Protein AF-0000000067866959 (afdb_homodimer)

Sequence (1024 aa):
MKYKYLITDFHTNIHHEQMNQLEEWYEQAKEMLDFWPIAYYPYYLRKDETGIFLEDIHTMDKVQEDWKKINEFVKMKNKENKDFPIFNGYEWQGAGLDGDHNVFFKNEGPLVNPMRYSQLYEELKEKDAIAIPHHLAYSLSHRGKNWETHIEEFSPFAEIYSSHGSSESGDTDIHMSRHIHMGPRTGGTSVFDGLKKGNKVGIIASGDNHVVAAQYGHGFAGVLAENNTPESIWDAILKRRVYGMTSGRVELLYEINENVMGSEFQTVEDKLKHHIKVETQEAIDRIVIYKNGKPHFTYNHGEKWMNEELDGMVKFKFKVEFGWGPDLKIYPDIQKKEWIGKLNTSGKICSIEKCWTSRGQWINEVGDNSCKFGLTTRKTTQSGKWMGPSPVTTEGFVFEIEADINSKVILEVDGQKFEKSVRELLDNTSLIVFLDEAKALAKERFGFDDYYRSDPFYHNAYKVRLMKAKPEIAYKIDKEVMLDFDNDSYYLTKVYCTDGSVAWSSPIWVKRMKYKYLITDFHTNIHHEQMNQLEEWYEQAKEMLDFWPIAYYPYYLRKDETGIFLEDIHTMDKVQEDWKKINEFVKMKNKENKDFPIFNGYEWQGAGLDGDHNVFFKNEGPLVNPMRYSQLYEELKEKDAIAIPHHLAYSLSHRGKNWETHIEEFSPFAEIYSSHGSSESGDTDIHMSRHIHMGPRTGGTSVFDGLKKGNKVGIIASGDNHVVAAQYGHGFAGVLAENNTPESIWDAILKRRVYGMTSGRVELLYEINENVMGSEFQTVEDKLKHHIKVETQEAIDRIVIYKNGKPHFTYNHGEKWMNEELDGMVKFKFKVEFGWGPDLKIYPDIQKKEWIGKLNTSGKICSIEKCWTSRGQWINEVGDNSCKFGLTTRKTTQSGKWMGPSPVTTEGFVFEIEADINSKVILEVDGQKFEKSVRELLDNTSLIVFLDEAKALAKERFGFDDYYRSDPFYHNAYKVRLMKAKPEIAYKIDKEVMLDFDNDSYYLTKVYCTDGSVAWSSPIWVKR

Solvent-accessible surface area (backbone atoms only — not comparable to full-atom values): 50506 Å² total; per-residue (Å²): 124,85,48,40,84,37,42,30,33,70,27,26,31,50,34,76,92,43,58,89,41,50,67,60,38,50,56,44,28,60,75,70,33,51,38,44,41,42,18,37,30,56,55,44,75,40,71,42,95,66,66,51,74,39,83,38,70,52,58,64,70,59,45,50,51,53,47,51,51,48,51,51,49,38,54,50,47,39,71,73,34,63,77,47,30,54,31,50,31,30,55,45,48,57,32,20,51,48,18,30,25,36,32,37,25,82,52,94,74,84,92,77,81,47,59,43,62,67,52,42,44,69,75,39,67,90,45,65,46,39,37,32,41,39,67,16,14,18,44,73,46,54,34,0,26,36,65,88,69,62,48,49,86,41,28,27,33,34,33,31,30,30,60,53,27,42,10,50,41,38,75,48,46,57,62,37,63,73,47,57,46,62,38,64,64,19,34,78,18,6,52,47,40,37,45,74,73,64,51,71,51,16,28,25,13,14,21,68,27,70,86,45,44,64,34,52,64,22,15,26,20,33,34,48,12,67,47,72,40,68,69,35,39,51,51,18,50,70,49,12,25,30,17,16,23,40,46,66,66,60,46,76,47,48,26,48,76,86,40,47,33,29,36,72,50,71,47,88,62,57,56,42,44,38,35,43,36,36,38,46,73,51,37,40,32,33,38,35,35,25,47,74,87,35,57,66,46,74,48,64,43,36,49,49,49,74,71,55,85,84,66,56,71,41,47,31,31,32,39,37,38,37,27,79,23,52,46,51,91,80,38,66,86,58,41,64,48,80,45,42,35,35,44,39,42,83,36,36,53,74,48,75,45,81,39,42,53,63,77,79,57,48,72,44,76,72,49,56,33,35,34,35,36,36,42,55,26,43,47,44,81,52,64,77,48,89,87,50,63,63,42,65,35,56,31,39,36,35,40,26,36,36,29,48,39,84,38,51,39,37,41,31,48,75,87,43,78,45,77,42,36,42,50,52,35,54,69,37,16,41,75,48,69,42,43,68,61,22,25,52,49,37,29,72,75,53,69,43,71,76,62,81,43,49,58,84,23,54,31,26,16,39,36,36,38,39,41,46,30,32,48,50,72,30,23,46,49,78,49,73,46,78,43,82,46,88,63,70,42,37,35,31,42,38,40,35,28,46,64,60,43,40,32,36,46,10,37,30,38,41,34,102,124,84,48,41,83,38,42,31,32,70,27,27,32,49,35,76,93,42,58,89,41,50,66,62,39,50,56,44,29,59,74,70,33,52,36,43,40,42,17,36,30,56,56,45,76,40,71,41,95,67,65,51,74,38,82,38,70,53,59,65,70,58,44,49,52,53,48,51,51,49,52,51,49,38,56,50,48,39,71,73,34,65,78,49,32,55,32,51,33,29,53,44,47,56,32,20,49,47,19,29,25,36,32,37,24,82,52,92,74,84,92,79,82,46,60,42,64,66,53,43,44,69,74,39,68,91,44,66,46,38,36,32,40,39,68,14,14,18,43,72,47,54,32,0,26,36,64,88,69,61,48,50,85,42,27,26,32,34,31,32,31,29,60,52,27,41,10,49,40,40,77,48,46,56,61,36,64,72,47,56,46,62,36,66,64,19,34,78,18,5,52,47,40,37,45,73,73,64,51,72,51,16,28,24,12,14,20,68,27,70,84,45,44,63,35,53,64,21,15,25,20,33,34,47,12,68,47,72,39,66,67,36,41,51,52,17,50,70,49,12,24,30,18,16,23,40,46,66,67,60,46,76,47,48,26,48,76,86,40,47,32,29,38,74,50,70,49,87,61,56,56,43,45,38,37,43,36,38,38,45,74,52,37,40,32,33,38,35,36,25,47,75,87,34,58,66,47,74,49,64,44,37,49,49,48,74,70,56,86,84,70,56,71,41,44,30,32,33,39,40,40,36,26,78,24,53,46,51,92,81,38,67,85,60,42,65,47,80,46,43,38,36,43,38,40,82,36,36,53,73,47,75,45,80,40,41,53,64,77,79,56,50,72,45,74,73,50,57,33,33,33,34,36,35,43,56,27,43,48,44,82,54,64,76,49,89,84,50,64,62,43,65,35,55,31,39,35,34,40,26,35,36,30,47,37,84,38,50,39,34,41,32,48,74,88,42,80,44,78,42,37,43,50,53,34,53,69,35,16,42,75,48,70,42,42,68,62,22,26,51,48,37,30,73,76,52,69,42,72,76,63,82,42,49,59,83,24,54,31,27,15,38,34,37,39,38,41,44,30,33,47,50,71,31,23,44,48,80,48,74,46,80,42,82,46,87,64,70,41,36,34,32,41,37,40,35,27,46,65,60,44,40,33,36,45,9,37,30,38,41,33,102

Nearest PDB structures (foldseek):
  4n90-assembly1_C  TM=2.743E-01  e=3.368E+00  Homo sapiens
  2nnc-assembly1_A  TM=3.660E-01  e=5.871E+00  Chlorobium limicola
  3tp4-assembly3_B  TM=2.779E-01  e=3.368E+00  synthetic construct
  8ugq-assembly1_B  TM=1.601E-01  e=3.560E+00  Maize streak virus - [Nigeria]
  1bev-assembly1_1  TM=1.333E-01  e=7.752E+00  Bovine enterovirus strain VG-5-27

Organism: NCBI:txid29363

InterPro domains:
  IPR016195 Polymerase/histidinol phosphatase-like [SSF89550] (57-244)
  IPR022028 Protein of unknown function DUF3604 [PF12228] (213-252)

Foldseek 3Di:
DQFDKWKEFQAEEEELVCLVCVVVQVVQRVQAGQEYEYAYEQWDFDQDPVRDTDIDGDDVVSVVVSLVSQLVVQVVVCVVDVRYHYWYWYKACAQLQAAIWIKTFLHDDDDDHHRDPLVVCVRPVVGRMAIEGEPAQFDHGRRHHDLVSDDCQRHVAYAQFFQQWGLQALDDDIARCLQVVRDDGHHCGGPLNNVLVPRAHAYEHHYNAHAHGPAFQGKMKIFTFSGSGSVRRSVRVSLNRMKMWRGFDKDKWWDKPNHTFSAEDEDPDQKIKIWIWMFGLFFFQKKFKDWSSHTDDIDGLCVPQVPDDDFFKFKWKKKKKWKAAADCVVVVPCFKDKKKKKKFWPFFWPDKRWNHRDDDKDKDPDDGGMIIIMDMWGADPPDRDSNDDDRTDMTIMMTITIDGQQTWMWMGMPRDIDIDGNVRLQPFKDKDWPQVVQLVVCCVPPNGNDDPDSCSRRNRIIMMIMGRMGTRSRRTDTDIDMDGDDAWIKMKMKIAGPVGMIMIGHIYTYHD/DQFDKWKEFQAEEEELVCLVCVVVQVVQRVQAGQEYEYAYEQWDFDQDPVGDTDIDGDDVVSVVVSLVSQQVVQVVVCVVDVRYHYWYWYKACAQLQAAIWIKTALHDDDDDHHRDPLVVCVRPVVGRMAIEGEPAQFDHGRRHHDLVSDDCQRHVAYAQFFQQWGLQALDDDIARCLQVVRDDGHHCGGPLNSVLVPRAHAYEHHYNAHAHGPAFQGKMKIFTFSGSGSVRRSVRVSLNRMKMWRGFDKDKWWDKPNHTFSAEDEDPDQKIKIWIWMFGLFFFQKKFKDWSSHTDDIDGLCVPQVPDDDFFKFKWKKKKKWWAAADCVVVVPCFKDKKKKKKFWPFFWPDKRWNHRDDDKDKDPDDGGMIIIMDMWGADPPPRDSNDDDRTDMTIMMTITIDGQQTWMWMGMPRDIDIDGNVRLQPFKDKDWPQVVQLVVCCVPPNGNDDPDSCSRRNRIIMMIMGRMGTRSRRTDTDIDMDGDDAWIKMKMKIAGPVGMIMIGHIYTYHD

Secondary structure (DSSP, 8-state):
--SEEEEE-S-B--BGGGGGGHHHHHHHHHHH-SSEEB-BB-EEEEEPTTS-EEEEEPPHHHHHHHHHHHHHHHHHHHHH-TTS-EE-EEEE-TTSSS--EEEEESS-------SSHHHHHHHHTTSSEEEEE-STTS-BTTTB--GGG--TTT--EEEEEETTEE-S-SS-SS---S-TTT----SSSSHHHHHHTT---EEEE---BSSSTT-TTS-EEEEEESSSSHHHHHHHHHTT-EEEESSS--EEEEEETTEETT-EEE---SEEEEEEEEE-SS-EEEEEEEETTEEEEEE-THHHHTT----SEEEEEEEEEEEE---TTT-TT--EEEEEEEEEESSEEEEEEEE-SSS--EEE---SSEEEEEEEEEB----S-TTPPPSB--EEEEEEEEEETTSEEEEEETTEEEEEEHHHHHH--EEEE-HHHHHHHHHHHHS----SSSHHHHTT-EEEEEPPPEEHHHHEEEEEEEEE--SSEEEEEEEEETTS-EEEEPPEEEE-/--SEEEEE-S-B--BGGGGGGHHHHHHHHHHH-SSEEB-BB-EEEEEPTTS-EEEEEPPHHHHHHHHHHHHHHHHHHHHH-TTS-EE-EEEE-TTSSS--EEEEESS-------SSHHHHHHHHTTSSEEEEE-S--S-BTTTB--GGG--TTT--EEEEEETTEE-S-SS-SS---S-TTT----SSSSHHHHHHTT---EEEE---BSSSTT-TTS-EEEEEESSSSHHHHHHHHHTT-EEEESSS--EEEEEETTEETT-EEE---SEEEEEEEEE-SS-EEEEEEEETTEEEEEE-THHHHTT----SEEEEEEEEEEEE---TTT-TT--EEEEEEEEEESSEEEEEEEE-SSS--EEE---SSEEEEEEEEEB----S-TTPPPSB--EEEEEEEEEETTSEEEEEETTEEEEEEHHHHHH--EEEE-HHHHHHHHHHHHS----SSSHHHHTT-EEEEEPPPEEHHHHEEEEEEEEE--SSEEEEEEEEETTS-EEEEPPEEEE-

Structure (mmCIF, N/CA/C/O backbone):
data_AF-0000000067866959-model_v1
#
loop_
_entity.id
_entity.type
_entity.pdbx_description
1 polymer 'DUF3604 domain-containing protein'
#
loop_
_atom_site.group_PDB
_atom_site.id
_atom_site.type_symbol
_atom_site.label_atom_id
_atom_site.label_alt_id
_atom_site.label_comp_id
_atom_site.label_asym_id
_atom_site.label_entity_id
_atom_site.label_seq_id
_atom_site.pdbx_PDB_ins_code
_atom_site.Cartn_x
_atom_site.Cartn_y
_atom_site.Cartn_z
_atom_site.occupancy
_atom_site.B_iso_or_equiv
_atom_site.auth_seq_id
_atom_site.auth_comp_id
_atom_site.auth_asym_id
_atom_site.auth_atom_id
_atom_site.pdbx_PDB_model_num
ATOM 1 N N . MET A 1 1 ? 15.688 32.25 -4.574 1 60.22 1 MET A N 1
ATOM 2 C CA . MET A 1 1 ? 14.367 31.625 -4.418 1 60.22 1 MET A CA 1
ATOM 3 C C . MET A 1 1 ? 13.539 32.375 -3.385 1 60.22 1 MET A C 1
ATOM 5 O O . MET A 1 1 ? 14.055 32.781 -2.344 1 60.22 1 MET A O 1
ATOM 9 N N . LYS A 1 2 ? 12.289 32.844 -3.809 1 83 2 LYS A N 1
ATOM 10 C CA . LYS A 1 2 ? 11.391 33.656 -3.01 1 83 2 LYS A CA 1
ATOM 11 C C . LYS A 1 2 ? 11.07 33 -1.674 1 83 2 LYS A C 1
ATOM 13 O O . LYS A 1 2 ? 10.992 33.656 -0.643 1 83 2 LYS A O 1
ATOM 18 N N . TYR A 1 3 ? 11.109 31.625 -1.596 1 96.06 3 TYR A N 1
ATOM 19 C CA . TYR A 1 3 ? 10.695 30.953 -0.375 1 96.06 3 TYR A CA 1
ATOM 20 C C . TYR A 1 3 ? 11.703 29.875 0.022 1 96.06 3 TYR A C 1
ATOM 22 O O . TYR A 1 3 ? 12.391 29.312 -0.834 1 96.06 3 TYR A O 1
ATOM 30 N N . LYS A 1 4 ? 11.852 29.688 1.233 1 97.06 4 LYS A N 1
ATOM 31 C CA . LYS A 1 4 ? 12.531 28.531 1.783 1 97.06 4 LYS A CA 1
ATOM 32 C C . LYS A 1 4 ? 11.578 27.344 1.915 1 97.06 4 LYS A C 1
ATOM 34 O O . LYS A 1 4 ? 10.383 27.531 2.182 1 97.06 4 LYS A O 1
ATOM 39 N N . TYR A 1 5 ? 12.141 26.156 1.661 1 98.19 5 TYR A N 1
ATOM 40 C CA . TYR A 1 5 ? 11.391 24.938 1.929 1 98.19 5 TYR A CA 1
ATOM 41 C C . TYR A 1 5 ? 11.594 24.469 3.363 1 98.19 5 TYR A C 1
ATOM 43 O O . TYR A 1 5 ? 12.664 23.953 3.707 1 98.19 5 TYR A O 1
ATOM 51 N N . LEU A 1 6 ? 10.586 24.625 4.215 1 98.62 6 LEU A N 1
ATOM 52 C CA . LEU A 1 6 ? 10.68 24.203 5.605 1 98.62 6 LEU A CA 1
ATOM 53 C C . LEU A 1 6 ? 9.844 22.953 5.852 1 98.62 6 LEU A C 1
ATOM 55 O O . LEU A 1 6 ? 8.633 22.953 5.621 1 98.62 6 LEU A O 1
ATOM 59 N N . ILE A 1 7 ? 10.477 21.891 6.324 1 98.5 7 ILE A N 1
ATOM 60 C CA . ILE A 1 7 ? 9.812 20.609 6.594 1 98.5 7 ILE A CA 1
ATOM 61 C C . ILE A 1 7 ? 9.461 20.516 8.078 1 98.5 7 ILE A C 1
ATOM 63 O O . ILE A 1 7 ? 10.289 20.844 8.938 1 98.5 7 ILE A O 1
ATOM 67 N N . THR A 1 8 ? 8.234 20.062 8.32 1 98.56 8 THR A N 1
ATOM 68 C CA . THR A 1 8 ? 7.781 20 9.711 1 98.56 8 THR A CA 1
ATOM 69 C C . THR A 1 8 ? 6.75 18.891 9.891 1 98.56 8 THR A C 1
ATOM 71 O O . THR A 1 8 ? 6.523 18.094 8.977 1 98.56 8 THR A O 1
ATOM 74 N N . ASP A 1 9 ? 6.258 18.734 11.117 1 98.06 9 ASP A N 1
ATOM 75 C CA . ASP A 1 9 ? 5.211 17.797 11.531 1 98.06 9 ASP A CA 1
ATOM 76 C C . ASP A 1 9 ? 4.203 18.484 12.453 1 98.06 9 ASP A C 1
ATOM 78 O O . ASP A 1 9 ? 4.484 18.703 13.633 1 98.06 9 ASP A O 1
ATOM 82 N N . PHE A 1 10 ? 3.025 18.703 11.953 1 98.38 10 PHE A N 1
ATOM 83 C CA . PHE A 1 10 ? 2.008 19.438 12.695 1 98.38 10 PHE A CA 1
ATOM 84 C C . PHE A 1 10 ? 1.218 18.5 13.602 1 98.38 10 PHE A C 1
ATOM 86 O O . PHE A 1 10 ? 0.154 18.859 14.102 1 98.38 10 PHE A O 1
ATOM 93 N N . HIS A 1 11 ? 1.648 17.266 13.773 1 97.75 11 HIS A N 1
ATOM 94 C CA . HIS A 1 11 ? 0.825 16.297 14.484 1 97.75 11 HIS A CA 1
ATOM 95 C C . HIS A 1 11 ? 1.682 15.375 15.344 1 97.75 11 HIS A C 1
ATOM 97 O O . HIS A 1 11 ? 1.599 14.148 15.219 1 97.75 11 HIS A O 1
ATOM 103 N N . THR A 1 12 ? 2.424 15.953 16.188 1 94 12 THR A N 1
ATOM 104 C CA . THR A 1 12 ? 3.188 15.266 17.219 1 94 12 THR A CA 1
ATOM 105 C C . THR A 1 12 ? 2.477 15.359 18.578 1 94 12 THR A C 1
ATOM 107 O O . THR A 1 12 ? 2.439 16.422 19.188 1 94 12 THR A O 1
ATOM 110 N N . ASN A 1 13 ? 2.035 14.219 19.078 1 95.44 13 ASN A N 1
ATOM 111 C CA . ASN A 1 13 ? 1.162 14.25 20.25 1 95.44 13 ASN A CA 1
ATOM 112 C C . ASN A 1 13 ? 1.893 13.789 21.5 1 95.44 13 ASN A C 1
ATOM 114 O O . ASN A 1 13 ? 2.004 12.586 21.75 1 95.44 13 ASN A O 1
ATOM 118 N N . ILE A 1 14 ? 2.24 14.711 22.328 1 95.5 14 ILE A N 1
ATOM 119 C CA . ILE A 1 14 ? 2.848 14.375 23.609 1 95.5 14 ILE A CA 1
ATOM 120 C C . ILE A 1 14 ? 1.767 14.273 24.688 1 95.5 14 ILE A C 1
ATOM 122 O O . ILE A 1 14 ? 0.898 15.141 24.781 1 95.5 14 ILE A O 1
ATOM 126 N N . HIS A 1 15 ? 1.784 13.273 25.453 1 96.44 15 HIS A N 1
ATOM 127 C CA . HIS A 1 15 ? 0.784 12.984 26.484 1 96.44 15 HIS A CA 1
ATOM 128 C C . HIS A 1 15 ? 1.214 13.516 27.844 1 96.44 15 HIS A C 1
ATOM 130 O O . HIS A 1 15 ? 2.385 13.844 28.047 1 96.44 15 HIS A O 1
ATOM 136 N N . HIS A 1 16 ? 0.232 13.555 28.75 1 96.44 16 HIS A N 1
ATOM 137 C CA . HIS A 1 16 ? 0.5 13.961 30.125 1 96.44 16 HIS A CA 1
ATOM 138 C C . HIS A 1 16 ? 1.634 13.133 30.734 1 96.44 16 HIS A C 1
ATOM 140 O O . HIS A 1 16 ? 2.551 13.688 31.344 1 96.44 16 HIS A O 1
ATOM 146 N N . GLU A 1 17 ? 1.608 11.836 30.469 1 94.12 17 GLU A N 1
ATOM 147 C CA . GLU A 1 17 ? 2.555 10.898 31.062 1 94.12 17 GLU A CA 1
ATOM 148 C C . GLU A 1 17 ? 3.947 11.062 30.469 1 94.12 17 GLU A C 1
ATOM 150 O O . GLU A 1 17 ? 4.922 10.523 30.984 1 94.12 17 GLU A O 1
ATOM 155 N N . GLN A 1 18 ? 3.996 11.859 29.422 1 95.19 18 GLN A N 1
ATOM 156 C CA . GLN A 1 18 ? 5.258 11.992 28.703 1 95.19 18 GLN A CA 1
ATOM 157 C C . GLN A 1 18 ? 5.836 13.398 28.875 1 95.19 18 GLN A C 1
ATOM 159 O O . GLN A 1 18 ? 6.84 13.742 28.25 1 95.19 18 GLN A O 1
ATOM 164 N N . MET A 1 19 ? 5.27 14.219 29.719 1 95.88 19 MET A N 1
ATOM 165 C CA . MET A 1 19 ? 5.648 15.625 29.844 1 95.88 19 MET A CA 1
ATOM 166 C C . MET A 1 19 ? 7.102 15.75 30.297 1 95.88 19 MET A C 1
ATOM 168 O O . MET A 1 19 ? 7.781 16.719 29.922 1 95.88 19 MET A O 1
ATOM 172 N N . ASN A 1 20 ? 7.613 14.758 30.984 1 95.06 20 ASN A N 1
ATOM 173 C CA . ASN A 1 20 ? 9.008 14.773 31.406 1 95.06 20 ASN A CA 1
ATOM 174 C C . ASN A 1 20 ? 9.953 14.5 30.25 1 95.06 20 ASN A C 1
ATOM 176 O O . ASN A 1 20 ? 11.164 14.688 30.359 1 95.06 20 ASN A O 1
ATOM 180 N N . GLN A 1 21 ? 9.398 14.172 29.125 1 95 21 GLN A N 1
ATOM 181 C CA . GLN A 1 21 ? 10.211 13.836 27.953 1 95 21 GLN A CA 1
ATOM 182 C C . GLN A 1 21 ? 10.242 14.992 26.953 1 95 21 GLN A C 1
ATOM 184 O O . GLN A 1 21 ? 10.758 14.844 25.844 1 95 21 GLN A O 1
ATOM 189 N N . LEU A 1 22 ? 9.742 16.078 27.297 1 96.06 22 LEU A N 1
ATOM 190 C CA . LEU A 1 22 ? 9.609 17.219 26.391 1 96.06 22 LEU A CA 1
ATOM 191 C C . LEU A 1 22 ? 10.961 17.578 25.797 1 96.06 22 LEU A C 1
ATOM 193 O O . LEU A 1 22 ? 11.062 17.844 24.594 1 96.06 22 LEU A O 1
ATOM 197 N N . GLU A 1 23 ? 12.016 17.594 26.609 1 96.44 23 GLU A N 1
ATOM 198 C CA . GLU A 1 23 ? 13.352 17.906 26.125 1 96.44 23 GLU A CA 1
ATOM 199 C C . GLU A 1 23 ? 13.828 16.891 25.094 1 96.44 23 GLU A C 1
ATOM 201 O O . GLU A 1 23 ? 14.406 17.266 24.078 1 96.44 23 GLU A O 1
ATOM 206 N N . GLU A 1 24 ? 13.609 15.68 25.375 1 95.88 24 GLU A N 1
ATOM 207 C CA . GLU A 1 24 ? 14 14.617 24.453 1 95.88 24 GLU A CA 1
ATOM 208 C C . GLU A 1 24 ? 13.258 14.727 23.125 1 95.88 24 GLU A C 1
ATOM 210 O O . GLU A 1 24 ? 13.836 14.5 22.062 1 95.88 24 GLU A O 1
ATOM 215 N N . TRP A 1 25 ? 11.992 15.016 23.219 1 96.19 25 TRP A N 1
ATOM 216 C CA . TRP A 1 25 ? 11.195 15.195 22 1 96.19 25 TRP A CA 1
ATOM 217 C C . TRP A 1 25 ? 11.719 16.359 21.188 1 96.19 25 TRP A C 1
ATOM 219 O O . TRP A 1 25 ? 11.781 16.281 19.953 1 96.19 25 TRP A O 1
ATOM 229 N N . TYR A 1 26 ? 12.086 17.438 21.859 1 96.88 26 TYR A N 1
ATOM 230 C CA . TYR A 1 26 ? 12.648 18.625 21.203 1 96.88 26 TYR A CA 1
ATOM 231 C C . TYR A 1 26 ? 13.93 18.266 20.469 1 96.88 26 TYR A C 1
ATOM 233 O O . TYR A 1 26 ? 14.117 18.672 19.312 1 96.88 26 TYR A O 1
ATOM 241 N N . GLU A 1 27 ? 14.789 17.516 21.094 1 96.62 27 GLU A N 1
ATOM 242 C CA . GLU A 1 27 ? 16.062 17.141 20.484 1 96.62 27 GLU A CA 1
ATOM 243 C C . GLU A 1 27 ? 15.859 16.281 19.25 1 96.62 27 GLU A C 1
ATOM 245 O O . GLU A 1 27 ? 16.547 16.453 18.234 1 96.62 27 GLU A O 1
ATOM 250 N N . GLN A 1 28 ? 14.93 15.391 19.344 1 96.44 28 GLN A N 1
ATOM 251 C CA . GLN A 1 28 ? 14.602 14.547 18.188 1 96.44 28 GLN A CA 1
ATOM 252 C C . GLN A 1 28 ? 14.016 15.367 17.047 1 96.44 28 GLN A C 1
ATOM 254 O O . GLN A 1 28 ? 14.367 15.164 15.891 1 96.44 28 GLN A O 1
ATOM 259 N N . ALA A 1 29 ? 13.094 16.266 17.375 1 97.06 29 ALA A N 1
ATOM 260 C CA . ALA A 1 29 ? 12.453 17.109 16.375 1 97.06 29 ALA A CA 1
ATOM 261 C C . ALA A 1 29 ? 13.492 17.969 15.648 1 97.06 29 ALA A C 1
ATOM 263 O O . ALA A 1 29 ? 13.414 18.141 14.43 1 97.06 29 ALA A O 1
ATOM 264 N N . LYS A 1 30 ? 14.438 18.453 16.375 1 96.31 30 LYS A N 1
ATOM 265 C CA . LYS A 1 30 ? 15.469 19.312 15.797 1 96.31 30 LYS A CA 1
ATOM 266 C C . LYS A 1 30 ? 16.312 18.562 14.766 1 96.31 30 LYS A C 1
ATOM 268 O O . LYS A 1 30 ? 16.781 19.141 13.789 1 96.31 30 LYS A O 1
ATOM 273 N N . GLU A 1 31 ? 16.453 17.297 15.008 1 95.75 31 GLU A N 1
ATOM 274 C CA . GLU A 1 31 ? 17.234 16.484 14.078 1 95.75 31 GLU A CA 1
ATOM 275 C C . GLU A 1 31 ? 16.484 16.266 12.773 1 95.75 31 GLU A C 1
ATOM 277 O O . GLU A 1 31 ? 17.094 16.125 11.711 1 95.75 31 GLU A O 1
ATOM 282 N N . MET A 1 32 ? 15.195 16.297 12.844 1 96.88 32 MET A N 1
ATOM 283 C CA . MET A 1 32 ? 14.414 15.773 11.727 1 96.88 32 MET A CA 1
ATOM 284 C C . MET A 1 32 ? 13.711 16.906 10.984 1 96.88 32 MET A C 1
ATOM 286 O O . MET A 1 32 ? 13.336 16.75 9.82 1 96.88 32 MET A O 1
ATOM 290 N N . LEU A 1 33 ? 13.469 18.016 11.664 1 97.69 33 LEU A N 1
ATOM 291 C CA . LEU A 1 33 ? 12.57 19.047 11.156 1 97.69 33 LEU A CA 1
ATOM 292 C C . LEU A 1 33 ? 13.273 20.391 11.094 1 97.69 33 LEU A C 1
ATOM 294 O O . LEU A 1 33 ? 14.383 20.547 11.609 1 97.69 33 LEU A O 1
ATOM 298 N N . ASP A 1 34 ? 12.562 21.344 10.438 1 98.25 34 ASP A N 1
ATOM 299 C CA . ASP A 1 34 ? 13.062 22.719 10.359 1 98.25 34 ASP A CA 1
ATOM 300 C C . ASP A 1 34 ? 12.375 23.609 11.391 1 98.25 34 ASP A C 1
ATOM 302 O O . ASP A 1 34 ? 12.852 24.703 11.695 1 98.25 34 ASP A O 1
ATOM 306 N N . PHE A 1 35 ? 11.32 23.312 11.891 1 98.19 35 PHE A N 1
ATOM 307 C CA . PHE A 1 35 ? 10.617 23.875 13.039 1 98.19 35 PHE A CA 1
ATOM 308 C C . PHE A 1 35 ? 9.625 22.859 13.602 1 98.19 35 PHE A C 1
ATOM 310 O O . PHE A 1 35 ? 9.383 21.812 12.992 1 98.19 35 PHE A O 1
ATOM 317 N N . TRP A 1 36 ? 9.07 23.156 14.82 1 98 36 TRP A N 1
ATOM 318 C CA . TRP A 1 36 ? 8.281 22.094 15.461 1 98 36 TRP A CA 1
ATOM 319 C C . TRP A 1 36 ? 7.062 22.688 16.156 1 98 36 TRP A C 1
ATOM 321 O O . TRP A 1 36 ? 7.195 23.406 17.156 1 98 36 TRP A O 1
ATOM 331 N N . PRO A 1 37 ? 5.855 22.453 15.586 1 97.81 37 PRO A N 1
ATOM 332 C CA . PRO A 1 37 ? 4.621 22.719 16.328 1 97.81 37 PRO A CA 1
ATOM 333 C C . PRO A 1 37 ? 4.211 21.562 17.234 1 97.81 37 PRO A C 1
ATOM 335 O O . PRO A 1 37 ? 3.912 20.469 16.75 1 97.81 37 PRO A O 1
ATOM 338 N N . ILE A 1 38 ? 4.129 21.797 18.531 1 96.5 38 ILE A N 1
ATOM 339 C CA . ILE A 1 38 ? 3.771 20.766 19.484 1 96.5 38 ILE A CA 1
ATOM 340 C C . ILE A 1 38 ? 2.254 20.594 19.531 1 96.5 38 ILE A C 1
ATOM 342 O O . ILE A 1 38 ? 1.52 21.578 19.641 1 96.5 38 ILE A O 1
ATOM 346 N N . ALA A 1 39 ? 1.754 19.438 19.406 1 97.12 39 ALA A N 1
ATOM 347 C CA . ALA A 1 39 ? 0.336 19.156 19.609 1 97.12 39 ALA A CA 1
ATOM 348 C C . ALA A 1 39 ? 0.116 18.328 20.875 1 97.12 39 ALA A C 1
ATOM 350 O O . ALA A 1 39 ? -0.016 17.109 20.828 1 97.12 39 ALA A O 1
ATOM 351 N N . TYR A 1 40 ? 0.04 19.047 22.031 1 97.94 40 TYR A N 1
ATOM 352 C CA . TYR A 1 40 ? -0.227 18.406 23.312 1 97.94 40 TYR A CA 1
ATOM 353 C C . TYR A 1 40 ? -1.507 17.578 23.25 1 97.94 40 TYR A C 1
ATOM 355 O O . TYR A 1 40 ? -2.512 18.016 22.688 1 97.94 40 TYR A O 1
ATOM 363 N N . TYR A 1 41 ? -1.428 16.344 23.75 1 97.75 41 TYR A N 1
ATOM 364 C CA . TYR A 1 41 ? -2.566 15.43 23.781 1 97.75 41 TYR A CA 1
ATOM 365 C C . TYR A 1 41 ? -3.166 15.336 25.172 1 97.75 41 TYR A C 1
ATOM 367 O O . TYR A 1 41 ? -2.723 14.531 26 1 97.75 41 TYR A O 1
ATOM 375 N N . PRO A 1 42 ? -4.238 16.016 25.438 1 97.69 42 PRO A N 1
ATOM 376 C CA . PRO A 1 42 ? -4.77 16.109 26.797 1 97.69 42 PRO A CA 1
ATOM 377 C C . PRO A 1 42 ? -5.664 14.922 27.156 1 97.69 42 PRO A C 1
ATOM 379 O O . PRO A 1 42 ? -6.32 14.938 28.203 1 97.69 42 PRO A O 1
ATOM 382 N N . TYR A 1 43 ? -5.746 13.898 26.344 1 95.75 43 TYR A N 1
ATOM 383 C CA . TYR A 1 43 ? -6.684 12.797 26.531 1 95.75 43 TYR A CA 1
ATOM 384 C C . TYR A 1 43 ? -5.961 11.547 27.031 1 95.75 43 TYR A C 1
ATOM 386 O O . TYR A 1 43 ? -4.73 11.469 26.969 1 95.75 43 TYR A O 1
ATOM 394 N N . TYR A 1 44 ? -6.75 10.656 27.578 1 91.94 44 TYR A N 1
ATOM 395 C CA . TYR A 1 44 ? -6.266 9.359 28.047 1 91.94 44 TYR A CA 1
ATOM 396 C C . TYR A 1 44 ? -7.387 8.328 28.031 1 91.94 44 TYR A C 1
ATOM 398 O O . TYR A 1 44 ? -8.539 8.656 27.75 1 91.94 44 TYR A O 1
ATOM 406 N N . LEU A 1 45 ? -7.008 7.086 28.219 1 89 45 LEU A N 1
ATOM 407 C CA . LEU A 1 45 ? -7.992 6.02 28.359 1 89 45 LEU A CA 1
ATOM 408 C C . LEU A 1 45 ? -8.391 5.844 29.828 1 89 45 LEU A C 1
ATOM 410 O O . LEU A 1 45 ? -7.582 5.398 30.641 1 89 45 LEU A O 1
ATOM 414 N N . ARG A 1 46 ? -9.586 6.18 30.078 1 88.75 46 ARG A N 1
ATOM 415 C CA . ARG A 1 46 ? -10.109 6.039 31.438 1 88.75 46 ARG A CA 1
ATOM 416 C C . ARG A 1 46 ? -10.875 4.727 31.594 1 88.75 46 ARG A C 1
ATOM 418 O O . ARG A 1 46 ? -11.688 4.367 30.734 1 88.75 46 ARG A O 1
ATOM 425 N N . LYS A 1 47 ? -10.617 4.051 32.625 1 85.06 47 LYS A N 1
ATOM 426 C CA . LYS A 1 47 ? -11.406 2.871 32.938 1 85.06 47 LYS A CA 1
ATOM 427 C C . LYS A 1 47 ? -12.734 3.264 33.594 1 85.06 47 LYS A C 1
ATOM 429 O O . LYS A 1 47 ? -12.758 3.859 34.656 1 85.06 47 LYS A O 1
ATOM 434 N N . ASP A 1 48 ? -13.742 2.912 32.938 1 84.56 48 ASP A N 1
ATOM 435 C CA . ASP A 1 48 ? -15.07 3.221 33.469 1 84.56 48 ASP A CA 1
ATOM 436 C C . ASP A 1 48 ? -15.43 2.293 34.625 1 84.56 48 ASP A C 1
ATOM 438 O O . ASP A 1 48 ? -14.781 1.269 34.812 1 84.56 48 ASP A O 1
ATOM 442 N N . GLU A 1 49 ? -16.328 2.738 35.406 1 86.31 49 GLU A N 1
ATOM 443 C CA . GLU A 1 49 ? -16.781 1.916 36.5 1 86.31 49 GLU A CA 1
ATOM 444 C C . GLU A 1 49 ? -17.281 0.56 36.031 1 86.31 49 GLU A C 1
ATOM 446 O O . GLU A 1 49 ? -17.219 -0.431 36.75 1 86.31 49 GLU A O 1
ATOM 451 N N . THR A 1 50 ? -17.703 0.537 34.844 1 84.38 50 THR A N 1
ATOM 452 C CA . THR A 1 50 ? -18.25 -0.687 34.25 1 84.38 50 THR A CA 1
ATOM 453 C C . THR A 1 50 ? -17.125 -1.588 33.75 1 84.38 50 THR A C 1
ATOM 455 O O . THR A 1 50 ? -17.359 -2.756 33.438 1 84.38 50 THR A O 1
ATOM 458 N N . GLY A 1 51 ? -15.922 -1.084 33.688 1 80.94 51 GLY A N 1
ATOM 459 C CA . GLY A 1 51 ? -14.781 -1.875 33.25 1 80.94 51 GLY A CA 1
ATOM 460 C C . GLY A 1 51 ? -14.336 -1.561 31.828 1 80.94 51 GLY A C 1
ATOM 461 O O . GLY A 1 51 ? -13.227 -1.914 31.438 1 80.94 51 GLY A O 1
ATOM 462 N N . ILE A 1 52 ? -15.141 -0.834 31.109 1 84.94 52 ILE A N 1
ATOM 463 C CA . ILE A 1 52 ? -14.781 -0.5 29.734 1 84.94 52 ILE A CA 1
ATOM 464 C C . ILE A 1 52 ? -13.828 0.693 29.719 1 84.94 52 ILE A C 1
ATOM 466 O O . ILE A 1 52 ? -13.922 1.577 30.578 1 84.94 52 ILE A O 1
ATOM 470 N N . PHE A 1 53 ? -12.859 0.62 28.828 1 84.62 53 PHE A N 1
ATOM 471 C CA . PHE A 1 53 ? -11.953 1.746 28.672 1 84.62 53 PHE A CA 1
ATOM 472 C C . PHE A 1 53 ? -12.531 2.764 27.688 1 84.62 53 PHE A C 1
ATOM 474 O O . PHE A 1 53 ? -12.945 2.406 26.578 1 84.62 53 PHE A O 1
ATOM 481 N N . LEU A 1 54 ? -1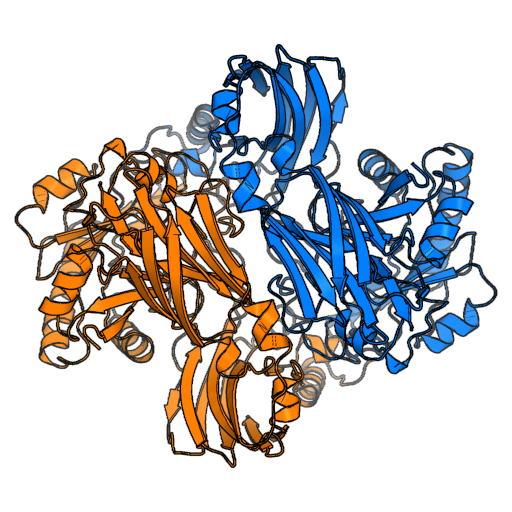2.562 3.973 28.141 1 86.75 54 LEU A N 1
ATOM 482 C CA . LEU A 1 54 ? -13.094 5.07 27.344 1 86.75 54 LEU A CA 1
ATOM 483 C C . LEU A 1 54 ? -12.055 6.176 27.188 1 86.75 54 LEU A C 1
ATOM 485 O O . LEU A 1 54 ? -11.375 6.535 28.156 1 86.75 54 LEU A O 1
ATOM 489 N N . GLU A 1 55 ? -11.852 6.648 25.984 1 88.19 55 GLU A N 1
ATOM 490 C CA . GLU A 1 55 ? -11.031 7.84 25.812 1 88.19 55 GLU A CA 1
ATOM 491 C C . GLU A 1 55 ? -11.695 9.07 26.422 1 88.19 55 GLU A C 1
ATOM 493 O O . GLU A 1 55 ? -12.867 9.336 26.172 1 88.19 55 GLU A O 1
ATOM 498 N N . ASP A 1 56 ? -10.992 9.719 27.297 1 91.62 56 ASP A N 1
ATOM 499 C CA . ASP A 1 56 ? -11.492 10.891 28 1 91.62 56 ASP A CA 1
ATOM 500 C C . ASP A 1 56 ? -10.398 11.945 28.188 1 91.62 56 ASP A C 1
ATOM 502 O O . ASP A 1 56 ? -9.211 11.633 28.062 1 91.62 56 ASP A O 1
ATOM 506 N N . ILE A 1 57 ? -10.859 13.156 28.391 1 94.75 57 ILE A N 1
ATOM 507 C CA . ILE A 1 57 ? -9.906 14.219 28.672 1 94.75 57 ILE A CA 1
ATOM 508 C C . ILE A 1 57 ? -9.492 14.164 30.141 1 94.75 57 ILE A C 1
ATOM 510 O O . ILE A 1 57 ? -10.312 13.852 31 1 94.75 57 ILE A O 1
ATOM 514 N N . HIS A 1 58 ? -8.219 14.484 30.438 1 96.19 58 HIS A N 1
ATOM 515 C CA . HIS A 1 58 ? -7.766 14.617 31.812 1 96.19 58 HIS A CA 1
ATOM 516 C C . HIS A 1 58 ? -8.523 15.719 32.562 1 96.19 58 HIS A C 1
ATOM 518 O O . HIS A 1 58 ? -9.164 16.562 31.906 1 96.19 58 HIS A O 1
ATOM 524 N N . THR A 1 59 ? -8.391 15.672 33.906 1 96 59 THR A N 1
ATOM 525 C CA . THR A 1 59 ? -8.961 16.781 34.656 1 96 59 THR A CA 1
ATOM 526 C C . THR A 1 59 ? -8.359 18.109 34.219 1 96 59 THR A C 1
ATOM 528 O O . THR A 1 59 ? -7.164 18.188 33.906 1 96 59 THR A O 1
ATOM 531 N N . MET A 1 60 ? -9.172 19.094 34.219 1 95.5 60 MET A N 1
ATOM 532 C CA . MET A 1 60 ? -8.727 20.375 33.688 1 95.5 60 MET A CA 1
ATOM 533 C C . MET A 1 60 ? -7.539 20.922 34.469 1 95.5 60 MET A C 1
ATOM 535 O O . MET A 1 60 ? -6.668 21.578 33.938 1 95.5 60 MET A O 1
ATOM 539 N N . ASP A 1 61 ? -7.469 20.625 35.781 1 96.62 61 ASP A N 1
ATOM 540 C CA . ASP A 1 61 ? -6.309 21.031 36.562 1 96.62 61 ASP A CA 1
ATOM 541 C C . ASP A 1 61 ? -5.023 20.438 35.969 1 96.62 61 ASP A C 1
ATOM 543 O O . ASP A 1 61 ? -4.02 21.125 35.844 1 96.62 61 ASP A O 1
ATOM 547 N N . LYS A 1 62 ? -5.086 19.172 35.656 1 96.94 62 LYS A N 1
ATOM 548 C CA . LYS A 1 62 ? -3.939 18.484 35.062 1 96.94 62 LYS A CA 1
ATOM 549 C C . LYS A 1 62 ? -3.615 19.047 33.688 1 96.94 62 LYS A C 1
ATOM 551 O O . LYS A 1 62 ? -2.447 19.266 33.344 1 96.94 62 LYS A O 1
ATOM 556 N N . VAL A 1 63 ? -4.605 19.219 32.969 1 98.06 63 VAL A N 1
ATOM 557 C CA . VAL A 1 63 ? -4.453 19.734 31.594 1 98.06 63 VAL A CA 1
ATOM 558 C C . VAL A 1 63 ? -3.812 21.125 31.641 1 98.06 63 VAL A C 1
ATOM 560 O O . VAL A 1 63 ? -2.889 21.406 30.875 1 98.06 63 VAL A O 1
ATOM 563 N N . GLN A 1 64 ? -4.277 21.938 32.531 1 97.94 64 GLN A N 1
ATOM 564 C CA . GLN A 1 64 ? -3.77 23.297 32.625 1 97.94 64 GLN A CA 1
ATOM 565 C C . GLN A 1 64 ? -2.328 23.328 33.125 1 97.94 64 GLN A C 1
ATOM 567 O O . GLN A 1 64 ? -1.534 24.172 32.719 1 97.94 64 GLN A O 1
ATOM 572 N N . GLU A 1 65 ? -2.008 22.469 34 1 97.94 65 GLU A N 1
ATOM 573 C CA . GLU A 1 65 ? -0.627 22.344 34.469 1 97.94 65 GLU A CA 1
ATOM 574 C C . GLU A 1 65 ? 0.305 21.969 33.312 1 97.94 65 GLU A C 1
ATOM 576 O O . GLU A 1 65 ? 1.374 22.562 33.156 1 97.94 65 GLU A O 1
ATOM 581 N N . ASP A 1 66 ? -0.063 20.953 32.594 1 98.25 66 ASP A N 1
ATOM 582 C CA . ASP A 1 66 ? 0.723 20.547 31.438 1 98.25 66 ASP A CA 1
ATOM 583 C C . ASP A 1 66 ? 0.847 21.688 30.438 1 98.25 66 ASP A C 1
ATOM 585 O O . ASP A 1 66 ? 1.919 21.906 29.875 1 98.25 66 ASP A O 1
ATOM 589 N N . TRP A 1 67 ? -0.261 22.375 30.25 1 98.38 67 TRP A N 1
ATOM 590 C CA . TRP A 1 67 ? -0.291 23.469 29.281 1 98.38 67 TRP A CA 1
ATOM 591 C C . TRP A 1 67 ? 0.664 24.578 29.703 1 98.38 67 TRP A C 1
ATOM 593 O O . TRP A 1 67 ? 1.358 25.156 28.859 1 98.38 67 TRP A O 1
ATOM 603 N N . LYS A 1 68 ? 0.702 24.891 30.938 1 97.88 68 LYS A N 1
ATOM 604 C CA . LYS A 1 68 ? 1.647 25.875 31.453 1 97.88 68 LYS A CA 1
ATOM 605 C C . LYS A 1 68 ? 3.088 25.453 31.172 1 97.88 68 LYS A C 1
ATOM 607 O O . LYS A 1 68 ? 3.914 26.266 30.766 1 97.88 68 LYS A O 1
ATOM 612 N N . LYS A 1 69 ? 3.348 24.219 31.406 1 97.5 69 LYS A N 1
ATOM 613 C CA . LYS A 1 69 ? 4.684 23.688 31.156 1 97.5 69 LYS A CA 1
ATOM 614 C C . LYS A 1 69 ? 5.062 23.812 29.688 1 97.5 69 LYS A C 1
ATOM 616 O O . LYS A 1 69 ? 6.191 24.188 29.359 1 97.5 69 LYS A O 1
ATOM 621 N N . ILE A 1 70 ? 4.18 23.516 28.828 1 97.69 70 ILE A N 1
ATOM 622 C CA . ILE A 1 70 ? 4.426 23.578 27.391 1 97.69 70 ILE A CA 1
ATOM 623 C C . ILE A 1 70 ? 4.668 25.031 26.984 1 97.69 70 ILE A C 1
ATOM 625 O O . ILE A 1 70 ? 5.598 25.328 26.219 1 97.69 70 ILE A O 1
ATOM 629 N N . ASN A 1 71 ? 3.809 25.922 27.484 1 97.5 71 ASN A N 1
ATOM 630 C CA . ASN A 1 71 ? 3.975 27.344 27.156 1 97.5 71 ASN A CA 1
ATOM 631 C C . ASN A 1 71 ? 5.34 27.859 27.609 1 97.5 71 ASN A C 1
ATOM 633 O O . ASN A 1 71 ? 6.016 28.562 26.859 1 97.5 71 ASN A O 1
ATOM 637 N N . GLU A 1 72 ? 5.734 27.516 28.781 1 97.31 72 GLU A N 1
ATOM 638 C CA . GLU A 1 72 ? 7.035 27.938 29.312 1 97.31 72 GLU A CA 1
ATOM 639 C C . GLU A 1 72 ? 8.172 27.328 28.5 1 97.31 72 GLU A C 1
ATOM 641 O O . GLU A 1 72 ? 9.164 28 28.203 1 97.31 72 GLU A O 1
ATOM 646 N N . PHE A 1 73 ? 8.031 26.094 28.219 1 97.31 73 PHE A N 1
ATOM 647 C CA . PHE A 1 73 ? 9.031 25.391 27.438 1 97.31 73 PHE A CA 1
ATOM 648 C C . PHE A 1 73 ? 9.227 26.062 26.078 1 97.31 73 PHE A C 1
ATOM 650 O O . PHE A 1 73 ? 10.352 26.328 25.656 1 97.31 73 PHE A O 1
ATOM 657 N N . VAL A 1 74 ? 8.125 26.344 25.406 1 96.81 74 VAL A N 1
ATOM 658 C CA . VAL A 1 74 ? 8.156 26.953 24.078 1 96.81 74 VAL A CA 1
ATOM 659 C C . VAL A 1 74 ? 8.812 28.328 24.156 1 96.81 74 VAL A C 1
ATOM 661 O O . VAL A 1 74 ? 9.68 28.656 23.344 1 96.81 74 VAL A O 1
ATOM 664 N N . LYS A 1 75 ? 8.414 29.078 25.125 1 96.06 75 LYS A N 1
ATOM 665 C CA . LYS A 1 75 ? 8.992 30.406 25.328 1 96.06 75 LYS A CA 1
ATOM 666 C C . LYS A 1 75 ? 10.5 30.328 25.547 1 96.06 75 LYS A C 1
ATOM 668 O O . LYS A 1 75 ? 11.258 31.094 24.938 1 96.06 75 LYS A O 1
ATOM 673 N N . MET A 1 76 ? 10.883 29.469 26.344 1 97.06 76 MET A N 1
ATOM 674 C CA . MET A 1 76 ? 12.289 29.297 26.672 1 97.06 76 MET A CA 1
ATOM 675 C C . MET A 1 76 ? 13.094 28.859 25.453 1 97.06 76 MET A C 1
ATOM 677 O O . MET A 1 76 ? 14.133 29.438 25.156 1 97.06 76 MET A O 1
ATOM 681 N N . LYS A 1 77 ? 12.625 27.844 24.766 1 96.88 77 LYS A N 1
ATOM 682 C CA . LYS A 1 77 ? 13.375 27.297 23.625 1 96.88 77 LYS A CA 1
ATOM 683 C C . LYS A 1 77 ? 13.461 28.297 22.484 1 96.88 77 LYS A C 1
ATOM 685 O O . LYS A 1 77 ? 14.477 28.391 21.797 1 96.88 77 LYS A O 1
ATOM 690 N N . ASN A 1 78 ? 12.375 29.016 22.281 1 96.25 78 ASN A N 1
ATOM 691 C CA . ASN A 1 78 ? 12.406 30.031 21.234 1 96.25 78 ASN A CA 1
ATOM 692 C C . ASN A 1 78 ? 13.391 31.156 21.562 1 96.25 78 ASN A C 1
ATOM 694 O O . ASN A 1 78 ? 13.945 31.781 20.656 1 96.25 78 ASN A O 1
ATOM 698 N N . LYS A 1 79 ? 13.562 31.453 22.828 1 95.94 79 LYS A N 1
ATOM 699 C CA . LYS A 1 79 ? 14.57 32.438 23.25 1 95.94 79 LYS A CA 1
ATOM 700 C C . LYS A 1 79 ? 15.977 31.875 23.078 1 95.94 79 LYS A C 1
ATOM 702 O O . LYS A 1 79 ? 16.891 32.594 22.656 1 95.94 79 LYS A O 1
ATOM 707 N N . GLU A 1 80 ? 16.125 30.672 23.344 1 96.88 80 GLU A N 1
ATOM 708 C CA . GLU A 1 80 ? 17.422 30 23.344 1 96.88 80 GLU A CA 1
ATOM 709 C C . GLU A 1 80 ? 17.906 29.734 21.922 1 96.88 80 GLU A C 1
ATOM 711 O O . GLU A 1 80 ? 19.109 29.766 21.656 1 96.88 80 GLU A O 1
ATOM 716 N N . ASN A 1 81 ? 17.031 29.359 21.062 1 96.69 81 ASN A N 1
ATOM 717 C CA . ASN A 1 81 ? 17.391 28.953 19.703 1 96.69 81 ASN A CA 1
ATOM 718 C C . ASN A 1 81 ? 16.438 29.562 18.672 1 96.69 81 ASN A C 1
ATOM 720 O O . ASN A 1 81 ? 15.461 28.922 18.266 1 96.69 81 ASN A O 1
ATOM 724 N N . LYS A 1 82 ? 16.844 30.594 18.062 1 94.12 82 LYS A N 1
ATOM 725 C CA . LYS A 1 82 ? 16 31.328 17.125 1 94.12 82 LYS A CA 1
ATOM 726 C C . LYS A 1 82 ? 15.977 30.641 15.758 1 94.12 82 LYS A C 1
ATOM 728 O O . LYS A 1 82 ? 15.102 30.922 14.938 1 94.12 82 LYS A O 1
ATOM 733 N N . ASP A 1 83 ? 16.859 29.719 15.57 1 95.06 83 ASP A N 1
ATOM 734 C CA . ASP A 1 83 ? 16.984 29.062 14.266 1 95.06 83 ASP A CA 1
ATOM 735 C C . ASP A 1 83 ? 16.047 27.859 14.172 1 95.06 83 ASP A C 1
ATOM 737 O O . ASP A 1 83 ? 15.883 27.266 13.102 1 95.06 83 ASP A O 1
ATOM 741 N N . PHE A 1 84 ? 15.422 27.469 15.227 1 97.56 84 PHE A N 1
ATOM 742 C CA . PHE A 1 84 ? 14.469 26.375 15.258 1 97.56 84 PHE A CA 1
ATOM 743 C C . PHE A 1 84 ? 13.211 26.766 16.031 1 97.56 84 PHE A C 1
ATOM 745 O O . PHE A 1 84 ? 13.008 26.344 17.156 1 97.56 84 PHE A O 1
ATOM 752 N N . PRO A 1 85 ? 12.352 27.438 15.328 1 97.19 85 PRO A N 1
ATOM 753 C CA . PRO A 1 85 ? 11.125 27.891 15.992 1 97.19 85 PRO A CA 1
ATOM 754 C C . PRO A 1 85 ? 10.234 26.734 16.438 1 97.19 85 PRO A C 1
ATOM 756 O O . PRO A 1 85 ? 10.148 25.719 15.758 1 97.19 85 PRO A O 1
ATOM 759 N N . ILE A 1 86 ? 9.57 26.969 17.531 1 96.62 86 ILE A N 1
ATOM 760 C CA . ILE A 1 86 ? 8.586 26.031 18.062 1 96.62 86 ILE A CA 1
ATOM 761 C C . ILE A 1 86 ? 7.27 26.75 18.312 1 96.62 86 ILE A C 1
ATOM 763 O O . ILE A 1 86 ? 7.258 27.938 18.672 1 96.62 86 ILE A O 1
ATOM 767 N N . PHE A 1 87 ? 6.184 26.125 18.047 1 97.62 87 PHE A N 1
ATOM 768 C CA . PHE A 1 87 ? 4.852 26.672 18.312 1 97.62 87 PHE A CA 1
ATOM 769 C C . PHE A 1 87 ? 4.109 25.797 19.328 1 97.62 87 PHE A C 1
ATOM 771 O O . PHE A 1 87 ? 4.262 24.578 19.328 1 97.62 87 PHE A O 1
ATOM 778 N N . ASN A 1 88 ? 3.42 26.469 20.25 1 96.31 88 ASN A N 1
ATOM 779 C CA . ASN A 1 88 ? 2.574 25.703 21.156 1 96.31 88 ASN A CA 1
ATOM 780 C C . ASN A 1 88 ? 1.243 25.328 20.516 1 96.31 88 ASN A C 1
ATOM 782 O O . ASN A 1 88 ? 0.716 26.078 19.688 1 96.31 88 ASN A O 1
ATOM 786 N N . GLY A 1 89 ? 0.731 24.25 20.844 1 98.12 89 GLY A N 1
ATOM 787 C CA . GLY A 1 89 ? -0.55 23.766 20.359 1 98.12 89 GLY A CA 1
ATOM 788 C C . GLY A 1 89 ? -1.058 22.562 21.109 1 98.12 89 GLY A C 1
ATOM 789 O O . GLY A 1 89 ? -0.378 22.047 22 1 98.12 89 GLY A O 1
ATOM 790 N N . TYR A 1 90 ? -2.297 22.188 20.859 1 98.56 90 TYR A N 1
ATOM 791 C CA . TYR A 1 90 ? -2.92 21.031 21.484 1 98.56 90 TYR A CA 1
ATOM 792 C C . TYR A 1 90 ? -3.98 20.422 20.578 1 98.56 90 TYR A C 1
ATOM 794 O O . TYR A 1 90 ? -4.438 21.062 19.641 1 98.56 90 TYR A O 1
ATOM 802 N N . GLU A 1 91 ? -4.301 19.188 20.828 1 98.5 91 GLU A N 1
ATOM 803 C CA . GLU A 1 91 ? -5.363 18.516 20.078 1 98.5 91 GLU A CA 1
ATOM 804 C C . GLU A 1 91 ? -6.727 18.766 20.734 1 98.5 91 GLU A C 1
ATOM 806 O O . GLU A 1 91 ? -6.871 18.625 21.953 1 98.5 91 GLU A O 1
ATOM 811 N N . TRP A 1 92 ? -7.617 19.156 19.938 1 98.56 92 TRP A N 1
ATOM 812 C CA . TRP A 1 92 ? -9.016 19.297 20.328 1 98.56 92 TRP A CA 1
ATOM 813 C C . TRP A 1 92 ? -9.883 18.25 19.656 1 98.56 92 TRP A C 1
ATOM 815 O O . TRP A 1 92 ? -9.805 18.047 18.438 1 98.56 92 TRP A O 1
ATOM 825 N N . GLN A 1 93 ? -10.711 17.531 20.406 1 97 93 GLN A N 1
ATOM 826 C CA . GLN A 1 93 ? -11.555 16.484 19.859 1 97 93 GLN A CA 1
ATOM 827 C C . GLN A 1 93 ? -13.039 16.828 20.016 1 97 93 GLN A C 1
ATOM 829 O O . GLN A 1 93 ? -13.883 16.266 19.312 1 97 93 GLN A O 1
ATOM 834 N N . GLY A 1 94 ? -13.367 17.703 21.031 1 95.88 94 GLY A N 1
ATOM 835 C CA . GLY A 1 94 ? -14.758 18.031 21.281 1 95.88 94 GLY A CA 1
ATOM 836 C C . GLY A 1 94 ? -15.641 16.812 21.469 1 95.88 94 GLY A C 1
ATOM 837 O O . GLY A 1 94 ? -15.227 15.836 22.094 1 95.88 94 GLY A O 1
ATOM 838 N N . ALA A 1 95 ? -16.891 16.953 20.984 1 95.69 95 ALA A N 1
ATOM 839 C CA . ALA A 1 95 ? -17.844 15.852 21.094 1 95.69 95 ALA A CA 1
ATOM 840 C C . ALA A 1 95 ? -17.672 14.844 19.969 1 95.69 95 ALA A C 1
ATOM 842 O O . ALA A 1 95 ? -18.422 13.875 19.859 1 95.69 95 ALA A O 1
ATOM 843 N N . GLY A 1 96 ? -16.672 15.039 19.109 1 95.38 96 GLY A N 1
ATOM 844 C CA . GLY A 1 96 ? -16.438 14.141 18 1 95.38 96 GLY A CA 1
ATOM 845 C C . GLY A 1 96 ? -17.312 14.422 16.797 1 95.38 96 GLY A C 1
ATOM 846 O O . GLY A 1 96 ? -17.234 13.734 15.781 1 95.38 96 GLY A O 1
ATOM 847 N N . LEU A 1 97 ? -18.109 15.5 16.797 1 97.56 97 LEU A N 1
ATOM 848 C CA . LEU A 1 97 ? -19.141 15.758 15.797 1 97.56 97 LEU A CA 1
ATOM 849 C C . LEU A 1 97 ? -18.562 16.578 14.648 1 97.56 97 LEU A C 1
ATOM 851 O O . LEU A 1 97 ? -19.156 16.641 13.57 1 97.56 97 LEU A O 1
ATOM 855 N N . ASP A 1 98 ? -17.406 17.203 14.922 1 98.38 98 ASP A N 1
ATOM 856 C CA . ASP A 1 98 ? -16.891 18.141 13.922 1 98.38 98 ASP A CA 1
ATOM 857 C C . ASP A 1 98 ? -15.508 17.719 13.438 1 98.38 98 ASP A C 1
ATOM 859 O O . ASP A 1 98 ? -14.836 18.469 12.727 1 98.38 98 ASP A O 1
ATOM 863 N N . GLY A 1 99 ? -15.094 16.516 13.75 1 97.81 99 GLY A N 1
ATOM 864 C CA . GLY A 1 99 ? -13.75 16.062 13.43 1 97.81 99 GLY A CA 1
ATOM 865 C C . GLY A 1 99 ? -12.703 16.594 14.391 1 97.81 99 GLY A C 1
ATOM 866 O O . GLY A 1 99 ? -12.852 17.688 14.945 1 97.81 99 GLY A O 1
ATOM 867 N N . ASP A 1 100 ? -11.641 15.883 14.586 1 97.88 100 ASP A N 1
ATOM 868 C CA . ASP A 1 100 ? -10.555 16.297 15.469 1 97.88 100 ASP A CA 1
ATOM 869 C C . ASP A 1 100 ? -9.672 17.344 14.805 1 97.88 100 ASP A C 1
ATOM 871 O O . ASP A 1 100 ? -9.508 17.344 13.586 1 97.88 100 ASP A O 1
ATOM 875 N N . HIS A 1 101 ? -9.164 18.281 15.641 1 98.75 101 HIS A N 1
ATOM 876 C CA . HIS A 1 101 ? -8.297 19.359 15.164 1 98.75 101 HIS A CA 1
ATOM 877 C C . HIS A 1 101 ? -7.09 19.531 16.078 1 98.75 101 HIS A C 1
ATOM 879 O O . HIS A 1 101 ? -7.188 19.344 17.281 1 98.75 101 HIS A O 1
ATOM 885 N N . ASN A 1 102 ? -5.973 19.812 15.477 1 98.75 102 ASN A N 1
ATOM 886 C CA . ASN A 1 102 ? -4.852 20.344 16.234 1 98.75 102 ASN A CA 1
ATOM 887 C C . ASN A 1 102 ? -4.848 21.875 16.234 1 98.75 102 ASN A C 1
ATOM 889 O O . ASN A 1 102 ? -4.805 22.484 15.164 1 98.75 102 ASN A O 1
ATOM 893 N N . VAL A 1 103 ? -4.863 22.438 17.406 1 98.81 103 VAL A N 1
ATOM 894 C CA . VAL A 1 103 ? -4.875 23.891 17.562 1 98.81 103 VAL A CA 1
ATOM 895 C C . VAL A 1 103 ? -3.451 24.391 17.781 1 98.81 103 VAL A C 1
ATOM 897 O O . VAL A 1 103 ? -2.695 23.828 18.562 1 98.81 103 VAL A O 1
ATOM 900 N N . PHE A 1 104 ? -3.104 25.422 17.078 1 98.62 104 PHE A N 1
ATOM 901 C CA . PHE A 1 104 ? -1.794 26.047 17.25 1 98.62 104 PHE A CA 1
ATOM 902 C C . PHE A 1 104 ? -1.931 27.547 17.453 1 98.62 104 PHE A C 1
ATOM 904 O O . PHE A 1 104 ? -2.865 28.172 16.938 1 98.62 104 PHE A O 1
ATOM 911 N N . PHE A 1 105 ? -0.977 28.141 18.172 1 98.19 105 PHE A N 1
ATOM 912 C CA . PHE A 1 105 ? -0.938 29.578 18.422 1 98.19 105 PHE A CA 1
ATOM 913 C C . PHE A 1 105 ? 0.345 30.188 17.875 1 98.19 105 PHE A C 1
ATOM 915 O O . PHE A 1 105 ? 1.416 29.578 17.969 1 98.19 105 PHE A O 1
ATOM 922 N N . LYS A 1 106 ? 0.179 31.328 17.234 1 95.44 106 LYS A N 1
ATOM 923 C CA . LYS A 1 106 ? 1.372 32.094 16.875 1 95.44 106 LYS A CA 1
ATOM 924 C C . LYS A 1 106 ? 2.152 32.5 18.109 1 95.44 106 LYS A C 1
ATOM 926 O O . LYS A 1 106 ? 3.383 32.406 18.141 1 95.44 106 LYS A O 1
ATOM 931 N N . ASN A 1 107 ? 1.351 32.938 18.953 1 90.25 107 ASN A N 1
ATOM 932 C CA . ASN A 1 107 ? 1.82 33.281 20.297 1 90.25 107 ASN A CA 1
ATOM 933 C C . ASN A 1 107 ? 1.087 32.469 21.359 1 90.25 107 ASN A C 1
ATOM 935 O O . ASN A 1 107 ? 0.215 31.656 21.047 1 90.25 107 ASN A O 1
ATOM 939 N N . GLU A 1 108 ? 1.306 32.719 22.594 1 90.62 108 GLU A N 1
ATOM 940 C CA . GLU A 1 108 ? 0.664 31.984 23.672 1 90.62 108 GLU A CA 1
ATOM 941 C C . GLU A 1 108 ? -0.846 32.188 23.672 1 90.62 108 GLU A C 1
ATOM 943 O O . GLU A 1 108 ? -1.324 33.25 23.281 1 90.62 108 GLU A O 1
ATOM 948 N N . GLY A 1 109 ? -1.583 31.172 23.953 1 94.5 109 GLY A N 1
ATOM 949 C CA . GLY A 1 109 ? -3.029 31.219 24.094 1 94.5 109 GLY A CA 1
ATOM 950 C C . GLY A 1 109 ? -3.574 30.203 25.062 1 94.5 109 GLY A C 1
ATOM 951 O O . GLY A 1 109 ? -2.832 29.344 25.562 1 94.5 109 GLY A O 1
ATOM 952 N N . PRO A 1 110 ? -4.887 30.359 25.328 1 97.25 110 PRO A N 1
ATOM 953 C CA . PRO A 1 110 ? -5.492 29.453 26.297 1 97.25 110 PRO A CA 1
ATOM 954 C C . PRO A 1 110 ? -5.844 28.094 25.688 1 97.25 110 PRO A C 1
ATOM 956 O O . PRO A 1 110 ? -6.207 28.016 24.516 1 97.25 110 PRO A O 1
ATOM 959 N N . LEU A 1 111 ? -5.68 27.031 26.5 1 98.31 111 LEU A N 1
ATOM 960 C CA . LEU A 1 111 ? -6.242 25.734 26.125 1 98.31 111 LEU A CA 1
ATOM 961 C C . LEU A 1 111 ? -7.691 25.625 26.594 1 98.31 111 LEU A C 1
ATOM 963 O O . LEU A 1 111 ? -7.961 25.562 27.797 1 98.31 111 LEU A O 1
ATOM 967 N N . VAL A 1 112 ? -8.625 25.703 25.641 1 98.06 112 VAL A N 1
ATOM 968 C CA . VAL A 1 112 ? -10.055 25.562 25.891 1 98.06 112 VAL A CA 1
ATOM 969 C C . VAL A 1 112 ? -10.57 24.281 25.219 1 98.06 112 VAL A C 1
ATOM 971 O O . VAL A 1 112 ? -9.953 23.766 24.281 1 98.06 112 VAL A O 1
ATOM 974 N N . ASN A 1 113 ? -11.648 23.734 25.719 1 97 113 ASN A N 1
ATOM 975 C CA . ASN A 1 113 ? -12.117 22.453 25.203 1 97 113 ASN A CA 1
ATOM 976 C C . ASN A 1 113 ? -13.641 22.422 25.078 1 97 113 ASN A C 1
ATOM 978 O O . ASN A 1 113 ? -14.297 21.547 25.625 1 97 113 ASN A O 1
ATOM 982 N N . PRO A 1 114 ? -14.156 23.359 24.344 1 97.94 114 PRO A N 1
ATOM 983 C CA . PRO A 1 114 ? -15.602 23.281 24.109 1 97.94 114 PRO A CA 1
ATOM 984 C C . PRO A 1 114 ? -16.016 22.047 23.312 1 97.94 114 PRO A C 1
ATOM 986 O O . PRO A 1 114 ? -15.148 21.344 22.766 1 97.94 114 PRO A O 1
ATOM 989 N N . MET A 1 115 ? -17.328 21.797 23.203 1 97.25 115 MET A N 1
ATOM 990 C CA . MET A 1 115 ? -17.812 20.547 22.656 1 97.25 115 MET A CA 1
ATOM 991 C C . MET A 1 115 ? -17.938 20.625 21.125 1 97.25 115 MET A C 1
ATOM 993 O O . MET A 1 115 ? -18.031 19.609 20.453 1 97.25 115 MET A O 1
ATOM 997 N N . ARG A 1 116 ? -17.969 21.875 20.625 1 98.19 116 ARG A N 1
ATOM 998 C CA . ARG A 1 116 ? -18.172 22.031 19.188 1 98.19 116 ARG A CA 1
ATOM 999 C C . ARG A 1 116 ? -17.078 22.922 18.578 1 98.19 116 ARG A C 1
ATOM 1001 O O . ARG A 1 116 ? -16.547 23.812 19.25 1 98.19 116 ARG A O 1
ATOM 1008 N N . TYR A 1 117 ? -16.844 22.734 17.312 1 98.56 117 TYR A N 1
ATOM 1009 C CA . TYR A 1 117 ? -15.828 23.484 16.578 1 98.56 117 TYR A CA 1
ATOM 1010 C C . TYR A 1 117 ? -16.172 24.969 16.547 1 98.56 117 TYR A C 1
ATOM 1012 O O . TYR A 1 117 ? -15.305 25.812 16.719 1 98.56 117 TYR A O 1
ATOM 1020 N N . SER A 1 118 ? -17.422 25.297 16.328 1 98.31 118 SER A N 1
ATOM 1021 C CA . SER A 1 118 ? -17.844 26.688 16.281 1 98.31 118 SER A CA 1
ATOM 1022 C C . SER A 1 118 ? -17.594 27.391 17.625 1 98.31 118 SER A C 1
ATOM 1024 O O . SER A 1 118 ? -17.203 28.562 17.656 1 98.31 118 SER A O 1
ATOM 1026 N N . GLN A 1 119 ? -17.781 26.688 18.703 1 98.62 119 GLN A N 1
ATOM 1027 C CA . GLN A 1 119 ? -17.5 27.219 20.031 1 98.62 119 GLN A CA 1
ATOM 1028 C C . GLN A 1 119 ? -15.992 27.422 20.234 1 98.62 119 GLN A C 1
ATOM 1030 O O . GLN A 1 119 ? -15.57 28.406 20.844 1 98.62 119 GLN A O 1
ATOM 1035 N N . LEU A 1 120 ? -15.25 26.453 19.766 1 98.75 120 LEU A N 1
ATOM 1036 C CA . LEU A 1 120 ? -13.797 26.578 19.812 1 98.75 120 LEU A CA 1
ATOM 1037 C C . LEU A 1 120 ? -13.336 27.844 19.109 1 98.75 120 LEU A C 1
ATOM 1039 O O . LEU A 1 120 ? -12.523 28.609 19.641 1 98.75 120 LEU A O 1
ATOM 1043 N N . TYR A 1 121 ? -13.859 28.094 17.953 1 98.62 121 TYR A N 1
ATOM 1044 C CA . TYR A 1 121 ? -13.531 29.297 17.203 1 98.62 121 TYR A CA 1
ATOM 1045 C C . TYR A 1 121 ? -13.898 30.547 17.984 1 98.62 121 TYR A C 1
ATOM 1047 O O . TYR A 1 121 ? -13.102 31.484 18.078 1 98.62 121 TYR A O 1
ATOM 1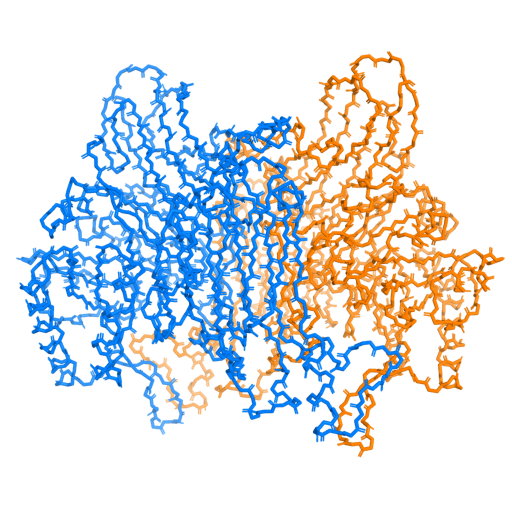055 N N . GLU A 1 122 ? -15.07 30.578 18.531 1 98.38 122 GLU A N 1
ATOM 1056 C CA . GLU A 1 122 ? -15.531 31.75 19.266 1 98.38 122 GLU A CA 1
ATOM 1057 C C . GLU A 1 122 ? -14.609 32.062 20.438 1 98.38 122 GLU A C 1
ATOM 1059 O O . GLU A 1 122 ? -14.367 33.219 20.75 1 98.38 122 GLU A O 1
ATOM 1064 N N . GLU A 1 123 ? -14.117 31.062 21.047 1 98.25 123 GLU A N 1
ATOM 1065 C CA . GLU A 1 123 ? -13.273 31.25 22.219 1 98.25 123 GLU A CA 1
ATOM 1066 C C . GLU A 1 123 ? -11.859 31.672 21.828 1 98.25 123 GLU A C 1
ATOM 1068 O O . GLU A 1 123 ? -11.141 32.281 22.641 1 98.25 123 GLU A O 1
ATOM 1073 N N . LEU A 1 124 ? -11.461 31.344 20.594 1 98.25 124 LEU A N 1
ATOM 1074 C CA . LEU A 1 124 ? -10.055 31.547 20.25 1 98.25 124 LEU A CA 1
ATOM 1075 C C . LEU A 1 124 ? -9.914 32.625 19.156 1 98.25 124 LEU A C 1
ATOM 1077 O O . LEU A 1 124 ? -8.797 33 18.797 1 98.25 124 LEU A O 1
ATOM 1081 N N . LYS A 1 125 ? -10.984 33.125 18.578 1 96.12 125 LYS A N 1
ATOM 1082 C CA . LYS A 1 125 ? -10.969 34 17.406 1 96.12 125 LYS A CA 1
ATOM 1083 C C . LYS A 1 125 ? -10.172 35.281 17.672 1 96.12 125 LYS A C 1
ATOM 1085 O O . LYS A 1 125 ? -9.68 35.906 16.734 1 96.12 125 LYS A O 1
ATOM 1090 N N . GLU A 1 126 ? -10.023 35.688 18.969 1 95.81 126 GLU A N 1
ATOM 1091 C CA . GLU A 1 126 ? -9.281 36.906 19.297 1 95.81 126 GLU A CA 1
ATOM 1092 C C . GLU A 1 126 ? -7.789 36.625 19.453 1 95.81 126 GLU A C 1
ATOM 1094 O O . GLU A 1 126 ? -6.992 37.531 19.688 1 95.81 126 GLU A O 1
ATOM 1099 N N . LYS A 1 127 ? -7.426 35.375 19.344 1 95.25 127 LYS A N 1
ATOM 1100 C CA . LYS A 1 127 ? -6.031 34.938 19.406 1 95.25 127 LYS A CA 1
ATOM 1101 C C . LYS A 1 127 ? -5.5 34.594 18.016 1 95.25 127 LYS A C 1
ATOM 1103 O O . LYS A 1 127 ? -6.277 34.312 17.094 1 95.25 127 LYS A O 1
ATOM 1108 N N . ASP A 1 128 ? -4.254 34.812 17.844 1 95.81 128 ASP A N 1
ATOM 1109 C CA . ASP A 1 128 ? -3.627 34.281 16.641 1 95.81 128 ASP A CA 1
ATOM 1110 C C . ASP A 1 128 ? -3.535 32.75 16.688 1 95.81 128 ASP A C 1
ATOM 1112 O O . ASP A 1 128 ? -2.477 32.188 17 1 95.81 128 ASP A O 1
ATOM 1116 N N . ALA A 1 129 ? -4.672 32.156 16.391 1 98 129 ALA A N 1
ATOM 1117 C CA . ALA A 1 129 ? -4.785 30.719 16.531 1 98 129 ALA A CA 1
ATOM 1118 C C . ALA A 1 129 ? -5.344 30.094 15.25 1 98 129 ALA A C 1
ATOM 1120 O O . ALA A 1 129 ? -6.105 30.734 14.523 1 98 129 ALA A O 1
ATOM 1121 N N . ILE A 1 130 ? -4.918 28.922 14.953 1 98.44 130 ILE A N 1
ATOM 1122 C CA . ILE A 1 130 ? -5.492 28.109 13.891 1 98.44 130 ILE A CA 1
ATOM 1123 C C . ILE A 1 130 ? -5.82 26.719 14.414 1 98.44 130 ILE A C 1
ATOM 1125 O O . ILE A 1 130 ? -5.312 26.297 15.461 1 98.44 130 ILE A O 1
ATOM 1129 N N . ALA A 1 131 ? -6.688 26 13.734 1 98.75 131 ALA A N 1
ATOM 1130 C CA . ALA A 1 131 ? -7.07 24.625 14.07 1 98.75 131 ALA A CA 1
ATOM 1131 C C . ALA A 1 131 ? -7.07 23.734 12.828 1 98.75 131 ALA A C 1
ATOM 1133 O O . ALA A 1 131 ? -7.859 23.953 11.906 1 98.75 131 ALA A O 1
ATOM 1134 N N . ILE A 1 132 ? -6.27 22.734 12.82 1 98.62 132 ILE A N 1
ATOM 1135 C CA . ILE A 1 132 ? -6.051 21.922 11.625 1 98.62 132 ILE A CA 1
ATOM 1136 C C . ILE A 1 132 ? -6.773 20.594 11.766 1 98.62 132 ILE A C 1
ATOM 1138 O O . ILE A 1 132 ? -6.441 19.781 12.633 1 98.62 132 ILE A O 1
ATOM 1142 N N . PRO A 1 133 ? -7.781 20.344 10.891 1 98.75 133 PRO A N 1
ATOM 1143 C CA . PRO A 1 133 ? -8.43 19.031 10.953 1 98.75 133 PRO A CA 1
ATOM 1144 C C . PRO A 1 133 ? -7.508 17.891 10.5 1 98.75 133 PRO A C 1
ATOM 1146 O O . PRO A 1 133 ? -6.707 18.078 9.586 1 98.75 133 PRO A O 1
ATOM 1149 N N . HIS A 1 134 ? -7.645 16.781 11.172 1 98.31 134 HIS A N 1
ATOM 1150 C CA . HIS A 1 134 ? -6.785 15.656 10.812 1 98.31 134 HIS A CA 1
ATOM 1151 C C . HIS A 1 134 ? -7.574 14.352 10.766 1 98.31 134 HIS A C 1
ATOM 1153 O O . HIS A 1 134 ? -8.672 14.266 11.328 1 98.31 134 HIS A O 1
ATOM 1159 N N . HIS A 1 135 ? -7.055 13.383 9.961 1 96.56 135 HIS A N 1
ATOM 1160 C CA . HIS A 1 135 ? -7.664 12.102 9.633 1 96.56 135 HIS A CA 1
ATOM 1161 C C . HIS A 1 135 ? -9.141 12.258 9.289 1 96.56 135 HIS A C 1
ATOM 1163 O O . HIS A 1 135 ? -10 11.617 9.898 1 96.56 135 HIS A O 1
ATOM 1169 N N . LEU A 1 136 ? -9.391 12.93 8.258 1 98.56 136 LEU A N 1
ATOM 1170 C CA . LEU A 1 136 ? -10.688 13.523 7.953 1 98.56 136 LEU A CA 1
ATOM 1171 C C . LEU A 1 136 ? -11.68 12.453 7.496 1 98.56 136 LEU A C 1
ATOM 1173 O O . LEU A 1 136 ? -12.875 12.547 7.781 1 98.56 136 LEU A O 1
ATOM 1177 N N . ALA A 1 137 ? -11.25 11.445 6.801 1 98.5 137 ALA A N 1
ATOM 1178 C CA . ALA A 1 137 ? -12.125 10.633 5.961 1 98.5 137 ALA A CA 1
ATOM 1179 C C . ALA A 1 137 ? -12.781 9.516 6.77 1 98.5 137 ALA A C 1
ATOM 1181 O O . ALA A 1 137 ? -13.031 8.43 6.246 1 98.5 137 ALA A O 1
ATOM 1182 N N . TYR A 1 138 ? -12.969 9.742 7.992 1 97.81 138 TYR A N 1
ATOM 1183 C CA . TYR A 1 138 ? -13.836 8.891 8.797 1 97.81 138 TYR A CA 1
ATOM 1184 C C . TYR A 1 138 ? -15.289 9.336 8.695 1 97.81 138 TYR A C 1
ATOM 1186 O O . TYR A 1 138 ? -15.586 10.367 8.086 1 97.81 138 TYR A O 1
ATOM 1194 N N . SER A 1 139 ? -16.156 8.57 9.328 1 97.81 139 SER A N 1
ATOM 1195 C CA . SER A 1 139 ? -17.594 8.828 9.227 1 97.81 139 SER A CA 1
ATOM 1196 C C . SER A 1 139 ? -17.969 10.141 9.898 1 97.81 139 SER A C 1
ATOM 1198 O O . SER A 1 139 ? -17.453 10.469 10.969 1 97.81 139 SER A O 1
ATOM 1200 N N . LEU A 1 140 ? -18.844 10.906 9.242 1 97.75 140 LEU A N 1
ATOM 1201 C CA . LEU A 1 140 ? -19.344 12.156 9.805 1 97.75 140 LEU A CA 1
ATOM 1202 C C . LEU A 1 140 ? -19.969 11.922 11.172 1 97.75 140 LEU A C 1
ATOM 1204 O O . LEU A 1 140 ? -20.719 10.961 11.359 1 97.75 140 LEU A O 1
ATOM 1208 N N . SER A 1 141 ? -19.656 12.727 12.125 1 96.56 141 SER A N 1
ATOM 1209 C CA . SER A 1 141 ? -20.156 12.711 13.492 1 96.56 141 SER A CA 1
ATOM 1210 C C . SER A 1 141 ? -19.438 11.641 14.328 1 96.56 141 SER A C 1
ATOM 1212 O O . SER A 1 141 ? -19.734 11.477 15.508 1 96.56 141 SER A O 1
ATOM 1214 N N . HIS A 1 142 ? -18.625 10.891 13.75 1 96.94 142 HIS A N 1
ATOM 1215 C CA . HIS A 1 142 ? -17.766 9.914 14.406 1 96.94 142 HIS A CA 1
ATOM 1216 C C . HIS A 1 142 ? -16.297 10.188 14.086 1 96.94 142 HIS A C 1
ATOM 1218 O O . HIS A 1 142 ? -15.594 9.312 13.578 1 96.94 142 HIS A O 1
ATOM 1224 N N . ARG A 1 143 ? -15.883 11.406 14.352 1 95.31 143 ARG A N 1
ATOM 1225 C CA . ARG A 1 143 ? -14.523 11.93 14.242 1 95.31 143 ARG A CA 1
ATOM 1226 C C . ARG A 1 143 ? -14.203 12.32 12.805 1 95.31 143 ARG A C 1
ATOM 1228 O O . ARG A 1 143 ? -13.102 12.805 12.516 1 95.31 143 ARG A O 1
ATOM 1235 N N . GLY A 1 144 ? -15.07 12.078 11.836 1 98 144 GLY A N 1
ATOM 1236 C CA . GLY A 1 144 ? -14.906 12.609 10.5 1 98 144 GLY A CA 1
ATOM 1237 C C . GLY A 1 144 ? -15.07 14.117 10.43 1 98 144 GLY A C 1
ATOM 1238 O O . GLY A 1 144 ? -15.844 14.695 11.203 1 98 144 GLY A O 1
ATOM 1239 N N . LYS A 1 145 ? -14.406 14.734 9.492 1 98.75 145 LYS A N 1
ATOM 1240 C CA . LYS A 1 145 ? -14.461 16.188 9.367 1 98.75 145 LYS A CA 1
ATOM 1241 C C . LYS A 1 145 ? -15.852 16.641 8.93 1 98.75 145 LYS A C 1
ATOM 1243 O O . LYS A 1 145 ? -16.375 16.156 7.93 1 98.75 145 LYS A O 1
ATOM 1248 N N . ASN A 1 146 ? -16.438 17.516 9.656 1 98.75 146 ASN A N 1
ATOM 1249 C CA . ASN A 1 146 ? -17.688 18.188 9.273 1 98.75 146 ASN A CA 1
ATOM 1250 C C . ASN A 1 146 ? -17.406 19.453 8.484 1 98.75 146 ASN A C 1
ATOM 1252 O O . ASN A 1 146 ? -17.172 20.516 9.062 1 98.75 146 ASN A O 1
ATOM 1256 N N . TRP A 1 147 ? -17.547 19.438 7.211 1 98.69 147 TRP A N 1
ATOM 1257 C CA . TRP A 1 147 ? -17.234 20.578 6.344 1 98.69 147 TRP A CA 1
ATOM 1258 C C . TRP A 1 147 ? -18.328 21.641 6.426 1 98.69 147 TRP A C 1
ATOM 1260 O O . TRP A 1 147 ? -18.125 22.781 6.012 1 98.69 147 TRP A O 1
ATOM 1270 N N . GLU A 1 148 ? -19.453 21.297 6.945 1 98.19 148 GLU A N 1
ATOM 1271 C CA . GLU A 1 148 ? -20.531 22.281 7.078 1 98.19 148 GLU A CA 1
ATOM 1272 C C . GLU A 1 148 ? -20.203 23.328 8.133 1 98.19 148 GLU A C 1
ATOM 1274 O O . GLU A 1 148 ? -20.719 24.438 8.094 1 98.19 148 GLU A O 1
ATOM 1279 N N . THR A 1 149 ? -19.375 22.953 9.086 1 98.12 149 THR A N 1
ATOM 1280 C CA . THR A 1 149 ? -19.016 23.891 10.156 1 98.12 149 THR A CA 1
ATOM 1281 C C . THR A 1 149 ? -17.641 24.5 9.906 1 98.12 149 THR A C 1
ATOM 1283 O O . THR A 1 149 ? -17.125 25.25 10.734 1 98.12 149 THR A O 1
ATOM 1286 N N . HIS A 1 150 ? -17.047 24.219 8.797 1 98.5 150 HIS A N 1
ATOM 1287 C CA . HIS A 1 150 ? -15.664 24.625 8.516 1 98.5 150 HIS A CA 1
ATOM 1288 C C . HIS A 1 150 ? -15.539 26.141 8.43 1 98.5 150 HIS A C 1
ATOM 1290 O O . HIS A 1 150 ? -16.375 26.797 7.82 1 98.5 150 HIS A O 1
ATOM 1296 N N . ILE A 1 151 ? -14.547 26.641 9.086 1 98.31 151 ILE A N 1
ATOM 1297 C CA . ILE A 1 151 ? -14.195 28.062 9.031 1 98.31 151 ILE A CA 1
ATOM 1298 C C . ILE A 1 151 ? -12.805 28.219 8.43 1 98.31 151 ILE A C 1
ATOM 1300 O O . ILE A 1 151 ? -11.797 27.938 9.078 1 98.31 151 ILE A O 1
ATOM 1304 N N . GLU A 1 152 ? -12.688 28.766 7.223 1 97.44 152 GLU A N 1
ATOM 1305 C CA . GLU A 1 152 ? -11.469 28.781 6.422 1 97.44 152 GLU A CA 1
ATOM 1306 C C . GLU A 1 152 ? -10.359 29.547 7.137 1 97.44 152 GLU A C 1
ATOM 1308 O O . GLU A 1 152 ? -9.195 29.141 7.102 1 97.44 152 GLU A O 1
ATOM 1313 N N . GLU A 1 153 ? -10.688 30.688 7.777 1 96.19 153 GLU A N 1
ATOM 1314 C CA . GLU A 1 153 ? -9.664 31.5 8.43 1 96.19 153 GLU A CA 1
ATOM 1315 C C . GLU A 1 153 ? -9.086 30.781 9.648 1 96.19 153 GLU A C 1
ATOM 1317 O O . GLU A 1 153 ? -7.926 31 10 1 96.19 153 GLU A O 1
ATOM 1322 N N . PHE A 1 154 ? -9.922 29.984 10.32 1 98.31 154 PHE A N 1
ATOM 1323 C CA . PHE A 1 154 ? -9.508 29.266 11.523 1 98.31 154 PHE A CA 1
ATOM 1324 C C . PHE A 1 154 ? -8.812 27.969 11.172 1 98.31 154 PHE A C 1
ATOM 1326 O O . PHE A 1 154 ? -7.938 27.5 11.906 1 98.31 154 PHE A O 1
ATOM 1333 N N . SER A 1 155 ? -9.148 27.359 10.016 1 98.69 155 SER A N 1
ATOM 1334 C CA . SER A 1 155 ? -8.547 26.141 9.508 1 98.69 155 SER A CA 1
ATOM 1335 C C . SER A 1 155 ? -8.086 26.312 8.062 1 98.69 155 SER A C 1
ATOM 1337 O O . SER A 1 155 ? -8.672 25.734 7.145 1 98.69 155 SER A O 1
ATOM 1339 N N . PRO A 1 156 ? -7.004 26.938 7.902 1 98.5 156 PRO A N 1
ATOM 1340 C CA . PRO A 1 156 ? -6.578 27.312 6.551 1 98.5 156 PRO A CA 1
ATOM 1341 C C . PRO A 1 156 ? -6.082 26.109 5.742 1 98.5 156 PRO A C 1
ATOM 1343 O O . PRO A 1 156 ? -5.934 26.203 4.523 1 98.5 156 PRO A O 1
ATOM 1346 N N . PHE A 1 157 ? -5.734 25.031 6.355 1 98.75 157 PHE A N 1
ATOM 1347 C CA . PHE A 1 157 ? -5.324 23.828 5.656 1 98.75 157 PHE A CA 1
ATOM 1348 C C . PHE A 1 157 ? -5.758 22.578 6.426 1 98.75 157 PHE A C 1
ATOM 1350 O O . PHE A 1 157 ? -6.23 22.672 7.559 1 98.75 157 PHE A O 1
ATOM 1357 N N . ALA A 1 158 ? -5.688 21.406 5.77 1 98.88 158 ALA A N 1
ATOM 1358 C CA . ALA A 1 158 ? -6.133 20.125 6.324 1 98.88 158 ALA A CA 1
ATOM 1359 C C . ALA A 1 158 ? -5.09 19.031 6.094 1 98.88 158 ALA A C 1
ATOM 1361 O O . ALA A 1 158 ? -4.293 19.125 5.156 1 98.88 158 ALA A O 1
ATOM 1362 N N . GLU A 1 159 ? -5.125 18.047 6.965 1 98.81 159 GLU A N 1
ATOM 1363 C CA . GLU A 1 159 ? -4.227 16.906 6.887 1 98.81 159 GLU A CA 1
ATOM 1364 C C . GLU A 1 159 ? -4.77 15.844 5.941 1 98.81 159 GLU A C 1
ATOM 1366 O O . GLU A 1 159 ? -5.801 15.227 6.219 1 98.81 159 GLU A O 1
ATOM 1371 N N . ILE A 1 160 ? -4.047 15.578 4.91 1 98.75 160 ILE A N 1
ATOM 1372 C CA . ILE A 1 160 ? -4.543 14.656 3.896 1 98.75 160 ILE A CA 1
ATOM 1373 C C . ILE A 1 160 ? -4.031 13.242 4.191 1 98.75 160 ILE A C 1
ATOM 1375 O O . ILE A 1 160 ? -4.605 12.258 3.725 1 98.75 160 ILE A O 1
ATOM 1379 N N . TYR A 1 161 ? -2.994 13.156 4.98 1 98.56 161 TYR A N 1
ATOM 1380 C CA . TYR A 1 161 ? -2.348 11.883 5.273 1 98.56 161 TYR A CA 1
ATOM 1381 C C . TYR A 1 161 ? -1.678 11.914 6.641 1 98.56 161 TYR A C 1
ATOM 1383 O O . TYR A 1 161 ? -1.095 12.93 7.031 1 98.56 161 TYR A O 1
ATOM 1391 N N . SER A 1 162 ? -1.749 10.852 7.367 1 96.75 162 SER A N 1
ATOM 1392 C CA . SER A 1 162 ? -1.021 10.586 8.602 1 96.75 162 SER A CA 1
ATOM 1393 C C . SER A 1 162 ? -0.78 9.094 8.797 1 96.75 162 SER A C 1
ATOM 1395 O O . SER A 1 162 ? -0.919 8.312 7.848 1 96.75 162 SER A O 1
ATOM 1397 N N . SER A 1 163 ? -0.384 8.695 9.977 1 93.62 163 SER A N 1
ATOM 1398 C CA . SER A 1 163 ? -0.209 7.281 10.281 1 93.62 163 SER A CA 1
ATOM 1399 C C . SER A 1 163 ? -1.514 6.512 10.102 1 93.62 163 SER A C 1
ATOM 1401 O O . SER A 1 163 ? -1.505 5.289 9.953 1 93.62 163 SER A O 1
ATOM 1403 N N . HIS A 1 164 ? -2.654 7.258 10.023 1 94.25 164 HIS A N 1
ATOM 1404 C CA . HIS A 1 164 ? -3.945 6.617 9.805 1 94.25 164 HIS A CA 1
ATOM 1405 C C . HIS A 1 164 ? -4.094 6.168 8.352 1 94.25 164 HIS A C 1
ATOM 1407 O O . HIS A 1 164 ? -4.887 5.27 8.055 1 94.25 164 HIS A O 1
ATOM 1413 N N . GLY A 1 165 ? -3.363 6.789 7.48 1 95.75 165 GLY A N 1
ATOM 1414 C CA . GLY A 1 165 ? -3.525 6.609 6.047 1 95.75 165 GLY A CA 1
ATOM 1415 C C . GLY A 1 165 ? -4.027 7.855 5.344 1 95.75 165 GLY A C 1
ATOM 1416 O O . GLY A 1 165 ? -3.844 8.969 5.84 1 95.75 165 GLY A O 1
ATOM 1417 N N . SER A 1 166 ? -4.609 7.719 4.188 1 97.94 166 SER A N 1
ATOM 1418 C CA . SER A 1 166 ? -4.918 8.859 3.334 1 97.94 166 SER A CA 1
ATOM 1419 C C . SER A 1 166 ? -6.379 9.273 3.469 1 97.94 166 SER A C 1
ATOM 1421 O O . SER A 1 166 ? -7.277 8.438 3.367 1 97.94 166 SER A O 1
ATOM 1423 N N . SER A 1 167 ? -6.602 10.508 3.676 1 98.5 167 SER A N 1
ATOM 1424 C CA . SER A 1 167 ? -7.926 11.133 3.699 1 98.5 167 SER A CA 1
ATOM 1425 C C . SER A 1 167 ? -8.188 11.922 2.422 1 98.5 167 SER A C 1
ATOM 1427 O O . SER A 1 167 ? -8.969 12.875 2.424 1 98.5 167 SER A O 1
ATOM 1429 N N . GLU A 1 168 ? -7.508 11.539 1.38 1 98.44 168 GLU A N 1
ATOM 1430 C CA . GLU A 1 168 ? -7.637 12.258 0.114 1 98.44 168 GLU A CA 1
ATOM 1431 C C . GLU A 1 168 ? -9.07 12.203 -0.407 1 98.44 168 GLU A C 1
ATOM 1433 O O . GLU A 1 168 ? -9.648 13.234 -0.76 1 98.44 168 GLU A O 1
ATOM 1438 N N . SER A 1 169 ? -9.609 11.008 -0.475 1 97.62 169 SER A N 1
ATOM 1439 C CA . SER A 1 169 ? -10.977 10.758 -0.937 1 97.62 169 SER A CA 1
ATOM 1440 C C . SER A 1 169 ? -11.484 9.406 -0.446 1 97.62 169 SER A C 1
ATOM 1442 O O . SER A 1 169 ? -10.727 8.625 0.128 1 97.62 169 SER A O 1
ATOM 1444 N N . GLY A 1 170 ? -12.734 9.227 -0.641 1 95.44 170 GLY A N 1
ATOM 1445 C CA . GLY A 1 170 ? -13.305 7.938 -0.27 1 95.44 170 GLY A CA 1
ATOM 1446 C C . GLY A 1 170 ? -12.891 6.812 -1.199 1 95.44 170 GLY A C 1
ATOM 1447 O O . GLY A 1 170 ? -13.297 5.664 -1.009 1 95.44 170 GLY A O 1
ATOM 1448 N N . ASP A 1 171 ? -12.109 7.176 -2.184 1 91.69 171 ASP A N 1
ATOM 1449 C CA . ASP A 1 171 ? -11.719 6.258 -3.246 1 91.69 171 ASP A CA 1
ATOM 1450 C C . ASP A 1 171 ? -10.273 6.504 -3.68 1 91.69 171 ASP A C 1
ATOM 1452 O O . ASP A 1 171 ? -10.031 7.133 -4.711 1 91.69 171 ASP A O 1
ATOM 1456 N N . THR A 1 172 ? -9.281 6.207 -2.873 1 93.31 172 THR A N 1
ATOM 1457 C CA . THR A 1 172 ? -7.879 6.402 -3.223 1 93.31 172 THR A CA 1
ATOM 1458 C C . THR A 1 172 ? -7.066 5.145 -2.936 1 93.31 172 THR A C 1
ATOM 1460 O O . THR A 1 172 ? -7.531 4.25 -2.225 1 93.31 172 THR A O 1
ATOM 1463 N N . ASP A 1 173 ? -5.949 5.082 -3.506 1 93.38 173 ASP A N 1
ATOM 1464 C CA . ASP A 1 173 ? -5.168 3.848 -3.488 1 93.38 173 ASP A CA 1
ATOM 1465 C C . ASP A 1 173 ? -4.34 3.74 -2.209 1 93.38 173 ASP A C 1
ATOM 1467 O O . ASP A 1 173 ? -3.795 2.678 -1.905 1 93.38 173 ASP A O 1
ATOM 1471 N N . ILE A 1 174 ? -4.145 4.746 -1.473 1 94.75 174 ILE A N 1
ATOM 1472 C CA . ILE A 1 174 ? -3.438 4.68 -0.199 1 94.75 174 ILE A CA 1
ATOM 1473 C C . ILE A 1 174 ? -4.422 4.355 0.922 1 94.75 174 ILE A C 1
ATOM 1475 O O . ILE A 1 174 ? -5.312 5.156 1.227 1 94.75 174 ILE A O 1
ATOM 1479 N N . HIS A 1 175 ? -4.281 3.297 1.512 1 88.75 175 HIS A N 1
ATOM 1480 C CA . HIS A 1 175 ? -5.266 2.748 2.439 1 88.75 175 HIS A CA 1
ATOM 1481 C C . HIS A 1 175 ? -5.297 3.539 3.742 1 88.75 175 HIS A C 1
ATOM 1483 O O . HIS A 1 175 ? -4.336 4.238 4.07 1 88.75 175 HIS A O 1
ATOM 1489 N N . MET A 1 176 ? -6.332 3.459 4.457 1 92.31 176 MET A N 1
ATOM 1490 C CA . MET A 1 176 ? -6.562 3.988 5.801 1 92.31 176 MET A CA 1
ATOM 1491 C C . MET A 1 176 ? -7.168 2.922 6.707 1 92.31 176 MET A C 1
ATOM 1493 O O . MET A 1 176 ? -8.289 3.078 7.195 1 92.31 176 MET A O 1
ATOM 1497 N N . SER A 1 177 ? -6.352 1.832 6.945 1 86.88 177 SER A N 1
ATOM 1498 C CA . SER A 1 177 ? -6.91 0.659 7.609 1 86.88 177 SER A CA 1
ATOM 1499 C C . SER A 1 177 ? -6.199 0.383 8.93 1 86.88 177 SER A C 1
ATOM 1501 O O . SER A 1 177 ? -6.48 -0.614 9.594 1 86.88 177 SER A O 1
ATOM 1503 N N . ARG A 1 178 ? -5.277 1.228 9.258 1 85.38 178 ARG A N 1
ATOM 1504 C CA . ARG A 1 178 ? -4.508 0.981 10.477 1 85.38 178 ARG A CA 1
ATOM 1505 C C . ARG A 1 178 ? -5.414 0.941 11.695 1 85.38 178 ARG A C 1
ATOM 1507 O O . ARG A 1 178 ? -5.258 0.078 12.562 1 85.38 178 ARG A O 1
ATOM 1514 N N . HIS A 1 179 ? -6.336 1.876 11.711 1 88.31 179 HIS A N 1
ATOM 1515 C CA . HIS A 1 179 ? -7.285 1.937 12.82 1 88.31 179 HIS A CA 1
ATOM 1516 C C . HIS A 1 179 ? -8.648 1.383 12.406 1 88.31 179 HIS A C 1
ATOM 1518 O O . HIS A 1 179 ? -9.57 2.146 12.117 1 88.31 179 HIS A O 1
ATOM 1524 N N . ILE A 1 180 ? -8.766 0.135 12.547 1 87.5 180 ILE A N 1
ATOM 1525 C CA . ILE A 1 180 ? -9.938 -0.589 12.062 1 87.5 180 ILE A CA 1
ATOM 1526 C C . ILE A 1 180 ? -11.18 -0.112 12.805 1 87.5 180 ILE A C 1
ATOM 1528 O O . ILE A 1 180 ? -12.266 -0.035 12.227 1 87.5 180 ILE A O 1
ATOM 1532 N N . HIS A 1 181 ? -11.039 0.216 14.07 1 88.62 181 HIS A N 1
ATOM 1533 C CA . HIS A 1 181 ? -12.18 0.586 14.906 1 88.62 181 HIS A CA 1
ATOM 1534 C C . HIS A 1 181 ? -12.766 1.927 14.477 1 88.62 181 HIS A C 1
ATOM 1536 O O . HIS A 1 181 ? -13.977 2.135 14.562 1 88.62 181 HIS A O 1
ATOM 1542 N N . MET A 1 182 ? -11.891 2.785 14.023 1 92.56 182 MET A N 1
ATOM 1543 C CA . MET A 1 182 ? -12.359 4.102 13.602 1 92.56 182 MET A CA 1
ATOM 1544 C C . MET A 1 182 ? -12.875 4.059 12.164 1 92.56 182 MET A C 1
ATOM 1546 O O . MET A 1 182 ? -13.625 4.938 11.742 1 92.56 182 MET A O 1
ATOM 1550 N N . GLY A 1 183 ? -12.445 3.08 11.438 1 92.62 183 GLY A N 1
ATOM 1551 C CA . GLY A 1 183 ? -12.805 2.959 10.031 1 92.62 183 GLY A CA 1
ATOM 1552 C C . GLY A 1 183 ? -14.18 2.35 9.82 1 92.62 183 GLY A C 1
ATOM 1553 O O . GLY A 1 183 ? -14.906 2.096 10.781 1 92.62 183 GLY A O 1
ATOM 1554 N N . PRO A 1 184 ? -14.445 2.113 8.539 1 95.38 184 PRO A N 1
ATOM 1555 C CA . PRO A 1 184 ? -13.578 2.309 7.371 1 95.38 184 PRO A CA 1
ATOM 1556 C C . PRO A 1 184 ? -13.594 3.746 6.855 1 95.38 184 PRO A C 1
ATOM 1558 O O . PRO A 1 184 ? -14.43 4.551 7.289 1 95.38 184 PRO A O 1
ATOM 1561 N N . ARG A 1 185 ? -12.625 4.062 5.949 1 97 185 ARG A N 1
ATOM 1562 C CA . ARG A 1 185 ? -12.648 5.316 5.203 1 97 185 ARG A CA 1
ATOM 1563 C C . ARG A 1 185 ? -13.953 5.465 4.422 1 97 185 ARG A C 1
ATOM 1565 O O . ARG A 1 185 ? -14.461 4.492 3.865 1 97 185 ARG A O 1
ATOM 1572 N N . THR A 1 186 ? -14.453 6.664 4.328 1 97.31 186 THR A N 1
ATOM 1573 C CA . THR A 1 186 ? -15.688 6.922 3.592 1 97.31 186 THR A CA 1
ATOM 1574 C C . THR A 1 186 ? -15.625 8.281 2.898 1 97.31 186 THR A C 1
ATOM 1576 O O . THR A 1 186 ? -14.617 8.984 2.984 1 97.31 186 THR A O 1
ATOM 1579 N N . GLY A 1 187 ? -16.703 8.633 2.109 1 97.44 187 GLY A N 1
ATOM 1580 C CA . GLY A 1 187 ? -16.828 9.922 1.438 1 97.44 187 GLY A CA 1
ATOM 1581 C C . GLY A 1 187 ? -17.578 10.945 2.258 1 97.44 187 GLY A C 1
ATOM 1582 O O . GLY A 1 187 ? -18.125 10.625 3.316 1 97.44 187 GLY A O 1
ATOM 1583 N N . GLY A 1 188 ? -17.531 12.18 1.758 1 97.88 188 GLY A N 1
ATOM 1584 C CA . GLY A 1 188 ? -18.266 13.281 2.371 1 97.88 188 GLY A CA 1
ATOM 1585 C C . GLY A 1 188 ? -17.422 14.086 3.34 1 97.88 188 GLY A C 1
ATOM 1586 O O . GLY A 1 188 ? -17.734 15.242 3.627 1 97.88 188 GLY A O 1
ATOM 1587 N N . THR A 1 189 ? -16.359 13.461 3.801 1 98.62 189 THR A N 1
ATOM 1588 C CA . THR A 1 189 ? -15.594 14.117 4.852 1 98.62 189 THR A CA 1
ATOM 1589 C C . THR A 1 189 ? -14.148 14.32 4.41 1 98.62 189 THR A C 1
ATOM 1591 O O . THR A 1 189 ? -13.398 15.062 5.047 1 98.62 189 THR A O 1
ATOM 1594 N N . SER A 1 190 ? -13.742 13.742 3.316 1 98.62 190 SER A N 1
ATOM 1595 C CA . SER A 1 190 ? -12.352 13.766 2.865 1 98.62 190 SER A CA 1
ATOM 1596 C C . SER A 1 190 ? -11.93 15.164 2.438 1 98.62 190 SER A C 1
ATOM 1598 O O . SER A 1 190 ? -12.766 16.062 2.344 1 98.62 190 SER A O 1
ATOM 1600 N N . VAL A 1 191 ? -10.633 15.375 2.199 1 98.88 191 VAL A N 1
ATOM 1601 C CA . VAL A 1 191 ? -10.102 16.656 1.755 1 98.88 191 VAL A CA 1
ATOM 1602 C C . VAL A 1 191 ? -10.727 17.031 0.416 1 98.88 191 VAL A C 1
ATOM 1604 O O . VAL A 1 191 ? -11.172 18.172 0.235 1 98.88 191 VAL A O 1
ATOM 1607 N N . PHE A 1 192 ? -10.789 16.125 -0.495 1 98.62 192 PHE A N 1
ATOM 1608 C CA . PHE A 1 192 ? -11.352 16.422 -1.808 1 98.62 192 PHE A CA 1
ATOM 1609 C C . PHE A 1 192 ? -12.844 16.719 -1.707 1 98.62 192 PHE A C 1
ATOM 1611 O O . PHE A 1 192 ? -13.375 17.516 -2.482 1 98.62 192 PHE A O 1
ATOM 1618 N N . ASP A 1 193 ? -13.531 16.094 -0.753 1 98.62 193 ASP A N 1
ATOM 1619 C CA . ASP A 1 193 ? -14.922 16.453 -0.516 1 98.62 193 ASP A CA 1
ATOM 1620 C C . ASP A 1 193 ? -15.055 17.922 -0.101 1 98.62 193 ASP A C 1
ATOM 1622 O O . ASP A 1 193 ? -15.961 18.625 -0.55 1 98.62 193 ASP A O 1
ATOM 1626 N N . GLY A 1 194 ? -14.172 18.312 0.828 1 98.81 194 GLY A N 1
ATOM 1627 C CA . GLY A 1 194 ? -14.18 19.703 1.25 1 98.81 194 GLY A CA 1
ATOM 1628 C C . GLY A 1 194 ? -13.945 20.672 0.108 1 98.81 194 GLY A C 1
ATOM 1629 O O . GLY A 1 194 ? -14.633 21.688 -0.001 1 98.81 194 GLY A O 1
ATOM 1630 N N . LEU A 1 195 ? -13 20.359 -0.721 1 98.75 195 LEU A N 1
ATOM 1631 C CA . LEU A 1 195 ? -12.695 21.203 -1.877 1 98.75 195 LEU A CA 1
ATOM 1632 C C . LEU A 1 195 ? -13.875 21.234 -2.842 1 98.75 195 LEU A C 1
ATOM 1634 O O . LEU A 1 195 ? -14.219 22.297 -3.377 1 98.75 195 LEU A O 1
ATOM 1638 N N . LYS A 1 196 ? -14.469 20.109 -3.082 1 97.56 196 LYS A N 1
ATOM 1639 C CA . LYS A 1 196 ? -15.617 20 -3.975 1 97.56 196 LYS A CA 1
ATOM 1640 C C . LYS A 1 196 ? -16.766 20.891 -3.496 1 97.56 196 LYS A C 1
ATOM 1642 O O . LYS A 1 196 ? -17.516 21.438 -4.309 1 97.56 196 LYS A O 1
ATOM 1647 N N . LYS A 1 197 ? -16.891 21.062 -2.203 1 97.62 197 LYS A N 1
ATOM 1648 C CA . LYS A 1 197 ? -17.953 21.875 -1.612 1 97.62 197 LYS A CA 1
ATOM 1649 C C . LYS A 1 197 ? -17.625 23.359 -1.706 1 97.62 197 LYS A C 1
ATOM 1651 O O . LYS A 1 197 ? -18.438 24.203 -1.305 1 97.62 197 LYS A O 1
ATOM 1656 N N . GLY A 1 198 ? -16.453 23.641 -2.123 1 97.75 198 GLY A N 1
ATOM 1657 C CA . GLY A 1 198 ? -16.109 25.031 -2.367 1 97.75 198 GLY A CA 1
ATOM 1658 C C . GLY A 1 198 ? -15.203 25.625 -1.304 1 97.75 198 GLY A C 1
ATOM 1659 O O . GLY A 1 198 ? -14.82 26.781 -1.378 1 97.75 198 GLY A O 1
ATOM 1660 N N . ASN A 1 199 ? -14.852 24.828 -0.292 1 98.38 199 ASN A N 1
ATOM 1661 C CA . ASN A 1 199 ? -13.938 25.312 0.738 1 98.38 199 ASN A CA 1
ATOM 1662 C C . ASN A 1 199 ? -12.531 25.531 0.19 1 98.38 199 ASN A C 1
ATOM 1664 O O . ASN A 1 199 ? -12.031 24.703 -0.575 1 98.38 199 ASN A O 1
ATOM 1668 N N . LYS A 1 200 ? -11.969 26.625 0.515 1 98.44 200 LYS A N 1
ATOM 1669 C CA . LYS A 1 200 ? -10.578 26.875 0.176 1 98.44 200 LYS A CA 1
ATOM 1670 C C . LYS A 1 200 ? -9.648 26.453 1.312 1 98.44 200 LYS A C 1
ATOM 1672 O O . LYS A 1 200 ? -9.492 27.188 2.295 1 98.44 200 LYS A O 1
ATOM 1677 N N . VAL A 1 201 ? -8.992 25.375 1.133 1 98.62 201 VAL A N 1
ATOM 1678 C CA . VAL A 1 201 ? -8.172 24.797 2.191 1 98.62 201 VAL A CA 1
ATOM 1679 C C . VAL A 1 201 ? -6.859 24.281 1.605 1 98.62 201 VAL A C 1
ATOM 1681 O O . VAL A 1 201 ? -6.844 23.672 0.536 1 98.62 201 VAL A O 1
ATOM 1684 N N . GLY A 1 202 ? -5.707 24.672 2.211 1 98.88 202 GLY A N 1
ATOM 1685 C CA . GLY A 1 202 ? -4.43 24.078 1.852 1 98.88 202 GLY A CA 1
ATOM 1686 C C . GLY A 1 202 ? -4.309 22.609 2.266 1 98.88 202 GLY A C 1
ATOM 1687 O O . GLY A 1 202 ? -5.207 22.078 2.916 1 98.88 202 GLY A O 1
ATOM 1688 N N . ILE A 1 203 ? -3.229 21.984 1.895 1 98.94 203 ILE A N 1
ATOM 1689 C CA . ILE A 1 203 ? -3.072 20.547 2.125 1 98.94 203 ILE A CA 1
ATOM 1690 C C . ILE A 1 203 ? -1.718 20.281 2.775 1 98.94 203 ILE A C 1
ATOM 1692 O O . ILE A 1 203 ? -0.689 20.781 2.312 1 98.94 203 ILE A O 1
ATOM 1696 N N . ILE A 1 204 ? -1.71 19.5 3.844 1 98.94 204 ILE A N 1
ATOM 1697 C CA . ILE A 1 204 ? -0.475 19 4.441 1 98.94 204 ILE A CA 1
ATOM 1698 C C . ILE A 1 204 ? -0.605 17.516 4.738 1 98.94 204 ILE A C 1
ATOM 1700 O O . ILE A 1 204 ? -1.677 16.922 4.559 1 98.94 204 ILE A O 1
ATOM 1704 N N . ALA A 1 205 ? 0.419 16.875 5.047 1 98.69 205 ALA A N 1
ATOM 1705 C CA . ALA A 1 205 ? 0.487 15.609 5.773 1 98.69 205 ALA A CA 1
ATOM 1706 C C . ALA A 1 205 ? 1.227 15.773 7.098 1 98.69 205 ALA A C 1
ATOM 1708 O O . ALA A 1 205 ? 1.925 16.766 7.305 1 98.69 205 ALA A O 1
ATOM 1709 N N . SER A 1 206 ? 1.037 14.906 7.984 1 97.38 206 SER A N 1
ATOM 1710 C CA . SER A 1 206 ? 1.722 14.898 9.273 1 97.38 206 SER A CA 1
ATOM 1711 C C . SER A 1 206 ? 1.736 13.508 9.891 1 97.38 206 SER A C 1
ATOM 1713 O O . SER A 1 206 ? 1.28 12.547 9.266 1 97.38 206 SER A O 1
ATOM 1715 N N . GLY A 1 207 ? 2.289 13.43 11.055 1 94.56 207 GLY A N 1
ATOM 1716 C CA . GLY A 1 207 ? 2.656 12.117 11.555 1 94.56 207 GLY A CA 1
ATOM 1717 C C . GLY A 1 207 ? 1.561 11.461 12.375 1 94.56 207 GLY A C 1
ATOM 1718 O O . GLY A 1 207 ? 1.314 10.258 12.25 1 94.56 207 GLY A O 1
ATOM 1719 N N . ASP A 1 208 ? 0.842 12.25 13.219 1 94.69 208 ASP A N 1
ATOM 1720 C CA . ASP A 1 208 ? 0.024 11.711 14.297 1 94.69 208 ASP A CA 1
ATOM 1721 C C . ASP A 1 208 ? 0.821 10.727 15.148 1 94.69 208 ASP A C 1
ATOM 1723 O O . ASP A 1 208 ? 0.382 9.594 15.375 1 94.69 208 ASP A O 1
ATOM 1727 N N . ASN A 1 209 ? 1.938 11.148 15.602 1 91.25 209 ASN A N 1
ATOM 1728 C CA . ASN A 1 209 ? 2.871 10.336 16.375 1 91.25 209 ASN A CA 1
ATOM 1729 C C . ASN A 1 209 ? 2.65 10.516 17.875 1 91.25 209 ASN A C 1
ATOM 1731 O O . ASN A 1 209 ? 2.578 11.641 18.375 1 91.25 209 ASN A O 1
ATOM 1735 N N . HIS A 1 210 ? 2.697 9.414 18.625 1 90.81 210 HIS A N 1
ATOM 1736 C CA . HIS A 1 210 ? 2.414 9.469 20.062 1 90.81 210 HIS A CA 1
ATOM 1737 C C . HIS A 1 210 ? 3.605 8.977 20.875 1 90.81 210 HIS A C 1
ATOM 1739 O O . HIS A 1 210 ? 3.598 9.062 22.094 1 90.81 210 HIS A O 1
ATOM 1745 N N . VAL A 1 211 ? 4.625 8.445 20.156 1 86.06 211 VAL A N 1
ATOM 1746 C CA . VAL A 1 211 ? 5.711 7.805 20.875 1 86.06 211 VAL A CA 1
ATOM 1747 C C . VAL A 1 211 ? 7 8.609 20.703 1 86.06 211 VAL A C 1
ATOM 1749 O O . VAL A 1 211 ? 7.832 8.664 21.609 1 86.06 211 VAL A O 1
ATOM 1752 N N . VAL A 1 212 ? 7.156 9.125 19.547 1 88.25 212 VAL A N 1
ATOM 1753 C CA . VAL A 1 212 ? 8.352 9.898 19.219 1 88.25 212 VAL A CA 1
ATOM 1754 C C . VAL A 1 212 ? 7.988 11.031 18.266 1 88.25 212 VAL A C 1
ATOM 1756 O O . VAL A 1 212 ? 7.098 10.875 17.422 1 88.25 212 VAL A O 1
ATOM 1759 N N . ALA A 1 213 ? 8.703 12.109 18.469 1 90.25 213 ALA A N 1
ATOM 1760 C CA . ALA A 1 213 ? 8.461 13.227 17.562 1 90.25 213 ALA A CA 1
ATOM 1761 C C . ALA A 1 213 ? 9.031 12.93 16.172 1 90.25 213 ALA A C 1
ATOM 1763 O O . ALA A 1 213 ? 10.109 12.344 16.047 1 90.25 213 ALA A O 1
ATOM 1764 N N . ALA A 1 214 ? 8.352 13.383 15.141 1 93.19 214 ALA A N 1
ATOM 1765 C CA . ALA A 1 214 ? 8.828 13.43 13.766 1 93.19 214 ALA A CA 1
ATOM 1766 C C . ALA A 1 214 ? 9.266 12.047 13.289 1 93.19 214 ALA A C 1
ATOM 1768 O O . ALA A 1 214 ? 10.375 11.891 12.766 1 93.19 214 ALA A O 1
ATOM 1769 N N . GLN A 1 215 ? 8.438 11.094 13.492 1 92.62 215 GLN A N 1
ATOM 1770 C CA . GLN A 1 215 ? 8.727 9.742 13.039 1 92.62 215 GLN A CA 1
ATOM 1771 C C . GLN A 1 215 ? 8.742 9.656 11.516 1 92.62 215 GLN A C 1
ATOM 1773 O O . GLN A 1 215 ? 7.773 10.039 10.859 1 92.62 215 GLN A O 1
ATOM 1778 N N . TYR A 1 216 ? 9.836 9.156 10.961 1 94.5 216 TYR A N 1
ATOM 1779 C CA . TYR A 1 216 ? 9.984 8.969 9.523 1 94.5 216 TYR A CA 1
ATOM 1780 C C . TYR A 1 216 ? 8.961 7.973 8.992 1 94.5 216 TYR A C 1
ATOM 1782 O O . TYR A 1 216 ? 8.75 6.91 9.586 1 94.5 216 TYR A O 1
ATOM 1790 N N . GLY A 1 217 ? 8.289 8.383 7.918 1 92.62 217 GLY A N 1
ATOM 1791 C CA . GLY A 1 217 ? 7.414 7.434 7.246 1 92.62 217 GLY A CA 1
ATOM 1792 C C . GLY A 1 217 ? 5.945 7.633 7.574 1 92.62 217 GLY A C 1
ATOM 1793 O O . GLY A 1 217 ? 5.082 6.949 7.027 1 92.62 217 GLY A O 1
ATOM 1794 N N . HIS A 1 218 ? 5.582 8.586 8.375 1 93.31 218 HIS A N 1
ATOM 1795 C CA . HIS A 1 218 ? 4.191 8.789 8.773 1 93.31 218 HIS A CA 1
ATOM 1796 C C . HIS A 1 218 ? 3.635 10.086 8.195 1 93.31 218 HIS A C 1
ATOM 1798 O O . HIS A 1 218 ? 2.475 10.422 8.43 1 93.31 218 HIS A O 1
ATOM 1804 N N . GLY A 1 219 ? 4.434 10.727 7.469 1 97 219 GLY A N 1
ATOM 1805 C CA . GLY A 1 219 ? 3.984 11.953 6.836 1 97 219 GLY A CA 1
ATOM 1806 C C . GLY A 1 219 ? 4.672 13.195 7.391 1 97 219 GLY A C 1
ATOM 1807 O O . GLY A 1 219 ? 4.977 13.258 8.578 1 97 219 GLY A O 1
ATOM 1808 N N . PHE A 1 220 ? 4.949 14.188 6.527 1 98.5 220 PHE A N 1
ATOM 1809 C CA . PHE A 1 220 ? 5.5 15.5 6.863 1 98.5 220 PHE A CA 1
ATOM 1810 C C . PHE A 1 220 ? 4.777 16.594 6.098 1 98.5 220 PHE A C 1
ATOM 1812 O O . PHE A 1 220 ? 4.074 16.328 5.121 1 98.5 220 PHE A O 1
ATOM 1819 N N . ALA A 1 221 ? 4.957 17.75 6.598 1 98.75 221 ALA A N 1
ATOM 1820 C CA . ALA A 1 221 ? 4.449 18.938 5.914 1 98.75 221 ALA A CA 1
ATOM 1821 C C . ALA A 1 221 ? 5.594 19.812 5.418 1 98.75 221 ALA A C 1
ATOM 1823 O O . ALA A 1 221 ? 6.641 19.906 6.062 1 98.75 221 ALA A O 1
ATOM 1824 N N . GLY A 1 222 ? 5.344 20.344 4.25 1 98.81 222 GLY A N 1
ATOM 1825 C CA . GLY A 1 222 ? 6.203 21.422 3.76 1 98.81 222 GLY A CA 1
ATOM 1826 C C . GLY A 1 222 ? 5.555 22.781 3.834 1 98.81 222 GLY A C 1
ATOM 1827 O O . GLY A 1 222 ? 4.355 22.922 3.574 1 98.81 222 GLY A O 1
ATOM 1828 N N . VAL A 1 223 ? 6.363 23.781 4.211 1 98.81 223 VAL A N 1
ATOM 1829 C CA . VAL A 1 223 ? 5.918 25.172 4.277 1 98.81 223 VAL A CA 1
ATOM 1830 C C . VAL A 1 223 ? 6.848 26.062 3.445 1 98.81 223 VAL A C 1
ATOM 1832 O O . VAL A 1 223 ? 8.07 26.016 3.617 1 98.81 223 VAL A O 1
ATOM 1835 N N . LEU A 1 224 ? 6.273 26.75 2.551 1 98.81 224 LEU A N 1
ATOM 1836 C CA . LEU A 1 224 ? 7.023 27.734 1.771 1 98.81 224 LEU A CA 1
ATOM 1837 C C . LEU A 1 224 ? 7.008 29.094 2.453 1 98.81 224 LEU A C 1
ATOM 1839 O O . LEU A 1 224 ? 6.113 29.906 2.207 1 98.81 224 LEU A O 1
ATOM 1843 N N . ALA A 1 225 ? 8.039 29.328 3.242 1 98.5 225 ALA A N 1
ATOM 1844 C CA . ALA A 1 225 ? 8.133 30.594 3.986 1 98.5 225 ALA A CA 1
ATOM 1845 C C . ALA A 1 225 ? 9.305 31.438 3.488 1 98.5 225 ALA A C 1
ATOM 1847 O O . ALA A 1 225 ? 10.289 30.891 2.982 1 98.5 225 ALA A O 1
ATOM 1848 N N . GLU A 1 226 ? 9.227 32.719 3.662 1 97.25 226 GLU A N 1
ATOM 1849 C CA . GLU A 1 226 ? 10.305 33.594 3.232 1 97.25 226 GLU A CA 1
ATOM 1850 C C . GLU A 1 226 ? 11.57 33.375 4.047 1 97.25 226 GLU A C 1
ATOM 1852 O O . GLU A 1 226 ? 12.68 33.438 3.514 1 97.25 226 GLU A O 1
ATOM 1857 N N . ASN A 1 227 ? 11.352 33.188 5.324 1 95.06 227 ASN A N 1
ATOM 1858 C CA . ASN A 1 227 ? 12.43 32.875 6.25 1 95.06 227 ASN A CA 1
ATOM 1859 C C . ASN A 1 227 ? 11.961 31.891 7.332 1 95.06 227 ASN A C 1
ATOM 1861 O O . ASN A 1 227 ? 10.797 31.5 7.355 1 95.06 227 ASN A O 1
ATOM 1865 N N . ASN A 1 228 ? 12.938 31.5 8.195 1 94.38 228 ASN A N 1
ATOM 1866 C CA . ASN A 1 228 ? 12.633 30.516 9.227 1 94.38 228 ASN A CA 1
ATOM 1867 C C . ASN A 1 228 ? 12.25 31.188 10.547 1 94.38 228 ASN A C 1
ATOM 1869 O O . ASN A 1 228 ? 12.633 30.703 11.617 1 94.38 228 ASN A O 1
ATOM 1873 N N . THR A 1 229 ? 11.531 32.281 10.5 1 95 229 THR A N 1
ATOM 1874 C CA . THR A 1 229 ? 11.039 32.938 11.703 1 95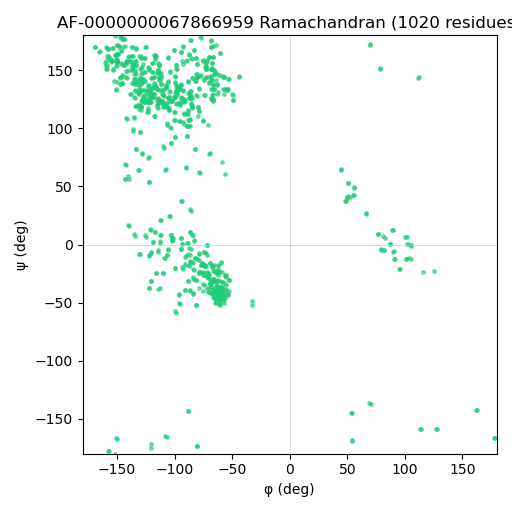 229 THR A CA 1
ATOM 1875 C C . THR A 1 229 ? 9.578 32.562 11.969 1 95 229 THR A C 1
ATOM 1877 O O . THR A 1 229 ? 8.844 32.25 11.039 1 95 229 THR A O 1
ATOM 1880 N N . PRO A 1 230 ? 9.219 32.656 13.258 1 95.62 230 PRO A N 1
ATOM 1881 C CA . PRO A 1 230 ? 7.812 32.406 13.562 1 95.62 230 PRO A CA 1
ATOM 1882 C C . PRO A 1 230 ? 6.852 33.25 12.734 1 95.62 230 PRO A C 1
ATOM 1884 O O . PRO A 1 230 ? 5.816 32.75 12.281 1 95.62 230 PRO A O 1
ATOM 1887 N N . GLU A 1 231 ? 7.215 34.531 12.523 1 95.81 231 GLU A N 1
ATOM 1888 C CA . GLU A 1 231 ? 6.352 35.438 11.773 1 95.81 231 GLU A CA 1
ATOM 1889 C C . GLU A 1 231 ? 6.215 35 10.32 1 95.81 231 GLU A C 1
ATOM 1891 O O . GLU A 1 231 ? 5.105 34.969 9.781 1 95.81 231 GLU A O 1
ATOM 1896 N N . SER A 1 232 ? 7.324 34.656 9.711 1 97.25 232 SER A N 1
ATOM 1897 C CA . SER A 1 232 ? 7.316 34.25 8.312 1 97.25 232 SER A CA 1
ATOM 1898 C C . SER A 1 232 ? 6.594 32.906 8.141 1 97.25 232 SER A C 1
ATOM 1900 O O . SER A 1 232 ? 5.867 32.719 7.164 1 97.25 232 SER A O 1
ATOM 1902 N N . ILE A 1 233 ? 6.828 32 9.008 1 98.06 233 ILE A N 1
ATOM 1903 C CA . ILE A 1 233 ? 6.176 30.703 8.969 1 98.06 233 ILE A CA 1
ATOM 1904 C C . ILE A 1 233 ? 4.664 30.875 9.117 1 98.06 233 ILE A C 1
ATOM 1906 O O . ILE A 1 233 ? 3.893 30.281 8.359 1 98.06 233 ILE A O 1
ATOM 1910 N N . TRP A 1 234 ? 4.258 31.719 10.062 1 97.56 234 TRP A N 1
ATOM 1911 C CA . TRP A 1 234 ? 2.836 31.938 10.305 1 97.56 234 TRP A CA 1
ATOM 1912 C C . TRP A 1 234 ? 2.172 32.594 9.094 1 97.56 234 TRP A C 1
ATOM 1914 O O . TRP A 1 234 ? 1.045 32.219 8.734 1 97.56 234 TRP A O 1
ATOM 1924 N N . ASP A 1 235 ? 2.873 33.469 8.477 1 97.62 235 ASP A N 1
ATOM 1925 C CA . ASP A 1 235 ? 2.369 34.094 7.25 1 97.62 235 ASP A CA 1
ATOM 1926 C C . ASP A 1 235 ? 2.131 33.031 6.176 1 97.62 235 ASP A C 1
ATOM 1928 O O . ASP A 1 235 ? 1.094 33.031 5.508 1 97.62 235 ASP A O 1
ATOM 1932 N N . ALA A 1 236 ? 3.07 32.125 5.992 1 98.44 236 ALA A N 1
ATOM 1933 C CA . ALA A 1 236 ? 2.971 31.078 5 1 98.44 236 ALA A CA 1
ATOM 1934 C C . ALA A 1 236 ? 1.774 30.172 5.285 1 98.44 236 ALA A C 1
ATOM 1936 O O . ALA A 1 236 ? 1.031 29.812 4.371 1 98.44 236 ALA A O 1
ATOM 1937 N N . ILE A 1 237 ? 1.564 29.797 6.512 1 97.38 237 ILE A N 1
ATOM 1938 C CA . ILE A 1 237 ? 0.511 28.859 6.895 1 97.38 237 ILE A CA 1
ATOM 1939 C C . ILE A 1 237 ? -0.855 29.5 6.676 1 97.38 237 ILE A C 1
ATOM 1941 O O . ILE A 1 237 ? -1.783 28.859 6.184 1 97.38 237 ILE A O 1
ATOM 1945 N N . LEU A 1 238 ? -1.011 30.828 7.02 1 97.75 238 LEU A N 1
ATOM 1946 C CA . LEU A 1 238 ? -2.281 31.531 6.836 1 97.75 238 LEU A CA 1
ATOM 1947 C C . LEU A 1 238 ? -2.619 31.656 5.355 1 97.75 238 LEU A C 1
ATOM 1949 O O . LEU A 1 238 ? -3.795 31.672 4.98 1 97.75 238 LEU A O 1
ATOM 1953 N N . LYS A 1 239 ? -1.603 31.719 4.539 1 98.38 239 LYS A N 1
ATOM 1954 C CA . LYS A 1 239 ? -1.798 31.891 3.104 1 98.38 239 LYS A CA 1
ATOM 1955 C C . LYS A 1 239 ? -1.8 30.547 2.383 1 98.38 239 LYS A C 1
ATOM 1957 O O . LYS A 1 239 ? -1.753 30.5 1.151 1 98.38 239 LYS A O 1
ATOM 1962 N N . ARG A 1 240 ? -1.749 29.469 3.062 1 98.81 240 ARG A N 1
ATOM 1963 C CA . ARG A 1 240 ? -1.875 28.094 2.564 1 98.81 240 ARG A CA 1
ATOM 1964 C C . ARG A 1 240 ? -0.698 27.734 1.668 1 98.81 240 ARG A C 1
ATOM 1966 O O . ARG A 1 240 ? -0.852 26.969 0.715 1 98.81 240 ARG A O 1
ATOM 1973 N N . ARG A 1 241 ? 0.513 28.375 1.855 1 98.88 241 ARG A N 1
ATOM 1974 C CA . ARG A 1 241 ? 1.728 27.969 1.157 1 98.88 241 ARG A CA 1
ATOM 1975 C C . ARG A 1 241 ? 2.352 26.734 1.816 1 98.88 241 ARG A C 1
ATOM 1977 O O . ARG A 1 241 ? 3.494 26.797 2.279 1 98.88 241 ARG A O 1
ATOM 1984 N N . VAL A 1 242 ? 1.587 25.656 1.798 1 98.94 242 VAL A N 1
ATOM 1985 C CA . VAL A 1 242 ? 1.951 24.422 2.463 1 98.94 242 VAL A CA 1
ATOM 1986 C C . VAL A 1 242 ? 1.699 23.234 1.527 1 98.94 242 VAL A C 1
ATOM 1988 O O . VAL A 1 242 ? 0.972 23.359 0.539 1 98.94 242 VAL A O 1
ATOM 1991 N N . TYR A 1 243 ? 2.33 22.156 1.757 1 98.94 243 TYR A N 1
ATOM 1992 C CA . TYR A 1 243 ? 2.139 20.906 1.02 1 98.94 243 TYR A CA 1
ATOM 1993 C C . TYR A 1 243 ? 2.398 19.703 1.911 1 98.94 243 TYR A C 1
ATOM 1995 O O . TYR A 1 243 ? 2.863 19.844 3.045 1 98.94 243 TYR A O 1
ATOM 2003 N N . GLY A 1 244 ? 1.952 18.562 1.468 1 98.88 244 GLY A N 1
ATOM 2004 C CA . GLY A 1 244 ? 2.098 17.359 2.26 1 98.88 244 GLY A CA 1
ATOM 2005 C C . GLY A 1 244 ? 2.855 16.25 1.538 1 98.88 244 GLY A C 1
ATOM 2006 O O . GLY A 1 244 ? 2.828 16.188 0.308 1 98.88 244 GLY A O 1
ATOM 2007 N N . MET A 1 245 ? 3.525 15.422 2.262 1 98.75 245 MET A N 1
ATOM 2008 C CA . MET A 1 245 ? 4.215 14.258 1.714 1 98.75 245 MET A CA 1
ATOM 2009 C C . MET A 1 245 ? 4.102 13.062 2.66 1 98.75 245 MET A C 1
ATOM 2011 O O . MET A 1 245 ? 4.066 13.242 3.881 1 98.75 245 MET A O 1
ATOM 2015 N N . THR A 1 246 ? 4.09 11.875 2.111 1 97.88 246 THR A N 1
ATOM 2016 C CA . THR A 1 246 ? 3.881 10.68 2.92 1 97.88 246 THR A CA 1
ATOM 2017 C C . THR A 1 246 ? 5.18 10.25 3.594 1 97.88 246 THR A C 1
ATOM 2019 O O . THR A 1 246 ? 5.156 9.586 4.633 1 97.88 246 THR A O 1
ATOM 2022 N N . SER A 1 247 ? 6.285 10.555 2.883 1 94.56 247 SER A N 1
ATOM 2023 C CA . SER A 1 247 ? 7.562 10.125 3.443 1 94.56 247 SER A CA 1
ATOM 2024 C C . SER A 1 247 ? 8.719 10.93 2.863 1 94.56 247 SER A C 1
ATOM 2026 O O . SER A 1 247 ? 8.625 11.438 1.746 1 94.56 247 SER A O 1
ATOM 2028 N N . GLY A 1 248 ? 9.789 11.062 3.713 1 94.56 248 GLY A N 1
ATOM 2029 C CA . GLY A 1 248 ? 10.992 11.742 3.256 1 94.56 248 GLY A CA 1
ATOM 2030 C C . GLY A 1 248 ? 10.797 13.234 3.07 1 94.56 248 GLY A C 1
ATOM 2031 O O . GLY A 1 248 ? 9.68 13.742 3.172 1 94.56 248 GLY A O 1
ATOM 2032 N N . ARG A 1 249 ? 11.883 13.867 2.826 1 96.88 249 ARG A N 1
ATOM 2033 C CA . ARG A 1 249 ? 11.844 15.297 2.541 1 96.88 249 ARG A CA 1
ATOM 2034 C C . ARG A 1 249 ? 11.562 15.555 1.064 1 96.88 249 ARG A C 1
ATOM 2036 O O . ARG A 1 249 ? 12.203 14.945 0.195 1 96.88 249 ARG A O 1
ATOM 2043 N N . VAL A 1 250 ? 10.602 16.312 0.793 1 98.56 250 VAL A N 1
ATOM 2044 C CA . VAL A 1 250 ? 10.258 16.734 -0.562 1 98.56 250 VAL A CA 1
ATOM 2045 C C . VAL A 1 250 ? 10.281 18.266 -0.654 1 98.56 250 VAL A C 1
ATOM 2047 O O . VAL A 1 250 ? 9.688 18.953 0.179 1 98.56 250 VAL A O 1
ATOM 2050 N N . GLU A 1 251 ? 11.039 18.781 -1.521 1 98.69 251 GLU A N 1
ATOM 2051 C CA . GLU A 1 251 ? 10.922 20.172 -1.911 1 98.69 251 GLU A CA 1
ATOM 2052 C C . GLU A 1 251 ? 9.992 20.344 -3.111 1 98.69 251 GLU A C 1
ATOM 2054 O O . GLU A 1 251 ? 10.312 19.906 -4.219 1 98.69 251 GLU A O 1
ATOM 2059 N N . LEU A 1 252 ? 8.891 20.953 -2.902 1 98.88 252 LEU A N 1
ATOM 2060 C CA . LEU A 1 252 ? 7.863 21.062 -3.938 1 98.88 252 LEU A CA 1
ATOM 2061 C C . LEU A 1 252 ? 7.41 22.5 -4.105 1 98.88 252 LEU A C 1
ATOM 2063 O O . LEU A 1 252 ? 6.977 23.141 -3.143 1 98.88 252 LEU A O 1
ATOM 2067 N N . LEU A 1 253 ? 7.602 23.031 -5.262 1 98.75 253 LEU A N 1
ATOM 2068 C CA . LEU A 1 253 ? 7.035 24.297 -5.68 1 98.75 253 LEU A CA 1
ATOM 2069 C C . LEU A 1 253 ? 6.043 24.109 -6.824 1 98.75 253 LEU A C 1
ATOM 2071 O O . LEU A 1 253 ? 6.367 23.469 -7.828 1 98.75 253 LEU A O 1
ATOM 2075 N N . TYR A 1 254 ? 4.852 24.547 -6.703 1 98.81 254 TYR A N 1
ATOM 2076 C CA . TYR A 1 254 ? 3.82 24.547 -7.734 1 98.81 254 TYR A CA 1
ATOM 2077 C C . TYR A 1 254 ? 3.252 25.953 -7.934 1 98.81 254 TYR A C 1
ATOM 2079 O O . TYR A 1 254 ? 2.756 26.562 -6.988 1 98.81 254 TYR A O 1
ATOM 2087 N N . GLU A 1 255 ? 3.35 26.391 -9.125 1 98.75 255 GLU A N 1
ATOM 2088 C CA . GLU A 1 255 ? 2.855 27.719 -9.477 1 98.75 255 GLU A CA 1
ATOM 2089 C C . GLU A 1 255 ? 2.043 27.688 -10.766 1 98.75 255 GLU A C 1
ATOM 2091 O O . GLU A 1 255 ? 2.285 26.844 -11.633 1 98.75 255 GLU A O 1
ATOM 2096 N N . ILE A 1 256 ? 1.124 28.516 -10.836 1 98.81 256 ILE A N 1
ATOM 2097 C CA . ILE A 1 256 ? 0.428 28.812 -12.078 1 98.81 256 ILE A CA 1
ATOM 2098 C C . ILE A 1 256 ? 0.552 30.297 -12.406 1 98.81 256 ILE A C 1
ATOM 2100 O O . ILE A 1 256 ? 0.149 31.156 -11.609 1 98.81 256 ILE A O 1
ATOM 2104 N N . ASN A 1 257 ? 1.103 30.672 -13.562 1 98.31 257 ASN A N 1
ATOM 2105 C CA . ASN A 1 257 ? 1.349 32.062 -13.914 1 98.31 257 ASN A CA 1
ATOM 2106 C C . ASN A 1 257 ? 2.051 32.812 -12.781 1 98.31 257 ASN A C 1
ATOM 2108 O O . ASN A 1 257 ? 1.616 33.906 -12.391 1 98.31 257 ASN A O 1
ATOM 2112 N N . GLU A 1 258 ? 2.947 32.188 -12.102 1 97.25 258 GLU A N 1
ATOM 2113 C CA . GLU A 1 258 ? 3.838 32.719 -11.086 1 97.25 258 GLU A CA 1
ATOM 2114 C C . GLU A 1 258 ? 3.104 32.938 -9.766 1 97.25 258 GLU A C 1
ATOM 2116 O O . GLU A 1 258 ? 3.623 33.594 -8.859 1 97.25 258 GLU A O 1
ATOM 2121 N N . ASN A 1 259 ? 1.854 32.438 -9.695 1 98.56 259 ASN A N 1
ATOM 2122 C CA . ASN A 1 259 ? 1.157 32.406 -8.414 1 98.56 259 ASN A CA 1
ATOM 2123 C C . ASN A 1 259 ? 1.381 31.078 -7.688 1 98.56 259 ASN A C 1
ATOM 2125 O O . ASN A 1 259 ? 1.063 30 -8.219 1 98.56 259 ASN A O 1
ATOM 2129 N N . VAL A 1 260 ? 1.847 31.141 -6.5 1 98.56 260 VAL A N 1
ATOM 2130 C CA . VAL A 1 260 ? 2.318 29.969 -5.77 1 98.56 260 VAL A CA 1
ATOM 2131 C C . VAL A 1 260 ? 1.129 29.219 -5.184 1 98.56 260 VAL A C 1
ATOM 2133 O O . VAL A 1 260 ? 0.048 29.781 -5.008 1 98.56 260 VAL A O 1
ATOM 2136 N N . MET A 1 261 ? 1.258 27.953 -4.934 1 98.88 261 MET A N 1
ATOM 2137 C CA . MET A 1 261 ? 0.225 27.125 -4.309 1 98.88 261 MET A CA 1
ATOM 2138 C C . MET A 1 261 ? -0.401 27.859 -3.123 1 98.88 261 MET A C 1
ATOM 2140 O O . MET A 1 261 ? 0.293 28.547 -2.377 1 98.88 261 MET A O 1
ATOM 2144 N N . GLY A 1 262 ? -1.651 27.672 -2.912 1 98.75 262 GLY A N 1
ATOM 2145 C CA . GLY A 1 262 ? -2.414 28.359 -1.878 1 98.75 262 GLY A CA 1
ATOM 2146 C C . GLY A 1 262 ? -3.047 29.656 -2.355 1 98.75 262 GLY A C 1
ATOM 2147 O O . GLY A 1 262 ? -3.949 30.188 -1.708 1 98.75 262 GLY A O 1
ATOM 2148 N N . SER A 1 263 ? -2.684 30.141 -3.469 1 98.56 263 SER A N 1
ATOM 2149 C CA . SER A 1 263 ? -3.113 31.469 -3.938 1 98.56 263 SER A CA 1
ATOM 2150 C C . SER A 1 263 ? -4.465 31.375 -4.637 1 98.56 263 SER A C 1
ATOM 2152 O O . SER A 1 263 ? -4.934 30.297 -4.973 1 98.56 263 SER A O 1
ATOM 2154 N N . GLU A 1 264 ? -5.059 32.5 -4.699 1 98.5 264 GLU A N 1
ATOM 2155 C CA . GLU A 1 264 ? -6.234 32.781 -5.52 1 98.5 264 GLU A CA 1
ATOM 2156 C C . GLU A 1 264 ? -5.973 33.938 -6.48 1 98.5 264 GLU A C 1
ATOM 2158 O O . GLU A 1 264 ? -5.398 34.969 -6.094 1 98.5 264 GLU A O 1
ATOM 2163 N N . PHE A 1 265 ? -6.312 33.688 -7.793 1 98.5 265 PHE A N 1
ATOM 2164 C CA . PHE A 1 265 ? -6.113 34.812 -8.695 1 98.5 265 PHE A CA 1
ATOM 2165 C C . PHE A 1 265 ? -7.09 34.75 -9.867 1 98.5 265 PHE A C 1
ATOM 2167 O O . PHE A 1 265 ? -7.77 33.75 -10.055 1 98.5 265 PHE A O 1
ATOM 2174 N N . GLN A 1 266 ? -7.25 35.812 -10.531 1 98.25 266 GLN A N 1
ATOM 2175 C CA . GLN A 1 266 ? -8.086 35.938 -11.727 1 98.25 266 GLN A CA 1
ATOM 2176 C C . GLN A 1 266 ? -7.238 36.219 -12.969 1 98.25 266 GLN A C 1
ATOM 2178 O O . GLN A 1 266 ? -6.184 36.844 -12.883 1 98.25 266 GLN A O 1
ATOM 2183 N N . THR A 1 267 ? -7.645 35.656 -14.078 1 98 267 THR A N 1
ATOM 2184 C CA . THR A 1 267 ? -6.941 35.906 -15.328 1 98 267 THR A CA 1
ATOM 2185 C C . THR A 1 267 ? -7.906 35.812 -16.516 1 98 267 THR A C 1
ATOM 2187 O O . THR A 1 267 ? -8.945 35.156 -16.422 1 98 267 THR A O 1
ATOM 2190 N N . VAL A 1 268 ? -7.516 36.469 -17.625 1 96.38 268 VAL A N 1
ATOM 2191 C CA . VAL A 1 268 ? -8.312 36.406 -18.844 1 96.38 268 VAL A CA 1
ATOM 2192 C C . VAL A 1 268 ? -7.637 35.5 -19.859 1 96.38 268 VAL A C 1
ATOM 2194 O O . VAL A 1 268 ? -8.18 35.25 -20.938 1 96.38 268 VAL A O 1
ATOM 2197 N N . GLU A 1 269 ? -6.48 35.031 -19.516 1 96.69 269 GLU A N 1
ATOM 2198 C CA . GLU A 1 269 ? -5.746 34.156 -20.438 1 96.69 269 GLU A CA 1
ATOM 2199 C C . GLU A 1 269 ? -6.492 32.844 -20.672 1 96.69 269 GLU A C 1
ATOM 2201 O O . GLU A 1 269 ? -7.125 32.312 -19.75 1 96.69 269 GLU A O 1
ATOM 2206 N N . ASP A 1 270 ? -6.355 32.281 -21.891 1 97.38 270 ASP A N 1
ATOM 2207 C CA . ASP A 1 270 ? -7.023 31.047 -22.234 1 97.38 270 ASP A CA 1
ATOM 2208 C C . ASP A 1 270 ? -6.137 29.844 -21.922 1 97.38 270 ASP A C 1
ATOM 2210 O O . ASP A 1 270 ? -6.59 28.703 -21.984 1 97.38 270 ASP A O 1
ATOM 2214 N N . LYS A 1 271 ? -4.914 30.156 -21.625 1 98.19 271 LYS A N 1
ATOM 2215 C CA . LYS A 1 271 ? -3.969 29.109 -21.234 1 98.19 271 LYS A CA 1
ATOM 2216 C C . LYS A 1 271 ? -3.25 29.5 -19.938 1 98.19 271 LYS A C 1
ATOM 2218 O O . LYS A 1 271 ? -2.994 30.672 -19.688 1 98.19 271 LYS A O 1
ATOM 2223 N N . LEU A 1 272 ? -3.025 28.531 -19.156 1 98.69 272 LEU A N 1
ATOM 2224 C CA . LEU A 1 272 ? -2.305 28.703 -17.891 1 98.69 272 LEU A CA 1
ATOM 2225 C C . LEU A 1 272 ? -0.93 28.062 -17.953 1 98.69 272 LEU A C 1
ATOM 2227 O O . LEU A 1 272 ? -0.786 26.953 -18.484 1 98.69 272 LEU A O 1
ATOM 2231 N N . LYS A 1 273 ? 0.063 28.734 -17.531 1 98.75 273 LYS A N 1
ATOM 2232 C CA . LYS A 1 273 ? 1.409 28.188 -17.406 1 98.75 273 LYS A CA 1
ATOM 2233 C C . LYS A 1 273 ? 1.599 27.5 -16.062 1 98.75 273 LYS A C 1
ATOM 2235 O O . LYS A 1 273 ? 1.786 28.156 -15.031 1 98.75 273 LYS A O 1
ATOM 2240 N N . HIS A 1 274 ? 1.543 26.203 -16.031 1 98.88 274 HIS A N 1
ATOM 2241 C CA . HIS A 1 274 ? 1.803 25.422 -14.828 1 98.88 274 HIS A CA 1
ATOM 2242 C C . HIS A 1 274 ? 3.293 25.141 -14.664 1 98.88 274 HIS A C 1
ATOM 2244 O O . HIS A 1 274 ? 3.947 24.641 -15.578 1 98.88 274 HIS A O 1
ATOM 2250 N N . HIS A 1 275 ? 3.859 25.562 -13.578 1 98.81 275 HIS A N 1
ATOM 2251 C CA . HIS A 1 275 ? 5.266 25.328 -13.25 1 98.81 275 HIS A CA 1
ATOM 2252 C C . HIS A 1 275 ? 5.414 24.422 -12.047 1 98.81 275 HIS A C 1
ATOM 2254 O O . HIS A 1 275 ? 4.863 24.688 -10.977 1 98.81 275 HIS A O 1
ATOM 2260 N N . ILE A 1 276 ? 6.109 23.312 -12.18 1 98.75 276 ILE A N 1
ATOM 2261 C CA . ILE A 1 276 ? 6.344 22.359 -11.094 1 98.75 276 ILE A CA 1
ATOM 2262 C C . ILE A 1 276 ? 7.848 22.156 -10.898 1 98.75 276 ILE A C 1
ATOM 2264 O O . ILE A 1 276 ? 8.547 21.734 -11.82 1 98.75 276 ILE A O 1
ATOM 2268 N N . LYS A 1 277 ? 8.352 22.5 -9.836 1 98.56 277 LYS A N 1
ATOM 2269 C CA . LYS A 1 277 ? 9.711 22.203 -9.375 1 98.56 277 LYS A CA 1
ATOM 2270 C C . LYS A 1 277 ? 9.695 21.297 -8.156 1 98.56 277 LYS A C 1
ATOM 2272 O O . LYS A 1 277 ? 9.086 21.625 -7.137 1 98.56 277 LYS A O 1
ATOM 2277 N N . VAL A 1 278 ? 10.336 20.125 -8.281 1 98.75 278 VAL A N 1
ATOM 2278 C CA . VAL A 1 278 ? 10.234 19.172 -7.176 1 98.75 278 VAL A CA 1
ATOM 2279 C C . VAL A 1 278 ? 11.539 18.391 -7.043 1 98.75 278 VAL A C 1
ATOM 2281 O O . VAL A 1 278 ? 12.195 18.094 -8.047 1 98.75 278 VAL A O 1
ATOM 2284 N N . GLU A 1 279 ? 12 18.156 -5.914 1 98.69 279 GLU A N 1
ATOM 2285 C CA . GLU A 1 279 ? 13.07 17.25 -5.527 1 98.69 279 GLU A CA 1
ATOM 2286 C C . GLU A 1 279 ? 12.617 16.297 -4.418 1 98.69 279 GLU A C 1
ATOM 2288 O O . GLU A 1 279 ? 12.094 16.75 -3.395 1 98.69 279 GLU A O 1
ATOM 2293 N N . THR A 1 280 ? 12.695 15.016 -4.633 1 98.5 280 THR A N 1
ATOM 2294 C CA . THR A 1 280 ? 12.211 14.008 -3.701 1 98.5 280 THR A CA 1
ATOM 2295 C C . THR A 1 280 ? 13.359 13.141 -3.199 1 98.5 280 THR A C 1
ATOM 2297 O O . THR A 1 280 ? 14.469 13.203 -3.729 1 98.5 280 THR A O 1
ATOM 2300 N N . GLN A 1 281 ? 13.109 12.445 -2.125 1 96.81 281 GLN A N 1
ATOM 2301 C CA . GLN A 1 281 ? 14.039 11.461 -1.593 1 96.81 281 GLN A CA 1
ATOM 2302 C C . GLN A 1 281 ? 14.164 10.258 -2.525 1 96.81 281 GLN A C 1
ATOM 2304 O O . GLN A 1 281 ? 15.234 9.656 -2.639 1 96.81 281 GLN A O 1
ATOM 2309 N N . GLU A 1 282 ? 13.117 9.93 -3.213 1 96.81 282 GLU A N 1
ATOM 2310 C CA . GLU A 1 282 ? 12.977 8.773 -4.094 1 96.81 282 GLU A CA 1
ATOM 2311 C C . GLU A 1 282 ? 12.742 9.203 -5.539 1 96.81 282 GLU A C 1
ATOM 2313 O O . GLU A 1 282 ? 12.367 10.344 -5.797 1 96.81 282 GLU A O 1
ATOM 2318 N N . ALA A 1 283 ? 12.984 8.242 -6.441 1 98 283 ALA A N 1
ATOM 2319 C CA . ALA A 1 283 ? 12.734 8.523 -7.852 1 98 283 ALA A CA 1
ATOM 2320 C C . ALA A 1 283 ? 11.258 8.844 -8.094 1 98 283 ALA A C 1
ATOM 2322 O O . ALA A 1 283 ? 10.375 8.25 -7.469 1 98 283 ALA A O 1
ATOM 2323 N N . ILE A 1 284 ? 11.039 9.75 -9.047 1 98.5 284 ILE A N 1
ATOM 2324 C CA . ILE A 1 284 ? 9.68 10.156 -9.398 1 98.5 284 ILE A CA 1
ATOM 2325 C C . ILE A 1 284 ? 9.172 9.305 -10.562 1 98.5 284 ILE A C 1
ATOM 2327 O O . ILE A 1 284 ? 9.836 9.195 -11.602 1 98.5 284 ILE A O 1
ATOM 2331 N N . ASP A 1 285 ? 8.039 8.703 -10.367 1 97.88 285 ASP A N 1
ATOM 2332 C CA . ASP A 1 285 ? 7.375 7.949 -11.422 1 97.88 285 ASP A CA 1
ATOM 2333 C C . ASP A 1 285 ? 6.586 8.875 -12.352 1 97.88 285 ASP A C 1
ATOM 2335 O O . ASP A 1 285 ? 6.781 8.859 -13.562 1 97.88 285 ASP A O 1
ATOM 2339 N N . ARG A 1 286 ? 5.742 9.711 -11.719 1 98.25 286 ARG A N 1
ATOM 2340 C CA . ARG A 1 286 ? 4.934 10.633 -12.508 1 98.25 286 ARG A CA 1
ATOM 2341 C C . ARG A 1 286 ? 4.469 11.812 -11.656 1 98.25 286 ARG A C 1
ATOM 2343 O O . ARG A 1 286 ? 4.496 11.75 -10.43 1 98.25 286 ARG A O 1
ATOM 2350 N N . ILE A 1 287 ? 4.066 12.859 -12.328 1 98.69 287 ILE A N 1
ATOM 2351 C CA . ILE A 1 287 ? 3.408 14.016 -11.742 1 98.69 287 ILE A CA 1
ATOM 2352 C C . ILE A 1 287 ? 2.039 14.219 -12.391 1 98.69 287 ILE A C 1
ATOM 2354 O O . ILE A 1 287 ? 1.913 14.172 -13.609 1 98.69 287 ILE A O 1
ATOM 2358 N N . VAL A 1 288 ? 1.056 14.414 -11.602 1 98.56 288 VAL A N 1
ATOM 2359 C CA . VAL A 1 288 ? -0.299 14.617 -12.102 1 98.56 288 VAL A CA 1
ATOM 2360 C C . VAL A 1 288 ? -0.818 15.984 -11.656 1 98.56 288 VAL A C 1
ATOM 2362 O O . VAL A 1 288 ? -0.746 16.328 -10.469 1 98.56 288 VAL A O 1
ATOM 2365 N N . ILE A 1 289 ? -1.282 16.766 -12.586 1 98.75 289 ILE A N 1
ATOM 2366 C CA . ILE A 1 289 ? -2.037 17.969 -12.289 1 98.75 289 ILE A CA 1
ATOM 2367 C C . ILE A 1 289 ? -3.529 17.656 -12.242 1 98.75 289 ILE A C 1
ATOM 2369 O O . ILE A 1 289 ? -4.078 17.094 -13.188 1 98.75 289 ILE A O 1
ATOM 2373 N N . TYR A 1 290 ? -4.113 17.984 -11.133 1 98.5 290 TYR A N 1
ATOM 2374 C CA . TYR A 1 290 ? -5.547 17.797 -10.938 1 98.5 290 TYR A CA 1
ATOM 2375 C C . TYR A 1 290 ? -6.305 19.094 -11.188 1 98.5 290 TYR A C 1
ATOM 2377 O O . TYR A 1 290 ? -5.848 20.172 -10.789 1 98.5 290 TYR A O 1
ATOM 2385 N N . LYS A 1 291 ? -7.355 19 -11.859 1 98.31 291 LYS A N 1
ATOM 2386 C CA . LYS A 1 291 ? -8.32 20.078 -12.039 1 98.31 291 LYS A CA 1
ATOM 2387 C C . LYS A 1 291 ? -9.664 19.734 -11.391 1 98.31 291 LYS A C 1
ATOM 2389 O O . LYS A 1 291 ? -10.297 18.75 -11.766 1 98.31 291 LYS A O 1
ATOM 2394 N N . ASN A 1 292 ? -10.094 20.484 -10.414 1 97.62 292 ASN A N 1
ATOM 2395 C CA . ASN A 1 292 ? -11.344 20.281 -9.695 1 97.62 292 ASN A CA 1
ATOM 2396 C C . ASN A 1 292 ? -11.469 18.844 -9.18 1 97.62 292 ASN A C 1
ATOM 2398 O O . ASN A 1 292 ? -12.516 18.219 -9.336 1 97.62 292 ASN A O 1
ATOM 2402 N N . GLY A 1 293 ? -10.352 18.344 -8.68 1 96.25 293 GLY A N 1
ATOM 2403 C CA . GLY A 1 293 ? -10.352 17.047 -8 1 96.25 293 GLY A CA 1
ATOM 2404 C C . GLY A 1 293 ? -10.156 15.883 -8.945 1 96.25 293 GLY A C 1
ATOM 2405 O O . GLY A 1 293 ? -10.125 14.727 -8.508 1 96.25 293 GLY A O 1
ATOM 2406 N N . LYS A 1 294 ? -10.008 16.156 -10.25 1 96.25 294 LYS A N 1
ATOM 2407 C CA . LYS A 1 294 ? -9.852 15.102 -11.242 1 96.25 294 LYS A CA 1
ATOM 2408 C C . LYS A 1 294 ? -8.531 15.25 -11.992 1 96.25 294 LYS A C 1
ATOM 2410 O O . LYS A 1 294 ? -8.086 16.359 -12.273 1 96.25 294 LYS A O 1
ATOM 2415 N N . PRO A 1 295 ? -7.891 14.023 -12.328 1 97.38 295 PRO A N 1
ATOM 2416 C CA . PRO A 1 295 ? -6.664 14.133 -13.125 1 97.38 295 PRO A CA 1
ATOM 2417 C C . PRO A 1 295 ? -6.883 14.867 -14.453 1 97.38 295 PRO A C 1
ATOM 2419 O O . PRO A 1 295 ? -7.836 14.562 -15.172 1 97.38 295 PRO A O 1
ATOM 2422 N N . HIS A 1 296 ? -5.957 15.797 -14.742 1 97.44 296 HIS A N 1
ATOM 2423 C CA . HIS A 1 296 ? -6.113 16.672 -15.891 1 97.44 296 HIS A CA 1
ATOM 2424 C C . HIS A 1 296 ? -4.934 16.547 -16.844 1 97.44 296 HIS A C 1
ATOM 2426 O O . HIS A 1 296 ? -5.105 16.609 -18.062 1 97.44 296 HIS A O 1
ATOM 2432 N N . PHE A 1 297 ? -3.777 16.391 -16.344 1 97.94 297 PHE A N 1
ATOM 2433 C CA . PHE A 1 297 ? -2.539 16.234 -17.109 1 97.94 297 PHE A CA 1
ATOM 2434 C C . PHE A 1 297 ? -1.531 15.398 -16.312 1 97.94 297 PHE A C 1
ATOM 2436 O O . PHE A 1 297 ? -1.317 15.633 -15.125 1 97.94 297 PHE A O 1
ATOM 2443 N N . THR A 1 298 ? -0.934 14.438 -17.047 1 98.25 298 THR A N 1
ATOM 2444 C CA . THR A 1 298 ? 0.062 13.594 -16.391 1 98.25 298 THR A CA 1
ATOM 2445 C C . THR A 1 298 ? 1.399 13.672 -17.125 1 98.25 298 THR A C 1
ATOM 2447 O O . THR A 1 298 ? 1.456 13.516 -18.344 1 98.25 298 THR A O 1
ATOM 2450 N N . TYR A 1 299 ? 2.434 14.008 -16.406 1 98.31 299 TYR A N 1
ATOM 2451 C CA . TYR A 1 299 ? 3.807 13.898 -16.891 1 98.31 299 TYR A CA 1
ATOM 2452 C C . TYR A 1 299 ? 4.441 12.586 -16.453 1 98.31 299 TYR A C 1
ATOM 2454 O O . TYR A 1 299 ? 4.84 12.445 -15.289 1 98.31 299 TYR A O 1
ATOM 2462 N N . ASN A 1 300 ? 4.602 11.641 -17.375 1 97.75 300 ASN A N 1
ATOM 2463 C CA . ASN A 1 300 ? 5.133 10.312 -17.078 1 97.75 300 ASN A CA 1
ATOM 2464 C C . ASN A 1 300 ? 6.656 10.32 -17.031 1 97.75 300 ASN A C 1
ATOM 2466 O O . ASN A 1 300 ? 7.312 9.781 -17.938 1 97.75 300 ASN A O 1
ATOM 2470 N N . HIS A 1 301 ? 7.215 10.703 -15.945 1 97.69 301 HIS A N 1
ATOM 2471 C CA . HIS A 1 301 ? 8.648 10.945 -15.797 1 97.69 301 HIS A CA 1
ATOM 2472 C C . HIS A 1 301 ? 9.43 9.633 -15.859 1 97.69 301 HIS A C 1
ATOM 2474 O O . HIS A 1 301 ? 10.578 9.609 -16.328 1 97.69 301 HIS A O 1
ATOM 2480 N N . GLY A 1 302 ? 8.875 8.516 -15.367 1 95.12 302 GLY A N 1
ATOM 2481 C CA . GLY A 1 302 ? 9.531 7.219 -15.391 1 95.12 302 GLY A CA 1
ATOM 2482 C C . GLY A 1 302 ? 9.945 6.785 -16.781 1 95.12 302 GLY A C 1
ATOM 2483 O O . GLY A 1 302 ? 10.977 6.125 -16.953 1 95.12 302 GLY A O 1
ATOM 2484 N N . GLU A 1 303 ? 9.156 7.156 -17.828 1 95.38 303 GLU A N 1
ATOM 2485 C CA . GLU A 1 303 ? 9.445 6.801 -19.219 1 95.38 303 GLU A CA 1
ATOM 2486 C C . GLU A 1 303 ? 10.711 7.492 -19.703 1 95.38 303 GLU A C 1
ATOM 2488 O O . GLU A 1 303 ? 11.305 7.078 -20.703 1 95.38 303 GLU A O 1
ATOM 2493 N N . LYS A 1 304 ? 11.078 8.5 -19 1 93.19 304 LYS A N 1
ATOM 2494 C CA . LYS A 1 304 ? 12.203 9.32 -19.453 1 93.19 304 LYS A CA 1
ATOM 2495 C C . LYS A 1 304 ? 13.492 8.93 -18.734 1 93.19 304 LYS A C 1
ATOM 2497 O O . LYS A 1 304 ? 14.398 8.352 -19.328 1 93.19 304 LYS A O 1
ATOM 2502 N N . TRP A 1 305 ? 13.508 9.016 -17.469 1 93.31 305 TRP A N 1
ATOM 2503 C CA . TRP A 1 305 ? 14.766 8.875 -16.75 1 93.31 305 TRP A CA 1
ATOM 2504 C C . TRP A 1 305 ? 15.219 7.418 -16.719 1 93.31 305 TRP A C 1
ATOM 2506 O O . TRP A 1 305 ? 16.422 7.133 -16.672 1 93.31 305 TRP A O 1
ATOM 2516 N N . MET A 1 306 ? 14.359 6.445 -16.812 1 91.69 306 MET A N 1
ATOM 2517 C CA . MET A 1 306 ? 14.758 5.043 -16.719 1 91.69 306 MET A CA 1
ATOM 2518 C C . MET A 1 306 ? 15.461 4.59 -17.984 1 91.69 306 MET A C 1
ATOM 2520 O O . MET A 1 306 ? 16.109 3.543 -18 1 91.69 306 MET A O 1
ATOM 2524 N N . ASN A 1 307 ? 15.297 5.32 -19.031 1 88.5 307 ASN A N 1
ATOM 2525 C CA . ASN A 1 307 ? 15.922 4.973 -20.312 1 88.5 307 ASN A CA 1
ATOM 2526 C C . ASN A 1 307 ? 17.156 5.824 -20.578 1 88.5 307 ASN A C 1
ATOM 2528 O O . ASN A 1 307 ? 17.781 5.691 -21.625 1 88.5 307 ASN A O 1
ATOM 2532 N N . GLU A 1 308 ? 17.484 6.645 -19.641 1 90.19 308 GLU A N 1
ATOM 2533 C CA . GLU A 1 308 ? 18.672 7.484 -19.797 1 90.19 308 GLU A CA 1
ATOM 2534 C C . GLU A 1 308 ? 19.953 6.695 -19.516 1 90.19 308 GLU A C 1
ATOM 2536 O O . GLU A 1 308 ? 20.016 5.953 -18.531 1 90.19 308 GLU A O 1
ATOM 2541 N N . GLU A 1 309 ? 20.922 6.863 -20.359 1 91.75 309 GLU A N 1
ATOM 2542 C CA . GLU A 1 309 ? 22.219 6.223 -20.156 1 91.75 309 GLU A CA 1
ATOM 2543 C C . GLU A 1 309 ? 23.109 7.082 -19.266 1 91.75 309 GLU A C 1
ATOM 2545 O O . GLU A 1 309 ? 23.203 8.297 -19.453 1 91.75 309 GLU A O 1
ATOM 2550 N N . LEU A 1 310 ? 23.688 6.445 -18.297 1 94.69 310 LEU A N 1
ATOM 2551 C CA . LEU A 1 310 ? 24.547 7.137 -17.344 1 94.69 310 LEU A CA 1
ATOM 2552 C C . LEU A 1 310 ? 26.016 6.777 -17.594 1 94.69 310 LEU A C 1
ATOM 2554 O O . LEU A 1 310 ? 26.328 5.625 -17.891 1 94.69 310 LEU A O 1
ATOM 2558 N N . ASP A 1 311 ? 26.922 7.785 -17.594 1 94.31 311 ASP A N 1
ATOM 2559 C CA . ASP A 1 311 ? 28.359 7.586 -17.766 1 94.31 311 ASP A CA 1
ATOM 2560 C C . ASP A 1 311 ? 29.156 8.672 -17.031 1 94.31 311 ASP A C 1
ATOM 2562 O O . ASP A 1 311 ? 28.609 9.734 -16.719 1 94.31 311 ASP A O 1
ATOM 2566 N N . GLY A 1 312 ? 30.328 8.367 -16.672 1 96.44 312 GLY A N 1
ATOM 2567 C CA . GLY A 1 312 ? 31.188 9.344 -16.031 1 96.44 312 GLY A CA 1
ATOM 2568 C C . GLY A 1 312 ? 30.734 9.727 -14.633 1 96.44 312 GLY A C 1
ATOM 2569 O O . GLY A 1 312 ? 30.453 8.852 -13.805 1 96.44 312 GLY A O 1
ATOM 2570 N N . MET A 1 313 ? 30.797 11.008 -14.391 1 97.5 313 MET A N 1
ATOM 2571 C CA . MET A 1 313 ? 30.359 11.516 -13.094 1 97.5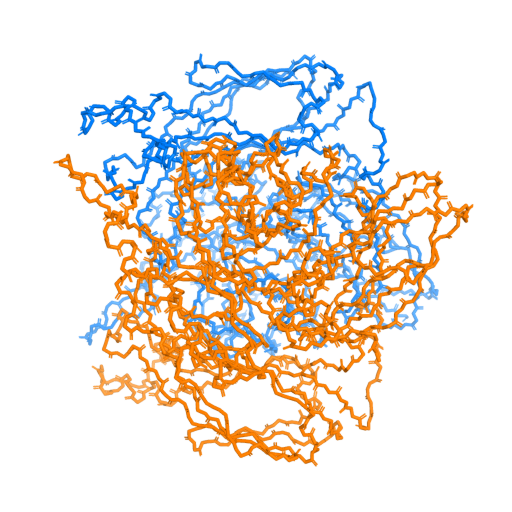 313 MET A CA 1
ATOM 2572 C C . MET A 1 313 ? 28.844 11.5 -12.984 1 97.5 313 MET A C 1
ATOM 2574 O O . MET A 1 313 ? 28.141 12 -13.867 1 97.5 313 MET A O 1
ATOM 2578 N N . VAL A 1 314 ? 28.359 10.914 -11.906 1 97.81 314 VAL A N 1
ATOM 2579 C CA . VAL A 1 314 ? 26.922 10.836 -11.688 1 97.81 314 VAL A CA 1
ATOM 2580 C C . VAL A 1 314 ? 26.594 11.312 -10.273 1 97.81 314 VAL A C 1
ATOM 2582 O O . VAL A 1 314 ? 27.359 11.07 -9.336 1 97.81 314 VAL A O 1
ATOM 2585 N N . LYS A 1 315 ? 25.625 12.047 -10.109 1 98.44 315 LYS A N 1
ATOM 2586 C CA . LYS A 1 315 ? 25.016 12.359 -8.82 1 98.44 315 LYS A CA 1
ATOM 2587 C C . LYS A 1 315 ? 23.797 11.477 -8.562 1 98.44 315 LYS A C 1
ATOM 2589 O O . LYS A 1 315 ? 22.953 11.305 -9.438 1 98.44 315 LYS A O 1
ATOM 2594 N N . PHE A 1 316 ? 23.734 10.844 -7.395 1 98.56 316 PHE A N 1
ATOM 2595 C CA . PHE A 1 316 ? 22.688 9.859 -7.137 1 98.56 316 PHE A CA 1
ATOM 2596 C C . PHE A 1 316 ? 22.359 9.805 -5.652 1 98.56 316 PHE A C 1
ATOM 2598 O O . PHE A 1 316 ? 23.141 10.258 -4.816 1 98.56 316 PHE A O 1
ATOM 2605 N N . LYS A 1 317 ? 21.141 9.312 -5.402 1 98.69 317 LYS A N 1
ATOM 2606 C CA . LYS A 1 317 ? 20.703 9.008 -4.043 1 98.69 317 LYS A CA 1
ATOM 2607 C C . LYS A 1 317 ? 20.547 7.504 -3.842 1 98.69 317 LYS A C 1
ATOM 2609 O O . LYS A 1 317 ? 20.109 6.789 -4.75 1 98.69 317 LYS A O 1
ATOM 2614 N N . PHE A 1 318 ? 20.859 7.02 -2.699 1 98 318 PHE A N 1
ATOM 2615 C CA . PHE A 1 318 ? 20.484 5.652 -2.342 1 98 318 PHE A CA 1
ATOM 2616 C C . PHE A 1 318 ? 20.203 5.543 -0.85 1 98 318 PHE A C 1
ATOM 2618 O O . PHE A 1 318 ? 20.828 6.227 -0.038 1 98 318 PHE A O 1
ATOM 2625 N N . LYS A 1 319 ? 19.297 4.773 -0.537 1 97.94 319 LYS A N 1
ATOM 2626 C CA . LYS A 1 319 ? 18.844 4.547 0.835 1 97.94 319 LYS A CA 1
ATOM 2627 C C . LYS A 1 319 ? 19.531 3.318 1.438 1 97.94 319 LYS A C 1
ATOM 2629 O O . LYS A 1 319 ? 19.672 2.295 0.768 1 97.94 319 LYS A O 1
ATOM 2634 N N . VAL A 1 320 ? 19.953 3.428 2.629 1 98.38 320 VAL A N 1
ATOM 2635 C CA . VAL A 1 320 ? 20.453 2.316 3.424 1 98.38 320 VAL A CA 1
ATOM 2636 C C . VAL A 1 320 ? 19.578 2.111 4.656 1 98.38 320 VAL A C 1
ATOM 2638 O O . VAL A 1 320 ? 19.312 3.057 5.402 1 98.38 320 VAL A O 1
ATOM 2641 N N . GLU A 1 321 ? 19.156 0.914 4.879 1 97.56 321 GLU A N 1
ATOM 2642 C CA . GLU A 1 321 ? 18.281 0.574 5.996 1 97.56 321 GLU A CA 1
ATOM 2643 C C . GLU A 1 321 ? 18.891 -0.514 6.871 1 97.56 321 GLU A C 1
ATOM 2645 O O . GLU A 1 321 ? 19.438 -1.497 6.359 1 97.56 321 GLU A O 1
ATOM 2650 N N . PHE A 1 322 ? 18.859 -0.316 8.133 1 98 322 PHE A N 1
ATOM 2651 C CA . PHE A 1 322 ? 19.359 -1.267 9.125 1 98 322 PHE A CA 1
ATOM 2652 C C . PHE A 1 322 ? 18.203 -1.853 9.93 1 98 322 PHE A C 1
ATOM 2654 O O . PHE A 1 322 ? 17.266 -1.142 10.289 1 98 322 PHE A O 1
ATOM 2661 N N . GLY A 1 323 ? 18.281 -3.078 10.156 1 96.19 323 GLY A N 1
ATOM 2662 C CA . GLY A 1 323 ? 17.266 -3.641 11.031 1 96.19 323 GLY A CA 1
ATOM 2663 C C . GLY A 1 323 ? 17.156 -5.148 10.922 1 96.19 323 GLY A C 1
ATOM 2664 O O . GLY A 1 323 ? 18.172 -5.848 10.859 1 96.19 323 GLY A O 1
ATOM 2665 N N . TRP A 1 324 ? 15.906 -5.652 11 1 93.62 324 TRP A N 1
ATOM 2666 C CA . TRP A 1 324 ? 15.617 -7.082 11.031 1 93.62 324 TRP A CA 1
ATOM 2667 C C . TRP A 1 324 ? 16.391 -7.77 12.148 1 93.62 324 TRP A C 1
ATOM 2669 O O . TRP A 1 324 ? 16.984 -7.102 13 1 93.62 324 TRP A O 1
ATOM 2679 N N . GLY A 1 325 ? 16.438 -9.125 12.172 1 89.75 325 GLY A N 1
ATOM 2680 C CA . GLY A 1 325 ? 17.125 -9.805 13.258 1 89.75 325 GLY A CA 1
ATOM 2681 C C . GLY A 1 325 ? 16.266 -10.844 13.953 1 89.75 325 GLY A C 1
ATOM 2682 O O . GLY A 1 325 ? 15.273 -11.305 13.398 1 89.75 325 GLY A O 1
ATOM 2683 N N . PRO A 1 326 ? 16.719 -11.102 15.141 1 92.69 326 PRO A N 1
ATOM 2684 C CA . PRO A 1 326 ? 16.141 -12.305 15.75 1 92.69 326 PRO A CA 1
ATOM 2685 C C . PRO A 1 326 ? 14.68 -12.125 16.125 1 92.69 326 PRO A C 1
ATOM 2687 O O . PRO A 1 326 ? 14.289 -11.055 16.594 1 92.69 326 PRO A O 1
ATOM 2690 N N . ASP A 1 327 ? 13.914 -13.117 15.898 1 89.38 327 ASP A N 1
ATOM 2691 C CA . ASP A 1 327 ? 12.5 -13.18 16.25 1 89.38 327 ASP A CA 1
ATOM 2692 C C . ASP A 1 327 ? 12.32 -13.219 17.766 1 89.38 327 ASP A C 1
ATOM 2694 O O . ASP A 1 327 ? 12.875 -14.094 18.438 1 89.38 327 ASP A O 1
ATOM 2698 N N . LEU A 1 328 ? 11.508 -12.383 18.312 1 89 328 LEU A N 1
ATOM 2699 C CA . LEU A 1 328 ? 11.312 -12.281 19.75 1 89 328 LEU A CA 1
ATOM 2700 C C . LEU A 1 328 ? 10.664 -13.547 20.312 1 89 328 LEU A C 1
ATOM 2702 O O . LEU A 1 328 ? 10.766 -13.836 21.5 1 89 328 LEU A O 1
ATOM 2706 N N . LYS A 1 329 ? 9.977 -14.32 19.469 1 84.81 329 LYS A N 1
ATOM 2707 C CA . LYS A 1 329 ? 9.398 -15.586 19.906 1 84.81 329 LYS A CA 1
ATOM 2708 C C . LYS A 1 329 ? 10.492 -16.609 20.219 1 84.81 329 LYS A C 1
ATOM 2710 O O . LYS A 1 329 ? 10.305 -17.484 21.062 1 84.81 329 LYS A O 1
ATOM 2715 N N . ILE A 1 330 ? 11.578 -16.438 19.484 1 90.06 330 ILE A N 1
ATOM 2716 C CA . ILE A 1 330 ? 12.695 -17.359 19.641 1 90.06 330 ILE A CA 1
ATOM 2717 C C . ILE A 1 330 ? 13.719 -16.766 20.609 1 90.06 330 ILE A C 1
ATOM 2719 O O . ILE A 1 330 ? 14.266 -17.484 21.453 1 90.06 330 ILE A O 1
ATOM 2723 N N . TYR A 1 331 ? 13.969 -15.477 20.422 1 93.12 331 TYR A N 1
ATOM 2724 C CA . TYR A 1 331 ? 14.945 -14.773 21.25 1 93.12 331 TYR A CA 1
ATOM 2725 C C . TYR A 1 331 ? 14.305 -13.578 21.953 1 93.12 331 TYR A C 1
ATOM 2727 O O . TYR A 1 331 ? 14.633 -12.43 21.641 1 93.12 331 TYR A O 1
ATOM 2735 N N . PRO A 1 332 ? 13.5 -13.758 23 1 90.75 332 PRO A N 1
ATOM 2736 C CA . PRO A 1 332 ? 12.711 -12.688 23.609 1 90.75 332 PRO A CA 1
ATOM 2737 C C . PRO A 1 332 ? 13.578 -11.633 24.297 1 90.75 332 PRO A C 1
ATOM 2739 O O . PRO A 1 332 ? 13.117 -10.516 24.547 1 90.75 332 PRO A O 1
ATOM 2742 N N . ASP A 1 333 ? 14.82 -11.953 24.609 1 94 333 ASP A N 1
ATOM 2743 C CA . ASP A 1 333 ? 15.68 -11.055 25.375 1 94 333 ASP A CA 1
ATOM 2744 C C . ASP A 1 333 ? 16.406 -10.07 24.453 1 94 333 ASP A C 1
ATOM 2746 O O . ASP A 1 333 ? 16.984 -9.086 24.906 1 94 333 ASP A O 1
ATOM 2750 N N . ILE A 1 334 ? 16.438 -10.305 23.172 1 95.06 334 ILE A N 1
ATOM 2751 C CA . ILE A 1 334 ? 17.156 -9.461 22.234 1 95.06 334 ILE A CA 1
ATOM 2752 C C . ILE A 1 334 ? 16.172 -8.508 21.547 1 95.06 334 ILE A C 1
ATOM 2754 O O . ILE A 1 334 ? 15.664 -8.797 20.469 1 95.06 334 ILE A O 1
ATOM 2758 N N . GLN A 1 335 ? 16.031 -7.324 22.125 1 92.38 335 GLN A N 1
ATOM 2759 C CA . GLN A 1 335 ? 14.977 -6.422 21.672 1 92.38 335 GLN A CA 1
ATOM 2760 C C . GLN A 1 335 ? 15.562 -5.227 20.922 1 92.38 335 GLN A C 1
ATOM 2762 O O . GLN A 1 335 ? 14.828 -4.453 20.312 1 92.38 335 GLN A O 1
ATOM 2767 N N . LYS A 1 336 ? 16.859 -5.035 20.984 1 94.25 336 LYS A N 1
ATOM 2768 C CA . LYS A 1 336 ? 17.469 -3.883 20.328 1 94.25 336 LYS A CA 1
ATOM 2769 C C . LYS A 1 336 ? 18.859 -4.227 19.797 1 94.25 336 LYS A C 1
ATOM 2771 O O . LYS A 1 336 ? 19.484 -5.188 20.25 1 94.25 336 LYS A O 1
ATOM 2776 N N . LYS A 1 337 ? 19.297 -3.523 18.812 1 96.25 337 LYS A N 1
ATOM 2777 C CA . LYS A 1 337 ? 20.641 -3.617 18.25 1 96.25 337 LYS A CA 1
ATOM 2778 C C . LYS A 1 337 ? 21.234 -2.232 18.016 1 96.25 337 LYS A C 1
ATOM 2780 O O . LYS A 1 337 ? 20.578 -1.355 17.438 1 96.25 337 LYS A O 1
ATOM 2785 N N . GLU A 1 338 ? 22.406 -2.043 18.547 1 97.12 338 GLU A N 1
ATOM 2786 C CA . GLU A 1 338 ? 23.172 -0.828 18.281 1 97.12 338 GLU A CA 1
ATOM 2787 C C . GLU A 1 338 ? 24.141 -1.035 17.125 1 97.12 338 GLU A C 1
ATOM 2789 O O . GLU A 1 338 ? 24.922 -1.996 17.109 1 97.12 338 GLU A O 1
ATOM 2794 N N . TRP A 1 339 ? 24.078 -0.208 16.156 1 98.06 339 TRP A N 1
ATOM 2795 C CA . TRP A 1 339 ? 24.953 -0.231 14.984 1 98.06 339 TRP A CA 1
ATOM 2796 C C . TRP A 1 339 ? 25.953 0.913 15.031 1 98.06 339 TRP A C 1
ATOM 2798 O O . TRP A 1 339 ? 25.609 2.035 15.414 1 98.06 339 TRP A O 1
ATOM 2808 N N . ILE A 1 340 ? 27.141 0.644 14.711 1 98.19 340 ILE A N 1
ATOM 2809 C CA . ILE A 1 340 ? 28.156 1.666 14.445 1 98.19 340 ILE A CA 1
ATOM 2810 C C . ILE A 1 340 ? 28.672 1.531 13.016 1 98.19 340 ILE A C 1
ATOM 2812 O O . ILE A 1 340 ? 29.016 0.434 12.578 1 98.19 340 ILE A O 1
ATOM 2816 N N . GLY A 1 341 ? 28.656 2.641 12.352 1 98 341 GLY A N 1
ATOM 2817 C CA . GLY A 1 341 ? 29.031 2.527 10.945 1 98 341 GLY A CA 1
ATOM 2818 C C . GLY A 1 341 ? 29.734 3.76 10.414 1 98 341 GLY A C 1
ATOM 2819 O O . GLY A 1 341 ? 29.891 4.754 11.125 1 98 341 GLY A O 1
ATOM 2820 N N . LYS A 1 342 ? 30.219 3.561 9.258 1 98.25 342 LYS A N 1
ATOM 2821 C CA . LYS A 1 342 ? 30.906 4.602 8.492 1 98.25 342 LYS A CA 1
ATOM 2822 C C . LYS A 1 342 ? 30.672 4.434 6.996 1 98.25 342 LYS A C 1
ATOM 2824 O O . LYS A 1 342 ? 30.625 3.309 6.492 1 98.25 342 LYS A O 1
ATOM 2829 N N . LEU A 1 343 ? 30.438 5.531 6.305 1 98.62 343 LEU A N 1
ATOM 2830 C CA . LEU A 1 343 ? 30.375 5.535 4.848 1 98.62 343 LEU A CA 1
ATOM 2831 C C . LEU A 1 343 ? 31.547 6.316 4.258 1 98.62 343 LEU A C 1
ATOM 2833 O O . LEU A 1 343 ? 31.875 7.402 4.734 1 98.62 343 LEU A O 1
ATOM 2837 N N . ASN A 1 344 ? 32.188 5.695 3.254 1 98.25 344 ASN A N 1
ATOM 2838 C CA . ASN A 1 344 ? 33.25 6.34 2.504 1 98.25 344 ASN A CA 1
ATOM 2839 C C . ASN A 1 344 ? 33.031 6.27 1 1 98.25 344 ASN A C 1
ATOM 2841 O O . ASN A 1 344 ? 32.531 5.258 0.494 1 98.25 344 ASN A O 1
ATOM 2845 N N . THR A 1 345 ? 33.312 7.359 0.307 1 98.12 345 THR A N 1
ATOM 2846 C CA . THR A 1 345 ? 33.219 7.41 -1.148 1 98.12 345 THR A CA 1
ATOM 2847 C C . THR A 1 345 ? 34.438 8.148 -1.734 1 98.12 345 THR A C 1
ATOM 2849 O O . THR A 1 345 ? 35.094 8.938 -1.045 1 98.12 345 THR A O 1
ATOM 2852 N N . SER A 1 346 ? 34.812 7.75 -2.963 1 95.06 346 SER A N 1
ATOM 2853 C CA . SER A 1 346 ? 35.844 8.508 -3.652 1 95.06 346 SER A CA 1
ATOM 2854 C C . SER A 1 346 ? 35.312 9.82 -4.207 1 95.06 346 SER A C 1
ATOM 2856 O O . SER A 1 346 ? 36.062 10.711 -4.586 1 95.06 346 SER A O 1
ATOM 2858 N N . GLY A 1 347 ? 34 9.836 -4.27 1 97.62 347 GLY A N 1
ATOM 2859 C CA . GLY A 1 347 ? 33.344 11.055 -4.719 1 97.62 347 GLY A CA 1
ATOM 2860 C C . GLY A 1 347 ? 33.062 12.023 -3.588 1 97.62 347 GLY A C 1
ATOM 2861 O O . GLY A 1 347 ? 33.906 12.242 -2.719 1 97.62 347 GLY A O 1
ATOM 2862 N N . LYS A 1 348 ? 31.938 12.688 -3.686 1 98.19 348 LYS A N 1
ATOM 2863 C CA . LYS A 1 348 ? 31.531 13.711 -2.717 1 98.19 348 LYS A CA 1
ATOM 2864 C C . LYS A 1 348 ? 30.141 13.43 -2.17 1 98.19 348 LYS A C 1
ATOM 2866 O O . LYS A 1 348 ? 29.219 13.141 -2.934 1 98.19 348 LYS A O 1
ATOM 2871 N N . ILE A 1 349 ? 30.031 13.523 -0.843 1 98.56 349 ILE A N 1
ATOM 2872 C CA . ILE A 1 349 ? 28.703 13.469 -0.216 1 98.56 349 ILE A CA 1
ATOM 2873 C C . ILE A 1 349 ? 28.016 14.82 -0.349 1 98.56 349 ILE A C 1
ATOM 2875 O O . ILE A 1 349 ? 28.484 15.82 0.207 1 98.56 349 ILE A O 1
ATOM 2879 N N . CYS A 1 350 ? 26.953 14.82 -1.085 1 98.5 350 CYS A N 1
ATOM 2880 C CA . CYS A 1 350 ? 26.25 16.062 -1.342 1 98.5 350 CYS A CA 1
ATOM 2881 C C . CYS A 1 350 ? 25.234 16.359 -0.24 1 98.5 350 CYS A C 1
ATOM 2883 O O . CYS A 1 350 ? 25.016 17.516 0.118 1 98.5 350 CYS A O 1
ATOM 2885 N N . SER A 1 351 ? 24.578 15.391 0.241 1 97.94 351 SER A N 1
ATOM 2886 C CA . SER A 1 351 ? 23.609 15.523 1.332 1 97.94 351 SER A CA 1
ATOM 2887 C C . SER A 1 351 ? 23.344 14.18 1.997 1 97.94 351 SER A C 1
ATOM 2889 O O . SER A 1 351 ? 23.641 13.125 1.424 1 97.94 351 SER A O 1
ATOM 2891 N N . ILE A 1 352 ? 22.906 14.156 3.227 1 98.25 352 ILE A N 1
ATOM 2892 C CA . ILE A 1 352 ? 22.484 12.984 3.98 1 98.25 352 ILE A CA 1
ATOM 2893 C C . ILE A 1 352 ? 21.109 13.234 4.602 1 98.25 352 ILE A C 1
ATOM 2895 O O . ILE A 1 352 ? 20.938 14.148 5.41 1 98.25 352 ILE A O 1
ATOM 2899 N N . GLU A 1 353 ? 20.141 12.492 4.203 1 98.06 353 GLU A N 1
ATOM 2900 C CA . GLU A 1 353 ? 18.812 12.57 4.824 1 98.06 353 GLU A CA 1
ATOM 2901 C C . GLU A 1 353 ? 18.641 11.484 5.875 1 98.06 353 GLU A C 1
ATOM 2903 O O . GLU A 1 353 ? 18.969 10.32 5.633 1 98.06 353 GLU A O 1
ATOM 2908 N N . LYS A 1 354 ? 18.125 11.836 6.977 1 97.81 354 LYS A N 1
ATOM 2909 C CA . LYS A 1 354 ? 17.922 10.914 8.094 1 97.81 354 LYS A CA 1
ATOM 2910 C C . LYS A 1 354 ? 16.562 10.203 7.969 1 97.81 354 LYS A C 1
ATOM 2912 O O . LYS A 1 354 ? 15.539 10.852 7.77 1 97.81 354 LYS A O 1
ATOM 2917 N N . CYS A 1 355 ? 16.547 8.922 8 1 97.56 355 CYS A N 1
ATOM 2918 C CA . CYS A 1 355 ? 15.336 8.109 8.039 1 97.56 355 CYS A CA 1
ATOM 2919 C C . CYS A 1 355 ? 15.141 7.477 9.414 1 97.56 355 CYS A C 1
ATOM 2921 O O . CYS A 1 355 ? 15.117 6.25 9.539 1 97.56 355 CYS A O 1
ATOM 2923 N N . TRP A 1 356 ? 14.922 8.32 10.398 1 96.56 356 TRP A N 1
ATOM 2924 C CA . TRP A 1 356 ? 14.891 7.871 11.781 1 96.56 356 TRP A CA 1
ATOM 2925 C C . TRP A 1 356 ? 13.461 7.699 12.266 1 96.56 356 TRP A C 1
ATOM 2927 O O . TRP A 1 356 ? 12.633 8.609 12.125 1 96.56 356 TRP A O 1
ATOM 2937 N N . THR A 1 357 ? 13.164 6.574 12.789 1 92.81 357 THR A N 1
ATOM 2938 C CA . THR A 1 357 ? 11.82 6.246 13.258 1 92.81 357 THR A CA 1
ATOM 2939 C C . THR A 1 357 ? 11.766 6.254 14.781 1 92.81 357 THR A C 1
ATOM 2941 O O . THR A 1 357 ? 10.688 6.117 15.367 1 92.81 357 THR A O 1
ATOM 2944 N N . SER A 1 358 ? 12.914 6.363 15.422 1 90.62 358 SER A N 1
ATOM 2945 C CA . SER A 1 358 ? 13.008 6.422 16.875 1 90.62 358 SER A CA 1
ATOM 2946 C C . SER A 1 358 ? 14.172 7.301 17.312 1 90.62 358 SER A C 1
ATOM 2948 O O . SER A 1 358 ? 14.898 7.852 16.484 1 90.62 358 SER A O 1
ATOM 2950 N N . ARG A 1 359 ? 14.297 7.426 18.625 1 90.19 359 ARG A N 1
ATOM 2951 C CA . ARG A 1 359 ? 15.359 8.266 19.172 1 90.19 359 ARG A CA 1
ATOM 2952 C C . ARG A 1 359 ? 16.656 7.473 19.344 1 90.19 359 ARG A C 1
ATOM 2954 O O . ARG A 1 359 ? 16.641 6.238 19.328 1 90.19 359 ARG A O 1
ATOM 2961 N N . GLY A 1 360 ? 17.734 8.234 19.516 1 89.5 360 GLY A N 1
ATOM 2962 C CA . GLY A 1 360 ? 19 7.617 19.891 1 89.5 360 GLY A CA 1
ATOM 2963 C C . GLY A 1 360 ? 19.953 7.43 18.734 1 89.5 360 GLY A C 1
ATOM 2964 O O . GLY A 1 360 ? 21.016 6.82 18.875 1 89.5 360 GLY A O 1
ATOM 2965 N N . GLN A 1 361 ? 19.656 7.91 17.625 1 96.69 361 GLN A N 1
ATOM 2966 C CA . GLN A 1 361 ? 20.531 7.816 16.453 1 96.69 361 GLN A CA 1
ATOM 2967 C C . GLN A 1 361 ? 21.484 9.008 16.391 1 96.69 361 GLN A C 1
ATOM 2969 O O . GLN A 1 361 ? 21.234 10.047 17 1 96.69 361 GLN A O 1
ATOM 2974 N N . TRP A 1 362 ? 22.547 8.867 15.711 1 97.44 362 TRP A N 1
ATOM 2975 C CA . TRP A 1 362 ? 23.438 10.008 15.523 1 97.44 362 TRP A CA 1
ATOM 2976 C C . TRP A 1 362 ? 24.25 9.867 14.234 1 97.44 362 TRP A C 1
ATOM 2978 O O . TRP A 1 362 ? 24.438 8.75 13.734 1 97.44 362 TRP A O 1
ATOM 2988 N N . ILE A 1 363 ? 24.594 10.906 13.648 1 97.38 363 ILE A N 1
ATOM 2989 C CA . ILE A 1 363 ? 25.547 11.023 12.547 1 97.38 363 ILE A CA 1
ATOM 2990 C C . ILE A 1 363 ? 26.562 12.117 12.859 1 97.38 363 ILE A C 1
ATOM 2992 O O . ILE A 1 363 ? 26.203 13.188 13.359 1 97.38 363 ILE A O 1
ATOM 2996 N N . ASN A 1 364 ? 27.812 11.844 12.711 1 95.69 364 ASN A N 1
ATOM 2997 C CA . ASN A 1 364 ? 28.875 12.789 13.008 1 95.69 364 ASN A CA 1
ATOM 2998 C C . ASN A 1 364 ? 30.031 12.664 12.016 1 95.69 364 ASN A C 1
ATOM 3000 O O . ASN A 1 364 ? 29.984 11.844 11.102 1 95.69 364 ASN A O 1
ATOM 3004 N N . GLU A 1 365 ? 30.984 13.648 12.094 1 94.81 365 GLU A N 1
ATOM 3005 C CA . GLU A 1 365 ? 32.188 13.695 11.25 1 94.81 365 GLU A CA 1
ATOM 3006 C C . GLU A 1 365 ? 31.812 13.656 9.773 1 94.81 365 GLU A C 1
ATOM 3008 O O . GLU A 1 365 ? 32.375 12.867 9.008 1 94.81 365 GLU A O 1
ATOM 3013 N N . VAL A 1 366 ? 30.828 14.391 9.484 1 96.38 366 VAL A N 1
ATOM 3014 C CA . VAL A 1 366 ? 30.406 14.453 8.094 1 96.38 366 VAL A CA 1
ATOM 3015 C C . VAL A 1 366 ? 31.375 15.305 7.289 1 96.38 366 VAL A C 1
ATOM 3017 O O . VAL A 1 366 ? 31.438 16.531 7.469 1 96.38 366 VAL A O 1
ATOM 3020 N N . GLY A 1 367 ? 32.156 14.688 6.48 1 96.62 367 GLY A N 1
ATOM 3021 C CA . GLY A 1 367 ? 33.062 15.367 5.566 1 96.62 367 GLY A CA 1
ATOM 3022 C C . GLY A 1 367 ? 32.625 15.281 4.117 1 96.62 367 GLY A C 1
ATOM 3023 O O . GLY A 1 367 ? 31.484 14.883 3.832 1 96.62 367 GLY A O 1
ATOM 3024 N N . ASP A 1 368 ? 33.531 15.594 3.295 1 97 368 ASP A N 1
ATOM 3025 C CA . ASP A 1 368 ? 33.219 15.609 1.867 1 97 368 ASP A CA 1
ATOM 3026 C C . ASP A 1 368 ? 33.031 14.188 1.33 1 97 368 ASP A C 1
ATOM 3028 O O . ASP A 1 368 ? 32.25 13.977 0.383 1 97 368 ASP A O 1
ATOM 3032 N N . ASN A 1 369 ? 33.75 13.273 2.002 1 97.94 369 ASN A N 1
ATOM 3033 C CA . ASN A 1 369 ? 33.719 11.953 1.376 1 97.94 369 ASN A CA 1
ATOM 3034 C C . ASN A 1 369 ? 33.5 10.852 2.404 1 97.94 369 ASN A C 1
ATOM 3036 O O . ASN A 1 369 ? 33.625 9.664 2.088 1 97.94 369 ASN A O 1
ATOM 3040 N N . SER A 1 370 ? 33.188 11.273 3.604 1 98.19 370 SER A N 1
ATOM 3041 C CA . SER A 1 370 ? 32.969 10.25 4.617 1 98.19 370 SER A CA 1
ATOM 3042 C C . SER A 1 370 ? 32.062 10.773 5.746 1 98.19 370 SER A C 1
ATOM 3044 O O . SER A 1 370 ? 31.922 11.984 5.91 1 98.19 370 SER A O 1
ATOM 3046 N N . CYS A 1 371 ? 31.484 9.906 6.449 1 98.44 371 CYS A N 1
ATOM 3047 C CA . CYS A 1 371 ? 30.734 10.211 7.664 1 98.44 371 CYS A CA 1
ATOM 3048 C C . CYS A 1 371 ? 30.672 9 8.586 1 98.44 371 CYS A C 1
ATOM 3050 O O . CYS A 1 371 ? 30.922 7.871 8.156 1 98.44 371 CYS A O 1
ATOM 3052 N N . LYS A 1 372 ? 30.469 9.227 9.828 1 98.5 372 LYS A N 1
ATOM 3053 C CA . LYS A 1 372 ? 30.234 8.195 10.836 1 98.5 372 LYS A CA 1
ATOM 3054 C C . LYS A 1 372 ? 28.828 8.281 11.406 1 98.5 372 LYS A C 1
ATOM 3056 O O . LYS A 1 372 ? 28.234 9.367 11.453 1 98.5 372 LYS A O 1
ATOM 3061 N N . PHE A 1 373 ? 28.312 7.184 11.758 1 98.69 373 PHE A N 1
ATOM 3062 C CA . PHE A 1 373 ? 26.953 7.215 12.297 1 98.69 373 PHE A CA 1
ATOM 3063 C C . PHE A 1 373 ? 26.734 6.094 13.305 1 98.69 373 PHE A C 1
ATOM 3065 O O . PHE A 1 373 ? 27.516 5.133 13.344 1 98.69 373 PHE A O 1
ATOM 3072 N N . GLY A 1 374 ? 25.828 6.273 14.109 1 98.31 374 GLY A N 1
ATOM 3073 C CA . GLY A 1 374 ? 25.297 5.285 15.047 1 98.31 374 GLY A CA 1
ATOM 3074 C C . GLY A 1 374 ? 23.781 5.188 15.023 1 98.31 374 GLY A C 1
ATOM 3075 O O . GLY A 1 374 ? 23.094 6.203 14.984 1 98.31 374 GLY A O 1
ATOM 3076 N N . LEU A 1 375 ? 23.281 3.955 14.898 1 98.12 375 LEU A N 1
ATOM 3077 C CA . LEU A 1 375 ? 21.859 3.686 14.859 1 98.12 375 LEU A CA 1
ATOM 3078 C C . LEU A 1 375 ? 21.469 2.652 15.914 1 98.12 375 LEU A C 1
ATOM 3080 O O . LEU A 1 375 ? 22.266 1.791 16.266 1 98.12 375 LEU A O 1
ATOM 3084 N N . THR A 1 376 ? 20.281 2.787 16.406 1 96.5 376 THR A N 1
ATOM 3085 C CA . THR A 1 376 ? 19.688 1.773 17.266 1 96.5 376 THR A CA 1
ATOM 3086 C C . THR A 1 376 ? 18.359 1.285 16.703 1 96.5 376 THR A C 1
ATOM 3088 O O . THR A 1 376 ? 17.422 2.066 16.562 1 96.5 376 THR A O 1
ATOM 3091 N N . THR A 1 377 ? 18.297 0.051 16.312 1 95.44 377 THR A N 1
ATOM 3092 C CA . THR A 1 377 ? 17.062 -0.556 15.852 1 95.44 377 THR A CA 1
ATOM 3093 C C . THR A 1 377 ? 16.406 -1.371 16.969 1 95.44 377 THR A C 1
ATOM 3095 O O . THR A 1 377 ? 17.094 -1.883 17.844 1 95.44 377 THR A O 1
ATOM 3098 N N . ARG A 1 378 ? 15.102 -1.463 16.906 1 91.69 378 ARG A N 1
ATOM 3099 C CA . ARG A 1 378 ? 14.359 -2.098 17.984 1 91.69 378 ARG A CA 1
ATOM 3100 C C . ARG A 1 378 ? 13.273 -3.018 17.438 1 91.69 378 ARG A C 1
ATOM 3102 O O . ARG A 1 378 ? 12.789 -2.824 16.328 1 91.69 378 ARG A O 1
ATOM 3109 N N . LYS A 1 379 ? 12.938 -4.02 18.219 1 88 379 LYS A N 1
ATOM 3110 C CA . LYS A 1 379 ? 11.812 -4.906 17.969 1 88 379 LYS A CA 1
ATOM 3111 C C . LYS A 1 379 ? 10.836 -4.918 19.141 1 88 379 LYS A C 1
ATOM 3113 O O . LYS A 1 379 ? 11.25 -4.84 20.297 1 88 379 LYS A O 1
ATOM 3118 N N . THR A 1 380 ? 9.664 -4.883 18.781 1 76 380 THR A N 1
ATOM 3119 C CA . THR A 1 380 ? 8.648 -4.969 19.828 1 76 380 THR A CA 1
ATOM 3120 C C . THR A 1 380 ? 7.613 -6.043 19.484 1 76 380 THR A C 1
ATOM 3122 O O . THR A 1 380 ? 7.461 -6.414 18.312 1 76 380 THR A O 1
ATOM 3125 N N . THR A 1 381 ? 7.156 -6.742 20.594 1 61.25 381 THR A N 1
ATOM 3126 C CA . THR A 1 381 ? 6.07 -7.695 20.391 1 61.25 381 THR A CA 1
ATOM 3127 C C . THR A 1 381 ? 4.754 -6.973 20.125 1 61.25 381 THR A C 1
ATOM 3129 O O . THR A 1 381 ? 3.756 -7.602 19.766 1 61.25 381 THR A O 1
ATOM 3132 N N . GLN A 1 382 ? 4.715 -5.758 20.594 1 53.16 382 GLN A N 1
ATOM 3133 C CA . GLN A 1 382 ? 3.453 -5.027 20.594 1 53.16 382 GLN A CA 1
ATOM 3134 C C . GLN A 1 382 ? 2.9 -4.891 19.172 1 53.16 382 GLN A C 1
ATOM 3136 O O . GLN A 1 382 ? 3.512 -4.242 18.328 1 53.16 382 GLN A O 1
ATOM 3141 N N . SER A 1 383 ? 2.455 -6.168 18.75 1 47.5 383 SER A N 1
ATOM 3142 C CA . SER A 1 383 ? 1.692 -6.156 17.5 1 47.5 383 SER A CA 1
ATOM 3143 C C . SER A 1 383 ? 0.248 -5.73 17.75 1 47.5 383 SER A C 1
ATOM 3145 O O . SER A 1 383 ? -0.31 -5.984 18.812 1 47.5 383 SER A O 1
ATOM 3147 N N . GLY A 1 384 ? -0.257 -4.535 17.312 1 47.16 384 GLY A N 1
ATOM 3148 C CA . GLY A 1 384 ? -1.692 -4.305 17.266 1 47.16 384 GLY A CA 1
ATOM 3149 C C . GLY A 1 384 ? -2.152 -3.201 18.203 1 47.16 384 GLY A C 1
ATOM 3150 O O . GLY A 1 384 ? -3.352 -2.943 18.328 1 47.16 384 GLY A O 1
ATOM 3151 N N . LYS A 1 385 ? -1.238 -3.018 19.25 1 44.66 385 LYS A N 1
ATOM 3152 C CA . LYS A 1 385 ? -1.771 -1.885 20 1 44.66 385 LYS A CA 1
ATOM 3153 C C . LYS A 1 385 ? -2.012 -0.686 19.094 1 44.66 385 LYS A C 1
ATOM 3155 O O . LYS A 1 385 ? -1.295 -0.494 18.109 1 44.66 385 LYS A O 1
ATOM 3160 N N . TRP A 1 386 ? -3.133 -0.172 19.312 1 40.28 386 TRP A N 1
ATOM 3161 C CA . TRP A 1 386 ? -3.729 0.92 18.562 1 40.28 386 TRP A CA 1
ATOM 3162 C C . TRP A 1 386 ? -2.658 1.891 18.062 1 40.28 386 TRP A C 1
ATOM 3164 O O . TRP A 1 386 ? -2.672 2.307 16.906 1 40.28 386 TRP A O 1
ATOM 3174 N N . MET A 1 387 ? -1.776 2.391 18.938 1 45.81 387 MET A N 1
ATOM 3175 C CA . MET A 1 387 ? -0.823 3.441 18.594 1 45.81 387 MET A CA 1
ATOM 3176 C C . MET A 1 387 ? 0.604 2.906 18.609 1 45.81 387 MET A C 1
ATOM 3178 O O . MET A 1 387 ? 1.562 3.682 18.609 1 45.81 387 MET A O 1
ATOM 3182 N N . GLY A 1 388 ? 0.661 1.527 18.469 1 49.03 388 GLY A N 1
ATOM 3183 C CA . GLY A 1 388 ? 1.997 1 18.688 1 49.03 388 GLY A CA 1
ATOM 3184 C C . GLY A 1 388 ? 2.811 0.872 17.422 1 49.03 388 GLY A C 1
ATOM 3185 O O . GLY A 1 388 ? 2.266 0.944 16.312 1 49.03 388 GLY A O 1
ATOM 3186 N N . PRO A 1 389 ? 4.117 0.901 17.688 1 49.53 389 PRO A N 1
ATOM 3187 C CA . PRO A 1 389 ? 5.066 0.817 16.562 1 49.53 389 PRO A CA 1
ATOM 3188 C C . PRO A 1 389 ? 5.02 -0.532 15.852 1 49.53 389 PRO A C 1
ATOM 3190 O O . PRO A 1 389 ? 4.465 -1.497 16.391 1 49.53 389 PRO A O 1
ATOM 3193 N N . SER A 1 390 ? 5.504 -0.608 14.672 1 59.66 390 SER A N 1
ATOM 3194 C CA . SER A 1 390 ? 5.773 -1.825 13.914 1 59.66 390 SER A CA 1
ATOM 3195 C C . SER A 1 390 ? 6.625 -2.803 14.711 1 59.66 390 SER A C 1
ATOM 3197 O O . SER A 1 390 ? 7.449 -2.389 15.531 1 59.66 390 SER A O 1
ATOM 3199 N N . PRO A 1 391 ? 6.336 -4.043 14.57 1 65.75 391 PRO A N 1
ATOM 3200 C CA . PRO A 1 391 ? 7.129 -5.039 15.297 1 65.75 391 PRO A CA 1
ATOM 3201 C C . PRO A 1 391 ? 8.633 -4.875 15.062 1 65.75 391 PRO A C 1
ATOM 3203 O O . PRO A 1 391 ? 9.438 -5.262 15.922 1 65.75 391 PRO A O 1
ATOM 3206 N N . VAL A 1 392 ? 8.93 -4.387 13.898 1 73.81 392 VAL A N 1
ATOM 3207 C CA . VAL A 1 392 ? 10.336 -4.164 13.586 1 73.81 392 VAL A CA 1
ATOM 3208 C C . VAL A 1 392 ? 10.547 -2.73 13.109 1 73.81 392 VAL A C 1
ATOM 3210 O O . VAL A 1 392 ? 9.812 -2.246 12.242 1 73.81 392 VAL A O 1
ATOM 3213 N N . THR A 1 393 ? 11.438 -2.152 13.758 1 81.31 393 THR A N 1
ATOM 3214 C CA . THR A 1 393 ? 11.797 -0.793 13.367 1 81.31 393 THR A CA 1
ATOM 3215 C C . THR A 1 393 ? 13.109 -0.783 12.586 1 81.31 393 THR A C 1
ATOM 3217 O O . THR A 1 393 ? 14.094 -1.395 13.016 1 81.31 393 THR A O 1
ATOM 3220 N N . THR A 1 394 ? 13.062 -0.257 11.438 1 93 394 THR A N 1
ATOM 3221 C CA . THR A 1 394 ? 14.297 -0.025 10.695 1 93 394 THR A CA 1
ATOM 3222 C C . THR A 1 394 ? 14.734 1.433 10.812 1 93 394 THR A C 1
ATOM 3224 O O . THR A 1 394 ? 13.906 2.318 11.031 1 93 394 THR A O 1
ATOM 3227 N N . GLU A 1 395 ? 15.992 1.651 10.859 1 97.06 395 GLU A N 1
ATOM 3228 C CA . GLU A 1 395 ? 16.625 2.967 10.82 1 97.06 395 GLU A CA 1
ATOM 3229 C C . GLU A 1 395 ? 17.547 3.098 9.617 1 97.06 395 GLU A C 1
ATOM 3231 O O . GLU A 1 395 ? 18.016 2.094 9.07 1 97.06 395 GLU A O 1
ATOM 3236 N N . GLY A 1 396 ? 17.766 4.324 9.227 1 97.44 396 GLY A N 1
ATOM 3237 C CA . GLY A 1 396 ? 18.656 4.43 8.086 1 97.44 396 GLY A CA 1
ATOM 3238 C C . GLY A 1 396 ? 18.859 5.859 7.613 1 97.44 396 GLY A C 1
ATOM 3239 O O . GLY A 1 396 ? 18.641 6.805 8.375 1 97.44 396 GLY A O 1
ATOM 3240 N N . PHE A 1 397 ? 19.422 5.965 6.422 1 98.19 397 PHE A N 1
ATOM 3241 C CA . PHE A 1 397 ? 19.766 7.219 5.758 1 98.19 397 PHE A CA 1
ATOM 3242 C C . PHE A 1 397 ? 19.5 7.125 4.262 1 98.19 397 PHE A C 1
ATOM 3244 O O . PHE A 1 397 ? 19.469 6.031 3.699 1 98.19 397 PHE A O 1
ATOM 3251 N N . VAL A 1 398 ? 19.312 8.219 3.688 1 98.56 398 VAL A N 1
ATOM 3252 C CA . VAL A 1 398 ? 19.5 8.375 2.25 1 98.56 398 VAL A CA 1
ATOM 3253 C C . VAL A 1 398 ? 20.734 9.242 1.981 1 98.56 398 VAL A C 1
ATOM 3255 O O . VAL A 1 398 ? 20.766 10.406 2.393 1 98.56 398 VAL A O 1
ATOM 3258 N N . PHE A 1 399 ? 21.672 8.727 1.291 1 98.69 399 PHE A N 1
ATOM 3259 C CA . PHE A 1 399 ? 22.875 9.469 0.913 1 98.69 399 PHE A CA 1
ATOM 3260 C C . PHE A 1 399 ? 22.766 10 -0.509 1 98.69 399 PHE A C 1
ATOM 3262 O O . PHE A 1 399 ? 22.344 9.273 -1.419 1 98.69 399 PHE A O 1
ATOM 3269 N N . GLU A 1 400 ? 23.078 11.188 -0.669 1 98.75 400 GLU A N 1
ATOM 3270 C CA . GLU A 1 400 ? 23.266 11.773 -1.993 1 98.75 400 GLU A CA 1
ATOM 3271 C C . GLU A 1 400 ? 24.75 11.969 -2.293 1 98.75 400 GLU A C 1
ATOM 3273 O O . GLU A 1 400 ? 25.438 12.719 -1.597 1 98.75 400 GLU A O 1
ATOM 3278 N N . ILE A 1 401 ? 25.219 11.312 -3.287 1 98.75 401 ILE A N 1
ATOM 3279 C CA . ILE A 1 401 ? 26.656 11.281 -3.588 1 98.75 401 ILE A CA 1
ATOM 3280 C C . ILE A 1 401 ? 26.875 11.641 -5.055 1 98.75 401 ILE A C 1
ATOM 3282 O O . ILE A 1 401 ? 26.062 11.305 -5.918 1 98.75 401 ILE A O 1
ATOM 3286 N N . GLU A 1 402 ? 27.875 12.391 -5.348 1 98.75 402 GLU A N 1
ATOM 3287 C CA . GLU A 1 402 ? 28.406 12.594 -6.691 1 98.75 402 GLU A CA 1
ATOM 3288 C C . GLU A 1 402 ? 29.75 11.875 -6.871 1 98.75 402 GLU A C 1
ATOM 3290 O O . GLU A 1 402 ? 30.688 12.125 -6.121 1 98.75 402 GLU A O 1
ATOM 3295 N N . ALA A 1 403 ? 29.828 10.961 -7.766 1 98.56 403 ALA A N 1
ATOM 3296 C CA . ALA A 1 403 ? 31.016 10.148 -7.957 1 98.56 403 ALA A CA 1
ATOM 3297 C C . ALA A 1 403 ? 31.062 9.555 -9.367 1 98.56 403 ALA A C 1
ATOM 3299 O O . ALA A 1 403 ? 30.062 9.586 -10.086 1 98.56 403 ALA A O 1
ATOM 3300 N N . ASP A 1 404 ? 32.312 9.133 -9.766 1 98.25 404 ASP A N 1
ATOM 3301 C CA . ASP A 1 404 ? 32.438 8.383 -11.016 1 98.25 404 ASP A CA 1
ATOM 3302 C C . ASP A 1 404 ? 31.672 7.051 -10.93 1 98.25 404 ASP A C 1
ATOM 3304 O O . ASP A 1 404 ? 31.75 6.352 -9.922 1 98.25 404 ASP A O 1
ATOM 3308 N N . ILE A 1 405 ? 31 6.719 -11.984 1 97.56 405 ILE A N 1
ATOM 3309 C CA . ILE A 1 405 ? 30.109 5.566 -11.992 1 97.56 405 ILE A CA 1
ATOM 3310 C C . ILE A 1 405 ? 30.906 4.289 -11.742 1 97.56 405 ILE A C 1
ATOM 3312 O O . ILE A 1 405 ? 30.359 3.283 -11.289 1 97.56 405 ILE A O 1
ATOM 3316 N N . ASN A 1 406 ? 32.188 4.23 -12 1 96.94 406 ASN A N 1
ATOM 3317 C CA . ASN A 1 406 ? 33.031 3.057 -11.812 1 96.94 406 ASN A CA 1
ATOM 3318 C C . ASN A 1 406 ? 33.719 3.08 -10.461 1 96.94 406 ASN A C 1
ATOM 3320 O O . ASN A 1 406 ? 34.438 2.129 -10.102 1 96.94 406 ASN A O 1
ATOM 3324 N N . SER A 1 407 ? 33.531 4.148 -9.727 1 97.81 407 SER A N 1
ATOM 3325 C CA . SER A 1 407 ? 34.125 4.23 -8.406 1 97.81 407 SER A CA 1
ATOM 3326 C C . SER A 1 407 ? 33.344 3.393 -7.391 1 97.81 407 SER A C 1
ATOM 3328 O O . SER A 1 407 ? 32.375 2.752 -7.738 1 97.81 407 SER A O 1
ATOM 3330 N N . LYS A 1 408 ? 33.906 3.41 -6.172 1 96.69 408 LYS A N 1
ATOM 3331 C CA . LYS A 1 408 ? 33.312 2.543 -5.156 1 96.69 408 LYS A CA 1
ATOM 3332 C C . LYS A 1 408 ? 32.781 3.357 -3.98 1 96.69 408 LYS A C 1
ATOM 3334 O O . LYS A 1 408 ? 33.281 4.449 -3.695 1 96.69 408 LYS A O 1
ATOM 3339 N N . VAL A 1 409 ? 31.75 2.879 -3.387 1 98.06 409 VAL A N 1
ATOM 3340 C CA . VAL A 1 409 ? 31.25 3.293 -2.082 1 98.06 409 VAL A CA 1
ATOM 3341 C C . VAL A 1 409 ? 31.5 2.193 -1.054 1 98.06 409 VAL A C 1
ATOM 3343 O O . VAL A 1 409 ? 31.203 1.023 -1.296 1 98.06 409 VAL A O 1
ATOM 3346 N N . ILE A 1 410 ? 32.125 2.572 0.046 1 98.38 410 ILE A N 1
ATOM 3347 C CA . ILE A 1 410 ? 32.469 1.619 1.092 1 98.38 410 ILE A CA 1
ATOM 3348 C C . ILE A 1 410 ? 31.609 1.873 2.334 1 98.38 410 ILE A C 1
ATOM 3350 O O . ILE A 1 410 ? 31.594 2.984 2.867 1 98.38 410 ILE A O 1
ATOM 3354 N N . LEU A 1 411 ? 30.906 0.933 2.789 1 98.44 411 LEU A N 1
ATOM 3355 C CA . LEU A 1 411 ? 30.141 0.962 4.027 1 98.44 411 LEU A CA 1
ATOM 3356 C C . LEU A 1 411 ? 30.781 0.057 5.082 1 98.44 411 LEU A C 1
ATOM 3358 O O . LEU A 1 411 ? 30.953 -1.139 4.848 1 98.44 411 LEU A O 1
ATOM 3362 N N . GLU A 1 412 ? 31.172 0.604 6.141 1 98.19 412 GLU A N 1
ATOM 3363 C CA . GLU A 1 412 ? 31.641 -0.157 7.293 1 98.19 412 GLU A CA 1
ATOM 3364 C C . GLU A 1 412 ? 30.562 -0.267 8.367 1 98.19 412 GLU A C 1
ATOM 3366 O O . GLU A 1 412 ? 29.984 0.742 8.781 1 98.19 412 GLU A O 1
ATOM 3371 N N . VAL A 1 413 ? 30.281 -1.406 8.758 1 98 413 VAL A N 1
ATOM 3372 C CA . VAL A 1 413 ? 29.281 -1.649 9.781 1 98 413 VAL A CA 1
ATOM 3373 C C . VAL A 1 413 ? 29.828 -2.596 10.836 1 98 413 VAL A C 1
ATOM 3375 O O . VAL A 1 413 ? 30.172 -3.744 10.539 1 98 413 VAL A O 1
ATOM 3378 N N . ASP A 1 414 ? 29.875 -2.125 12.031 1 96.06 414 ASP A N 1
ATOM 3379 C CA . ASP A 1 414 ? 30.344 -2.914 13.172 1 96.06 414 ASP A CA 1
ATOM 3380 C C . ASP A 1 414 ? 31.672 -3.58 12.859 1 96.06 414 ASP A C 1
ATOM 3382 O O . ASP A 1 414 ? 31.844 -4.777 13.094 1 96.06 414 ASP A O 1
ATOM 3386 N N . GLY A 1 415 ? 32.469 -2.869 12.242 1 92.75 415 GLY A N 1
ATOM 3387 C CA . GLY A 1 415 ? 33.812 -3.295 12.008 1 92.75 415 GLY A CA 1
ATOM 3388 C C . GLY A 1 415 ? 34 -4.07 10.719 1 92.75 415 GLY A C 1
ATOM 3389 O O . GLY A 1 415 ? 35.125 -4.422 10.344 1 92.75 415 GLY A O 1
ATOM 3390 N N . GLN A 1 416 ? 32.938 -4.387 10.008 1 96.06 416 GLN A N 1
ATOM 3391 C CA . GLN A 1 416 ? 33 -5.102 8.734 1 96.06 416 GLN A CA 1
ATOM 3392 C C . GLN A 1 416 ? 32.875 -4.145 7.559 1 96.06 416 GLN A C 1
ATOM 3394 O O . GLN A 1 416 ? 32.031 -3.234 7.582 1 96.06 416 GLN A O 1
ATOM 3399 N N . LYS A 1 417 ? 33.656 -4.391 6.547 1 97.12 417 LYS A N 1
ATOM 3400 C CA . LYS A 1 417 ? 33.688 -3.512 5.383 1 97.12 417 LYS A CA 1
ATOM 3401 C C . LYS A 1 417 ? 32.938 -4.133 4.207 1 97.12 417 LYS A C 1
ATOM 3403 O O . LYS A 1 417 ? 33.125 -5.305 3.883 1 97.12 417 LYS A O 1
ATOM 3408 N N . PHE A 1 418 ? 32.125 -3.387 3.629 1 97.38 418 PHE A N 1
ATOM 3409 C CA . PHE A 1 418 ? 31.375 -3.783 2.439 1 97.38 418 PHE A CA 1
ATOM 3410 C C . PHE A 1 418 ? 31.562 -2.768 1.319 1 97.38 418 PHE A C 1
ATOM 3412 O O . PHE A 1 418 ? 31.312 -1.574 1.508 1 97.38 418 PHE A O 1
ATOM 3419 N N . GLU A 1 419 ? 31.922 -3.24 0.16 1 97.19 419 GLU A N 1
ATOM 3420 C CA . GLU A 1 419 ? 32.219 -2.361 -0.965 1 97.19 419 GLU A CA 1
ATOM 3421 C C . GLU A 1 419 ? 31.281 -2.609 -2.131 1 97.19 419 GLU A C 1
ATOM 3423 O O . GLU A 1 419 ? 30.969 -3.76 -2.457 1 97.19 419 GLU A O 1
ATOM 3428 N N . LYS A 1 420 ? 30.766 -1.557 -2.727 1 96.88 420 LYS A N 1
ATOM 3429 C CA . LYS A 1 420 ? 29.953 -1.594 -3.941 1 96.88 420 LYS A CA 1
ATOM 3430 C C . LYS A 1 420 ? 30.375 -0.497 -4.914 1 96.88 420 LYS A C 1
ATOM 3432 O O . LYS A 1 420 ? 30.688 0.621 -4.5 1 96.88 420 LYS A O 1
ATOM 3437 N N . SER A 1 421 ? 30.422 -0.853 -6.18 1 97.62 421 SER A N 1
ATOM 3438 C CA . SER A 1 421 ? 30.594 0.206 -7.168 1 97.62 421 SER A CA 1
ATOM 3439 C C . SER A 1 421 ? 29.312 1.028 -7.324 1 97.62 421 SER A C 1
ATOM 3441 O O . SER A 1 421 ? 28.219 0.549 -7.02 1 97.62 421 SER A O 1
ATOM 3443 N N . VAL A 1 422 ? 29.484 2.258 -7.789 1 98.12 422 VAL A N 1
ATOM 3444 C CA . VAL A 1 422 ? 28.328 3.105 -8.07 1 98.12 422 VAL A CA 1
ATOM 3445 C C . VAL A 1 422 ? 27.438 2.434 -9.109 1 98.12 422 VAL A C 1
ATOM 3447 O O . VAL A 1 422 ? 26.219 2.471 -9 1 98.12 422 VAL A O 1
ATOM 3450 N N . ARG A 1 423 ? 28.062 1.783 -10.047 1 97.31 423 ARG A N 1
ATOM 3451 C CA . ARG A 1 423 ? 27.312 1.056 -11.07 1 97.31 423 ARG A CA 1
ATOM 3452 C C . ARG A 1 423 ? 26.438 -0.022 -10.453 1 97.31 423 ARG A C 1
ATOM 3454 O O . ARG A 1 423 ? 25.281 -0.199 -10.859 1 97.31 423 ARG A O 1
ATOM 3461 N N . GLU A 1 424 ? 26.984 -0.725 -9.508 1 97 424 GLU A N 1
ATOM 3462 C CA . GLU A 1 424 ? 26.234 -1.77 -8.828 1 97 424 GLU A CA 1
ATOM 3463 C C . GLU A 1 424 ? 25.062 -1.179 -8.039 1 97 424 GLU A C 1
ATOM 3465 O O . GLU A 1 424 ? 23.969 -1.753 -8.008 1 97 424 GLU A O 1
ATOM 3470 N N . LEU A 1 425 ? 25.297 -0.044 -7.375 1 98.06 425 LEU A N 1
ATOM 3471 C CA . LEU A 1 425 ? 24.25 0.621 -6.605 1 98.06 425 LEU A CA 1
ATOM 3472 C C . LEU A 1 425 ? 23.109 1.071 -7.516 1 98.06 425 LEU A C 1
ATOM 3474 O O . LEU A 1 425 ? 21.938 0.999 -7.133 1 98.06 425 LEU A O 1
ATOM 3478 N N . LEU A 1 426 ? 23.453 1.523 -8.711 1 97.44 426 LEU A N 1
ATOM 3479 C CA . LEU A 1 426 ? 22.469 2.023 -9.664 1 97.44 426 LEU A CA 1
ATOM 3480 C C . LEU A 1 426 ? 21.734 0.873 -10.336 1 97.44 426 LEU A C 1
ATOM 3482 O O . LEU A 1 426 ? 20.656 1.074 -10.922 1 97.44 426 LEU A O 1
ATOM 3486 N N . ASP A 1 427 ? 22.312 -0.279 -10.242 1 96 427 ASP A N 1
ATOM 3487 C CA . ASP A 1 427 ? 21.781 -1.41 -10.984 1 96 427 ASP A CA 1
ATOM 3488 C C . ASP A 1 427 ? 20.641 -2.086 -10.211 1 96 427 ASP A C 1
ATOM 3490 O O . ASP A 1 427 ? 19.625 -2.459 -10.797 1 96 427 ASP A O 1
ATOM 3494 N N . ASN A 1 428 ? 20.891 -2.225 -8.875 1 97.69 428 ASN A N 1
ATOM 3495 C CA . ASN A 1 428 ? 19.875 -3.012 -8.18 1 97.69 428 ASN A CA 1
ATOM 3496 C C . ASN A 1 428 ? 19.984 -2.846 -6.664 1 97.69 428 ASN A C 1
ATOM 3498 O O . ASN A 1 428 ? 20.969 -2.285 -6.164 1 97.69 428 ASN A O 1
ATOM 3502 N N . THR A 1 429 ? 18.922 -3.291 -5.965 1 98.12 429 THR A N 1
ATOM 3503 C CA . THR A 1 429 ? 18.922 -3.412 -4.508 1 98.12 429 THR A CA 1
ATOM 3504 C C . THR A 1 429 ? 19.75 -4.605 -4.059 1 98.12 429 THR A C 1
ATOM 3506 O O . THR A 1 429 ? 19.75 -5.652 -4.711 1 98.12 429 THR A O 1
ATOM 3509 N N . SER A 1 430 ? 20.438 -4.418 -2.979 1 97.44 430 SER A N 1
ATOM 3510 C CA . SER A 1 430 ? 21.234 -5.523 -2.441 1 97.44 430 SER A CA 1
ATOM 3511 C C . SER A 1 430 ? 21.094 -5.609 -0.925 1 97.44 430 SER A C 1
ATOM 3513 O O . SER A 1 430 ? 20.562 -4.695 -0.289 1 97.44 430 SER A O 1
ATOM 3515 N N . LEU A 1 431 ? 21.625 -6.738 -0.383 1 97.06 431 LEU A N 1
ATOM 3516 C CA . LEU A 1 431 ? 21.453 -7.023 1.038 1 97.06 431 LEU A CA 1
ATOM 3517 C C . LEU A 1 431 ? 22.781 -7.477 1.655 1 97.06 431 LEU A C 1
ATOM 3519 O O . LEU A 1 431 ? 23.5 -8.273 1.061 1 97.06 431 LEU A O 1
ATOM 3523 N N . ILE A 1 432 ? 23.078 -6.902 2.76 1 97.31 432 ILE A N 1
ATOM 3524 C CA . ILE A 1 432 ? 24.109 -7.426 3.654 1 97.31 432 ILE A CA 1
ATOM 3525 C C . ILE A 1 432 ? 23.453 -8.234 4.777 1 97.31 432 ILE A C 1
ATOM 3527 O O . ILE A 1 432 ? 22.625 -7.711 5.52 1 97.31 432 ILE A O 1
ATOM 3531 N N . VAL A 1 433 ? 23.812 -9.484 4.871 1 97.38 433 VAL A N 1
ATOM 3532 C CA . VAL A 1 433 ? 23.219 -10.375 5.867 1 97.38 433 VAL A CA 1
ATOM 3533 C C . VAL A 1 433 ? 24.281 -10.789 6.887 1 97.38 433 VAL A C 1
ATOM 3535 O O . VAL A 1 433 ? 25.328 -11.312 6.516 1 97.38 433 VAL A O 1
ATOM 3538 N N . PHE A 1 434 ? 24.031 -10.586 8.094 1 97.5 434 PHE A N 1
ATOM 3539 C CA . PHE A 1 434 ? 24.953 -10.984 9.148 1 97.5 434 PHE A CA 1
ATOM 3540 C C . PHE A 1 434 ? 24.656 -12.406 9.617 1 97.5 434 PHE A C 1
ATOM 3542 O O . PHE A 1 434 ? 24.328 -12.617 10.789 1 97.5 434 PHE A O 1
ATOM 3549 N N . LEU A 1 435 ? 24.859 -13.312 8.758 1 96.81 435 LEU A N 1
ATOM 3550 C CA . LEU A 1 435 ? 24.5 -14.719 8.93 1 96.81 435 LEU A CA 1
ATOM 3551 C C . LEU A 1 435 ? 25.391 -15.383 9.977 1 96.81 435 LEU A C 1
ATOM 3553 O O . LEU A 1 435 ? 24.938 -16.219 10.75 1 96.81 435 LEU A O 1
ATOM 3557 N N . ASP A 1 436 ? 26.719 -15.086 9.984 1 96.69 436 ASP A N 1
ATOM 3558 C CA . ASP A 1 436 ? 27.656 -15.703 10.914 1 96.69 436 ASP A CA 1
ATOM 3559 C C . ASP A 1 436 ? 27.281 -15.391 12.359 1 96.69 436 ASP A C 1
ATOM 3561 O O . ASP A 1 436 ? 27.375 -16.25 13.242 1 96.69 436 ASP A O 1
ATOM 3565 N N . GLU A 1 437 ? 26.906 -14.172 12.547 1 96.25 437 GLU A N 1
ATOM 3566 C CA . GLU A 1 437 ? 26.469 -13.789 13.883 1 96.25 437 GLU A CA 1
ATOM 3567 C C . GLU A 1 437 ? 25.219 -14.57 14.305 1 96.25 437 GLU A C 1
ATOM 3569 O O . GLU A 1 437 ? 25.094 -14.977 15.46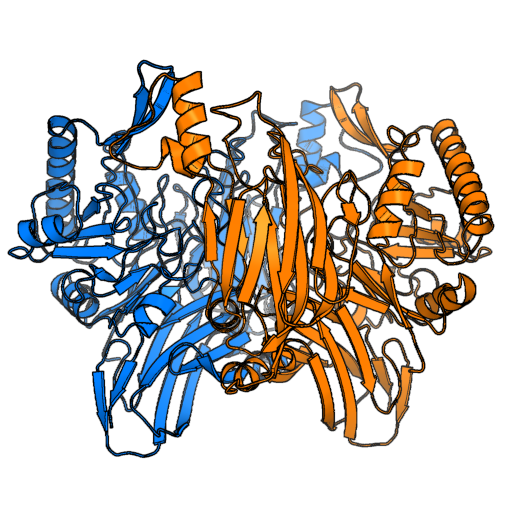9 1 96.25 437 GLU A O 1
ATOM 3574 N N . ALA A 1 438 ? 24.297 -14.797 13.43 1 96.88 438 ALA A N 1
ATOM 3575 C CA . ALA A 1 438 ? 23.078 -15.547 13.711 1 96.88 438 ALA A CA 1
ATOM 3576 C C . ALA A 1 438 ? 23.406 -17.016 14.016 1 96.88 438 ALA A C 1
ATOM 3578 O O . ALA A 1 438 ? 22.797 -17.609 14.906 1 96.88 438 ALA A O 1
ATOM 3579 N N . LYS A 1 439 ? 24.281 -17.578 13.266 1 96.75 439 LYS A N 1
ATOM 3580 C CA . LYS A 1 439 ? 24.719 -18.938 13.516 1 96.75 439 LYS A CA 1
ATOM 3581 C C . LYS A 1 439 ? 25.359 -19.078 14.898 1 96.75 439 LYS A C 1
ATOM 3583 O O . LYS A 1 439 ? 25.094 -20.031 15.625 1 96.75 439 LYS A O 1
ATOM 3588 N N . ALA A 1 440 ? 26.219 -18.109 15.219 1 97.5 440 ALA A N 1
ATOM 3589 C CA . ALA A 1 440 ? 26.859 -18.109 16.531 1 97.5 440 ALA A CA 1
ATOM 3590 C C . ALA A 1 440 ? 25.828 -18.031 17.641 1 97.5 440 ALA A C 1
ATOM 3592 O O . ALA A 1 440 ? 25.953 -18.688 18.672 1 97.5 440 ALA A O 1
ATOM 3593 N N . LEU A 1 441 ? 24.859 -17.219 17.422 1 96.69 441 LEU A N 1
ATOM 3594 C CA . LEU A 1 441 ? 23.781 -17.062 18.391 1 96.69 441 LEU A CA 1
ATOM 3595 C C . LEU A 1 441 ? 23.031 -18.375 18.562 1 96.69 441 LEU A C 1
ATOM 3597 O O . LEU A 1 441 ? 22.703 -18.766 19.688 1 96.69 441 LEU A O 1
ATOM 3601 N N . ALA A 1 442 ? 22.672 -19.016 17.484 1 95.75 442 ALA A N 1
ATOM 3602 C CA . ALA A 1 442 ? 21.984 -20.312 17.531 1 95.75 442 ALA A CA 1
ATOM 3603 C C . ALA A 1 442 ? 22.828 -21.359 18.266 1 95.75 442 ALA A C 1
ATOM 3605 O O . ALA A 1 442 ? 22.297 -22.156 19.031 1 95.75 442 ALA A O 1
ATOM 3606 N N . LYS A 1 443 ? 24.062 -21.344 17.984 1 96.25 443 LYS A N 1
ATOM 3607 C CA . LYS A 1 443 ? 24.969 -22.266 18.672 1 96.25 443 LYS A CA 1
ATOM 3608 C C . LYS A 1 443 ? 24.984 -22.016 20.172 1 96.25 443 LYS A C 1
ATOM 3610 O O . LYS A 1 443 ? 24.922 -22.953 20.969 1 96.25 443 LYS A O 1
ATOM 3615 N N . GLU A 1 444 ? 25.078 -20.812 20.469 1 96.5 444 GLU A N 1
ATOM 3616 C CA . GLU A 1 444 ? 25.125 -20.438 21.875 1 96.5 444 GLU A CA 1
ATOM 3617 C C . GLU A 1 444 ? 23.828 -20.812 22.594 1 96.5 444 GLU A C 1
ATOM 3619 O O . GLU A 1 444 ? 23.859 -21.344 23.703 1 96.5 444 GLU A O 1
ATOM 3624 N N . ARG A 1 445 ? 22.703 -20.531 21.953 1 95 445 ARG A N 1
ATOM 3625 C CA . ARG A 1 445 ? 21.406 -20.641 22.625 1 95 445 ARG A CA 1
ATOM 3626 C C . ARG A 1 445 ? 20.844 -22.047 22.484 1 95 445 ARG A C 1
ATOM 3628 O O . ARG A 1 445 ? 20.141 -22.531 23.375 1 95 445 ARG A O 1
ATOM 3635 N N . PHE A 1 446 ? 21.141 -22.734 21.375 1 94.19 446 PHE A N 1
ATOM 3636 C CA . PHE A 1 446 ? 20.438 -23.984 21.094 1 94.19 446 PHE A CA 1
ATOM 3637 C C . PHE A 1 446 ? 21.422 -25.094 20.766 1 94.19 446 PHE A C 1
ATOM 3639 O O . PHE A 1 446 ? 21.016 -26.234 20.5 1 94.19 446 PHE A O 1
ATOM 3646 N N . GLY A 1 447 ? 22.656 -24.797 20.609 1 92.75 447 GLY A N 1
ATOM 3647 C CA . GLY A 1 447 ? 23.688 -25.812 20.5 1 92.75 447 GLY A CA 1
ATOM 3648 C C . GLY A 1 447 ? 23.938 -26.266 19.078 1 92.75 447 GLY A C 1
ATOM 3649 O O . GLY A 1 447 ? 24.516 -27.312 18.844 1 92.75 447 GLY A O 1
ATOM 3650 N N . PHE A 1 448 ? 23.391 -25.531 18.047 1 89.62 448 PHE A N 1
ATOM 3651 C CA . PHE A 1 448 ? 23.656 -25.922 16.672 1 89.62 448 PHE A CA 1
ATOM 3652 C C . PHE A 1 448 ? 23.969 -24.703 15.812 1 89.62 448 PHE A C 1
ATOM 3654 O O . PHE A 1 448 ? 23.578 -23.594 16.141 1 89.62 448 PHE A O 1
ATOM 3661 N N . ASP A 1 449 ? 24.703 -24.938 14.766 1 89.69 449 ASP A N 1
ATOM 3662 C CA . ASP A 1 449 ? 25.047 -23.859 13.828 1 89.69 449 ASP A CA 1
ATOM 3663 C C . ASP A 1 449 ? 24.984 -24.359 12.383 1 89.69 449 ASP A C 1
ATOM 3665 O O . ASP A 1 449 ? 25.562 -23.75 11.484 1 89.69 449 ASP A O 1
ATOM 3669 N N . ASP A 1 450 ? 24.312 -25.516 12.266 1 89.56 450 ASP A N 1
ATOM 3670 C CA . ASP A 1 450 ? 24.125 -26.078 10.938 1 89.56 450 ASP A CA 1
ATOM 3671 C C . ASP A 1 450 ? 22.734 -26.703 10.797 1 89.56 450 ASP A C 1
ATOM 3673 O O . ASP A 1 450 ? 22.188 -27.234 11.766 1 89.56 450 ASP A O 1
ATOM 3677 N N . TYR A 1 451 ? 22.25 -26.562 9.734 1 89.62 451 TYR A N 1
ATOM 3678 C CA . TYR A 1 451 ? 20.953 -27.094 9.352 1 89.62 451 TYR A CA 1
ATOM 3679 C C . TYR A 1 451 ? 20.828 -27.203 7.836 1 89.62 451 TYR A C 1
ATOM 3681 O O . TYR A 1 451 ? 21.547 -26.516 7.102 1 89.62 451 TYR A O 1
ATOM 3689 N N . TYR A 1 452 ? 20.047 -28.047 7.324 1 89.81 452 TYR A N 1
ATOM 3690 C CA . TYR A 1 452 ? 20 -28.297 5.891 1 89.81 452 TYR A CA 1
ATOM 3691 C C . TYR A 1 452 ? 19.422 -27.109 5.141 1 89.81 452 TYR A C 1
ATOM 3693 O O . TYR A 1 452 ? 19.594 -26.984 3.924 1 89.81 452 TYR A O 1
ATOM 3701 N N . ARG A 1 453 ? 18.766 -26.188 5.844 1 92.62 453 ARG A N 1
ATOM 3702 C CA . ARG A 1 453 ? 18.297 -24.906 5.316 1 92.62 453 ARG A CA 1
ATOM 3703 C C . ARG A 1 453 ? 18.797 -23.75 6.168 1 92.62 453 ARG A C 1
ATOM 3705 O O . ARG A 1 453 ? 19.094 -23.922 7.355 1 92.62 453 ARG A O 1
ATOM 3712 N N . SER A 1 454 ? 18.781 -22.594 5.602 1 94.38 454 SER A N 1
ATOM 3713 C CA . SER A 1 454 ? 19.375 -21.469 6.316 1 94.38 454 SER A CA 1
ATOM 3714 C C . SER A 1 454 ? 18.344 -20.781 7.211 1 94.38 454 SER A C 1
ATOM 3716 O O . SER A 1 454 ? 18.672 -19.875 7.965 1 94.38 454 SER A O 1
ATOM 3718 N N . ASP A 1 455 ? 17.094 -21.234 7.285 1 93.94 455 ASP A N 1
ATOM 3719 C CA . ASP A 1 455 ? 15.945 -20.531 7.863 1 93.94 455 ASP A CA 1
ATOM 3720 C C . ASP A 1 455 ? 16.203 -20.172 9.32 1 93.94 455 ASP A C 1
ATOM 3722 O O . ASP A 1 455 ? 16 -19.031 9.734 1 93.94 455 ASP A O 1
ATOM 3726 N N . PRO A 1 456 ? 16.734 -21.125 10.117 1 93.5 456 PRO A N 1
ATOM 3727 C CA . PRO A 1 456 ? 16.906 -20.781 11.531 1 93.5 456 PRO A CA 1
ATOM 3728 C C . PRO A 1 456 ? 17.906 -19.656 11.758 1 93.5 456 PRO A C 1
ATOM 3730 O O . PRO A 1 456 ? 17.891 -19 12.797 1 93.5 456 PRO A O 1
ATOM 3733 N N . PHE A 1 457 ? 18.797 -19.5 10.781 1 96.38 457 PHE A N 1
ATOM 3734 C CA . PHE A 1 457 ? 19.828 -18.469 10.906 1 96.38 457 PHE A CA 1
ATOM 3735 C C . PHE A 1 457 ? 19.422 -17.203 10.188 1 96.38 457 PHE A C 1
ATOM 3737 O O . PHE A 1 457 ? 19.359 -16.125 10.789 1 96.38 457 PHE A O 1
ATOM 3744 N N . TYR A 1 458 ? 19.016 -17.328 8.945 1 96.94 458 TYR A N 1
ATOM 3745 C CA . TYR A 1 458 ? 18.656 -16.156 8.141 1 96.94 458 TYR A CA 1
ATOM 3746 C C . TYR A 1 458 ? 17.484 -15.406 8.758 1 96.94 458 TYR A C 1
ATOM 3748 O O . TYR A 1 458 ? 17.484 -14.18 8.789 1 96.94 458 TYR A O 1
ATOM 3756 N N . HIS A 1 459 ? 16.453 -16.125 9.227 1 94.81 459 HIS A N 1
ATOM 3757 C CA . HIS A 1 459 ? 15.266 -15.5 9.789 1 94.81 459 HIS A CA 1
ATOM 3758 C C . HIS A 1 459 ? 15.602 -14.688 11.039 1 94.81 459 HIS A C 1
ATOM 3760 O O . HIS A 1 459 ? 14.82 -13.836 11.461 1 94.81 459 HIS A O 1
ATOM 3766 N N . ASN A 1 460 ? 16.734 -14.977 11.57 1 95.44 460 ASN A N 1
ATOM 3767 C CA . ASN A 1 460 ? 17.125 -14.336 12.828 1 95.44 460 ASN A CA 1
ATOM 3768 C C . ASN A 1 460 ? 18.375 -13.477 12.656 1 95.44 460 ASN A C 1
ATOM 3770 O O . ASN A 1 460 ? 18.969 -13.031 13.641 1 95.44 460 ASN A O 1
ATOM 3774 N N . ALA A 1 461 ? 18.781 -13.258 11.461 1 97.06 461 ALA A N 1
ATOM 3775 C CA . ALA A 1 461 ? 19.969 -12.461 11.195 1 97.06 461 ALA A CA 1
ATOM 3776 C C . ALA A 1 461 ? 19.609 -10.977 11.086 1 97.06 461 ALA A C 1
ATOM 3778 O O . ALA A 1 461 ? 18.578 -10.617 10.531 1 97.06 461 ALA A O 1
ATOM 3779 N N . TYR A 1 462 ? 20.5 -10.141 11.656 1 97.19 462 TYR A N 1
ATOM 3780 C CA . TYR A 1 462 ? 20.453 -8.727 11.32 1 97.19 462 TYR A CA 1
ATOM 3781 C C . TYR A 1 462 ? 20.797 -8.5 9.859 1 97.19 462 TYR A C 1
ATOM 3783 O O . TYR A 1 462 ? 21.562 -9.273 9.273 1 97.19 462 TYR A O 1
ATOM 3791 N N . LYS A 1 463 ? 20.266 -7.504 9.32 1 97.31 463 LYS A N 1
ATOM 3792 C CA . LYS A 1 463 ? 20.484 -7.234 7.906 1 97.31 463 LYS A CA 1
ATOM 3793 C C . LYS A 1 463 ? 20.578 -5.734 7.641 1 97.31 463 LYS A C 1
ATOM 3795 O O . LYS A 1 463 ? 20.031 -4.93 8.391 1 97.31 463 LYS A O 1
ATOM 3800 N N . VAL A 1 464 ? 21.25 -5.387 6.605 1 98.06 464 VAL A N 1
ATOM 3801 C CA . VAL A 1 464 ? 21.328 -4.043 6.047 1 98.06 464 VAL A CA 1
ATOM 3802 C C . VAL A 1 464 ? 20.953 -4.074 4.566 1 98.06 464 VAL A C 1
ATOM 3804 O O . VAL A 1 464 ? 21.531 -4.832 3.789 1 98.06 464 VAL A O 1
ATOM 3807 N N . ARG A 1 465 ? 20 -3.314 4.215 1 97.62 465 ARG A N 1
ATOM 3808 C CA . ARG A 1 465 ? 19.562 -3.256 2.824 1 97.62 465 ARG A CA 1
ATOM 3809 C C . ARG A 1 465 ? 20.047 -1.972 2.152 1 97.62 465 ARG A C 1
ATOM 3811 O O . ARG A 1 465 ? 19.875 -0.879 2.697 1 97.62 465 ARG A O 1
ATOM 3818 N N . LEU A 1 466 ? 20.688 -2.084 1.052 1 98.19 466 LEU A N 1
ATOM 3819 C CA . LEU A 1 466 ? 21.031 -0.977 0.166 1 98.19 466 LEU A CA 1
ATOM 3820 C C . LEU A 1 466 ? 20.062 -0.907 -1.013 1 98.19 466 LEU A C 1
ATOM 3822 O O . LEU A 1 466 ? 20.156 -1.71 -1.944 1 98.19 466 LEU A O 1
ATOM 3826 N N . MET A 1 467 ? 19.219 0.036 -0.994 1 98 467 MET A N 1
ATOM 3827 C CA . MET A 1 467 ? 18.219 0.161 -2.047 1 98 467 MET A CA 1
ATOM 3828 C C . MET A 1 467 ? 18.844 0.631 -3.352 1 98 467 MET A C 1
ATOM 3830 O O . MET A 1 467 ? 19.875 1.324 -3.336 1 98 467 MET A O 1
ATOM 3834 N N . LYS A 1 468 ? 18.234 0.236 -4.43 1 97.94 468 LYS A N 1
ATOM 3835 C CA . LYS A 1 468 ? 18.703 0.684 -5.742 1 97.94 468 LYS A CA 1
ATOM 3836 C C . LYS A 1 468 ? 18.875 2.199 -5.777 1 97.94 468 LYS A C 1
ATOM 3838 O O . LYS A 1 468 ? 17.953 2.941 -5.406 1 97.94 468 LYS A O 1
ATOM 3843 N N . ALA A 1 469 ? 19.984 2.631 -6.203 1 98.25 469 ALA A N 1
ATOM 3844 C CA . ALA A 1 469 ? 20.297 4.059 -6.273 1 98.25 469 ALA A CA 1
ATOM 3845 C C . ALA A 1 469 ? 19.516 4.727 -7.402 1 98.25 469 ALA A C 1
ATOM 3847 O O . ALA A 1 469 ? 19.156 4.078 -8.391 1 98.25 469 ALA A O 1
ATOM 3848 N N . LYS A 1 470 ? 19.281 5.965 -7.219 1 98.12 470 LYS A N 1
ATOM 3849 C CA . LYS A 1 470 ? 18.547 6.785 -8.172 1 98.12 470 LYS A CA 1
ATOM 3850 C C . LYS A 1 470 ? 19.391 7.961 -8.656 1 98.12 470 LYS A C 1
ATOM 3852 O O . LYS A 1 470 ? 19.844 8.781 -7.859 1 98.12 470 LYS A O 1
ATOM 3857 N N . PRO A 1 471 ? 19.562 8.047 -9.953 1 98.31 471 PRO A N 1
ATOM 3858 C CA . PRO A 1 471 ? 20.312 9.211 -10.445 1 98.31 471 PRO A CA 1
ATOM 3859 C C . PRO A 1 471 ? 19.531 10.516 -10.297 1 98.31 471 PRO A C 1
ATOM 3861 O O . PRO A 1 471 ? 18.312 10.5 -10.188 1 98.31 471 PRO A O 1
ATOM 3864 N N . GLU A 1 472 ? 20.172 11.617 -10.336 1 98.25 472 GLU A N 1
ATOM 3865 C CA . GLU A 1 472 ? 19.578 12.922 -10.047 1 98.25 472 GLU A CA 1
ATOM 3866 C C . GLU A 1 472 ? 18.375 13.195 -10.945 1 98.25 472 GLU A C 1
ATOM 3868 O O . GLU A 1 472 ? 17.359 13.742 -10.492 1 98.25 472 GLU A O 1
ATOM 3873 N N . ILE A 1 473 ? 18.438 12.828 -12.18 1 97.88 473 ILE A N 1
ATOM 3874 C CA . ILE A 1 473 ? 17.359 13.086 -13.125 1 97.88 473 ILE A CA 1
ATOM 3875 C C . ILE A 1 473 ? 16.078 12.375 -12.664 1 97.88 473 ILE A C 1
ATOM 3877 O O . ILE A 1 473 ? 14.977 12.75 -13.062 1 97.88 473 ILE A O 1
ATOM 3881 N N . ALA A 1 474 ? 16.281 11.344 -11.836 1 98.38 474 ALA A N 1
ATOM 3882 C CA . ALA A 1 474 ? 15.133 10.531 -11.406 1 98.38 474 ALA A CA 1
ATOM 3883 C C . ALA A 1 474 ? 14.352 11.234 -10.305 1 98.38 474 ALA A C 1
ATOM 3885 O O . ALA A 1 474 ? 13.172 10.953 -10.094 1 98.38 474 ALA A O 1
ATOM 3886 N N . TYR A 1 475 ? 14.984 12.148 -9.531 1 98.62 475 TYR A N 1
ATOM 3887 C CA . TYR A 1 475 ? 14.297 12.656 -8.344 1 98.62 475 TYR A CA 1
ATOM 3888 C C . TYR A 1 475 ? 14.234 14.18 -8.359 1 98.62 475 TYR A C 1
ATOM 3890 O O . TYR A 1 475 ? 13.836 14.797 -7.371 1 98.62 475 TYR A O 1
ATOM 3898 N N . LYS A 1 476 ? 14.625 14.812 -9.43 1 98.31 476 LYS A N 1
ATOM 3899 C CA . LYS A 1 476 ? 14.57 16.266 -9.586 1 98.31 476 LYS A CA 1
ATOM 3900 C C . LYS A 1 476 ? 13.883 16.656 -10.891 1 98.31 476 LYS A C 1
ATOM 3902 O O . LYS A 1 476 ? 14.281 16.188 -11.969 1 98.31 476 LYS A O 1
ATOM 3907 N N . ILE A 1 477 ? 12.867 17.422 -10.789 1 98.25 477 ILE A N 1
ATOM 3908 C CA . ILE A 1 477 ? 12.133 17.906 -11.953 1 98.25 477 ILE A CA 1
ATOM 3909 C C . ILE A 1 477 ? 11.945 19.422 -11.867 1 98.25 477 ILE A C 1
ATOM 3911 O O . ILE A 1 477 ? 11.688 19.953 -10.789 1 98.25 477 ILE A O 1
ATOM 3915 N N . ASP A 1 478 ? 12.18 20.156 -12.859 1 98.12 478 ASP A N 1
ATOM 3916 C CA . ASP A 1 478 ? 11.82 21.562 -13.094 1 98.12 478 ASP A CA 1
ATOM 3917 C C . ASP A 1 478 ? 11.156 21.734 -14.461 1 98.12 478 ASP A C 1
ATOM 3919 O O . ASP A 1 478 ? 11.844 21.844 -15.477 1 98.12 478 ASP A O 1
ATOM 3923 N N . LYS A 1 479 ? 9.805 21.75 -14.461 1 97.12 479 LYS A N 1
ATOM 3924 C CA . LYS A 1 479 ? 9.078 21.656 -15.727 1 97.12 479 LYS A CA 1
ATOM 3925 C C . LYS A 1 479 ? 7.949 22.672 -15.797 1 97.12 479 LYS A C 1
ATOM 3927 O O . LYS A 1 479 ? 7.293 22.953 -14.789 1 97.12 479 LYS A O 1
ATOM 3932 N N . GLU A 1 480 ? 7.734 23.234 -16.953 1 98.25 480 GLU A N 1
ATOM 3933 C CA . GLU A 1 480 ? 6.609 24.109 -17.266 1 98.25 480 GLU A CA 1
ATOM 3934 C C . GLU A 1 480 ? 5.715 23.5 -18.328 1 98.25 480 GLU A C 1
ATOM 3936 O O . GLU A 1 480 ? 6.203 22.891 -19.281 1 98.25 480 GLU A O 1
ATOM 3941 N N . VAL A 1 481 ? 4.445 23.562 -18.125 1 98.25 481 VAL A N 1
ATOM 3942 C CA . VAL A 1 481 ? 3.482 23.062 -19.094 1 98.25 481 VAL A CA 1
ATOM 3943 C C . VAL A 1 481 ? 2.361 24.078 -19.297 1 98.25 481 VAL A C 1
ATOM 3945 O O . VAL A 1 481 ? 1.92 24.719 -18.344 1 98.25 481 VAL A O 1
ATOM 3948 N N . MET A 1 482 ? 1.957 24.266 -20.531 1 98.56 482 MET A N 1
ATOM 3949 C CA . MET A 1 482 ? 0.819 25.125 -20.859 1 98.56 482 MET A CA 1
ATOM 3950 C C . MET A 1 482 ? -0.457 24.297 -21 1 98.56 482 MET A C 1
ATOM 3952 O O . MET A 1 482 ? -0.516 23.375 -21.812 1 98.56 482 MET A O 1
ATOM 3956 N N . LEU A 1 483 ? -1.444 24.594 -20.203 1 98.38 483 LEU A N 1
ATOM 3957 C CA . LEU A 1 483 ? -2.711 23.875 -20.281 1 98.38 483 LEU A CA 1
ATOM 3958 C C . LEU A 1 483 ? -3.869 24.844 -20.531 1 98.38 483 LEU A C 1
ATOM 3960 O O . LEU A 1 483 ? -3.834 25.984 -20.094 1 98.38 483 LEU A O 1
ATOM 3964 N N . ASP A 1 484 ? -4.898 24.391 -21.141 1 97.5 484 ASP A N 1
ATOM 3965 C CA . ASP A 1 484 ? -6.066 25.203 -21.469 1 97.5 484 ASP A CA 1
ATOM 3966 C C . ASP A 1 484 ? -6.82 25.609 -20.203 1 97.5 484 ASP A C 1
ATOM 3968 O O . ASP A 1 484 ? -6.84 24.859 -19.219 1 97.5 484 ASP A O 1
ATOM 3972 N N . PHE A 1 485 ? -7.355 26.766 -20.219 1 97.5 485 PHE A N 1
ATOM 3973 C CA . PHE A 1 485 ? -8.172 27.297 -19.141 1 97.5 485 PHE A CA 1
ATOM 3974 C C . PHE A 1 485 ? -9.5 27.828 -19.672 1 97.5 485 PHE A C 1
ATOM 3976 O O . PHE A 1 485 ? -9.523 28.75 -20.484 1 97.5 485 PHE A O 1
ATOM 3983 N N . ASP A 1 486 ? -10.555 27.219 -19.203 1 93.44 486 ASP A N 1
ATOM 3984 C CA . ASP A 1 486 ? -11.844 27.547 -19.797 1 93.44 486 ASP A CA 1
ATOM 3985 C C . ASP A 1 486 ? -12.82 28.094 -18.766 1 93.44 486 ASP A C 1
ATOM 3987 O O . ASP A 1 486 ? -13.719 28.859 -19.094 1 93.44 486 ASP A O 1
ATOM 3991 N N . ASN A 1 487 ? -12.766 27.703 -17.516 1 94.44 487 ASN A N 1
ATOM 3992 C CA . ASN A 1 487 ? -13.695 28.125 -16.484 1 94.44 487 ASN A CA 1
ATOM 3993 C C . ASN A 1 487 ? -13.023 28.141 -15.109 1 94.44 487 ASN A C 1
ATOM 3995 O O . ASN A 1 487 ? -11.914 27.641 -14.945 1 94.44 487 ASN A O 1
ATOM 3999 N N . ASP A 1 488 ? -13.758 28.859 -14.188 1 97.81 488 ASP A N 1
ATOM 4000 C CA . ASP A 1 488 ? -13.273 28.891 -12.812 1 97.81 488 ASP A CA 1
ATOM 4001 C C . ASP A 1 488 ? -12.945 27.5 -12.312 1 97.81 488 ASP A C 1
ATOM 4003 O O . ASP A 1 488 ? -13.773 26.594 -12.391 1 97.81 488 ASP A O 1
ATOM 4007 N N . SER A 1 489 ? -11.688 27.281 -11.836 1 98.31 489 SER A N 1
ATOM 4008 C CA . SER A 1 489 ? -11.211 25.969 -11.414 1 98.31 489 SER A CA 1
ATOM 4009 C C . SER A 1 489 ? -10.156 26.094 -10.312 1 98.31 489 SER A C 1
ATOM 4011 O O . SER A 1 489 ? -9.594 27.172 -10.102 1 98.31 489 SER A O 1
ATOM 4013 N N . TYR A 1 490 ? -9.984 25.078 -9.586 1 98.75 490 TYR A N 1
ATOM 4014 C CA . TYR A 1 490 ? -8.789 24.953 -8.758 1 98.75 490 TYR A CA 1
ATOM 4015 C C . TYR A 1 490 ? -7.91 23.797 -9.242 1 98.75 490 TYR A C 1
ATOM 4017 O O . TYR A 1 490 ? -8.398 22.844 -9.828 1 98.75 490 TYR A O 1
ATOM 4025 N N . TYR A 1 491 ? -6.605 24 -9.055 1 98.88 491 TYR A N 1
ATOM 4026 C CA . TYR A 1 491 ? -5.609 23.047 -9.5 1 98.88 491 TYR A CA 1
ATOM 4027 C C . TYR A 1 491 ? -4.684 22.641 -8.359 1 98.88 491 TYR A C 1
ATOM 4029 O O . TYR A 1 491 ? -4.367 23.453 -7.492 1 98.88 491 TYR A O 1
ATOM 4037 N N . LEU A 1 492 ? -4.324 21.484 -8.266 1 98.88 492 LEU A N 1
ATOM 4038 C CA . LEU A 1 492 ? -3.229 21.016 -7.422 1 98.88 492 LEU A CA 1
ATOM 4039 C C . LEU A 1 492 ? -2.408 19.938 -8.125 1 98.88 492 LEU A C 1
ATOM 4041 O O . LEU A 1 492 ? -2.834 19.406 -9.148 1 98.88 492 LEU A O 1
ATOM 4045 N N . THR A 1 493 ? -1.235 19.688 -7.68 1 98.88 493 THR A N 1
ATOM 4046 C CA . THR A 1 493 ? -0.398 18.641 -8.273 1 98.88 493 THR A CA 1
ATOM 4047 C C . THR A 1 493 ? -0.09 17.547 -7.254 1 98.88 493 THR A C 1
ATOM 4049 O O . THR A 1 493 ? -0.068 17.797 -6.047 1 98.88 493 THR A O 1
ATOM 4052 N N . LYS A 1 494 ? -0.029 16.484 -7.645 1 98.62 494 LYS A N 1
ATOM 4053 C CA . LYS A 1 494 ? 0.362 15.305 -6.875 1 98.62 494 LYS A CA 1
ATOM 4054 C C . LYS A 1 494 ? 1.571 14.617 -7.5 1 98.62 494 LYS A C 1
ATOM 4056 O O . LYS A 1 494 ? 1.569 14.312 -8.695 1 98.62 494 LYS A O 1
ATOM 4061 N N . VAL A 1 495 ? 2.631 14.352 -6.746 1 98.88 495 VAL A N 1
ATOM 4062 C CA . VAL A 1 495 ? 3.859 13.695 -7.176 1 98.88 495 VAL A CA 1
ATOM 4063 C C . VAL A 1 495 ? 3.861 12.242 -6.703 1 98.88 495 VAL A C 1
ATOM 4065 O O . VAL A 1 495 ? 3.705 11.977 -5.512 1 98.88 495 VAL A O 1
ATOM 4068 N N . TYR A 1 496 ? 4.004 11.328 -7.637 1 98.19 496 TYR A N 1
ATOM 4069 C CA . TYR A 1 496 ? 4.078 9.906 -7.332 1 98.19 496 TYR A CA 1
ATOM 4070 C C . TYR A 1 496 ? 5.508 9.391 -7.48 1 98.19 496 TYR A C 1
ATOM 4072 O O . TYR A 1 496 ? 6.105 9.508 -8.555 1 98.19 496 TYR A O 1
ATOM 4080 N N . CYS A 1 497 ? 5.988 8.781 -6.445 1 97.62 497 CYS A N 1
ATOM 4081 C CA . CYS A 1 497 ? 7.328 8.211 -6.516 1 97.62 497 CYS A CA 1
ATOM 4082 C C . CYS A 1 497 ? 7.27 6.707 -6.766 1 97.62 497 CYS A C 1
ATOM 4084 O O . CYS A 1 497 ? 6.211 6.094 -6.629 1 97.62 497 CYS A O 1
ATOM 4086 N N . THR A 1 498 ? 8.414 6.148 -7.102 1 96.12 498 THR A N 1
ATOM 4087 C CA . THR A 1 498 ? 8.477 4.762 -7.539 1 96.12 498 THR A CA 1
ATOM 4088 C C . THR A 1 498 ? 8.297 3.811 -6.359 1 96.12 498 THR A C 1
ATOM 4090 O O . THR A 1 498 ? 7.957 2.639 -6.543 1 96.12 498 THR A O 1
ATOM 4093 N N . ASP A 1 499 ? 8.5 4.305 -5.168 1 94.62 499 ASP A N 1
ATOM 4094 C CA . ASP A 1 499 ? 8.328 3.438 -4.008 1 94.62 499 ASP A CA 1
ATOM 4095 C C . ASP A 1 499 ? 6.922 3.547 -3.436 1 94.62 499 ASP A C 1
ATOM 4097 O O . ASP A 1 499 ? 6.621 2.965 -2.391 1 94.62 499 ASP A O 1
ATOM 4101 N N . GLY A 1 500 ? 6.078 4.375 -4.059 1 95.06 500 GLY A N 1
ATOM 4102 C CA . GLY A 1 500 ? 4.699 4.516 -3.617 1 95.06 500 GLY A CA 1
ATOM 4103 C C . GLY A 1 500 ? 4.465 5.766 -2.789 1 95.06 500 GLY A C 1
ATOM 4104 O O . GLY A 1 500 ? 3.316 6.129 -2.521 1 95.06 500 GLY A O 1
ATOM 4105 N N . SER A 1 501 ? 5.52 6.438 -2.34 1 96.88 501 SER A N 1
ATOM 4106 C CA . SER A 1 501 ? 5.336 7.691 -1.619 1 96.88 501 SER A CA 1
ATOM 4107 C C . SER A 1 501 ? 4.781 8.781 -2.533 1 96.88 501 SER A C 1
ATOM 4109 O O . SER A 1 501 ? 5.004 8.75 -3.746 1 96.88 501 SER A O 1
ATOM 4111 N N . VAL A 1 502 ? 4.043 9.695 -1.881 1 98.19 502 VAL A N 1
ATOM 4112 C CA . VAL A 1 502 ? 3.42 10.758 -2.67 1 98.19 502 VAL A CA 1
ATOM 4113 C C . VAL A 1 502 ? 3.562 12.094 -1.945 1 98.19 502 VAL A C 1
ATOM 4115 O O . VAL A 1 502 ? 3.822 12.133 -0.74 1 98.19 502 VAL A O 1
ATOM 4118 N N . ALA A 1 503 ? 3.465 13.141 -2.727 1 98.81 503 ALA A N 1
ATOM 4119 C CA . ALA A 1 503 ? 3.359 14.508 -2.215 1 98.81 503 ALA A CA 1
ATOM 4120 C C . ALA A 1 503 ? 2.229 15.266 -2.904 1 98.81 503 ALA A C 1
ATOM 4122 O O . ALA A 1 503 ? 1.994 15.086 -4.102 1 98.81 503 ALA A O 1
ATOM 4123 N N . TRP A 1 504 ? 1.482 16.078 -2.154 1 98.94 504 TRP A N 1
ATOM 4124 C CA . TRP A 1 504 ? 0.402 16.922 -2.658 1 98.94 504 TRP A CA 1
ATOM 4125 C C . TRP A 1 504 ? 0.73 18.391 -2.473 1 98.94 504 TRP A C 1
ATOM 4127 O O . TRP A 1 504 ? 1.176 18.812 -1.398 1 98.94 504 TRP A O 1
ATOM 4137 N N . SER A 1 505 ? 0.509 19.156 -3.494 1 98.94 505 SER A N 1
ATOM 4138 C CA . SER A 1 505 ? 0.512 20.594 -3.285 1 98.94 505 SER A CA 1
ATOM 4139 C C . SER A 1 505 ? -0.824 21.078 -2.727 1 98.94 505 SER A C 1
ATOM 4141 O O . SER A 1 505 ? -1.832 20.375 -2.824 1 98.94 505 SER A O 1
ATOM 4143 N N . SER A 1 506 ? -0.776 22.281 -2.127 1 98.94 506 SER A N 1
ATOM 4144 C CA . SER A 1 506 ? -2.037 22.984 -1.932 1 98.94 506 SER A CA 1
ATOM 4145 C C . SER A 1 506 ? -2.633 23.422 -3.264 1 98.94 506 SER A C 1
ATOM 4147 O O . SER A 1 506 ? -1.916 23.562 -4.258 1 98.94 506 SER A O 1
ATOM 4149 N N . PRO A 1 507 ? -3.955 23.625 -3.291 1 98.94 507 PRO A N 1
ATOM 4150 C CA . PRO A 1 507 ? -4.602 24.078 -4.523 1 98.94 507 PRO A CA 1
ATOM 4151 C C . PRO A 1 507 ? -4.316 25.547 -4.84 1 98.94 507 PRO A C 1
ATOM 4153 O O . PRO A 1 507 ? -3.963 26.312 -3.943 1 98.94 507 PRO A O 1
ATOM 4156 N N . ILE A 1 508 ? -4.367 25.828 -6.07 1 98.94 508 ILE A N 1
ATOM 4157 C CA . ILE A 1 508 ? -4.43 27.188 -6.59 1 98.94 508 ILE A CA 1
ATOM 4158 C C . ILE A 1 508 ? -5.793 27.438 -7.234 1 98.94 508 ILE A C 1
ATOM 4160 O O . ILE A 1 508 ? -6.219 26.672 -8.109 1 98.94 508 ILE A O 1
ATOM 4164 N N . TRP A 1 509 ? -6.5 28.438 -6.777 1 98.88 509 TRP A N 1
ATOM 4165 C CA . TRP A 1 509 ? -7.812 28.766 -7.32 1 98.88 509 TRP A CA 1
ATOM 4166 C C . TRP A 1 509 ? -7.703 29.859 -8.391 1 98.88 509 TRP A C 1
ATOM 4168 O O . TRP A 1 509 ? -7.184 30.938 -8.133 1 98.88 509 TRP A O 1
ATOM 4178 N N . VAL A 1 510 ? -8.18 29.531 -9.57 1 98.81 510 VAL A N 1
ATOM 4179 C CA . VAL A 1 510 ? -8.086 30.438 -10.711 1 98.81 510 VAL A CA 1
ATOM 4180 C C . VAL A 1 510 ? -9.484 30.812 -11.195 1 98.81 510 VAL A C 1
ATOM 4182 O O . VAL A 1 510 ? -10.305 29.922 -11.461 1 98.81 510 VAL A O 1
ATOM 4185 N N . LYS A 1 511 ? -9.719 32.031 -11.289 1 97.88 511 LYS A N 1
ATOM 4186 C CA . LYS A 1 511 ? -10.992 32.531 -11.805 1 97.88 511 LYS A CA 1
ATOM 4187 C C . LYS A 1 511 ? -10.797 33.281 -13.125 1 97.88 511 LYS A C 1
ATOM 4189 O O . LYS A 1 511 ? -9.734 33.844 -13.375 1 97.88 511 LYS A O 1
ATOM 4194 N N . ARG A 1 512 ? -11.812 33.219 -13.906 1 94.5 512 ARG A N 1
ATOM 4195 C CA . ARG A 1 512 ? -11.812 34 -15.141 1 94.5 512 ARG A CA 1
ATOM 4196 C C . ARG A 1 512 ? -12.203 35.469 -14.875 1 94.5 512 ARG A C 1
ATOM 4198 O O . ARG A 1 512 ? -13.039 35.75 -14.008 1 94.5 512 ARG A O 1
ATOM 4205 N N . MET B 1 1 ? -14.125 -15.07 -29.547 1 60.22 1 MET B N 1
ATOM 4206 C CA . MET B 1 1 ? -12.836 -14.867 -28.891 1 60.22 1 MET B CA 1
ATOM 4207 C C . MET B 1 1 ? -12.039 -16.172 -28.844 1 60.22 1 MET B C 1
ATOM 4209 O O . MET B 1 1 ? -12.602 -17.234 -28.594 1 60.22 1 MET B O 1
ATOM 4213 N N . LYS B 1 2 ? -10.758 -16.141 -29.391 1 83.06 2 LYS B N 1
ATOM 4214 C CA . LYS B 1 2 ? -9.875 -17.297 -29.531 1 83.06 2 LYS B CA 1
ATOM 4215 C C . LYS B 1 2 ? -9.648 -17.984 -28.188 1 83.06 2 LYS B C 1
ATOM 4217 O O . LYS B 1 2 ? -9.609 -19.219 -28.125 1 83.06 2 LYS B O 1
ATOM 4222 N N . TYR B 1 3 ? -9.742 -17.25 -27.047 1 96.12 3 TYR B N 1
ATOM 4223 C CA . TYR B 1 3 ? -9.414 -17.844 -25.766 1 96.12 3 TYR B CA 1
ATOM 4224 C C . TYR B 1 3 ? -10.469 -17.484 -24.719 1 96.12 3 TYR B C 1
ATOM 4226 O O . TYR B 1 3 ? -11.117 -16.438 -24.812 1 96.12 3 TYR B O 1
ATOM 4234 N N . LYS B 1 4 ? -10.688 -18.359 -23.859 1 97.06 4 LYS B N 1
ATOM 4235 C CA . LYS B 1 4 ? -11.43 -18.094 -22.625 1 97.06 4 LYS B CA 1
ATOM 4236 C C . LYS B 1 4 ? -10.523 -17.516 -21.547 1 97.06 4 LYS B C 1
ATOM 4238 O O . LYS B 1 4 ? -9.344 -17.875 -21.469 1 97.06 4 LYS B O 1
ATOM 4243 N N . TYR B 1 5 ? -11.094 -16.594 -20.781 1 98.19 5 TYR B N 1
ATOM 4244 C CA . TYR B 1 5 ? -10.391 -16.109 -19.594 1 98.19 5 TYR B CA 1
ATOM 4245 C C . TYR B 1 5 ? -10.695 -16.984 -18.375 1 98.19 5 TYR B C 1
ATOM 4247 O O . TYR B 1 5 ? -11.789 -16.906 -17.812 1 98.19 5 TYR B O 1
ATOM 4255 N N . LEU B 1 6 ? -9.734 -17.781 -17.953 1 98.62 6 LEU B N 1
ATOM 4256 C CA . LEU B 1 6 ? -9.922 -18.656 -16.797 1 98.62 6 LEU B CA 1
ATOM 4257 C C . LEU B 1 6 ? -9.141 -18.125 -15.594 1 98.62 6 LEU B C 1
ATOM 4259 O O . LEU B 1 6 ? -7.918 -17.984 -15.664 1 98.62 6 LEU B O 1
ATOM 4263 N N . ILE B 1 7 ? -9.828 -17.844 -14.492 1 98.5 7 ILE B N 1
ATOM 4264 C CA . ILE B 1 7 ? -9.219 -17.328 -13.266 1 98.5 7 ILE B CA 1
ATOM 4265 C C . ILE B 1 7 ? -8.953 -18.484 -12.297 1 98.5 7 ILE B C 1
ATOM 4267 O O . ILE B 1 7 ? -9.82 -19.344 -12.094 1 98.5 7 ILE B O 1
ATOM 4271 N N . THR B 1 8 ? -7.758 -18.438 -11.719 1 98.56 8 THR B N 1
ATOM 4272 C CA . THR B 1 8 ? -7.387 -19.531 -10.82 1 98.56 8 THR B CA 1
ATOM 4273 C C . THR B 1 8 ? -6.402 -19.047 -9.766 1 98.56 8 THR B C 1
ATOM 4275 O O . THR B 1 8 ? -6.145 -17.844 -9.648 1 98.56 8 THR B O 1
ATOM 4278 N N . ASP B 1 9 ? -5.984 -19.953 -8.875 1 98.06 9 ASP B N 1
ATOM 4279 C CA . ASP B 1 9 ? -4.992 -19.766 -7.824 1 98.06 9 ASP B CA 1
ATOM 4280 C C . ASP B 1 9 ? -4.016 -20.938 -7.77 1 98.06 9 ASP B C 1
ATOM 4282 O O . ASP B 1 9 ? -4.359 -22.016 -7.266 1 98.06 9 ASP B O 1
ATOM 4286 N N . PHE B 1 10 ? -2.795 -20.688 -8.172 1 98.38 10 PHE B N 1
ATOM 4287 C CA . PHE B 1 10 ? -1.798 -21.75 -8.266 1 98.38 10 PHE B CA 1
ATOM 4288 C C . PHE B 1 10 ? -1.086 -21.953 -6.93 1 98.38 10 PHE B C 1
ATOM 4290 O O . PHE B 1 10 ? -0.037 -22.594 -6.867 1 98.38 10 PHE B O 1
ATOM 4297 N N . HIS B 1 11 ? -1.575 -21.344 -5.859 1 97.75 11 HIS B N 1
ATOM 4298 C CA . HIS B 1 11 ? -0.822 -21.375 -4.613 1 97.75 11 HIS B CA 1
ATOM 4299 C C . HIS B 1 11 ? -1.751 -21.484 -3.41 1 97.75 11 HIS B C 1
ATOM 4301 O O . HIS B 1 11 ? -1.697 -20.672 -2.492 1 97.75 11 HIS B O 1
ATOM 4307 N N . THR B 1 12 ? -2.533 -22.484 -3.422 1 93.94 12 THR B N 1
ATOM 4308 C CA . THR B 1 12 ? -3.373 -22.891 -2.299 1 93.94 12 THR B CA 1
ATOM 4309 C C . THR B 1 12 ? -2.738 -24.047 -1.533 1 93.94 12 THR B C 1
ATOM 4311 O O . THR B 1 12 ? -2.705 -25.172 -2.021 1 93.94 12 THR B O 1
ATOM 4314 N N . ASN B 1 13 ? -2.354 -23.781 -0.3 1 95.38 13 ASN B N 1
ATOM 4315 C CA . ASN B 1 13 ? -1.543 -24.75 0.422 1 95.38 13 ASN B CA 1
ATOM 4316 C C . ASN B 1 13 ? -2.354 -25.469 1.498 1 95.38 13 ASN B C 1
ATOM 4318 O O . ASN B 1 13 ? -2.504 -24.969 2.609 1 95.38 13 ASN B O 1
ATOM 4322 N N . ILE B 1 14 ? -2.73 -26.672 1.222 1 95.44 14 ILE B N 1
ATOM 4323 C CA . ILE B 1 14 ? -3.422 -27.484 2.217 1 95.44 14 ILE B CA 1
ATOM 4324 C C . ILE B 1 14 ? -2.408 -28.328 2.998 1 95.44 14 ILE B C 1
ATOM 4326 O O . ILE B 1 14 ? -1.526 -28.953 2.408 1 95.44 14 ILE B O 1
ATOM 4330 N N . HIS B 1 15 ? -2.494 -28.344 4.254 1 96.31 15 HIS B N 1
ATOM 4331 C CA . HIS B 1 15 ? -1.564 -29.016 5.148 1 96.31 15 HIS B CA 1
ATOM 4332 C C . HIS B 1 15 ? -2.059 -30.422 5.5 1 96.31 15 HIS B C 1
ATOM 4334 O O . HIS B 1 15 ? -3.23 -30.734 5.289 1 96.31 15 HIS B O 1
ATOM 4340 N N . HIS B 1 16 ? -1.126 -31.219 6.066 1 96.38 16 HIS B N 1
ATOM 4341 C CA . HIS B 1 16 ? -1.461 -32.562 6.543 1 96.38 16 HIS B CA 1
ATOM 4342 C C . HIS B 1 16 ? -2.65 -32.5 7.496 1 96.38 16 HIS B C 1
ATOM 4344 O O . HIS B 1 16 ? -3.586 -33.312 7.359 1 96.38 16 HIS B O 1
ATOM 4350 N N . GLU B 1 17 ? -2.648 -31.531 8.391 1 93.94 17 GLU B N 1
ATOM 4351 C CA . GLU B 1 17 ? -3.654 -31.438 9.445 1 93.94 17 GLU B CA 1
ATOM 4352 C C . GLU B 1 17 ? -5.004 -31 8.883 1 93.94 17 GLU B C 1
ATOM 4354 O O . GLU B 1 17 ? -6.023 -31.062 9.57 1 93.94 17 GLU B O 1
ATOM 4359 N N . GLN B 1 18 ? -4.973 -30.641 7.613 1 94.94 18 GLN B N 1
ATOM 4360 C CA . GLN B 1 18 ? -6.188 -30.109 7.008 1 94.94 18 GLN B CA 1
ATOM 4361 C C . GLN B 1 18 ? -6.734 -31.062 5.945 1 94.94 18 GLN B C 1
ATOM 4363 O O . GLN B 1 18 ? -7.691 -30.734 5.242 1 94.94 18 GLN B O 1
ATOM 4368 N N . MET B 1 19 ? -6.188 -32.25 5.828 1 95.75 19 MET B N 1
ATOM 4369 C CA . MET B 1 19 ? -6.535 -33.156 4.75 1 95.75 19 MET B CA 1
ATOM 4370 C C . MET B 1 19 ? -8.008 -33.562 4.82 1 95.75 19 MET B C 1
ATOM 4372 O O . MET B 1 19 ? -8.633 -33.812 3.793 1 95.75 19 MET B O 1
ATOM 4376 N N . ASN B 1 20 ? -8.586 -33.5 6.008 1 95 20 ASN B N 1
ATOM 4377 C CA . ASN B 1 20 ? -10.008 -33.812 6.164 1 95 20 ASN B CA 1
ATOM 4378 C C . ASN B 1 20 ? -10.883 -32.688 5.641 1 95 20 ASN B C 1
ATOM 4380 O O . ASN B 1 20 ? -12.094 -32.844 5.484 1 95 20 ASN B O 1
ATOM 4384 N N . GLN B 1 21 ? -10.281 -31.609 5.273 1 94.94 21 GLN B N 1
ATOM 4385 C CA . GLN B 1 21 ? -11.031 -30.453 4.809 1 94.94 21 GLN B CA 1
ATOM 4386 C C . GLN B 1 21 ? -10.969 -30.328 3.287 1 94.94 21 GLN B C 1
ATOM 4388 O O . GLN B 1 21 ? -11.43 -29.344 2.719 1 94.94 21 GLN B O 1
ATOM 4393 N N . LEU B 1 22 ? -10.453 -31.266 2.639 1 96 22 LEU B N 1
ATOM 4394 C CA . LEU B 1 22 ? -10.242 -31.203 1.196 1 96 22 LEU B CA 1
ATOM 4395 C C . LEU B 1 22 ? -11.539 -30.906 0.463 1 96 22 LEU B C 1
ATOM 4397 O O . LEU B 1 22 ? -11.562 -30.094 -0.463 1 96 22 LEU B O 1
ATOM 4401 N N . GLU B 1 23 ? -12.641 -31.547 0.871 1 96.31 23 GLU B N 1
ATOM 4402 C CA . GLU B 1 23 ? -13.938 -31.312 0.246 1 96.31 23 GLU B CA 1
ATOM 4403 C C . GLU B 1 23 ? -14.383 -29.875 0.425 1 96.31 23 GLU B C 1
ATOM 4405 O O . GLU B 1 23 ? -14.891 -29.25 -0.513 1 96.31 23 GLU B O 1
ATOM 4410 N N . GLU B 1 24 ? -14.219 -29.391 1.587 1 95.81 24 GLU B N 1
ATOM 4411 C CA . GLU B 1 24 ? -14.594 -28 1.88 1 95.81 24 GLU B CA 1
ATOM 4412 C C . GLU B 1 24 ? -13.773 -27.031 1.045 1 95.81 24 GLU B C 1
ATOM 4414 O O . GLU B 1 24 ? -14.297 -26.016 0.569 1 95.81 24 GLU B O 1
ATOM 4419 N N . TRP B 1 25 ? -12.508 -27.297 0.929 1 96.06 25 TRP B N 1
ATOM 4420 C CA . TRP B 1 25 ? -11.641 -26.453 0.112 1 96.06 25 TRP B CA 1
ATOM 4421 C C . TRP B 1 25 ? -12.078 -26.469 -1.348 1 96.06 25 TRP B C 1
ATOM 4423 O O . TRP B 1 25 ? -12.078 -25.438 -2.016 1 96.06 25 TRP B O 1
ATOM 4433 N N . TYR B 1 26 ? -12.477 -27.656 -1.825 1 96.81 26 TYR B N 1
ATOM 4434 C CA . TYR B 1 26 ? -12.961 -27.812 -3.193 1 96.81 26 TYR B CA 1
ATOM 4435 C C . TYR B 1 26 ? -14.211 -26.969 -3.424 1 96.81 26 TYR B C 1
ATOM 4437 O O . TYR B 1 26 ? -14.32 -26.281 -4.434 1 96.81 26 TYR B O 1
ATOM 4445 N N . GLU B 1 27 ? -15.117 -27 -2.496 1 96.5 27 GLU B N 1
ATOM 4446 C CA . GLU B 1 27 ? -16.359 -26.25 -2.627 1 96.5 27 GLU B CA 1
ATOM 4447 C C . GLU B 1 27 ? -16.109 -24.75 -2.65 1 96.5 27 GLU B C 1
ATOM 4449 O O . GLU B 1 27 ? -16.734 -24.031 -3.424 1 96.5 27 GLU B O 1
ATOM 4454 N N . GLN B 1 28 ? -15.203 -24.312 -1.823 1 96.31 28 GLN B N 1
ATOM 4455 C CA . GLN B 1 28 ? -14.836 -22.906 -1.807 1 96.31 28 GLN B CA 1
ATOM 4456 C C . GLN B 1 28 ? -14.164 -22.5 -3.111 1 96.31 28 GLN B C 1
ATOM 4458 O O . GLN B 1 28 ? -14.453 -21.422 -3.658 1 96.31 28 GLN B O 1
ATOM 4463 N N . ALA B 1 29 ? -13.234 -23.312 -3.588 1 97 29 ALA B N 1
ATOM 4464 C CA . ALA B 1 29 ? -12.523 -23.031 -4.832 1 97 29 ALA B CA 1
ATOM 4465 C C . ALA B 1 29 ? -13.484 -22.922 -6.008 1 97 29 ALA B C 1
ATOM 4467 O O . ALA B 1 29 ? -13.336 -22.047 -6.863 1 97 29 ALA B O 1
ATOM 4468 N N . LYS B 1 30 ? -14.469 -23.766 -6.027 1 96.25 30 LYS B N 1
ATOM 4469 C CA . LYS B 1 30 ? -15.438 -23.781 -7.113 1 96.25 30 LYS B CA 1
ATOM 4470 C C . LYS B 1 30 ? -16.234 -22.484 -7.168 1 96.25 30 LYS B C 1
ATOM 4472 O O . LYS B 1 30 ? -16.641 -22.047 -8.242 1 96.25 30 LYS B O 1
ATOM 4477 N N . GLU B 1 31 ? -16.438 -21.922 -6.02 1 95.62 31 GLU B N 1
ATOM 4478 C CA . GLU B 1 31 ? -17.188 -20.672 -5.953 1 95.62 31 GLU B CA 1
ATOM 4479 C C . GLU B 1 31 ? -16.359 -19.516 -6.512 1 95.62 31 GLU B C 1
ATOM 4481 O O . GLU B 1 31 ? -16.922 -18.562 -7.066 1 95.62 31 GLU B O 1
ATOM 4486 N N . MET B 1 32 ? -15.078 -19.625 -6.422 1 96.75 32 MET B N 1
ATOM 4487 C CA . MET B 1 32 ? -14.25 -18.453 -6.625 1 96.75 32 MET B CA 1
ATOM 4488 C C . MET B 1 32 ? -13.469 -18.547 -7.93 1 96.75 32 MET B C 1
ATOM 4490 O O . MET B 1 32 ? -13.047 -17.531 -8.484 1 96.75 32 MET B O 1
ATOM 4494 N N . LEU B 1 33 ? -13.242 -19.766 -8.398 1 97.69 33 LEU B N 1
ATOM 4495 C CA . LEU B 1 33 ? -12.281 -19.984 -9.477 1 97.69 33 LEU B CA 1
ATOM 4496 C C . LEU B 1 33 ? -12.938 -20.734 -10.633 1 97.69 33 LEU B C 1
ATOM 4498 O O . LEU B 1 33 ? -14.062 -21.219 -10.516 1 97.69 33 LEU B O 1
ATOM 4502 N N . ASP B 1 34 ? -12.172 -20.781 -11.742 1 98.25 34 ASP B N 1
ATOM 4503 C CA . ASP B 1 34 ? -12.625 -21.516 -12.922 1 98.25 34 ASP B CA 1
ATOM 4504 C C . ASP B 1 34 ? -11.969 -22.891 -12.992 1 98.25 34 ASP B C 1
ATOM 4506 O O . ASP B 1 34 ? -12.438 -23.766 -13.719 1 98.25 34 ASP B O 1
ATOM 4510 N N . PHE B 1 35 ? -10.953 -23.141 -12.398 1 98.19 35 PHE B N 1
ATOM 4511 C CA . PHE B 1 35 ? -10.297 -24.422 -12.125 1 98.19 35 PHE B CA 1
ATOM 4512 C C . PHE B 1 35 ? -9.367 -24.297 -10.922 1 98.19 35 PHE B C 1
ATOM 4514 O O . PHE B 1 35 ? -9.125 -23.203 -10.422 1 98.19 35 PHE B O 1
ATOM 4521 N N . TRP B 1 36 ? -8.875 -25.453 -10.406 1 97.94 36 TRP B N 1
ATOM 4522 C CA . TRP B 1 36 ? -8.156 -25.375 -9.133 1 97.94 36 TRP B CA 1
ATOM 4523 C C . TRP B 1 36 ? -6.965 -26.328 -9.125 1 97.94 36 TRP B C 1
ATOM 4525 O O . TRP B 1 36 ? -7.133 -27.547 -9.133 1 97.94 36 TRP B O 1
ATOM 4535 N N . PRO B 1 37 ? -5.73 -25.75 -9.195 1 97.81 37 PRO B N 1
ATOM 4536 C CA . PRO B 1 37 ? -4.535 -26.547 -8.906 1 97.81 37 PRO B CA 1
ATOM 4537 C C . PRO B 1 37 ? -4.207 -26.609 -7.418 1 97.81 37 PRO B C 1
ATOM 4539 O O . PRO B 1 37 ? -3.92 -25.562 -6.809 1 97.81 37 PRO B O 1
ATOM 4542 N N . ILE B 1 38 ? -4.195 -27.766 -6.828 1 96.5 38 ILE B N 1
ATOM 4543 C CA . ILE B 1 38 ? -3.924 -27.953 -5.406 1 96.5 38 ILE B CA 1
ATOM 4544 C C . ILE B 1 38 ? -2.416 -27.922 -5.164 1 96.5 38 ILE B C 1
ATOM 4546 O O . ILE B 1 38 ? -1.661 -28.609 -5.859 1 96.5 38 ILE B O 1
ATOM 4550 N N . ALA B 1 39 ? -1.942 -27.141 -4.281 1 97.12 39 ALA B N 1
ATOM 4551 C CA . ALA B 1 39 ? -0.547 -27.172 -3.854 1 97.12 39 ALA B CA 1
ATOM 4552 C C . ALA B 1 39 ? -0.42 -27.719 -2.434 1 97.12 39 ALA B C 1
ATOM 4554 O O . ALA B 1 39 ? -0.31 -26.953 -1.476 1 97.12 39 ALA B O 1
ATOM 4555 N N . TYR B 1 40 ? -0.4 -29.062 -2.324 1 97.88 40 TYR B N 1
ATOM 4556 C CA . TYR B 1 40 ? -0.226 -29.719 -1.033 1 97.88 40 TYR B CA 1
ATOM 4557 C C . TYR B 1 40 ? 1.032 -29.219 -0.333 1 97.88 40 TYR B C 1
ATOM 4559 O O . TYR B 1 40 ? 2.08 -29.062 -0.965 1 97.88 40 TYR B O 1
ATOM 4567 N N . TYR B 1 41 ? 0.891 -28.891 0.949 1 97.69 41 TYR B N 1
ATOM 4568 C CA . TYR B 1 41 ? 2.002 -28.406 1.758 1 97.69 41 TYR B CA 1
ATOM 4569 C C . TYR B 1 41 ? 2.518 -29.484 2.693 1 97.69 41 TYR B C 1
ATOM 4571 O O . TYR B 1 41 ? 2.002 -29.656 3.801 1 97.69 41 TYR B O 1
ATOM 4579 N N . PRO B 1 42 ? 3.592 -30.125 2.369 1 97.69 42 PRO B N 1
ATOM 4580 C CA . PRO B 1 42 ? 4.043 -31.297 3.135 1 97.69 42 PRO B CA 1
ATOM 4581 C C . PRO B 1 42 ? 4.883 -30.906 4.352 1 97.69 42 PRO B C 1
ATOM 4583 O O . PRO B 1 42 ? 5.477 -31.781 4.996 1 97.69 42 PRO B O 1
ATOM 4586 N N . TYR B 1 43 ? 4.992 -29.656 4.695 1 95.75 43 TYR B N 1
ATOM 4587 C CA . TYR B 1 43 ? 5.887 -29.188 5.75 1 95.75 43 TYR B CA 1
ATOM 4588 C C . TYR B 1 43 ? 5.102 -28.812 7.004 1 95.75 43 TYR B C 1
ATOM 4590 O O . TYR B 1 43 ? 3.877 -28.688 6.961 1 95.75 43 TYR B O 1
ATOM 4598 N N . TYR B 1 44 ? 5.832 -28.766 8.102 1 91.81 44 TYR B N 1
ATOM 4599 C CA . TYR B 1 44 ? 5.281 -28.344 9.383 1 91.81 44 TYR B CA 1
ATOM 4600 C C . TYR B 1 44 ? 6.371 -27.766 10.281 1 91.81 44 TYR B C 1
ATOM 4602 O O . TYR B 1 44 ? 7.551 -27.766 9.922 1 91.81 44 TYR B O 1
ATOM 4610 N N . LEU B 1 45 ? 5.949 -27.156 11.359 1 88.88 45 LEU B N 1
ATOM 4611 C CA . LEU B 1 45 ? 6.891 -26.672 12.359 1 88.88 45 LEU B CA 1
ATOM 4612 C C . LEU B 1 45 ? 7.191 -27.75 13.391 1 88.88 45 LEU B C 1
ATOM 4614 O O . LEU B 1 45 ? 6.32 -28.125 14.18 1 88.88 45 LEU B O 1
ATOM 4618 N N . ARG B 1 46 ? 8.375 -28.188 13.344 1 88.62 46 ARG B N 1
ATOM 4619 C CA . ARG B 1 46 ? 8.812 -29.203 14.289 1 88.62 46 ARG B CA 1
ATOM 4620 C C . ARG B 1 46 ? 9.539 -28.562 15.477 1 88.62 46 ARG B C 1
ATOM 4622 O O . ARG B 1 46 ? 10.398 -27.703 15.297 1 88.62 46 ARG B O 1
ATOM 4629 N N . LYS B 1 47 ? 9.203 -28.984 16.609 1 84.88 47 LYS B N 1
ATOM 4630 C CA . LYS B 1 47 ? 9.945 -28.562 17.797 1 84.88 47 LYS B CA 1
ATOM 4631 C C . LYS B 1 47 ? 11.234 -29.359 17.938 1 84.88 47 LYS B C 1
ATOM 4633 O O . LYS B 1 47 ? 11.203 -30.578 18.109 1 84.88 47 LYS B O 1
ATOM 4638 N N . ASP B 1 48 ? 12.273 -28.688 17.891 1 84.44 48 ASP B N 1
ATOM 4639 C CA . ASP B 1 48 ? 13.57 -29.328 18.047 1 84.44 48 ASP B CA 1
ATOM 4640 C C . ASP B 1 48 ? 13.836 -29.703 19.5 1 84.44 48 ASP B C 1
ATOM 4642 O O . ASP B 1 48 ? 13.148 -29.234 20.406 1 84.44 48 ASP B O 1
ATOM 4646 N N . GLU B 1 49 ? 14.703 -30.625 19.672 1 86.06 49 GLU B N 1
ATOM 4647 C CA . GLU B 1 49 ? 15.055 -31.047 21.016 1 86.06 49 GLU B CA 1
ATOM 4648 C C . GLU B 1 49 ? 15.547 -29.859 21.844 1 86.06 49 GLU B C 1
ATOM 4650 O O . GLU B 1 49 ? 15.398 -29.859 23.078 1 86.06 49 GLU B O 1
ATOM 4655 N N . THR B 1 50 ? 16.047 -28.906 21.188 1 84.25 50 THR B N 1
ATOM 4656 C CA . THR B 1 50 ? 16.578 -27.734 21.859 1 84.25 50 THR B CA 1
ATOM 4657 C C . THR B 1 50 ? 15.461 -26.75 22.203 1 84.25 50 THR B C 1
ATOM 4659 O O . THR B 1 50 ? 15.672 -25.797 22.969 1 84.25 50 THR B O 1
ATOM 4662 N N . GLY B 1 51 ? 14.281 -26.953 21.672 1 80.94 51 GLY B N 1
ATOM 4663 C CA . GLY B 1 51 ? 13.148 -26.094 21.984 1 80.94 51 GLY B CA 1
ATOM 4664 C C . GLY B 1 51 ? 12.805 -25.141 20.859 1 80.94 51 GLY B C 1
ATOM 4665 O O . GLY B 1 51 ? 11.711 -24.562 20.828 1 80.94 51 GLY B O 1
ATOM 4666 N N . ILE B 1 52 ? 13.672 -25.016 19.891 1 84.75 52 ILE B N 1
ATOM 4667 C CA . ILE B 1 52 ? 13.406 -24.109 18.781 1 84.75 52 ILE B CA 1
ATOM 4668 C C . ILE B 1 52 ? 12.484 -24.781 17.766 1 84.75 52 ILE B C 1
ATOM 4670 O O . ILE B 1 52 ? 12.555 -26 17.578 1 84.75 52 ILE B O 1
ATOM 4674 N N . PHE B 1 53 ? 11.578 -23.984 17.25 1 84.38 53 PHE B N 1
ATOM 4675 C CA . PHE B 1 53 ? 10.711 -24.5 16.188 1 84.38 53 PHE B CA 1
ATOM 4676 C C . PHE B 1 53 ? 11.375 -24.344 14.82 1 84.38 53 PHE B C 1
ATOM 4678 O O . PHE B 1 53 ? 11.844 -23.25 14.477 1 84.38 53 PHE B O 1
ATOM 4685 N N . LEU B 1 54 ? 11.414 -25.438 14.133 1 86.56 54 LEU B N 1
ATOM 4686 C CA . LEU B 1 54 ? 12.023 -25.469 12.805 1 86.56 54 LEU B CA 1
ATOM 4687 C C . LEU B 1 54 ? 11.023 -25.953 11.766 1 86.56 54 LEU B C 1
ATOM 4689 O O . LEU B 1 54 ? 10.297 -26.922 12.008 1 86.56 54 LEU B O 1
ATOM 4693 N N . GLU B 1 55 ? 10.906 -25.266 10.664 1 88 55 GLU B N 1
ATOM 4694 C CA . GLU B 1 55 ? 10.125 -25.797 9.555 1 88 55 GLU B CA 1
ATOM 4695 C C . GLU B 1 55 ? 10.781 -27.047 8.961 1 88 55 GLU B C 1
ATOM 4697 O O . GLU B 1 55 ? 11.977 -27.031 8.648 1 88 55 GLU B O 1
ATOM 4702 N N . ASP B 1 56 ? 10.047 -28.109 8.93 1 91.56 56 ASP B N 1
ATOM 4703 C CA . ASP B 1 56 ? 10.539 -29.391 8.438 1 91.56 56 ASP B CA 1
ATOM 4704 C C . ASP B 1 56 ? 9.469 -30.125 7.633 1 91.56 56 ASP B C 1
ATOM 4706 O O . ASP B 1 56 ? 8.281 -29.797 7.73 1 91.56 56 ASP B O 1
ATOM 4710 N N . ILE B 1 57 ? 9.953 -31.016 6.797 1 94.69 57 ILE B N 1
ATOM 4711 C CA . ILE B 1 57 ? 9.008 -31.844 6.055 1 94.69 57 ILE B CA 1
ATOM 4712 C C . ILE B 1 57 ? 8.516 -33 6.941 1 94.69 57 ILE B C 1
ATOM 4714 O O . ILE B 1 57 ? 9.273 -33.531 7.754 1 94.69 57 ILE B O 1
ATOM 4718 N N . HIS B 1 58 ? 7.238 -33.375 6.793 1 96.19 58 HIS B N 1
ATOM 4719 C CA . HIS B 1 58 ? 6.707 -34.531 7.48 1 96.19 58 HIS B CA 1
ATOM 4720 C C . HIS B 1 58 ? 7.453 -35.812 7.066 1 96.19 58 HIS B C 1
ATOM 4722 O O . HIS B 1 58 ? 8.156 -35.812 6.055 1 96.19 58 HIS B O 1
ATOM 4728 N N . THR B 1 59 ? 7.238 -36.875 7.906 1 95.94 59 THR B N 1
ATOM 4729 C CA . THR B 1 59 ? 7.805 -38.156 7.492 1 95.94 59 THR B CA 1
ATOM 4730 C C . THR B 1 59 ? 7.262 -38.562 6.129 1 95.94 59 THR B C 1
ATOM 4732 O O . THR B 1 59 ? 6.09 -38.312 5.824 1 95.94 59 THR B O 1
ATOM 4735 N N . MET B 1 60 ? 8.102 -39.188 5.387 1 95.56 60 MET B N 1
ATOM 4736 C CA . MET B 1 60 ? 7.727 -39.5 4.016 1 95.56 60 MET B CA 1
ATOM 4737 C C . MET B 1 60 ? 6.512 -40.438 3.984 1 95.56 60 MET B C 1
ATOM 4739 O O . MET B 1 60 ? 5.691 -40.344 3.068 1 95.56 60 MET B O 1
ATOM 4743 N N . ASP B 1 61 ? 6.359 -41.281 4.973 1 96.69 61 ASP B N 1
ATOM 4744 C CA . ASP B 1 61 ? 5.164 -42.125 5.043 1 96.69 61 ASP B CA 1
ATOM 4745 C C . ASP B 1 61 ? 3.898 -41.281 5.109 1 96.69 61 ASP B C 1
ATOM 4747 O O . ASP B 1 61 ? 2.924 -41.531 4.406 1 96.69 61 ASP B O 1
ATOM 4751 N N . LYS B 1 62 ? 3.947 -40.25 5.938 1 96.88 62 LYS B N 1
ATOM 4752 C CA . LYS B 1 62 ? 2.816 -39.344 6.07 1 96.88 62 LYS B CA 1
ATOM 4753 C C . LYS B 1 62 ? 2.59 -38.562 4.785 1 96.88 62 LYS B C 1
ATOM 4755 O O . LYS B 1 62 ? 1.45 -38.375 4.344 1 96.88 62 LYS B O 1
ATOM 4760 N N . VAL B 1 63 ? 3.623 -38.094 4.27 1 98.06 63 VAL B N 1
ATOM 4761 C CA . VAL B 1 63 ? 3.566 -37.312 3.043 1 98.06 63 VAL B CA 1
ATOM 4762 C C . VAL B 1 63 ? 2.961 -38.156 1.918 1 98.06 63 VAL B C 1
ATOM 4764 O O . VAL B 1 63 ? 2.092 -37.688 1.183 1 98.06 63 VAL B O 1
ATOM 4767 N N . GLN B 1 64 ? 3.396 -39.375 1.825 1 97.94 64 GLN B N 1
ATOM 4768 C CA . GLN B 1 64 ? 2.92 -40.25 0.751 1 97.94 64 GLN B CA 1
ATOM 4769 C C . GLN B 1 64 ? 1.454 -40.625 0.954 1 97.94 64 GLN B C 1
ATOM 4771 O O . GLN B 1 64 ? 0.708 -40.781 -0.015 1 97.94 64 GLN B O 1
ATOM 4776 N N . GLU B 1 65 ? 1.059 -40.812 2.141 1 97.94 65 GLU B N 1
ATOM 4777 C CA . GLU B 1 65 ? -0.348 -41.062 2.434 1 97.94 65 GLU B CA 1
ATOM 4778 C C . GLU B 1 65 ? -1.223 -39.875 2 1 97.94 65 GLU B C 1
ATOM 4780 O O . GLU B 1 65 ? -2.266 -40.094 1.371 1 97.94 65 GLU B O 1
ATOM 4785 N N . ASP B 1 66 ? -0.835 -38.719 2.416 1 98.25 66 ASP B N 1
ATOM 4786 C CA . ASP B 1 66 ? -1.563 -37.5 2.01 1 98.25 66 ASP B CA 1
ATOM 4787 C C . ASP B 1 66 ? -1.597 -37.375 0.489 1 98.25 66 ASP B C 1
ATOM 4789 O O . ASP B 1 66 ? -2.627 -37.031 -0.086 1 98.25 66 ASP B O 1
ATOM 4793 N N . TRP B 1 67 ? -0.471 -37.656 -0.114 1 98.38 67 TRP B N 1
ATOM 4794 C CA . TRP B 1 67 ? -0.355 -37.531 -1.563 1 98.38 67 TRP B CA 1
ATOM 4795 C C . TRP B 1 67 ? -1.299 -38.5 -2.273 1 98.38 67 TRP B C 1
ATOM 4797 O O . TRP B 1 67 ? -1.928 -38.156 -3.271 1 98.38 67 TRP B O 1
ATOM 4807 N N . LYS B 1 68 ? -1.395 -39.688 -1.791 1 97.88 68 LYS B N 1
ATOM 4808 C CA . LYS B 1 68 ? -2.34 -40.656 -2.332 1 97.88 68 LYS B CA 1
ATOM 4809 C C . LYS B 1 68 ? -3.773 -40.156 -2.232 1 97.88 68 LYS B C 1
ATOM 4811 O O . LYS B 1 68 ? -4.551 -40.281 -3.182 1 97.88 68 LYS B O 1
ATOM 4816 N N . LYS B 1 69 ? -4.082 -39.594 -1.124 1 97.44 69 LYS B N 1
ATOM 4817 C CA . LYS B 1 69 ? -5.418 -39.031 -0.916 1 97.44 69 LYS B CA 1
ATOM 4818 C C . LYS B 1 69 ? -5.711 -37.906 -1.911 1 97.44 69 LYS B C 1
ATOM 4820 O O . LYS B 1 69 ? -6.805 -37.844 -2.469 1 97.44 69 LYS B O 1
ATOM 4825 N N . ILE B 1 70 ? -4.793 -37.062 -2.123 1 97.69 70 ILE B N 1
ATOM 4826 C CA . ILE B 1 70 ? -4.953 -35.938 -3.045 1 97.69 70 ILE B CA 1
ATOM 4827 C C . ILE B 1 70 ? -5.133 -36.469 -4.469 1 97.69 70 ILE B C 1
ATOM 4829 O O . ILE B 1 70 ? -6.008 -36 -5.199 1 97.69 70 ILE B O 1
ATOM 4833 N N . ASN B 1 71 ? -4.281 -37.438 -4.844 1 97.5 71 ASN B N 1
ATOM 4834 C CA . ASN B 1 71 ? -4.387 -38 -6.18 1 97.5 71 ASN B CA 1
ATOM 4835 C C . ASN B 1 71 ? -5.758 -38.625 -6.41 1 97.5 71 ASN B C 1
ATOM 4837 O O . ASN B 1 71 ? -6.371 -38.438 -7.461 1 97.5 71 ASN B O 1
ATOM 4841 N N . GLU B 1 72 ? -6.23 -39.375 -5.461 1 97.25 72 GLU B N 1
ATOM 4842 C CA . GLU B 1 72 ? -7.543 -40 -5.555 1 97.25 72 GLU B CA 1
ATOM 4843 C C . GLU B 1 72 ? -8.656 -38.969 -5.621 1 97.25 72 GLU B C 1
ATOM 4845 O O . GLU B 1 72 ? -9.602 -39.094 -6.395 1 97.25 72 GLU B O 1
ATOM 4850 N N . PHE B 1 73 ? -8.555 -38.031 -4.793 1 97.19 73 PHE B N 1
ATOM 4851 C CA . PHE B 1 73 ? -9.531 -36.938 -4.75 1 97.19 73 PHE B CA 1
ATOM 4852 C C . PHE B 1 73 ? -9.625 -36.25 -6.102 1 97.19 73 PHE B C 1
ATOM 4854 O O . PHE B 1 73 ? -10.719 -36.031 -6.625 1 97.19 73 PHE B O 1
ATOM 4861 N N . VAL B 1 74 ? -8.469 -35.875 -6.66 1 96.81 74 VAL B N 1
ATOM 4862 C CA . VAL B 1 74 ? -8.406 -35.188 -7.934 1 96.81 74 VAL B CA 1
ATOM 4863 C C . VAL B 1 74 ? -9.016 -36.062 -9.031 1 96.81 74 VAL B C 1
ATOM 4865 O O . VAL B 1 74 ? -9.828 -35.562 -9.836 1 96.81 74 VAL B O 1
ATOM 4868 N N . LYS B 1 75 ? -8.648 -37.281 -9.047 1 96 75 LYS B N 1
ATOM 4869 C CA . LYS B 1 75 ? -9.188 -38.219 -10.031 1 96 75 LYS B CA 1
ATOM 4870 C C . LYS B 1 75 ? -10.711 -38.312 -9.922 1 96 75 LYS B C 1
ATOM 4872 O O . LYS B 1 75 ? -11.414 -38.25 -10.938 1 96 75 LYS B O 1
ATOM 4877 N N . MET B 1 76 ? -11.164 -38.406 -8.766 1 97.06 76 MET B N 1
ATOM 4878 C CA . MET B 1 76 ? -12.594 -38.531 -8.516 1 97.06 76 MET B CA 1
ATOM 4879 C C . MET B 1 76 ? -13.336 -37.281 -8.938 1 97.06 76 MET B C 1
ATOM 4881 O O . MET B 1 76 ? -14.344 -37.344 -9.641 1 97.06 76 MET B O 1
ATOM 4885 N N . LYS B 1 77 ? -12.867 -36.125 -8.5 1 96.81 77 LYS B N 1
ATOM 4886 C CA . LYS B 1 77 ? -13.562 -34.875 -8.773 1 96.81 77 LYS B CA 1
ATOM 4887 C C . LYS B 1 77 ? -13.555 -34.562 -10.266 1 96.81 77 LYS B C 1
ATOM 4889 O O . LYS B 1 77 ? -14.531 -34.031 -10.797 1 96.81 77 LYS B O 1
ATOM 4894 N N . ASN B 1 78 ? -12.438 -34.844 -10.906 1 96.19 78 ASN B N 1
ATOM 4895 C CA . ASN B 1 78 ? -12.375 -34.625 -12.352 1 96.19 78 ASN B CA 1
ATOM 4896 C C . ASN B 1 78 ? -13.344 -35.531 -13.109 1 96.19 78 ASN B C 1
ATOM 4898 O O . ASN B 1 78 ? -13.836 -35.156 -14.18 1 96.19 78 ASN B O 1
ATOM 4902 N N . LYS B 1 79 ? -13.578 -36.688 -12.617 1 95.94 79 LYS B N 1
ATOM 4903 C CA . LYS B 1 79 ? -14.578 -37.594 -13.203 1 95.94 79 LYS B CA 1
ATOM 4904 C C . LYS B 1 79 ? -15.992 -37.094 -12.938 1 95.94 79 LYS B C 1
ATOM 4906 O O . LYS B 1 79 ? -16.859 -37.125 -13.82 1 95.94 79 LYS B O 1
ATOM 4911 N N . GLU B 1 80 ? -16.203 -36.562 -11.812 1 96.88 80 GLU B N 1
ATOM 4912 C CA . GLU B 1 80 ? -17.516 -36.156 -11.359 1 96.88 80 GLU B CA 1
ATOM 4913 C C . GLU B 1 80 ? -17.922 -34.812 -12.008 1 96.88 80 GLU B C 1
ATOM 4915 O O . GLU B 1 80 ? -19.109 -34.594 -12.266 1 96.88 80 GLU B O 1
ATOM 4920 N N . ASN B 1 81 ? -17.016 -33.938 -12.18 1 96.69 81 ASN B N 1
ATOM 4921 C CA . ASN B 1 81 ? -17.281 -32.594 -12.664 1 96.69 81 ASN B CA 1
ATOM 4922 C C . ASN B 1 81 ? -16.266 -32.156 -13.711 1 96.69 81 ASN B C 1
ATOM 4924 O O . ASN B 1 81 ? -15.289 -31.484 -13.391 1 96.69 81 ASN B O 1
ATOM 4928 N N . LYS B 1 82 ? -16.609 -32.281 -14.93 1 94.06 82 LYS B N 1
ATOM 4929 C CA . LYS B 1 82 ? -15.695 -31.969 -16.031 1 94.06 82 LYS B CA 1
ATOM 4930 C C . LYS B 1 82 ? -15.609 -30.469 -16.281 1 94.06 82 LYS B C 1
ATOM 4932 O O . LYS B 1 82 ? -14.68 -30 -16.938 1 94.06 82 LYS B O 1
ATOM 4937 N N . ASP B 1 83 ? -16.516 -29.75 -15.711 1 95 83 ASP B N 1
ATOM 4938 C CA . ASP B 1 83 ? -16.578 -28.312 -15.953 1 95 83 ASP B CA 1
ATOM 4939 C C . ASP B 1 83 ? -15.664 -27.547 -14.992 1 95 83 ASP B C 1
ATOM 4941 O O . ASP B 1 83 ? -15.469 -26.344 -15.141 1 95 83 ASP B O 1
ATOM 4945 N N . PHE B 1 84 ? -15.117 -28.172 -14.008 1 97.56 84 PHE B N 1
ATOM 4946 C CA . PHE B 1 84 ? -14.203 -27.562 -13.047 1 97.56 84 PHE B CA 1
ATOM 4947 C C . PHE B 1 84 ? -12.977 -28.453 -12.844 1 97.56 84 PHE B C 1
ATOM 4949 O O . PHE B 1 84 ? -12.859 -29.125 -11.812 1 97.56 84 PHE B O 1
ATOM 4956 N N . PRO B 1 85 ? -12.062 -28.312 -13.742 1 97.12 85 PRO B N 1
ATOM 4957 C CA . PRO B 1 85 ? -10.867 -29.156 -13.648 1 97.12 85 PRO B CA 1
ATOM 4958 C C . PRO B 1 85 ? -10.031 -28.859 -12.406 1 97.12 85 PRO B C 1
ATOM 4960 O O . PRO B 1 85 ? -9.938 -27.703 -11.977 1 97.12 85 PRO B O 1
ATOM 4963 N N . ILE B 1 86 ? -9.43 -29.906 -11.898 1 96.56 86 ILE B N 1
ATOM 4964 C CA . ILE B 1 86 ? -8.508 -29.781 -10.781 1 96.56 86 ILE B CA 1
ATOM 4965 C C . ILE B 1 86 ? -7.18 -30.453 -11.133 1 96.56 86 ILE B C 1
ATOM 4967 O O . ILE B 1 86 ? -7.156 -31.453 -11.867 1 96.56 86 ILE B O 1
ATOM 4971 N N . PHE B 1 87 ? -6.09 -29.906 -10.727 1 97.62 87 PHE B N 1
ATOM 4972 C CA . PHE B 1 87 ? -4.766 -30.484 -10.922 1 97.62 87 PHE B CA 1
ATOM 4973 C C . PHE B 1 87 ? -4.105 -30.797 -9.586 1 97.62 87 PHE B C 1
ATOM 4975 O O . PHE B 1 87 ? -4.297 -30.062 -8.609 1 97.62 87 PHE B O 1
ATOM 4982 N N . ASN B 1 88 ? -3.449 -31.938 -9.539 1 96.31 88 ASN B N 1
ATOM 4983 C CA . ASN B 1 88 ? -2.682 -32.25 -8.344 1 96.31 88 ASN B CA 1
ATOM 4984 C C . ASN B 1 88 ? -1.324 -31.562 -8.352 1 96.31 88 ASN B C 1
ATOM 4986 O O . ASN B 1 88 ? -0.73 -31.359 -9.406 1 96.31 88 ASN B O 1
ATOM 4990 N N . GLY B 1 89 ? -0.871 -31.203 -7.254 1 98.12 89 GLY B N 1
ATOM 4991 C CA . GLY B 1 89 ? 0.423 -30.562 -7.078 1 98.12 89 GLY B CA 1
ATOM 4992 C C . GLY B 1 89 ? 0.848 -30.453 -5.625 1 98.12 89 GLY B C 1
ATOM 4993 O O . GLY B 1 89 ? 0.1 -30.844 -4.727 1 98.12 89 GLY B O 1
ATOM 4994 N N . TYR B 1 90 ? 2.09 -30.078 -5.402 1 98.56 90 TYR B N 1
ATOM 4995 C CA . TYR B 1 90 ? 2.641 -29.906 -4.062 1 98.56 90 TYR B CA 1
ATOM 4996 C C . TYR B 1 90 ? 3.734 -28.844 -4.055 1 98.56 90 TYR B C 1
ATOM 4998 O O . TYR B 1 90 ? 4.262 -28.484 -5.105 1 98.56 90 TYR B O 1
ATOM 5006 N N . GLU B 1 91 ? 4 -28.328 -2.896 1 98.5 91 GLU B N 1
ATOM 5007 C CA . GLU B 1 91 ? 5.086 -27.359 -2.746 1 98.5 91 GLU B CA 1
ATOM 5008 C C . GLU B 1 91 ? 6.414 -28.062 -2.475 1 98.5 91 GLU B C 1
ATOM 5010 O O . GLU B 1 91 ? 6.484 -28.969 -1.637 1 98.5 91 GLU B O 1
ATOM 5015 N N . TRP B 1 92 ? 7.367 -27.688 -3.207 1 98.56 92 TRP B N 1
ATOM 5016 C CA . TRP B 1 92 ? 8.742 -28.125 -3.018 1 98.56 92 TRP B CA 1
ATOM 5017 C C . TRP B 1 92 ? 9.617 -26.984 -2.518 1 98.56 92 TRP B C 1
ATOM 5019 O O . TRP B 1 92 ? 9.602 -25.891 -3.086 1 98.56 92 TRP B O 1
ATOM 5029 N N . GLN B 1 93 ? 10.375 -27.188 -1.448 1 97 93 GLN B N 1
ATOM 5030 C CA . GLN B 1 93 ? 11.219 -26.141 -0.876 1 97 93 GLN B CA 1
ATOM 5031 C C . GLN B 1 93 ? 12.695 -26.516 -0.982 1 97 93 GLN B C 1
ATOM 5033 O O . GLN B 1 93 ? 13.562 -25.641 -0.904 1 97 93 GLN B O 1
ATOM 5038 N N . GLY B 1 94 ? 12.992 -27.859 -1.059 1 95.94 94 GLY B N 1
ATOM 5039 C CA . GLY B 1 94 ? 14.375 -28.297 -1.102 1 95.94 94 GLY B CA 1
ATOM 5040 C C . GLY B 1 94 ? 15.211 -27.766 0.041 1 95.94 94 GLY B C 1
ATOM 5041 O O . GLY B 1 94 ? 14.734 -27.656 1.174 1 95.94 94 GLY B O 1
ATOM 5042 N N . ALA B 1 95 ? 16.484 -27.484 -0.286 1 95.69 95 ALA B N 1
ATOM 5043 C CA . ALA B 1 95 ? 17.422 -26.953 0.71 1 95.69 95 ALA B CA 1
ATOM 5044 C C . ALA B 1 95 ? 17.266 -25.438 0.84 1 95.69 95 ALA B C 1
ATOM 5046 O O . ALA B 1 95 ? 18 -24.797 1.599 1 95.69 95 ALA B O 1
ATOM 5047 N N . GLY B 1 96 ? 16.328 -24.844 0.128 1 95.44 96 GLY B N 1
ATOM 5048 C CA . GLY B 1 96 ? 16.125 -23.406 0.176 1 95.44 96 GLY B CA 1
ATOM 5049 C C . GLY B 1 96 ? 17.094 -22.641 -0.707 1 95.44 96 GLY B C 1
ATOM 5050 O O . GLY B 1 96 ? 17.047 -21.406 -0.75 1 95.44 96 GLY B O 1
ATOM 5051 N N . LEU B 1 97 ? 17.906 -23.297 -1.522 1 97.62 97 LEU B N 1
ATOM 5052 C CA . LEU B 1 97 ? 19 -22.688 -2.27 1 97.62 97 LEU B CA 1
ATOM 5053 C C . LEU B 1 97 ? 18.531 -22.234 -3.646 1 97.62 97 LEU B C 1
ATOM 5055 O O . LEU B 1 97 ? 19.188 -21.422 -4.301 1 97.62 97 LEU B O 1
ATOM 5059 N N . ASP B 1 98 ? 17.359 -22.781 -4.059 1 98.38 98 ASP B N 1
ATOM 5060 C CA . ASP B 1 98 ? 16.922 -22.516 -5.43 1 98.38 98 ASP B CA 1
ATOM 5061 C C . ASP B 1 98 ? 15.562 -21.844 -5.457 1 98.38 98 ASP B C 1
ATOM 5063 O O . ASP B 1 98 ? 14.945 -21.703 -6.52 1 98.38 98 ASP B O 1
ATOM 5067 N N . GLY B 1 99 ? 15.109 -21.359 -4.324 1 97.81 99 GLY B N 1
ATOM 5068 C CA . GLY B 1 99 ? 13.773 -20.797 -4.234 1 97.81 99 GLY B CA 1
ATOM 5069 C C . GLY B 1 99 ? 12.688 -21.859 -4.148 1 97.81 99 GLY B C 1
ATOM 5070 O O . GLY B 1 99 ? 12.844 -22.953 -4.688 1 97.81 99 GLY B O 1
ATOM 5071 N N . ASP B 1 100 ? 11.594 -21.562 -3.514 1 97.94 100 ASP B N 1
ATOM 5072 C CA . ASP B 1 100 ? 10.477 -22.484 -3.387 1 97.94 100 ASP B CA 1
ATOM 5073 C C . ASP B 1 100 ? 9.664 -22.547 -4.68 1 97.94 100 ASP B C 1
ATOM 5075 O O . ASP B 1 100 ? 9.57 -21.562 -5.406 1 97.94 100 ASP B O 1
ATOM 5079 N N . HIS B 1 101 ? 9.133 -23.766 -4.965 1 98.75 101 HIS B N 1
ATOM 5080 C CA . HIS B 1 101 ? 8.328 -24 -6.156 1 98.75 101 HIS B CA 1
ATOM 5081 C C . HIS B 1 101 ? 7.07 -24.797 -5.832 1 98.75 101 HIS B C 1
ATOM 5083 O O . HIS B 1 101 ? 7.094 -25.656 -4.957 1 98.75 101 HIS B O 1
ATOM 5089 N N . ASN B 1 102 ? 6 -24.453 -6.469 1 98.81 102 ASN B N 1
ATOM 5090 C CA . ASN B 1 102 ? 4.848 -25.344 -6.516 1 98.81 102 ASN B CA 1
ATOM 5091 C C . ASN B 1 102 ? 4.887 -26.25 -7.746 1 98.81 102 ASN B C 1
ATOM 5093 O O . ASN B 1 102 ? 4.918 -25.75 -8.875 1 98.81 102 ASN B O 1
ATOM 5097 N N . VAL B 1 103 ? 4.859 -27.531 -7.5 1 98.81 103 VAL B N 1
ATOM 5098 C CA . VAL B 1 103 ? 4.902 -28.516 -8.57 1 98.81 103 VAL B CA 1
ATOM 5099 C C . VAL B 1 103 ? 3.484 -28.938 -8.938 1 98.81 103 VAL B C 1
ATOM 5101 O O . VAL B 1 103 ? 2.668 -29.219 -8.055 1 98.81 103 VAL B O 1
ATOM 5104 N N . PHE B 1 104 ? 3.201 -29 -10.188 1 98.62 104 PHE B N 1
ATOM 5105 C CA . PHE B 1 104 ? 1.902 -29.453 -10.672 1 98.62 104 PHE B CA 1
ATOM 5106 C C . PHE B 1 104 ? 2.07 -30.516 -11.75 1 98.62 104 PHE B C 1
ATOM 5108 O O . PHE B 1 104 ? 3.049 -30.5 -12.5 1 98.62 104 PHE B O 1
ATOM 5115 N N . PHE B 1 105 ? 1.097 -31.422 -11.859 1 98.19 105 PHE B N 1
ATOM 5116 C CA . PHE B 1 105 ? 1.084 -32.469 -12.859 1 98.19 105 PHE B CA 1
ATOM 5117 C C . PHE B 1 105 ? -0.146 -32.375 -13.75 1 98.19 105 PHE B C 1
ATOM 5119 O O . PHE B 1 105 ? -1.239 -32.062 -13.273 1 98.19 105 PHE B O 1
ATOM 5126 N N . LYS B 1 106 ? 0.086 -32.5 -15.047 1 95.44 106 LYS B N 1
ATOM 5127 C CA . LYS B 1 106 ? -1.062 -32.625 -15.938 1 95.44 106 LYS B CA 1
ATOM 5128 C C . LYS B 1 106 ? -1.904 -33.875 -15.586 1 95.44 106 LYS B C 1
ATOM 5130 O O . LYS B 1 106 ? -3.135 -33.781 -15.578 1 95.44 106 LYS B O 1
ATOM 5135 N N . ASN B 1 107 ? -1.145 -34.844 -15.391 1 90.19 107 ASN B N 1
ATOM 5136 C CA . ASN B 1 107 ? -1.688 -36.094 -14.891 1 90.19 107 ASN B CA 1
ATOM 5137 C C . ASN B 1 107 ? -1.056 -36.5 -13.555 1 90.19 107 ASN B C 1
ATOM 5139 O O . ASN B 1 107 ? -0.219 -35.75 -13.023 1 90.19 107 ASN B O 1
ATOM 5143 N N . GLU B 1 108 ? -1.29 -37.625 -13.07 1 90.56 108 GLU B N 1
ATOM 5144 C CA . GLU B 1 108 ? -0.734 -38.062 -11.797 1 90.56 108 GLU B CA 1
ATOM 5145 C C . GLU B 1 108 ? 0.78 -38.25 -11.883 1 90.56 108 GLU B C 1
ATOM 5147 O O . GLU B 1 108 ? 1.314 -38.562 -12.945 1 90.56 108 GLU B O 1
ATOM 5152 N N . GLY B 1 109 ? 1.458 -37.875 -10.844 1 94.5 109 GLY B N 1
ATOM 5153 C CA . GLY B 1 109 ? 2.896 -38.062 -10.719 1 94.5 109 GLY B CA 1
ATOM 5154 C C . GLY B 1 109 ? 3.354 -38.25 -9.281 1 94.5 109 GLY B C 1
ATOM 5155 O O . GLY B 1 109 ? 2.561 -38.125 -8.352 1 94.5 109 GLY B O 1
ATOM 5156 N N . PRO B 1 110 ? 4.648 -38.594 -9.188 1 97.19 110 PRO B N 1
ATOM 5157 C CA . PRO B 1 110 ? 5.168 -38.875 -7.84 1 97.19 110 PRO B CA 1
ATOM 5158 C C . PRO B 1 110 ? 5.512 -37.594 -7.086 1 97.19 110 PRO B C 1
ATOM 5160 O O . PRO B 1 110 ? 5.941 -36.594 -7.695 1 97.19 110 PRO B O 1
ATOM 5163 N N . LEU B 1 111 ? 5.277 -37.594 -5.762 1 98.31 111 LEU B N 1
ATOM 5164 C CA . LEU B 1 111 ? 5.824 -36.531 -4.906 1 98.31 111 LEU B CA 1
ATOM 5165 C C . LEU B 1 111 ? 7.242 -36.906 -4.457 1 98.31 111 LEU B C 1
ATOM 5167 O O . LEU B 1 111 ? 7.438 -37.844 -3.686 1 98.31 111 LEU B O 1
ATOM 5171 N N . VAL B 1 112 ? 8.234 -36.188 -5.031 1 98.06 112 VAL B N 1
ATOM 5172 C CA . VAL B 1 112 ? 9.648 -36.375 -4.691 1 98.06 112 VAL B CA 1
ATOM 5173 C C . VAL B 1 112 ? 10.164 -35.094 -4.023 1 98.06 112 VAL B C 1
ATOM 5175 O O . VAL B 1 112 ? 9.578 -34 -4.188 1 98.06 112 VAL B O 1
ATOM 5178 N N . ASN B 1 113 ? 11.188 -35.188 -3.238 1 97.06 113 ASN B N 1
ATOM 5179 C CA . ASN B 1 113 ? 11.656 -34.031 -2.482 1 97.06 113 ASN B CA 1
ATOM 5180 C C . ASN B 1 113 ? 13.18 -33.969 -2.449 1 97.06 113 ASN B C 1
ATOM 5182 O O . ASN B 1 113 ? 13.773 -33.906 -1.375 1 97.06 113 ASN B O 1
ATOM 5186 N N . PRO B 1 114 ? 13.766 -33.906 -3.607 1 97.94 114 PRO B N 1
ATOM 5187 C CA . PRO B 1 114 ? 15.219 -33.719 -3.605 1 97.94 114 PRO B CA 1
ATOM 5188 C C . PRO B 1 114 ? 15.633 -32.375 -3.059 1 97.94 114 PRO B C 1
ATOM 5190 O O . PRO B 1 114 ? 14.789 -31.484 -2.867 1 97.94 114 PRO B O 1
ATOM 5193 N N . MET B 1 115 ? 16.938 -32.188 -2.85 1 97.25 115 MET B N 1
ATOM 5194 C CA . MET B 1 115 ? 17.422 -31 -2.137 1 97.25 115 MET B CA 1
ATOM 5195 C C . MET B 1 115 ? 17.641 -29.828 -3.096 1 97.25 115 MET B C 1
ATOM 5197 O O . MET B 1 115 ? 17.719 -28.672 -2.67 1 97.25 115 MET B O 1
ATOM 5201 N N . ARG B 1 116 ? 17.719 -30.156 -4.398 1 98.19 116 ARG B N 1
ATOM 5202 C CA . ARG B 1 116 ? 18.016 -29.109 -5.371 1 98.19 116 ARG B CA 1
ATOM 5203 C C . ARG B 1 116 ? 17 -29.109 -6.504 1 98.19 116 ARG B C 1
ATOM 5205 O O . ARG B 1 116 ? 16.453 -30.156 -6.848 1 98.19 116 ARG B O 1
ATOM 5212 N N . TYR B 1 117 ? 16.812 -27.969 -7.102 1 98.56 117 TYR B N 1
ATOM 5213 C CA . TYR B 1 117 ? 15.875 -27.797 -8.203 1 98.56 117 TYR B CA 1
ATOM 5214 C C . TYR B 1 117 ? 16.266 -28.672 -9.391 1 98.56 117 TYR B C 1
ATOM 5216 O O . TYR B 1 117 ? 15.406 -29.297 -10.031 1 98.56 117 TYR B O 1
ATOM 5224 N N . SER B 1 118 ? 17.531 -28.719 -9.727 1 98.31 118 SER B N 1
ATOM 5225 C CA . SER B 1 118 ? 18 -29.531 -10.844 1 98.31 118 SER B CA 1
ATOM 5226 C C . SER B 1 118 ? 17.688 -31.016 -10.625 1 98.31 118 SER B C 1
ATOM 5228 O O . SER B 1 118 ? 17.344 -31.734 -11.562 1 98.31 118 SER B O 1
ATOM 5230 N N . GLN B 1 119 ? 17.812 -31.469 -9.406 1 98.62 119 GLN B N 1
ATOM 5231 C CA . GLN B 1 119 ? 17.453 -32.844 -9.07 1 98.62 119 GLN B CA 1
ATOM 5232 C C . GLN B 1 119 ? 15.953 -33.094 -9.203 1 98.62 119 GLN B C 1
ATOM 5234 O O . GLN B 1 119 ? 15.523 -34.156 -9.648 1 98.62 119 GLN B O 1
ATOM 5239 N N . LEU B 1 120 ? 15.203 -32.094 -8.734 1 98.75 120 LEU B N 1
ATOM 5240 C CA . LEU B 1 120 ? 13.758 -32.188 -8.891 1 98.75 120 LEU B CA 1
ATOM 5241 C C . LEU B 1 120 ? 13.375 -32.344 -10.359 1 98.75 120 LEU B C 1
ATOM 5243 O O . LEU B 1 120 ? 12.547 -33.219 -10.688 1 98.75 120 LEU B O 1
ATOM 5247 N N . TYR B 1 121 ? 13.961 -31.594 -11.203 1 98.62 121 TYR B N 1
ATOM 5248 C CA . TYR B 1 121 ? 13.711 -31.688 -12.641 1 98.62 121 TYR B CA 1
ATOM 5249 C C . TYR B 1 121 ? 14.07 -33.062 -13.164 1 98.62 121 TYR B C 1
ATOM 5251 O O . TYR B 1 121 ? 13.297 -33.688 -13.914 1 98.62 121 TYR B O 1
ATOM 5259 N N . GLU B 1 122 ? 15.219 -33.562 -12.797 1 98.31 122 GLU B N 1
ATOM 5260 C CA . GLU B 1 122 ? 15.672 -34.875 -13.273 1 98.31 122 GLU B CA 1
ATOM 5261 C C . GLU B 1 122 ? 14.688 -35.969 -12.883 1 98.31 122 GLU B C 1
ATOM 5263 O O . GLU B 1 122 ? 14.453 -36.906 -13.656 1 98.31 122 GLU B O 1
ATOM 5268 N N . GLU B 1 123 ? 14.125 -35.844 -11.758 1 98.25 123 GLU B N 1
ATOM 5269 C CA . GLU B 1 123 ? 13.227 -36.875 -11.258 1 98.25 123 GLU B CA 1
ATOM 5270 C C . GLU B 1 123 ? 11.852 -36.781 -11.906 1 98.25 123 GLU B C 1
ATOM 5272 O O . GLU B 1 123 ? 11.102 -37.75 -11.953 1 98.25 123 GLU B O 1
ATOM 5277 N N . LEU B 1 124 ? 11.516 -35.562 -12.398 1 98.25 124 LEU B N 1
ATOM 5278 C CA . LEU B 1 124 ? 10.141 -35.375 -12.852 1 98.25 124 LEU B CA 1
ATOM 5279 C C . LEU B 1 124 ? 10.086 -35.125 -14.352 1 98.25 124 LEU B C 1
ATOM 5281 O O . LEU B 1 124 ? 9.008 -35.031 -14.938 1 98.25 124 LEU B O 1
ATOM 5285 N N . LYS B 1 125 ? 11.203 -35 -15.07 1 96.06 125 LYS B N 1
ATOM 5286 C CA . LYS B 1 125 ? 11.273 -34.562 -16.453 1 96.06 125 LYS B CA 1
ATOM 5287 C C . LYS B 1 125 ? 10.508 -35.5 -17.375 1 96.06 125 LYS B C 1
ATOM 5289 O O . LYS B 1 125 ? 10.078 -35.125 -18.469 1 96.06 125 LYS B O 1
ATOM 5294 N N . GLU B 1 126 ? 10.297 -36.812 -16.953 1 95.75 126 GLU B N 1
ATOM 5295 C CA . GLU B 1 126 ? 9.57 -37.781 -17.766 1 95.75 126 GLU B CA 1
ATOM 5296 C C . GLU B 1 126 ? 8.07 -37.688 -17.531 1 95.75 126 GLU B C 1
ATOM 5298 O O . GLU B 1 126 ? 7.289 -38.375 -18.172 1 95.75 126 GLU B O 1
ATOM 5303 N N . LYS B 1 127 ? 7.688 -36.844 -16.609 1 95.19 127 LYS B N 1
ATOM 5304 C CA . LYS B 1 127 ? 6.277 -36.594 -16.312 1 95.19 127 LYS B CA 1
ATOM 5305 C C . LYS B 1 127 ? 5.812 -35.25 -16.891 1 95.19 127 LYS B C 1
ATOM 5307 O O . LYS B 1 127 ? 6.625 -34.375 -17.156 1 95.19 127 LYS B O 1
ATOM 5312 N N . ASP B 1 128 ? 4.578 -35.219 -17.234 1 95.75 128 ASP B N 1
ATOM 5313 C CA . ASP B 1 128 ? 3.998 -33.906 -17.562 1 95.75 128 ASP B CA 1
ATOM 5314 C C . ASP B 1 128 ? 3.857 -33.031 -16.297 1 95.75 128 ASP B C 1
ATOM 5316 O O . ASP B 1 128 ? 2.77 -32.938 -15.734 1 95.75 128 ASP B O 1
ATOM 5320 N N . ALA B 1 129 ? 5 -32.5 -15.93 1 98.06 129 ALA B N 1
ATOM 5321 C CA . ALA B 1 129 ? 5.062 -31.734 -14.68 1 98.06 129 ALA B CA 1
ATOM 5322 C C . ALA B 1 129 ? 5.68 -30.359 -14.898 1 98.06 129 ALA B C 1
ATOM 5324 O O . ALA B 1 129 ? 6.5 -30.188 -15.797 1 98.06 129 ALA B O 1
ATOM 5325 N N . ILE B 1 130 ? 5.242 -29.406 -14.156 1 98.44 130 ILE B N 1
ATOM 5326 C CA . ILE B 1 130 ? 5.855 -28.094 -14.102 1 98.44 130 ILE B CA 1
ATOM 5327 C C . ILE B 1 130 ? 6.117 -27.703 -12.648 1 98.44 130 ILE B C 1
ATOM 5329 O O . ILE B 1 130 ? 5.539 -28.281 -11.727 1 98.44 130 ILE B O 1
ATOM 5333 N N . ALA B 1 131 ? 6.996 -26.75 -12.43 1 98.75 131 ALA B N 1
ATOM 5334 C CA . ALA B 1 131 ? 7.316 -26.219 -11.109 1 98.75 131 ALA B CA 1
ATOM 5335 C C . ALA B 1 131 ? 7.363 -24.688 -11.125 1 98.75 131 ALA B C 1
ATOM 5337 O O . ALA B 1 131 ? 8.203 -24.094 -11.805 1 98.75 131 ALA B O 1
ATOM 5338 N N . ILE B 1 132 ? 6.535 -24.062 -10.367 1 98.62 132 ILE B N 1
ATOM 5339 C CA . ILE B 1 132 ? 6.359 -22.609 -10.445 1 98.62 132 ILE B CA 1
ATOM 5340 C C . ILE B 1 132 ? 7.039 -21.953 -9.25 1 98.62 132 ILE B C 1
ATOM 5342 O O . ILE B 1 132 ? 6.633 -22.172 -8.102 1 98.62 132 ILE B O 1
ATOM 5346 N N . PRO B 1 133 ? 8.086 -21.141 -9.508 1 98.75 133 PRO B N 1
ATOM 5347 C CA . PRO B 1 133 ? 8.688 -20.422 -8.375 1 98.75 133 PRO B CA 1
ATOM 5348 C C . PRO B 1 133 ? 7.766 -19.359 -7.789 1 98.75 133 PRO B C 1
ATOM 5350 O O . PRO B 1 133 ? 7.023 -18.703 -8.523 1 98.75 133 PRO B O 1
ATOM 5353 N N . HIS B 1 134 ? 7.828 -19.25 -6.492 1 98.38 134 HIS B N 1
ATOM 5354 C CA . HIS B 1 134 ? 6.957 -18.266 -5.848 1 98.38 134 HIS B CA 1
ATOM 5355 C C . HIS B 1 134 ? 7.707 -17.484 -4.777 1 98.38 134 HIS B C 1
ATOM 5357 O O . HIS B 1 134 ? 8.758 -17.922 -4.309 1 98.38 134 HIS B O 1
ATOM 5363 N N . HIS B 1 135 ? 7.207 -16.25 -4.5 1 96.56 135 HIS B N 1
ATOM 5364 C CA . HIS B 1 135 ? 7.793 -15.242 -3.629 1 96.56 135 HIS B CA 1
ATOM 5365 C C . HIS B 1 135 ? 9.289 -15.102 -3.869 1 96.56 135 HIS B C 1
ATOM 5367 O O . HIS B 1 135 ? 10.086 -15.234 -2.938 1 96.56 135 HIS B O 1
ATOM 5373 N N . LEU B 1 136 ? 9.625 -14.672 -5.004 1 98.56 136 LEU B N 1
ATOM 5374 C CA . LEU B 1 136 ? 10.953 -14.812 -5.59 1 98.56 136 LEU B CA 1
ATOM 5375 C C . LEU B 1 136 ? 11.93 -13.836 -4.945 1 98.56 136 LEU B C 1
ATOM 5377 O O . LEU B 1 136 ? 13.117 -14.156 -4.781 1 98.56 136 LEU B O 1
ATOM 5381 N N . ALA B 1 137 ? 11.508 -12.664 -4.562 1 98.5 137 ALA B N 1
ATOM 5382 C CA . ALA B 1 137 ? 12.414 -11.531 -4.363 1 98.5 137 ALA B CA 1
ATOM 5383 C C . ALA B 1 137 ? 12.984 -11.539 -2.947 1 98.5 137 ALA B C 1
ATOM 5385 O O . ALA B 1 137 ? 13.219 -10.477 -2.365 1 98.5 137 ALA B O 1
ATOM 5386 N N . TYR B 1 138 ? 13.125 -12.656 -2.396 1 97.88 138 TYR B N 1
ATOM 5387 C CA . TYR B 1 138 ? 13.914 -12.82 -1.184 1 97.88 138 TYR B CA 1
ATOM 5388 C C . TYR B 1 138 ? 15.383 -13.047 -1.519 1 97.88 138 TYR B C 1
ATOM 5390 O O . TYR B 1 138 ? 15.75 -13.172 -2.691 1 97.88 138 TYR B O 1
ATOM 5398 N N . SER B 1 139 ? 16.188 -13.117 -0.486 1 97.81 139 SER B N 1
ATOM 5399 C CA . SER B 1 139 ? 17.641 -13.227 -0.666 1 97.81 139 SER B CA 1
ATOM 5400 C C . SER B 1 139 ? 18.016 -14.555 -1.309 1 97.81 139 SER B C 1
ATOM 5402 O O . SER B 1 139 ? 17.453 -15.602 -0.961 1 97.81 139 SER B O 1
ATOM 5404 N N . LEU B 1 140 ? 18.938 -14.516 -2.256 1 97.81 140 LEU B N 1
ATOM 5405 C CA . LEU B 1 140 ? 19.453 -15.727 -2.898 1 97.81 140 LEU B CA 1
ATOM 5406 C C . LEU B 1 140 ? 19.984 -16.703 -1.863 1 97.81 140 LEU B C 1
ATOM 5408 O O . LEU B 1 140 ? 20.703 -16.312 -0.938 1 97.81 140 LEU B O 1
ATOM 5412 N N . SER B 1 141 ? 19.641 -17.938 -1.97 1 96.56 141 SER B N 1
ATOM 5413 C CA . SER B 1 141 ? 20.062 -19.047 -1.111 1 96.56 141 SER B CA 1
ATOM 5414 C C . SER B 1 141 ? 19.281 -19.062 0.195 1 96.56 141 SER B C 1
ATOM 5416 O O . SER B 1 141 ? 19.5 -19.922 1.047 1 96.56 141 SER B O 1
ATOM 5418 N N . HIS B 1 142 ? 18.484 -18.141 0.409 1 97 142 HIS B N 1
ATOM 5419 C CA . HIS B 1 142 ? 17.547 -18.062 1.527 1 97 142 HIS B CA 1
ATOM 5420 C C . HIS B 1 142 ? 16.109 -17.922 1.038 1 97 142 HIS B C 1
ATOM 5422 O O . HIS B 1 142 ? 15.406 -16.984 1.401 1 97 142 HIS B O 1
ATOM 5428 N N . ARG B 1 143 ? 15.711 -18.844 0.19 1 95.5 143 ARG B N 1
ATOM 5429 C CA . ARG B 1 143 ? 14.375 -19.031 -0.373 1 95.5 143 ARG B CA 1
ATOM 5430 C C . ARG B 1 143 ? 14.148 -18.094 -1.559 1 95.5 143 ARG B C 1
ATOM 5432 O O . ARG B 1 143 ? 13.086 -18.125 -2.184 1 95.5 143 ARG B O 1
ATOM 5439 N N . GLY B 1 144 ? 15.062 -17.203 -1.878 1 98.06 144 GLY B N 1
ATOM 5440 C CA . GLY B 1 144 ? 14.984 -16.438 -3.111 1 98.06 144 GLY B CA 1
ATOM 5441 C C . GLY B 1 144 ? 15.203 -17.281 -4.352 1 98.06 144 GLY B C 1
ATOM 5442 O O . GLY B 1 144 ? 15.945 -18.266 -4.316 1 98.06 144 GLY B O 1
ATOM 5443 N N . LYS B 1 145 ? 14.609 -16.875 -5.438 1 98.75 145 LYS B N 1
ATOM 5444 C CA . LYS B 1 145 ? 14.711 -17.641 -6.676 1 98.75 145 LYS B CA 1
ATOM 5445 C C . LYS B 1 145 ? 16.141 -17.594 -7.23 1 98.75 145 LYS B C 1
ATOM 5447 O O . LYS B 1 145 ? 16.703 -16.516 -7.406 1 98.75 145 LYS B O 1
ATOM 5452 N N . ASN B 1 146 ? 16.719 -18.719 -7.465 1 98.75 146 ASN B N 1
ATOM 5453 C CA . ASN B 1 146 ? 18 -18.844 -8.156 1 98.75 146 ASN B CA 1
ATOM 5454 C C . ASN B 1 146 ? 17.797 -18.953 -9.672 1 98.75 146 ASN B C 1
ATOM 5456 O O . ASN B 1 146 ? 17.562 -20.047 -10.188 1 98.75 146 ASN B O 1
ATOM 5460 N N . TRP B 1 147 ? 18 -17.922 -10.398 1 98.69 147 TRP B N 1
ATOM 5461 C CA . TRP B 1 147 ? 17.781 -17.891 -11.844 1 98.69 147 TRP B CA 1
ATOM 5462 C C . TRP B 1 147 ? 18.891 -18.609 -12.586 1 98.69 147 TRP B C 1
ATOM 5464 O O . TRP B 1 147 ? 18.734 -18.938 -13.766 1 98.69 147 TRP B O 1
ATOM 5474 N N . GLU B 1 148 ? 19.984 -18.859 -11.945 1 98.19 148 GLU B N 1
ATOM 5475 C CA . GLU B 1 148 ? 21.078 -19.578 -12.586 1 98.19 148 GLU B CA 1
ATOM 5476 C C . GLU B 1 148 ? 20.719 -21.047 -12.82 1 98.19 148 GLU B C 1
ATOM 5478 O O . GLU B 1 148 ? 21.266 -21.688 -13.719 1 98.19 148 GLU B O 1
ATOM 5483 N N . THR B 1 149 ? 19.828 -21.562 -12.023 1 98.12 149 THR B N 1
ATOM 5484 C CA . THR B 1 149 ? 19.438 -22.969 -12.156 1 98.12 149 THR B CA 1
ATOM 5485 C C . THR B 1 149 ? 18.094 -23.078 -12.867 1 98.12 149 THR B C 1
ATOM 5487 O O . THR B 1 149 ? 17.562 -24.188 -13.023 1 98.12 149 THR B O 1
ATOM 5490 N N . HIS B 1 150 ? 17.547 -22.016 -13.336 1 98.5 150 HIS B N 1
ATOM 5491 C CA . HIS B 1 150 ? 16.203 -22 -13.906 1 98.5 150 HIS B CA 1
ATOM 5492 C C . HIS B 1 150 ? 16.125 -22.828 -15.18 1 98.5 150 HIS B C 1
ATOM 5494 O O . HIS B 1 150 ? 17.031 -22.766 -16.031 1 98.5 150 HIS B O 1
ATOM 5500 N N . ILE B 1 151 ? 15.117 -23.609 -15.258 1 98.31 151 ILE B N 1
ATOM 5501 C CA . ILE B 1 151 ? 14.812 -24.406 -16.453 1 98.31 151 ILE B CA 1
ATOM 5502 C C . ILE B 1 151 ? 13.461 -23.969 -17.016 1 98.31 151 ILE B C 1
ATOM 5504 O O . ILE B 1 151 ? 12.414 -24.297 -16.453 1 98.31 151 ILE B O 1
ATOM 5508 N N . GLU B 1 152 ? 13.422 -23.328 -18.172 1 97.44 152 GLU B N 1
ATOM 5509 C CA . GLU B 1 152 ? 12.242 -22.672 -18.734 1 97.44 152 GLU B CA 1
ATOM 5510 C C . GLU B 1 152 ? 11.125 -23.672 -18.984 1 97.44 152 GLU B C 1
ATOM 5512 O O . GLU B 1 152 ? 9.953 -23.375 -18.75 1 97.44 152 GLU B O 1
ATOM 5517 N N . GLU B 1 153 ? 11.453 -24.875 -19.5 1 96.06 153 GLU B N 1
ATOM 5518 C CA . GLU B 1 153 ? 10.422 -25.859 -19.828 1 96.06 153 GLU B CA 1
ATOM 5519 C C . GLU B 1 153 ? 9.758 -26.391 -18.578 1 96.06 153 GLU B C 1
ATOM 5521 O O . GLU B 1 153 ? 8.578 -26.781 -18.594 1 96.06 153 GLU B O 1
ATOM 5526 N N . PHE B 1 154 ? 10.531 -26.469 -17.469 1 98.31 154 PHE B N 1
ATOM 5527 C CA . PHE B 1 154 ? 10.031 -27 -16.203 1 98.31 154 PHE B CA 1
ATOM 5528 C C . PHE B 1 154 ? 9.305 -25.922 -15.414 1 98.31 154 PHE B C 1
ATOM 5530 O O . PHE B 1 154 ? 8.375 -26.219 -14.664 1 98.31 154 PHE B O 1
ATOM 5537 N N . SER B 1 155 ? 9.703 -24.656 -15.594 1 98.69 155 SER B N 1
ATOM 5538 C CA . SER B 1 155 ? 9.094 -23.5 -14.945 1 98.69 155 SER B CA 1
ATOM 5539 C C . SER B 1 155 ? 8.727 -22.422 -15.969 1 98.69 155 SER B C 1
ATOM 5541 O O . SER B 1 155 ? 9.352 -21.359 -16.016 1 98.69 155 SER B O 1
ATOM 5543 N N . PRO B 1 156 ? 7.672 -22.625 -16.625 1 98.5 156 PRO B N 1
ATOM 5544 C CA . PRO B 1 156 ? 7.336 -21.734 -17.75 1 98.5 156 PRO B CA 1
ATOM 5545 C C . PRO B 1 156 ? 6.848 -20.375 -17.297 1 98.5 156 PRO B C 1
ATOM 5547 O O . PRO B 1 156 ? 6.766 -19.438 -18.094 1 98.5 156 PRO B O 1
ATOM 5550 N N . PHE B 1 157 ? 6.441 -20.219 -16.078 1 98.75 157 PHE B N 1
ATOM 5551 C CA . PHE B 1 157 ? 6.031 -18.922 -15.547 1 98.75 157 PHE B CA 1
ATOM 5552 C C . PHE B 1 157 ? 6.387 -18.812 -14.07 1 98.75 157 PHE B C 1
ATOM 5554 O O . PHE B 1 157 ? 6.809 -19.797 -13.453 1 98.75 157 PHE B O 1
ATOM 5561 N N . ALA B 1 158 ? 6.324 -17.594 -13.516 1 98.88 158 ALA B N 1
ATOM 5562 C CA . ALA B 1 158 ? 6.699 -17.297 -12.133 1 98.88 158 ALA B CA 1
ATOM 5563 C C . ALA B 1 158 ? 5.637 -16.438 -11.453 1 98.88 158 ALA B C 1
ATOM 5565 O O . ALA B 1 158 ? 4.898 -15.703 -12.117 1 98.88 158 ALA B O 1
ATOM 5566 N N . GLU B 1 159 ? 5.586 -16.547 -10.148 1 98.81 159 GLU B N 1
ATOM 5567 C CA . GLU B 1 159 ? 4.66 -15.781 -9.32 1 98.81 159 GLU B CA 1
ATOM 5568 C C . GLU B 1 159 ? 5.223 -14.406 -8.992 1 98.81 159 GLU B C 1
ATOM 5570 O O . GLU B 1 159 ? 6.223 -14.289 -8.281 1 98.81 159 GLU B O 1
ATOM 5575 N N . ILE B 1 160 ? 4.551 -13.414 -9.445 1 98.81 160 ILE B N 1
ATOM 5576 C CA . ILE B 1 160 ? 5.074 -12.062 -9.266 1 98.81 160 ILE B CA 1
ATOM 5577 C C . ILE B 1 160 ? 4.504 -11.453 -7.988 1 98.81 160 ILE B C 1
ATOM 5579 O O . ILE B 1 160 ? 5.062 -10.492 -7.449 1 98.81 160 ILE B O 1
ATOM 5583 N N . TYR B 1 161 ? 3.398 -11.969 -7.52 1 98.5 161 TYR B N 1
ATOM 5584 C CA . TYR B 1 161 ? 2.697 -11.43 -6.359 1 98.5 161 TYR B CA 1
ATOM 5585 C C . TYR B 1 161 ? 1.957 -12.531 -5.613 1 98.5 161 TYR B C 1
ATOM 5587 O O . TYR B 1 161 ? 1.39 -13.438 -6.23 1 98.5 161 TYR B O 1
ATOM 5595 N N . SER B 1 162 ? 1.978 -12.484 -4.297 1 96.81 162 SER B N 1
ATOM 5596 C CA . SER B 1 162 ? 1.18 -13.305 -3.391 1 96.81 162 SER B CA 1
ATOM 5597 C C . SER B 1 162 ? 0.888 -12.57 -2.09 1 96.81 162 SER B C 1
ATOM 5599 O O . SER B 1 162 ? 1.051 -11.352 -2.012 1 96.81 162 SER B O 1
ATOM 5601 N N . SER B 1 163 ? 0.411 -13.273 -1.104 1 93.62 163 SER B N 1
ATOM 5602 C CA . SER B 1 163 ? 0.178 -12.68 0.207 1 93.62 163 SER B CA 1
ATOM 5603 C C . SER B 1 163 ? 1.468 -12.117 0.795 1 93.62 163 SER B C 1
ATOM 5605 O O . SER B 1 163 ? 1.431 -11.273 1.691 1 93.62 163 SER B O 1
ATOM 5607 N N . HIS B 1 164 ? 2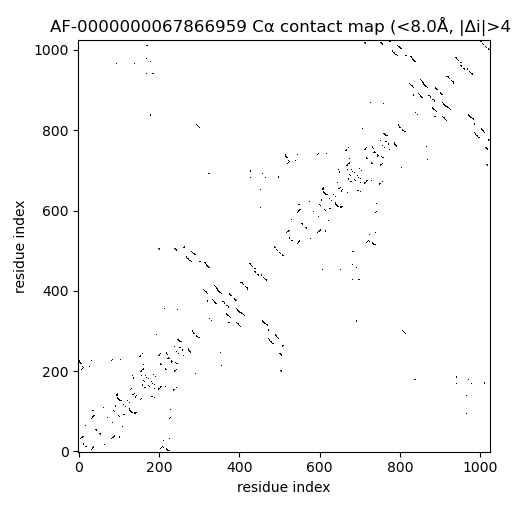.629 -12.531 0.211 1 94.31 164 HIS B N 1
ATOM 5608 C CA . HIS B 1 164 ? 3.912 -12 0.664 1 94.31 164 HIS B CA 1
ATOM 5609 C C . HIS B 1 164 ? 4.121 -10.57 0.178 1 94.31 164 HIS B C 1
ATOM 5611 O O . HIS B 1 164 ? 4.895 -9.82 0.773 1 94.31 164 HIS B O 1
ATOM 5617 N N . GLY B 1 165 ? 3.473 -10.227 -0.878 1 95.88 165 GLY B N 1
ATOM 5618 C CA . GLY B 1 165 ? 3.711 -8.969 -1.576 1 95.88 165 GLY B CA 1
ATOM 5619 C C . GLY B 1 165 ? 4.285 -9.164 -2.967 1 95.88 165 GLY B C 1
ATOM 5620 O O . GLY B 1 165 ? 4.121 -10.227 -3.572 1 95.88 165 GLY B O 1
ATOM 5621 N N . SER B 1 166 ? 4.914 -8.164 -3.504 1 98 166 SER B N 1
ATOM 5622 C CA . SER B 1 166 ? 5.309 -8.172 -4.91 1 98 166 SER B CA 1
ATOM 5623 C C . SER B 1 166 ? 6.773 -8.562 -5.07 1 98 166 SER B C 1
ATOM 5625 O O . SER B 1 166 ? 7.648 -8.008 -4.398 1 98 166 SER B O 1
ATOM 5627 N N . SER B 1 167 ? 7.027 -9.469 -5.934 1 98.5 167 SER B N 1
ATOM 5628 C CA . SER B 1 167 ? 8.367 -9.891 -6.336 1 98.5 167 SER B CA 1
ATOM 5629 C C . SER B 1 167 ? 8.727 -9.344 -7.711 1 98.5 167 SER B C 1
ATOM 5631 O O . SER B 1 167 ? 9.531 -9.938 -8.43 1 98.5 167 SER B O 1
ATOM 5633 N N . GLU B 1 168 ? 8.094 -8.266 -8.062 1 98.44 168 GLU B N 1
ATOM 5634 C CA . GLU B 1 168 ? 8.32 -7.676 -9.383 1 98.44 168 GLU B CA 1
ATOM 5635 C C . GLU B 1 168 ? 9.781 -7.266 -9.562 1 98.44 168 GLU B C 1
ATOM 5637 O O . GLU B 1 168 ? 10.406 -7.605 -10.562 1 98.44 168 GLU B O 1
ATOM 5642 N N . SER B 1 169 ? 10.289 -6.504 -8.602 1 97.62 169 SER B N 1
ATOM 5643 C CA . SER B 1 169 ? 11.664 -6.023 -8.594 1 97.62 169 SER B CA 1
ATOM 5644 C C . SER B 1 169 ? 12.109 -5.629 -7.191 1 97.62 169 SER B C 1
ATOM 5646 O O . SER B 1 169 ? 11.289 -5.59 -6.27 1 97.62 169 SER B O 1
ATOM 5648 N N . GLY B 1 170 ? 13.359 -5.41 -7.086 1 95.5 170 GLY B N 1
ATOM 5649 C CA . GLY B 1 170 ? 13.867 -4.961 -5.801 1 95.5 170 GLY B CA 1
ATOM 5650 C C . GLY B 1 170 ? 13.477 -3.531 -5.477 1 95.5 170 GLY B C 1
ATOM 5651 O O . GLY B 1 170 ? 13.836 -3.008 -4.418 1 95.5 170 GLY B O 1
ATOM 5652 N N . ASP B 1 171 ? 12.766 -2.938 -6.395 1 91.69 171 ASP B N 1
ATOM 5653 C CA . ASP B 1 171 ? 12.406 -1.525 -6.312 1 91.69 171 ASP B CA 1
ATOM 5654 C C . ASP B 1 171 ? 10.992 -1.282 -6.84 1 91.69 171 ASP B C 1
ATOM 5656 O O . ASP B 1 171 ? 10.82 -0.799 -7.961 1 91.69 171 ASP B O 1
ATOM 5660 N N . THR B 1 172 ? 9.953 -1.742 -6.184 1 93.44 172 THR B N 1
ATOM 5661 C CA . THR B 1 172 ? 8.57 -1.533 -6.625 1 93.44 172 THR B CA 1
ATOM 5662 C C . THR B 1 172 ? 7.719 -0.99 -5.484 1 93.44 172 THR B C 1
ATOM 5664 O O . THR B 1 172 ? 8.117 -1.049 -4.32 1 93.44 172 THR B O 1
ATOM 5667 N N . ASP B 1 173 ? 6.633 -0.456 -5.828 1 93.5 173 ASP B N 1
ATOM 5668 C CA . ASP B 1 173 ? 5.82 0.282 -4.863 1 93.5 173 ASP B CA 1
ATOM 5669 C C . ASP B 1 173 ? 4.914 -0.66 -4.074 1 93.5 173 ASP B C 1
ATOM 5671 O O . ASP B 1 173 ? 4.312 -0.26 -3.074 1 93.5 173 ASP B O 1
ATOM 5675 N N . ILE B 1 174 ? 4.711 -1.846 -4.473 1 94.94 174 ILE B N 1
ATOM 5676 C CA . ILE B 1 174 ? 3.924 -2.814 -3.715 1 94.94 174 ILE B CA 1
ATOM 5677 C C . ILE B 1 174 ? 4.828 -3.555 -2.732 1 94.94 174 ILE B C 1
ATOM 5679 O O . ILE B 1 174 ? 5.715 -4.312 -3.141 1 94.94 174 ILE B O 1
ATOM 5683 N N . HIS B 1 175 ? 4.625 -3.387 -1.534 1 88.62 175 HIS B N 1
ATOM 5684 C CA . HIS B 1 175 ? 5.535 -3.832 -0.485 1 88.62 175 HIS B CA 1
ATOM 5685 C C . HIS B 1 175 ? 5.508 -5.352 -0.341 1 88.62 175 HIS B C 1
ATOM 5687 O O . HIS B 1 175 ? 4.547 -6 -0.751 1 88.62 175 HIS B O 1
ATOM 5693 N N . MET B 1 176 ? 6.508 -5.906 0.197 1 92.31 176 MET B N 1
ATOM 5694 C CA . MET B 1 176 ? 6.68 -7.305 0.579 1 92.31 176 MET B CA 1
ATOM 5695 C C . MET B 1 176 ? 7.203 -7.418 2.008 1 92.31 176 MET B C 1
ATOM 5697 O O . MET B 1 176 ? 8.297 -7.938 2.232 1 92.31 176 MET B O 1
ATOM 5701 N N . SER B 1 177 ? 6.332 -6.941 2.98 1 86.94 177 SER B N 1
ATOM 5702 C CA . SER B 1 177 ? 6.816 -6.793 4.352 1 86.94 177 SER B CA 1
ATOM 5703 C C . SER B 1 177 ? 6.023 -7.668 5.312 1 86.94 177 SER B C 1
ATOM 5705 O O . SER B 1 177 ? 6.227 -7.605 6.527 1 86.94 177 SER B O 1
ATOM 5707 N N . ARG B 1 178 ? 5.117 -8.414 4.773 1 85.44 178 ARG B N 1
ATOM 5708 C CA . ARG B 1 178 ? 4.27 -9.219 5.645 1 85.44 178 ARG B CA 1
ATOM 5709 C C . ARG B 1 178 ? 5.102 -10.211 6.449 1 85.44 178 ARG B C 1
ATOM 5711 O O . ARG B 1 178 ? 4.875 -10.391 7.648 1 85.44 178 ARG B O 1
ATOM 5718 N N . HIS B 1 179 ? 6.051 -10.805 5.758 1 88.31 179 HIS B N 1
ATOM 5719 C CA . HIS B 1 179 ? 6.934 -11.758 6.41 1 88.31 179 HIS B CA 1
ATOM 5720 C C . HIS B 1 179 ? 8.297 -11.148 6.691 1 88.31 179 HIS B C 1
ATOM 5722 O O . HIS B 1 179 ? 9.258 -11.391 5.957 1 88.31 179 HIS B O 1
ATOM 5728 N N . ILE B 1 180 ? 8.383 -10.531 7.789 1 87.5 180 ILE B N 1
ATOM 5729 C CA . ILE B 1 180 ? 9.555 -9.742 8.156 1 87.5 180 ILE B CA 1
ATOM 5730 C C . ILE B 1 180 ? 10.766 -10.664 8.273 1 87.5 180 ILE B C 1
ATOM 5732 O O . ILE B 1 180 ? 11.891 -10.273 7.93 1 87.5 180 ILE B O 1
ATOM 5736 N N . HIS B 1 181 ? 10.57 -11.867 8.75 1 88.62 181 HIS B N 1
ATOM 5737 C CA . HIS B 1 181 ? 11.672 -12.789 9.008 1 88.62 181 HIS B CA 1
ATOM 5738 C C . HIS B 1 181 ? 12.32 -13.25 7.707 1 88.62 181 HIS B C 1
ATOM 5740 O O . HIS B 1 181 ? 13.523 -13.484 7.656 1 88.62 181 HIS B O 1
ATOM 5746 N N . MET B 1 182 ? 11.484 -13.367 6.695 1 92.75 182 MET B N 1
ATOM 5747 C CA . MET B 1 182 ? 12.016 -13.812 5.406 1 92.75 182 MET B CA 1
ATOM 5748 C C . MET B 1 182 ? 12.609 -12.641 4.629 1 92.75 182 MET B C 1
ATOM 5750 O O . MET B 1 182 ? 13.406 -12.836 3.713 1 92.75 182 MET B O 1
ATOM 5754 N N . GLY B 1 183 ? 12.188 -11.469 4.969 1 92.75 183 GLY B N 1
ATOM 5755 C CA . GLY B 1 183 ? 12.625 -10.273 4.266 1 92.75 183 GLY B CA 1
ATOM 5756 C C . GLY B 1 183 ? 13.992 -9.789 4.711 1 92.75 183 GLY B C 1
ATOM 5757 O O . GLY B 1 183 ? 14.656 -10.445 5.523 1 92.75 183 GLY B O 1
ATOM 5758 N N . PRO B 1 184 ? 14.32 -8.617 4.168 1 95.5 184 PRO B N 1
ATOM 5759 C CA . PRO B 1 184 ? 13.531 -7.77 3.271 1 95.5 184 PRO B CA 1
ATOM 5760 C C . PRO B 1 184 ? 13.625 -8.203 1.812 1 95.5 184 PRO B C 1
ATOM 5762 O O . PRO B 1 184 ? 14.461 -9.047 1.469 1 95.5 184 PRO B O 1
ATOM 5765 N N . ARG B 1 185 ? 12.727 -7.645 0.969 1 97 185 ARG B N 1
ATOM 5766 C CA . ARG B 1 185 ? 12.82 -7.789 -0.48 1 97 185 ARG B CA 1
ATOM 5767 C C . ARG B 1 185 ? 14.164 -7.281 -0.991 1 97 185 ARG B C 1
ATOM 5769 O O . ARG B 1 185 ? 14.68 -6.27 -0.508 1 97 185 ARG B O 1
ATOM 5776 N N . THR B 1 186 ? 14.711 -7.926 -1.991 1 97.44 186 THR B N 1
ATOM 5777 C CA . THR B 1 186 ? 15.984 -7.52 -2.566 1 97.44 186 THR B CA 1
ATOM 5778 C C . THR B 1 186 ? 16.016 -7.77 -4.07 1 97.44 186 THR B C 1
ATOM 5780 O O . THR B 1 186 ? 15.016 -8.227 -4.645 1 97.44 186 THR B O 1
ATOM 5783 N N . GLY B 1 187 ? 17.141 -7.379 -4.766 1 97.44 187 GLY B N 1
ATOM 5784 C CA . GLY B 1 187 ? 17.344 -7.605 -6.188 1 97.44 187 GLY B CA 1
ATOM 5785 C C . GLY B 1 187 ? 18.078 -8.898 -6.484 1 97.44 187 GLY B C 1
ATOM 5786 O O . GLY B 1 187 ? 18.562 -9.57 -5.566 1 97.44 187 GLY B O 1
ATOM 5787 N N . GLY B 1 188 ? 18.094 -9.234 -7.77 1 97.88 188 GLY B N 1
ATOM 5788 C CA . GLY B 1 188 ? 18.828 -10.398 -8.242 1 97.88 188 GLY B CA 1
ATOM 5789 C C . GLY B 1 188 ? 17.953 -11.633 -8.375 1 97.88 188 GLY B C 1
ATOM 5790 O O . GLY B 1 188 ? 18.281 -12.562 -9.117 1 97.88 188 GLY B O 1
ATOM 5791 N N . THR B 1 189 ? 16.859 -11.594 -7.664 1 98.62 189 THR B N 1
ATOM 5792 C CA . THR B 1 189 ? 16.047 -12.805 -7.621 1 98.62 189 THR B CA 1
ATOM 5793 C C . THR B 1 189 ? 14.633 -12.531 -8.125 1 98.62 189 THR B C 1
ATOM 5795 O O . THR B 1 189 ? 13.867 -13.461 -8.391 1 98.62 189 THR B O 1
ATOM 5798 N N . SER B 1 190 ? 14.273 -11.297 -8.336 1 98.62 190 SER B N 1
ATOM 5799 C CA . SER B 1 190 ? 12.914 -10.906 -8.695 1 98.62 190 SER B CA 1
ATOM 5800 C C . SER B 1 190 ? 12.555 -11.383 -10.102 1 98.62 190 SER B C 1
ATOM 5802 O O . SER B 1 190 ? 13.422 -11.867 -10.836 1 98.62 190 SER B O 1
ATOM 5804 N N . VAL B 1 191 ? 11.273 -11.281 -10.484 1 98.88 191 VAL B N 1
ATOM 5805 C CA . VAL B 1 191 ? 10.805 -11.664 -11.812 1 98.88 191 VAL B CA 1
ATOM 5806 C C . VAL B 1 191 ? 11.523 -10.836 -12.875 1 98.88 191 VAL B C 1
ATOM 5808 O O . VAL B 1 191 ? 12.016 -11.375 -13.867 1 98.88 191 VAL B O 1
ATOM 5811 N N . PHE B 1 192 ? 11.609 -9.57 -12.68 1 98.62 192 PHE B N 1
ATOM 5812 C CA . PHE B 1 192 ? 12.25 -8.703 -13.672 1 98.62 192 PHE B CA 1
ATOM 5813 C C . PHE B 1 192 ? 13.742 -9.008 -13.766 1 98.62 192 PHE B C 1
ATOM 5815 O O . PHE B 1 192 ? 14.336 -8.875 -14.828 1 98.62 192 PHE B O 1
ATOM 5822 N N . ASP B 1 193 ? 14.352 -9.422 -12.648 1 98.62 193 ASP B N 1
ATOM 5823 C CA . ASP B 1 193 ? 15.742 -9.867 -12.719 1 98.62 193 ASP B CA 1
ATOM 5824 C C . ASP B 1 193 ? 15.891 -11.078 -13.641 1 98.62 193 ASP B C 1
ATOM 5826 O O . ASP B 1 193 ? 16.844 -11.156 -14.414 1 98.62 193 ASP B O 1
ATOM 5830 N N . GLY B 1 194 ? 14.969 -12.031 -13.453 1 98.81 194 GLY B N 1
ATOM 5831 C CA . GLY B 1 194 ? 14.984 -13.195 -14.32 1 98.81 194 GLY B CA 1
ATOM 5832 C C . GLY B 1 194 ? 14.852 -12.852 -15.789 1 98.81 194 GLY B C 1
ATOM 5833 O O . GLY B 1 194 ? 15.57 -13.383 -16.641 1 98.81 194 GLY B O 1
ATOM 5834 N N . LEU B 1 195 ? 13.938 -11.961 -16.094 1 98.75 195 LEU B N 1
ATOM 5835 C CA . LEU B 1 195 ? 13.727 -11.523 -17.469 1 98.75 195 LEU B CA 1
ATOM 5836 C C . LEU B 1 195 ? 14.961 -10.805 -18 1 98.75 195 LEU B C 1
ATOM 5838 O O . LEU B 1 195 ? 15.359 -11.016 -19.141 1 98.75 195 LEU B O 1
ATOM 5842 N N . LYS B 1 196 ? 15.539 -9.961 -17.203 1 97.56 196 LYS B N 1
ATOM 5843 C CA . LYS B 1 196 ? 16.734 -9.211 -17.578 1 97.56 196 LYS B CA 1
ATOM 5844 C C . LYS B 1 196 ? 17.875 -10.156 -17.938 1 97.56 196 LYS B C 1
ATOM 5846 O O . LYS B 1 196 ? 18.688 -9.844 -18.812 1 97.56 196 LYS B O 1
ATOM 5851 N N . LYS B 1 197 ? 17.922 -11.297 -17.297 1 97.56 197 LYS B N 1
ATOM 5852 C CA . LYS B 1 197 ? 18.969 -12.281 -17.547 1 97.56 197 LYS B CA 1
ATOM 5853 C C . LYS B 1 197 ? 18.703 -13.086 -18.812 1 97.56 197 LYS B C 1
ATOM 5855 O O . LYS B 1 197 ? 19.5 -13.93 -19.203 1 97.56 197 LYS B O 1
ATOM 5860 N N . GLY B 1 198 ? 17.562 -12.883 -19.359 1 97.69 198 GLY B N 1
ATOM 5861 C CA . GLY B 1 198 ? 17.281 -13.5 -20.641 1 97.69 198 GLY B CA 1
ATOM 5862 C C . GLY B 1 198 ? 16.328 -14.68 -20.531 1 97.69 198 GLY B C 1
ATOM 5863 O O . GLY B 1 198 ? 15.992 -15.305 -21.547 1 97.69 198 GLY B O 1
ATOM 5864 N N . ASN B 1 199 ? 15.898 -15.016 -19.312 1 98.38 199 ASN B N 1
ATOM 5865 C CA . ASN B 1 199 ? 14.945 -16.109 -19.156 1 98.38 199 ASN B CA 1
ATOM 5866 C C . ASN B 1 199 ? 13.578 -15.758 -19.719 1 98.38 199 ASN B C 1
ATOM 5868 O O . ASN B 1 199 ? 13.102 -14.633 -19.547 1 98.38 199 ASN B O 1
ATOM 5872 N N . LYS B 1 200 ? 13.031 -16.641 -20.453 1 98.38 200 LYS B N 1
ATOM 5873 C CA . LYS B 1 200 ? 11.664 -16.484 -20.938 1 98.38 200 LYS B CA 1
ATOM 5874 C C . LYS B 1 200 ? 10.656 -17.125 -19.984 1 98.38 200 LYS B C 1
ATOM 5876 O O . LYS B 1 200 ? 10.453 -18.344 -20 1 98.38 200 LYS B O 1
ATOM 5881 N N . VAL B 1 201 ? 9.992 -16.328 -19.25 1 98.62 201 VAL B N 1
ATOM 5882 C CA . VAL B 1 201 ? 9.102 -16.797 -18.203 1 98.62 201 VAL B CA 1
ATOM 5883 C C . VAL B 1 201 ? 7.805 -15.992 -18.219 1 98.62 201 VAL B C 1
ATOM 5885 O O . VAL B 1 201 ? 7.836 -14.766 -18.344 1 98.62 201 VAL B O 1
ATOM 5888 N N . GLY B 1 202 ? 6.629 -16.672 -18.234 1 98.88 202 GLY B N 1
ATOM 5889 C CA . GLY B 1 202 ? 5.359 -15.992 -18.047 1 98.88 202 GLY B CA 1
ATOM 5890 C C . GLY B 1 202 ? 5.172 -15.453 -16.641 1 98.88 202 GLY B C 1
ATOM 5891 O O . GLY B 1 202 ? 6.016 -15.68 -15.766 1 98.88 202 GLY B O 1
ATOM 5892 N N . ILE B 1 203 ? 4.105 -14.758 -16.406 1 98.94 203 ILE B N 1
ATOM 5893 C CA . ILE B 1 203 ? 3.893 -14.086 -15.125 1 98.94 203 ILE B CA 1
ATOM 5894 C C . ILE B 1 203 ? 2.496 -14.406 -14.602 1 98.94 203 ILE B C 1
ATOM 5896 O O . ILE B 1 203 ? 1.511 -14.305 -15.336 1 98.94 203 ILE B O 1
ATOM 5900 N N . ILE B 1 204 ? 2.398 -14.805 -13.344 1 98.94 204 ILE B N 1
ATOM 5901 C CA . ILE B 1 204 ? 1.117 -14.953 -12.664 1 98.94 204 ILE B CA 1
ATOM 5902 C C . ILE B 1 204 ? 1.187 -14.305 -11.281 1 98.94 204 ILE B C 1
ATOM 5904 O O . ILE B 1 204 ? 2.25 -13.844 -10.859 1 98.94 204 ILE B O 1
ATOM 5908 N N . ALA B 1 205 ? 0.134 -14.148 -10.648 1 98.69 205 ALA B N 1
ATOM 5909 C CA . ALA B 1 205 ? -0.008 -13.977 -9.203 1 98.69 205 ALA B CA 1
ATOM 5910 C C . ALA B 1 205 ? -0.815 -15.125 -8.594 1 98.69 205 ALA B C 1
ATOM 5912 O O . ALA B 1 205 ? -1.487 -15.867 -9.312 1 98.69 205 ALA B O 1
ATOM 5913 N N . SER B 1 206 ? -0.707 -15.32 -7.359 1 97.38 206 SER B N 1
ATOM 5914 C CA . SER B 1 206 ? -1.459 -16.328 -6.633 1 97.38 206 SER B CA 1
ATOM 5915 C C . SER B 1 206 ? -1.548 -16 -5.148 1 97.38 206 SER B C 1
ATOM 5917 O O . SER B 1 206 ? -1.086 -14.945 -4.715 1 97.38 206 SER B O 1
ATOM 5919 N N . GLY B 1 207 ? -2.17 -16.875 -4.426 1 94.5 207 GLY B N 1
ATOM 5920 C CA . GLY B 1 207 ? -2.604 -16.484 -3.092 1 94.5 207 GLY B CA 1
ATOM 5921 C C . GLY B 1 207 ? -1.573 -16.781 -2.018 1 94.5 207 GLY B C 1
ATOM 5922 O O . GLY B 1 207 ? -1.347 -15.969 -1.124 1 94.5 207 GLY B O 1
ATOM 5923 N N . ASP B 1 208 ? -0.88 -17.938 -2.107 1 94.69 208 ASP B N 1
ATOM 5924 C CA . ASP B 1 208 ? -0.142 -18.516 -0.987 1 94.69 208 ASP B CA 1
ATOM 5925 C C . ASP B 1 208 ? -1.016 -18.594 0.263 1 94.69 208 ASP B C 1
ATOM 5927 O O . ASP B 1 208 ? -0.628 -18.109 1.33 1 94.69 208 ASP B O 1
ATOM 5931 N N . ASN B 1 209 ? -2.148 -19.188 0.124 1 91.12 209 ASN B N 1
ATOM 5932 C CA . ASN B 1 209 ? -3.148 -19.297 1.181 1 91.12 209 ASN B CA 1
ATOM 5933 C C . ASN B 1 209 ? -3.008 -20.625 1.94 1 91.12 209 ASN B C 1
ATOM 5935 O O . ASN B 1 209 ? -2.943 -21.688 1.331 1 91.12 209 ASN B O 1
ATOM 5939 N N . HIS B 1 210 ? -3.117 -20.562 3.262 1 90.62 210 HIS B N 1
ATOM 5940 C CA . HIS B 1 210 ? -2.916 -21.75 4.082 1 90.62 210 HIS B CA 1
ATOM 5941 C C . HIS B 1 210 ? -4.164 -22.078 4.895 1 90.62 210 HIS B C 1
ATOM 5943 O O . HIS B 1 210 ? -4.219 -23.109 5.574 1 90.62 210 HIS B O 1
ATOM 5949 N N . VAL B 1 211 ? -5.16 -21.156 4.816 1 85.81 211 VAL B N 1
ATOM 5950 C CA . VAL B 1 211 ? -6.309 -21.328 5.699 1 85.81 211 VAL B CA 1
ATOM 5951 C C . VAL B 1 211 ? -7.559 -21.625 4.875 1 85.81 211 VAL B C 1
ATOM 5953 O O . VAL B 1 211 ? -8.438 -22.375 5.309 1 85.81 211 VAL B O 1
ATOM 5956 N N . VAL B 1 212 ? -7.641 -20.984 3.783 1 88.06 212 VAL B N 1
ATOM 5957 C CA . VAL B 1 212 ? -8.789 -21.141 2.902 1 88.06 212 VAL B CA 1
ATOM 5958 C C . VAL B 1 212 ? -8.344 -21.047 1.444 1 88.06 212 VAL B C 1
ATOM 5960 O O . VAL B 1 212 ? -7.422 -20.297 1.118 1 88.06 212 VAL B O 1
ATOM 5963 N N . ALA B 1 213 ? -9.031 -21.844 0.659 1 90.12 213 ALA B N 1
ATOM 5964 C CA . ALA B 1 213 ? -8.711 -21.781 -0.765 1 90.12 213 ALA B CA 1
ATOM 5965 C C . ALA B 1 213 ? -9.211 -20.484 -1.384 1 90.12 213 ALA B C 1
ATOM 5967 O O . ALA B 1 213 ? -10.289 -20 -1.046 1 90.12 213 ALA B O 1
ATOM 5968 N N . ALA B 1 214 ? -8.461 -19.953 -2.32 1 93.19 214 ALA B N 1
ATOM 5969 C CA . ALA B 1 214 ? -8.867 -18.859 -3.201 1 93.19 214 ALA B CA 1
ATOM 5970 C C . ALA B 1 214 ? -9.312 -17.641 -2.396 1 93.19 214 ALA B C 1
ATOM 5972 O O . ALA B 1 214 ? -10.391 -17.094 -2.639 1 93.19 214 ALA B O 1
ATOM 5973 N N . GLN B 1 215 ? -8.516 -17.266 -1.458 1 92.56 215 GLN B N 1
ATOM 5974 C CA . GLN B 1 215 ? -8.82 -16.094 -0.651 1 92.56 215 GLN B CA 1
ATOM 5975 C C . GLN B 1 215 ? -8.75 -14.82 -1.487 1 92.56 215 GLN B C 1
ATOM 5977 O O . GLN B 1 215 ? -7.727 -14.539 -2.123 1 92.56 215 GLN B O 1
ATOM 5982 N N . TYR B 1 216 ? -9.828 -14.023 -1.473 1 94.25 216 TYR B N 1
ATOM 5983 C CA . TYR B 1 216 ? -9.906 -12.758 -2.188 1 94.25 216 TYR B CA 1
ATOM 5984 C C . TYR B 1 216 ? -8.883 -11.766 -1.646 1 94.25 216 TYR B C 1
ATOM 5986 O O . TYR B 1 216 ? -8.734 -11.617 -0.43 1 94.25 216 TYR B O 1
ATOM 5994 N N . GLY B 1 217 ? -8.125 -11.18 -2.568 1 92.5 217 GLY B N 1
ATOM 5995 C CA . GLY B 1 217 ? -7.238 -10.102 -2.162 1 92.5 217 GLY B CA 1
ATOM 5996 C C . GLY B 1 217 ? -5.789 -10.531 -2.043 1 92.5 217 GLY B C 1
ATOM 5997 O O . GLY B 1 217 ? -4.914 -9.711 -1.764 1 92.5 217 GLY B O 1
ATOM 5998 N N . HIS B 1 218 ? -5.453 -11.75 -2.309 1 93.38 218 HIS B N 1
ATOM 5999 C CA . HIS B 1 218 ? -4.086 -12.227 -2.152 1 93.38 218 HIS B CA 1
ATOM 6000 C C . HIS B 1 218 ? -3.457 -12.555 -3.504 1 93.38 218 HIS B C 1
ATOM 6002 O O . HIS B 1 218 ? -2.307 -12.992 -3.57 1 93.38 218 HIS B O 1
ATOM 6008 N N . GLY B 1 219 ? -4.18 -12.312 -4.5 1 97 219 GLY B N 1
ATOM 6009 C CA . GLY B 1 219 ? -3.66 -12.555 -5.836 1 97 219 GLY B CA 1
ATOM 6010 C C . GLY B 1 219 ? -4.34 -13.711 -6.543 1 97 219 GLY B C 1
ATOM 6011 O O . GLY B 1 219 ? -4.715 -14.695 -5.91 1 97 219 GLY B O 1
ATOM 6012 N N . PHE B 1 220 ? -4.547 -13.602 -7.863 1 98.5 220 PHE B N 1
ATOM 6013 C CA . PHE B 1 220 ? -5.074 -14.633 -8.75 1 98.5 220 PHE B CA 1
ATOM 6014 C C . PHE B 1 220 ? -4.277 -14.695 -10.047 1 98.5 220 PHE B C 1
ATOM 6016 O O . PHE B 1 220 ? -3.527 -13.773 -10.359 1 98.5 220 PHE B O 1
ATOM 6023 N N . ALA B 1 221 ? -4.453 -15.781 -10.688 1 98.81 221 ALA B N 1
ATOM 6024 C CA . ALA B 1 221 ? -3.875 -15.961 -12.016 1 98.81 221 ALA B CA 1
ATOM 6025 C C . ALA B 1 221 ? -4.961 -16.047 -13.086 1 98.81 221 ALA B C 1
ATOM 6027 O O . ALA B 1 221 ? -6.043 -16.578 -12.836 1 98.81 221 ALA B O 1
ATOM 6028 N N . GLY B 1 222 ? -4.625 -15.43 -14.188 1 98.81 222 GLY B N 1
ATOM 6029 C CA . GLY B 1 222 ? -5.426 -15.641 -15.383 1 98.81 222 GLY B CA 1
ATOM 6030 C C . GLY B 1 222 ? -4.742 -16.531 -16.406 1 98.81 222 GLY B C 1
ATOM 6031 O O . GLY B 1 222 ? -3.529 -16.438 -16.594 1 98.81 222 GLY B O 1
ATOM 6032 N N . VAL B 1 223 ? -5.543 -17.406 -17.031 1 98.81 223 VAL B N 1
ATOM 6033 C CA . VAL B 1 223 ? -5.066 -18.297 -18.094 1 98.81 223 VAL B CA 1
ATOM 6034 C C . VAL B 1 223 ? -5.922 -18.125 -19.344 1 98.81 223 VAL B C 1
ATOM 6036 O O . VAL B 1 223 ? -7.152 -18.203 -19.281 1 98.81 223 VAL B O 1
ATOM 6039 N N . LEU B 1 224 ? -5.277 -17.828 -20.406 1 98.81 224 LEU B N 1
ATOM 6040 C CA . LEU B 1 224 ? -5.953 -17.766 -21.688 1 98.81 224 LEU B CA 1
ATOM 6041 C C . LEU B 1 224 ? -5.938 -19.125 -22.391 1 98.81 224 LEU B C 1
ATOM 6043 O O . LEU B 1 224 ? -5.004 -19.438 -23.125 1 98.81 224 LEU B O 1
ATOM 6047 N N . ALA B 1 225 ? -7.008 -19.875 -22.172 1 98.5 225 ALA B N 1
ATOM 6048 C CA . ALA B 1 225 ? -7.113 -21.219 -22.75 1 98.5 225 ALA B CA 1
ATOM 6049 C C . ALA B 1 225 ? -8.227 -21.281 -23.781 1 98.5 225 ALA B C 1
ATOM 6051 O O . ALA B 1 225 ? -9.195 -20.531 -23.719 1 98.5 225 ALA B O 1
ATOM 6052 N N . GLU B 1 226 ? -8.125 -22.172 -24.719 1 97.31 226 GLU B N 1
ATOM 6053 C CA . GLU B 1 226 ? -9.148 -22.328 -25.75 1 97.31 226 GLU B CA 1
ATOM 6054 C C . GLU B 1 226 ? -10.469 -22.812 -25.141 1 97.31 226 GLU B C 1
ATOM 6056 O O . GLU B 1 226 ? -11.539 -22.391 -25.578 1 97.31 226 GLU B O 1
ATOM 6061 N N . ASN B 1 227 ? -10.328 -23.734 -24.234 1 95.19 227 ASN B N 1
ATOM 6062 C CA . ASN B 1 227 ? -11.469 -24.25 -23.469 1 95.19 227 ASN B CA 1
ATOM 6063 C C . ASN B 1 227 ? -11.094 -24.562 -22.031 1 95.19 227 ASN B C 1
ATOM 6065 O O . ASN B 1 227 ? -9.938 -24.391 -21.625 1 95.19 227 ASN B O 1
ATOM 6069 N N . ASN B 1 228 ? -12.117 -24.984 -21.266 1 94.5 228 ASN B N 1
ATOM 6070 C CA . ASN B 1 228 ? -11.898 -25.25 -19.844 1 94.5 228 ASN B CA 1
ATOM 6071 C C . ASN B 1 228 ? -11.578 -26.719 -19.578 1 94.5 228 ASN B C 1
ATOM 6073 O O . ASN B 1 228 ? -12.031 -27.281 -18.578 1 94.5 228 ASN B O 1
ATOM 6077 N N . THR B 1 229 ? -10.828 -27.359 -20.453 1 95 229 THR B N 1
ATOM 6078 C CA . THR B 1 229 ? -10.383 -28.734 -20.234 1 95 229 THR B CA 1
ATOM 6079 C C . THR B 1 229 ? -8.953 -28.766 -19.703 1 95 229 THR B C 1
ATOM 6081 O O . THR B 1 229 ? -8.18 -27.844 -19.938 1 95 229 THR B O 1
ATOM 6084 N N . PRO B 1 230 ? -8.672 -29.859 -19 1 95.62 230 PRO B N 1
ATOM 6085 C CA . PRO B 1 230 ? -7.297 -29.984 -18.516 1 95.62 230 PRO B CA 1
ATOM 6086 C C . PRO B 1 230 ? -6.262 -29.859 -19.625 1 95.62 230 PRO B C 1
ATOM 6088 O O . PRO B 1 230 ? -5.219 -29.219 -19.438 1 95.62 230 PRO B O 1
ATOM 6091 N N . GLU B 1 231 ? -6.562 -30.438 -20.812 1 95.81 231 GLU B N 1
ATOM 6092 C CA . GLU B 1 231 ? -5.633 -30.406 -21.938 1 95.81 231 GLU B CA 1
ATOM 6093 C C . GLU B 1 231 ? -5.426 -28.969 -22.438 1 95.81 231 GLU B C 1
ATOM 6095 O O . GLU B 1 231 ? -4.293 -28.547 -22.656 1 95.81 231 GLU B O 1
ATOM 6100 N N . SER B 1 232 ? -6.512 -28.266 -22.594 1 97.25 232 SER B N 1
ATOM 6101 C CA . SER B 1 232 ? -6.438 -26.891 -23.078 1 97.25 232 SER B CA 1
ATOM 6102 C C . SER B 1 232 ? -5.746 -25.984 -22.078 1 97.25 232 SER B C 1
ATOM 6104 O O . SER B 1 232 ? -4.973 -25.094 -22.453 1 97.25 232 SER B O 1
ATOM 6106 N N . ILE B 1 233 ? -6.059 -26.141 -20.844 1 98.06 233 ILE B N 1
ATOM 6107 C CA . ILE B 1 233 ? -5.445 -25.344 -19.781 1 98.06 233 ILE B CA 1
ATOM 6108 C C . ILE B 1 233 ? -3.939 -25.609 -19.75 1 98.06 233 ILE B C 1
ATOM 6110 O O . ILE B 1 233 ? -3.145 -24.672 -19.688 1 98.06 233 ILE B O 1
ATOM 6114 N N . TRP B 1 234 ? -3.557 -26.875 -19.828 1 97.56 234 TRP B N 1
ATOM 6115 C CA . TRP B 1 234 ? -2.145 -27.25 -19.781 1 97.56 234 TRP B CA 1
ATOM 6116 C C . TRP B 1 234 ? -1.394 -26.672 -20.984 1 97.56 234 TRP B C 1
ATOM 6118 O O . TRP B 1 234 ? -0.26 -26.203 -20.844 1 97.56 234 TRP B O 1
ATOM 6128 N N . ASP B 1 235 ? -2.023 -26.688 -22.109 1 97.62 235 ASP B N 1
ATOM 6129 C CA . ASP B 1 235 ? -1.433 -26.078 -23.297 1 97.62 235 ASP B CA 1
ATOM 6130 C C . ASP B 1 235 ? -1.166 -24.578 -23.062 1 97.62 235 ASP B C 1
ATOM 6132 O O . ASP B 1 235 ? -0.093 -24.078 -23.406 1 97.62 235 ASP B O 1
ATOM 6136 N N . ALA B 1 236 ? -2.127 -23.891 -22.516 1 98.44 236 ALA B N 1
ATOM 6137 C CA . ALA B 1 236 ? -2 -22.469 -22.234 1 98.44 236 ALA B CA 1
ATOM 6138 C C . ALA B 1 236 ? -0.85 -22.188 -21.266 1 98.44 236 ALA B C 1
ATOM 6140 O O . ALA B 1 236 ? -0.065 -21.266 -21.484 1 98.44 236 ALA B O 1
ATOM 6141 N N . ILE B 1 237 ? -0.72 -22.969 -20.234 1 97.38 237 ILE B N 1
ATOM 6142 C CA . ILE B 1 237 ? 0.281 -22.766 -19.188 1 97.38 237 ILE B CA 1
ATOM 6143 C C . ILE B 1 237 ? 1.677 -23 -19.766 1 97.38 237 ILE B C 1
ATOM 6145 O O . ILE B 1 237 ? 2.609 -22.25 -19.469 1 97.38 237 ILE B O 1
ATOM 6149 N N . LEU B 1 238 ? 1.854 -24.062 -20.609 1 97.75 238 LEU B N 1
ATOM 6150 C CA . LEU B 1 238 ? 3.152 -24.359 -21.203 1 97.75 238 LEU B CA 1
ATOM 6151 C C . LEU B 1 238 ? 3.578 -23.25 -22.172 1 97.75 238 LEU B C 1
ATOM 6153 O O . LEU B 1 238 ? 4.773 -23 -22.328 1 97.75 238 LEU B O 1
ATOM 6157 N N . LYS B 1 239 ? 2.607 -22.609 -22.766 1 98.38 239 LYS B N 1
ATOM 6158 C CA . LYS B 1 239 ? 2.891 -21.562 -23.75 1 98.38 239 LYS B CA 1
ATOM 6159 C C . LYS B 1 239 ? 2.896 -20.188 -23.094 1 98.38 239 LYS B C 1
ATOM 6161 O O . LYS B 1 239 ? 2.93 -19.172 -23.781 1 98.38 239 LYS B O 1
ATOM 6166 N N . ARG B 1 240 ? 2.771 -20.094 -21.828 1 98.75 240 ARG B N 1
ATOM 6167 C CA . ARG B 1 240 ? 2.887 -18.891 -21.016 1 98.75 240 ARG B CA 1
ATOM 6168 C C . ARG B 1 240 ? 1.754 -17.906 -21.312 1 98.75 240 ARG B C 1
ATOM 6170 O O . ARG B 1 240 ? 1.941 -16.688 -21.25 1 98.75 240 ARG B O 1
ATOM 6177 N N . ARG B 1 241 ? 0.554 -18.391 -21.797 1 98.88 241 ARG B N 1
ATOM 6178 C CA . ARG B 1 241 ? -0.63 -17.562 -21.938 1 98.88 241 ARG B CA 1
ATOM 6179 C C . ARG B 1 241 ? -1.325 -17.344 -20.609 1 98.88 241 ARG B C 1
ATOM 6181 O O . ARG B 1 241 ? -2.488 -17.719 -20.438 1 98.88 241 ARG B O 1
ATOM 6188 N N . VAL B 1 242 ? -0.585 -16.719 -19.703 1 98.94 242 VAL B N 1
ATOM 6189 C CA . VAL B 1 242 ? -1.019 -16.516 -18.328 1 98.94 242 VAL B CA 1
ATOM 6190 C C . VAL B 1 242 ? -0.749 -15.062 -17.922 1 98.94 242 VAL B C 1
ATOM 6192 O O . VAL B 1 242 ? 0.036 -14.367 -18.562 1 98.94 242 VAL B O 1
ATOM 6195 N N . TYR B 1 243 ? -1.426 -14.578 -16.938 1 98.94 243 TYR B N 1
ATOM 6196 C CA . TYR B 1 243 ? -1.229 -13.25 -16.359 1 98.94 243 TYR B CA 1
ATOM 6197 C C . TYR B 1 243 ? -1.573 -13.242 -14.875 1 98.94 243 TYR B C 1
ATOM 6199 O O . TYR B 1 243 ? -2.094 -14.227 -14.352 1 98.94 243 TYR B O 1
ATOM 6207 N N . GLY B 1 244 ? -1.132 -12.227 -14.203 1 98.88 244 GLY B N 1
ATOM 6208 C CA . GLY B 1 244 ? -1.354 -12.133 -12.773 1 98.88 244 GLY B CA 1
ATOM 6209 C C . GLY B 1 244 ? -2.105 -10.883 -12.359 1 98.88 244 GLY B C 1
ATOM 6210 O O . GLY B 1 244 ? -2.014 -9.852 -13.023 1 98.88 244 GLY B O 1
ATOM 6211 N N . MET B 1 245 ? -2.85 -10.953 -11.305 1 98.75 245 MET B N 1
ATOM 6212 C CA . MET B 1 245 ? -3.545 -9.805 -10.727 1 98.75 245 MET B CA 1
ATOM 6213 C C . MET B 1 245 ? -3.521 -9.859 -9.203 1 98.75 245 MET B C 1
ATOM 6215 O O . MET B 1 245 ? -3.545 -10.945 -8.617 1 98.75 245 MET B O 1
ATOM 6219 N N . THR B 1 246 ? -3.512 -8.711 -8.57 1 97.88 246 THR B N 1
ATOM 6220 C CA . THR B 1 246 ? -3.379 -8.656 -7.121 1 97.88 246 THR B CA 1
ATOM 6221 C C . THR B 1 246 ? -4.727 -8.906 -6.445 1 97.88 246 THR B C 1
ATOM 6223 O O . THR B 1 246 ? -4.777 -9.344 -5.297 1 97.88 246 THR B O 1
ATOM 6226 N N . SER B 1 247 ? -5.785 -8.484 -7.176 1 94.69 247 SER B N 1
ATOM 6227 C CA . SER B 1 247 ? -7.105 -8.641 -6.566 1 94.69 247 SER B CA 1
ATOM 6228 C C . SER B 1 247 ? -8.203 -8.625 -7.625 1 94.69 247 SER B C 1
ATOM 6230 O O . SER B 1 247 ? -8.039 -8.039 -8.695 1 94.69 247 SER B O 1
ATOM 6232 N N . GLY B 1 248 ? -9.312 -9.352 -7.285 1 94.44 248 GLY B N 1
ATOM 6233 C CA . GLY B 1 248 ? -10.469 -9.352 -8.172 1 94.44 248 GLY B CA 1
ATOM 6234 C C . GLY B 1 248 ? -10.219 -10.094 -9.469 1 94.44 248 GLY B C 1
ATOM 6235 O O . GLY B 1 248 ? -9.094 -10.516 -9.742 1 94.44 248 GLY B O 1
ATOM 6236 N N . ARG B 1 249 ? -11.273 -10.242 -10.195 1 96.88 249 ARG B N 1
ATOM 6237 C CA . ARG B 1 249 ? -11.172 -10.867 -11.508 1 96.88 249 ARG B CA 1
ATOM 6238 C C . ARG B 1 249 ? -10.805 -9.836 -12.578 1 96.88 249 ARG B C 1
ATOM 6240 O O . ARG B 1 249 ? -11.414 -8.766 -12.641 1 96.88 249 ARG B O 1
ATOM 6247 N N . VAL B 1 250 ? -9.797 -10.102 -13.289 1 98.56 250 VAL B N 1
ATOM 6248 C CA . VAL B 1 250 ? -9.367 -9.266 -14.406 1 98.56 250 VAL B CA 1
ATOM 6249 C C . VAL B 1 250 ? -9.344 -10.094 -15.688 1 98.56 250 VAL B C 1
ATOM 6251 O O . VAL B 1 250 ? -8.766 -11.188 -15.719 1 98.56 250 VAL B O 1
ATOM 6254 N N . GLU B 1 251 ? -10.039 -9.688 -16.656 1 98.69 251 GLU B N 1
ATOM 6255 C CA . GLU B 1 251 ? -9.859 -10.211 -18.016 1 98.69 251 GLU B CA 1
ATOM 6256 C C . GLU B 1 251 ? -8.859 -9.367 -18.797 1 98.69 251 GLU B C 1
ATOM 6258 O O . GLU B 1 251 ? -9.133 -8.211 -19.125 1 98.69 251 GLU B O 1
ATOM 6263 N N . LEU B 1 252 ? -7.754 -9.93 -19.109 1 98.88 252 LEU B N 1
ATOM 6264 C CA . LEU B 1 252 ? -6.672 -9.188 -19.75 1 98.88 252 LEU B CA 1
ATOM 6265 C C . LEU B 1 252 ? -6.168 -9.922 -20.984 1 98.88 252 LEU B C 1
ATOM 6267 O O . LEU B 1 252 ? -5.773 -11.086 -20.906 1 98.88 252 LEU B O 1
ATOM 6271 N N . LEU B 1 253 ? -6.262 -9.305 -22.109 1 98.75 253 LEU B N 1
ATOM 6272 C CA . LEU B 1 253 ? -5.633 -9.742 -23.344 1 98.75 253 LEU B CA 1
ATOM 6273 C C . LEU B 1 253 ? -4.586 -8.734 -23.812 1 98.75 253 LEU B C 1
ATOM 6275 O O . LEU B 1 253 ? -4.867 -7.539 -23.906 1 98.75 253 LEU B O 1
ATOM 6279 N N . TYR B 1 254 ? -3.402 -9.125 -24.016 1 98.81 254 TYR B N 1
ATOM 6280 C CA . TYR B 1 254 ? -2.311 -8.328 -24.562 1 98.81 254 TYR B CA 1
ATOM 6281 C C . TYR B 1 254 ? -1.689 -9.016 -25.781 1 98.81 254 TYR B C 1
ATOM 6283 O O . TYR B 1 254 ? -1.226 -10.156 -25.688 1 98.81 254 TYR B O 1
ATOM 6291 N N . GLU B 1 255 ? -1.712 -8.312 -26.828 1 98.75 255 GLU B N 1
ATOM 6292 C CA . GLU B 1 255 ? -1.16 -8.836 -28.078 1 98.75 255 GLU B CA 1
ATOM 6293 C C . GLU B 1 255 ? -0.278 -7.793 -28.766 1 98.75 255 GLU B C 1
ATOM 6295 O O . GLU B 1 255 ? -0.499 -6.59 -28.625 1 98.75 255 GLU B O 1
ATOM 6300 N N . ILE B 1 256 ? 0.665 -8.273 -29.453 1 98.81 256 ILE B N 1
ATOM 6301 C CA . ILE B 1 256 ? 1.438 -7.457 -30.375 1 98.81 256 ILE B CA 1
ATOM 6302 C C . ILE B 1 256 ? 1.376 -8.078 -31.781 1 98.81 256 ILE B C 1
ATOM 6304 O O . ILE B 1 256 ? 1.755 -9.234 -31.969 1 98.81 256 ILE B O 1
ATOM 6308 N N . ASN B 1 257 ? 0.915 -7.359 -32.781 1 98.31 257 ASN B N 1
ATOM 6309 C CA . ASN B 1 257 ? 0.731 -7.891 -34.125 1 98.31 257 ASN B CA 1
ATOM 6310 C C . ASN B 1 257 ? -0.01 -9.227 -34.125 1 98.31 257 ASN B C 1
ATOM 6312 O O . ASN B 1 257 ? 0.436 -10.195 -34.719 1 98.31 257 ASN B O 1
ATOM 6316 N N . GLU B 1 258 ? -0.97 -9.375 -33.25 1 97.25 258 GLU B N 1
ATOM 6317 C CA . GLU B 1 258 ? -1.898 -10.5 -33.125 1 97.25 258 GLU B CA 1
ATOM 6318 C C . GLU B 1 258 ? -1.232 -11.703 -32.469 1 97.25 258 GLU B C 1
ATOM 6320 O O . GLU B 1 258 ? -1.781 -12.812 -32.5 1 97.25 258 GLU B O 1
ATOM 6325 N N . ASN B 1 259 ? -0.005 -11.492 -31.953 1 98.5 259 ASN B N 1
ATOM 6326 C CA . ASN B 1 259 ? 0.619 -12.516 -31.125 1 98.5 259 ASN B CA 1
ATOM 6327 C C . ASN B 1 259 ? 0.315 -12.312 -29.641 1 98.5 259 ASN B C 1
ATOM 6329 O O . ASN B 1 259 ? 0.628 -11.258 -29.078 1 98.5 259 ASN B O 1
ATOM 6333 N N . VAL B 1 260 ? -0.214 -13.297 -29.016 1 98.56 260 VAL B N 1
ATOM 6334 C CA . VAL B 1 260 ? -0.762 -13.172 -27.672 1 98.56 260 VAL B CA 1
ATOM 6335 C C . VAL B 1 260 ? 0.368 -13.227 -26.656 1 98.56 260 VAL B C 1
ATOM 6337 O O . VAL B 1 260 ? 1.455 -13.734 -26.938 1 98.56 260 VAL B O 1
ATOM 6340 N N . MET B 1 261 ? 0.189 -12.672 -25.5 1 98.88 261 MET B N 1
ATOM 6341 C CA . MET B 1 261 ? 1.16 -12.719 -24.406 1 98.88 261 MET B CA 1
ATOM 6342 C C . MET B 1 261 ? 1.738 -14.117 -24.25 1 98.88 261 MET B C 1
ATOM 6344 O O . MET B 1 261 ? 1.022 -15.109 -24.406 1 98.88 261 MET B O 1
ATOM 6348 N N . GLY B 1 262 ? 2.963 -14.211 -23.922 1 98.75 262 GLY B N 1
ATOM 6349 C CA . GLY B 1 262 ? 3.686 -15.469 -23.812 1 98.75 262 GLY B CA 1
ATOM 6350 C C . GLY B 1 262 ? 4.379 -15.867 -25.094 1 98.75 262 GLY B C 1
ATOM 6351 O O . GLY B 1 262 ? 5.258 -16.734 -25.094 1 98.75 262 GLY B O 1
ATOM 6352 N N . SER B 1 263 ? 4.094 -15.258 -26.172 1 98.56 263 SER B N 1
ATOM 6353 C CA . SER B 1 263 ? 4.59 -15.68 -27.484 1 98.56 263 SER B CA 1
ATOM 6354 C C . SER B 1 263 ? 5.973 -15.102 -27.766 1 98.56 263 SER B C 1
ATOM 6356 O O . SER B 1 263 ? 6.426 -14.195 -27.062 1 98.56 263 SER B O 1
ATOM 6358 N N . GLU B 1 264 ? 6.605 -15.734 -28.656 1 98.5 264 GLU B N 1
ATOM 6359 C CA . GLU B 1 264 ? 7.828 -15.273 -29.297 1 98.5 264 GLU B CA 1
ATOM 6360 C C . GLU B 1 264 ? 7.656 -15.172 -30.812 1 98.5 264 GLU B C 1
ATOM 6362 O O . GLU B 1 264 ? 7.09 -16.078 -31.438 1 98.5 264 GLU B O 1
ATOM 6367 N N . PHE B 1 265 ? 8.055 -13.984 -31.375 1 98.5 265 PHE B N 1
ATOM 6368 C CA . PHE B 1 265 ? 7.941 -13.914 -32.844 1 98.5 265 PHE B CA 1
ATOM 6369 C C . PHE B 1 265 ? 8.977 -12.969 -33.406 1 98.5 265 PHE B C 1
ATOM 6371 O O . PHE B 1 265 ? 9.641 -12.234 -32.688 1 98.5 265 PHE B O 1
ATOM 6378 N N . GLN B 1 266 ? 9.211 -13.062 -34.656 1 98.25 266 GLN B N 1
ATOM 6379 C CA . GLN B 1 266 ? 10.117 -12.195 -35.406 1 98.25 266 GLN B CA 1
ATOM 6380 C C . GLN B 1 266 ? 9.352 -11.328 -36.406 1 98.25 266 GLN B C 1
ATOM 6382 O O . GLN B 1 266 ? 8.305 -11.742 -36.938 1 98.25 266 GLN B O 1
ATOM 6387 N N . THR B 1 267 ? 9.805 -10.133 -36.594 1 98 267 THR B N 1
ATOM 6388 C CA . THR B 1 267 ? 9.188 -9.242 -37.562 1 98 267 THR B CA 1
ATOM 6389 C C . THR B 1 267 ? 10.219 -8.266 -38.156 1 98 267 THR B C 1
ATOM 6391 O O . THR B 1 267 ? 11.227 -7.977 -37.5 1 98 267 THR B O 1
ATOM 6394 N N . VAL B 1 268 ? 9.914 -7.75 -39.344 1 96.44 268 VAL B N 1
ATOM 6395 C CA . VAL B 1 268 ? 10.773 -6.758 -40 1 96.44 268 VAL B CA 1
ATOM 6396 C C . VAL B 1 268 ? 10.133 -5.375 -39.906 1 96.44 268 VAL B C 1
ATOM 6398 O O . VAL B 1 268 ? 10.734 -4.379 -40.312 1 96.44 268 VAL B O 1
ATOM 6401 N N . GLU B 1 269 ? 8.945 -5.344 -39.375 1 96.69 269 GLU B N 1
ATOM 6402 C CA . GLU B 1 269 ? 8.242 -4.07 -39.25 1 96.69 269 GLU B CA 1
ATOM 6403 C C . GLU B 1 269 ? 8.961 -3.127 -38.312 1 96.69 269 GLU B C 1
ATOM 6405 O O . GLU B 1 269 ? 9.531 -3.566 -37.312 1 96.69 269 GLU B O 1
ATOM 6410 N N . ASP B 1 270 ? 8.875 -1.821 -38.594 1 97.38 270 ASP B N 1
ATOM 6411 C CA . ASP B 1 270 ? 9.523 -0.813 -37.75 1 97.38 270 ASP B CA 1
ATOM 6412 C C . ASP B 1 270 ? 8.594 -0.333 -36.656 1 97.38 270 ASP B C 1
ATOM 6414 O O . ASP B 1 270 ? 9.016 0.385 -35.75 1 97.38 270 ASP B O 1
ATOM 6418 N N . LYS B 1 271 ? 7.355 -0.724 -36.781 1 98.19 271 LYS B N 1
ATOM 6419 C CA . LYS B 1 271 ? 6.359 -0.402 -35.781 1 98.19 271 LYS B CA 1
ATOM 6420 C C . LYS B 1 271 ? 5.578 -1.645 -35.344 1 98.19 271 LYS B C 1
ATOM 6422 O O . LYS B 1 271 ? 5.344 -2.539 -36.188 1 98.19 271 LYS B O 1
ATOM 6427 N N . LEU B 1 272 ? 5.293 -1.697 -34.125 1 98.69 272 LEU B N 1
ATOM 6428 C CA . LEU B 1 272 ? 4.504 -2.797 -33.562 1 98.69 272 LEU B CA 1
ATOM 6429 C C . LEU B 1 272 ? 3.117 -2.318 -33.156 1 98.69 272 LEU B C 1
ATOM 6431 O O . LEU B 1 272 ? 2.973 -1.234 -32.594 1 98.69 272 LEU B O 1
ATOM 6435 N N . LYS B 1 273 ? 2.123 -3.045 -33.5 1 98.75 273 LYS B N 1
ATOM 6436 C CA . LYS B 1 273 ? 0.755 -2.779 -33.062 1 98.75 273 LYS B CA 1
ATOM 6437 C C . LYS B 1 273 ? 0.468 -3.449 -31.734 1 98.75 273 LYS B C 1
ATOM 6439 O O . LYS B 1 273 ? 0.244 -4.66 -31.672 1 98.75 273 LYS B O 1
ATOM 6444 N N . HIS B 1 274 ? 0.48 -2.701 -30.672 1 98.88 274 HIS B N 1
ATOM 6445 C CA . HIS B 1 274 ? 0.13 -3.191 -29.344 1 98.88 274 HIS B CA 1
ATOM 6446 C C . HIS B 1 274 ? -1.376 -3.125 -29.125 1 98.88 274 HIS B C 1
ATOM 6448 O O . HIS B 1 274 ? -1.99 -2.07 -29.297 1 98.88 274 HIS B O 1
ATOM 6454 N N . HIS B 1 275 ? -1.992 -4.227 -28.844 1 98.81 275 HIS B N 1
ATOM 6455 C CA . HIS B 1 275 ? -3.42 -4.316 -28.547 1 98.81 275 HIS B CA 1
ATOM 6456 C C . HIS B 1 275 ? -3.664 -4.738 -27.109 1 98.81 275 HIS B C 1
ATOM 6458 O O . HIS B 1 275 ? -3.164 -5.773 -26.672 1 98.81 275 HIS B O 1
ATOM 6464 N N . ILE B 1 276 ? -4.379 -3.943 -26.344 1 98.75 276 ILE B N 1
ATOM 6465 C CA . ILE B 1 276 ? -4.703 -4.242 -24.953 1 98.75 276 ILE B CA 1
ATOM 6466 C C . ILE B 1 276 ? -6.219 -4.242 -24.766 1 98.75 276 ILE B C 1
ATOM 6468 O O . ILE B 1 276 ? -6.879 -3.23 -25.016 1 98.75 276 ILE B O 1
ATOM 6472 N N . LYS B 1 277 ? -6.777 -5.293 -24.422 1 98.56 277 LYS B N 1
ATOM 6473 C CA . LYS B 1 277 ? -8.164 -5.445 -24 1 98.56 277 LYS B CA 1
ATOM 6474 C C . LYS B 1 277 ? -8.25 -5.891 -22.547 1 98.56 277 LYS B C 1
ATOM 6476 O O . LYS B 1 277 ? -7.695 -6.926 -22.172 1 98.56 277 LYS B O 1
ATOM 6481 N N . VAL B 1 278 ? -8.906 -5.078 -21.703 1 98.75 278 VAL B N 1
ATOM 6482 C CA . VAL B 1 278 ? -8.898 -5.406 -20.281 1 98.75 278 VAL B CA 1
ATOM 6483 C C . VAL B 1 278 ? -10.234 -5.008 -19.656 1 98.75 278 VAL B C 1
ATOM 6485 O O . VAL B 1 278 ? -10.836 -4.004 -20.047 1 98.75 278 VAL B O 1
ATOM 6488 N N . GLU B 1 279 ? -10.766 -5.762 -18.828 1 98.69 279 GLU B N 1
ATOM 6489 C CA . GLU B 1 279 ? -11.883 -5.496 -17.922 1 98.69 279 GLU B CA 1
ATOM 6490 C C . GLU B 1 279 ? -11.523 -5.836 -16.484 1 98.69 279 GLU B C 1
ATOM 6492 O O . GLU B 1 279 ? -11.039 -6.938 -16.203 1 98.69 279 GLU B O 1
ATOM 6497 N N . THR B 1 280 ? -11.633 -4.902 -15.578 1 98.44 280 THR B N 1
ATOM 6498 C CA . THR B 1 280 ? -11.227 -5.062 -14.188 1 98.44 280 THR B CA 1
ATOM 6499 C C . THR B 1 280 ? -12.43 -4.914 -13.258 1 98.44 280 THR B C 1
ATOM 6501 O O . THR B 1 280 ? -13.508 -4.496 -13.688 1 98.44 280 THR B O 1
ATOM 6504 N N . GLN B 1 281 ? -12.266 -5.375 -12.055 1 96.81 281 GLN B N 1
ATOM 6505 C CA . GLN B 1 281 ? -13.25 -5.188 -11 1 96.81 281 GLN B CA 1
ATOM 6506 C C . GLN B 1 281 ? -13.352 -3.723 -10.586 1 96.81 281 GLN B C 1
ATOM 6508 O O . GLN B 1 281 ? -14.43 -3.244 -10.227 1 96.81 281 GLN B O 1
ATOM 6513 N N . GLU B 1 282 ? -12.273 -3.008 -10.672 1 96.75 282 GLU B N 1
ATOM 6514 C CA . GLU B 1 282 ? -12.117 -1.618 -10.258 1 96.75 282 GLU B CA 1
ATOM 6515 C C . GLU B 1 282 ? -11.797 -0.718 -11.445 1 96.75 282 GLU B C 1
ATOM 6517 O O . GLU B 1 282 ? -11.367 -1.198 -12.5 1 96.75 282 GLU B O 1
ATOM 6522 N N . ALA B 1 283 ? -12.008 0.579 -11.219 1 98 283 ALA B N 1
ATOM 6523 C CA . ALA B 1 283 ? -11.664 1.54 -12.266 1 98 283 ALA B CA 1
ATOM 6524 C C . ALA B 1 283 ? -10.172 1.501 -12.578 1 98 283 ALA B C 1
ATOM 6526 O O . ALA B 1 283 ? -9.344 1.319 -11.68 1 98 283 ALA B O 1
ATOM 6527 N N . ILE B 1 284 ? -9.875 1.727 -13.859 1 98.5 284 ILE B N 1
ATOM 6528 C CA . ILE B 1 284 ? -8.484 1.727 -14.32 1 98.5 284 ILE B CA 1
ATOM 6529 C C . ILE B 1 284 ? -7.938 3.15 -14.297 1 98.5 284 ILE B C 1
ATOM 6531 O O . ILE B 1 284 ? -8.547 4.066 -14.859 1 98.5 284 ILE B O 1
ATOM 6535 N N . ASP B 1 285 ? -6.832 3.314 -13.625 1 97.88 285 ASP B N 1
ATOM 6536 C CA . ASP B 1 285 ? -6.129 4.594 -13.609 1 97.88 285 ASP B CA 1
ATOM 6537 C C . ASP B 1 285 ? -5.266 4.766 -14.852 1 97.88 285 ASP B C 1
ATOM 6539 O O . ASP B 1 285 ? -5.391 5.762 -15.57 1 97.88 285 ASP B O 1
ATOM 6543 N N . ARG B 1 286 ? -4.438 3.746 -15.102 1 98.25 286 ARG B N 1
ATOM 6544 C CA . ARG B 1 286 ? -3.561 3.807 -16.266 1 98.25 286 ARG B CA 1
ATOM 6545 C C . ARG B 1 286 ? -3.111 2.41 -16.688 1 98.25 286 ARG B C 1
ATOM 6547 O O . ARG B 1 286 ? -3.213 1.461 -15.906 1 98.25 286 ARG B O 1
ATOM 6554 N N . ILE B 1 287 ? -2.639 2.324 -17.906 1 98.75 287 ILE B N 1
ATOM 6555 C CA . ILE B 1 287 ? -1.979 1.143 -18.453 1 98.75 287 ILE B CA 1
ATOM 6556 C C . ILE B 1 287 ? -0.57 1.506 -18.906 1 98.75 287 ILE B C 1
ATOM 6558 O O . ILE B 1 287 ? -0.375 2.52 -19.578 1 98.75 287 ILE B O 1
ATOM 6562 N N . VAL B 1 288 ? 0.374 0.72 -18.547 1 98.5 288 VAL B N 1
ATOM 6563 C CA . VAL B 1 288 ? 1.761 0.965 -18.922 1 98.5 288 VAL B CA 1
ATOM 6564 C C . VAL B 1 288 ? 2.293 -0.22 -19.734 1 98.5 288 VAL B C 1
ATOM 6566 O O . VAL B 1 288 ? 2.164 -1.371 -19.312 1 98.5 288 VAL B O 1
ATOM 6569 N N . ILE B 1 289 ? 2.838 0.049 -20.891 1 98.75 289 ILE B N 1
ATOM 6570 C CA . ILE B 1 289 ? 3.607 -0.937 -21.641 1 98.75 289 ILE B CA 1
ATOM 6571 C C . ILE B 1 289 ? 5.086 -0.828 -21.266 1 98.75 289 ILE B C 1
ATOM 6573 O O . ILE B 1 289 ? 5.672 0.253 -21.344 1 98.75 289 ILE B O 1
ATOM 6577 N N . TYR B 1 290 ? 5.613 -1.929 -20.844 1 98.5 290 TYR B N 1
ATOM 6578 C CA . TYR B 1 290 ? 7.027 -2.016 -20.5 1 98.5 290 TYR B CA 1
ATOM 6579 C C . TYR B 1 290 ? 7.836 -2.611 -21.641 1 98.5 290 TYR B C 1
ATOM 6581 O O . TYR B 1 290 ? 7.391 -3.557 -22.297 1 98.5 290 TYR B O 1
ATOM 6589 N N . LYS B 1 291 ? 8.93 -2.043 -21.906 1 98.31 291 LYS B N 1
ATOM 6590 C CA . LYS B 1 291 ? 9.93 -2.566 -22.828 1 98.31 291 LYS B CA 1
ATOM 6591 C C . LYS B 1 291 ? 11.219 -2.918 -22.078 1 98.31 291 LYS B C 1
ATOM 6593 O O . LYS B 1 291 ? 11.852 -2.053 -21.469 1 98.31 291 LYS B O 1
ATOM 6598 N N . ASN B 1 292 ? 11.609 -4.16 -22.094 1 97.62 292 ASN B N 1
ATOM 6599 C CA . ASN B 1 292 ? 12.812 -4.652 -21.422 1 97.62 292 ASN B CA 1
ATOM 6600 C C . ASN B 1 292 ? 12.867 -4.219 -19.969 1 97.62 292 ASN B C 1
ATOM 6602 O O . ASN B 1 292 ? 13.898 -3.754 -19.484 1 97.62 292 ASN B O 1
ATOM 6606 N N . GLY B 1 293 ? 11.711 -4.293 -19.312 1 96.25 293 GLY B N 1
ATOM 6607 C CA . GLY B 1 293 ? 11.633 -4.078 -17.875 1 96.25 293 GLY B CA 1
ATOM 6608 C C . GLY B 1 293 ? 11.461 -2.617 -17.5 1 96.25 293 GLY B C 1
ATOM 6609 O O . GLY B 1 293 ? 11.375 -2.281 -16.328 1 96.25 293 GLY B O 1
ATOM 6610 N N . LYS B 1 294 ? 11.398 -1.726 -18.516 1 96.25 294 LYS B N 1
ATOM 6611 C CA . LYS B 1 294 ? 11.258 -0.294 -18.266 1 96.25 294 LYS B CA 1
ATOM 6612 C C . LYS B 1 294 ? 9.992 0.262 -18.891 1 96.25 294 LYS B C 1
ATOM 6614 O O . LYS B 1 294 ? 9.602 -0.164 -19.984 1 96.25 294 LYS B O 1
ATOM 6619 N N . PRO B 1 295 ? 9.328 1.271 -18.141 1 97.38 295 PRO B N 1
ATOM 6620 C CA . PRO B 1 295 ? 8.156 1.885 -18.781 1 97.38 295 PRO B CA 1
ATOM 6621 C C . PRO B 1 295 ? 8.469 2.51 -20.125 1 97.38 295 PRO B C 1
ATOM 6623 O O . PRO B 1 295 ? 9.453 3.242 -20.266 1 97.38 295 PRO B O 1
ATOM 6626 N N . HIS B 1 296 ? 7.594 2.219 -21.109 1 97.38 296 HIS B N 1
ATOM 6627 C CA . HIS B 1 296 ? 7.844 2.621 -22.484 1 97.38 296 HIS B CA 1
ATOM 6628 C C . HIS B 1 296 ? 6.719 3.502 -23.016 1 97.38 296 HIS B C 1
ATOM 6630 O O . HIS B 1 296 ? 6.961 4.438 -23.781 1 97.38 296 HIS B O 1
ATOM 6636 N N . PHE B 1 297 ? 5.523 3.217 -22.656 1 97.88 297 PHE B N 1
ATOM 6637 C CA . PHE B 1 297 ? 4.332 3.957 -23.047 1 97.88 297 PHE B CA 1
ATOM 6638 C C . PHE B 1 297 ? 3.254 3.852 -21.984 1 97.88 297 PHE B C 1
ATOM 6640 O O . PHE B 1 297 ? 2.973 2.76 -21.484 1 97.88 297 PHE B O 1
ATOM 6647 N N . THR B 1 298 ? 2.68 5.027 -21.672 1 98.25 298 THR B N 1
ATOM 6648 C CA . THR B 1 298 ? 1.625 5.043 -20.672 1 98.25 298 THR B CA 1
ATOM 6649 C C . THR B 1 298 ? 0.335 5.621 -21.25 1 98.25 298 THR B C 1
ATOM 6651 O O . THR B 1 298 ? 0.345 6.695 -21.844 1 98.25 298 THR B O 1
ATOM 6654 N N . TYR B 1 299 ? -0.737 4.879 -21.141 1 98.31 299 TYR B N 1
ATOM 6655 C CA . TYR B 1 299 ? -2.082 5.371 -21.422 1 98.31 299 TYR B CA 1
ATOM 6656 C C . TYR B 1 299 ? -2.779 5.809 -20.141 1 98.31 299 TYR B C 1
ATOM 6658 O O . TYR B 1 299 ? -3.244 4.973 -19.359 1 98.31 299 TYR B O 1
ATOM 6666 N N . ASN B 1 300 ? -2.908 7.121 -19.938 1 97.69 300 ASN B N 1
ATOM 6667 C CA . ASN B 1 300 ? -3.494 7.684 -18.719 1 97.69 300 ASN B CA 1
ATOM 6668 C C . ASN B 1 300 ? -5.02 7.691 -18.781 1 97.69 300 ASN B C 1
ATOM 6670 O O . ASN B 1 300 ? -5.633 8.75 -18.906 1 97.69 300 ASN B O 1
ATOM 6674 N N . HIS B 1 301 ? -5.629 6.598 -18.484 1 97.69 301 HIS B N 1
ATOM 6675 C CA . HIS B 1 301 ? -7.059 6.387 -18.672 1 97.69 301 HIS B CA 1
ATOM 6676 C C . HIS B 1 301 ? -7.871 7.234 -17.703 1 97.69 301 HIS B C 1
ATOM 6678 O O . HIS B 1 301 ? -8.992 7.648 -18.016 1 97.69 301 HIS B O 1
ATOM 6684 N N . GLY B 1 302 ? -7.379 7.488 -16.484 1 95.19 302 GLY B N 1
ATOM 6685 C CA . GLY B 1 302 ? -8.062 8.297 -15.492 1 95.19 302 GLY B CA 1
ATOM 6686 C C . GLY B 1 302 ? -8.414 9.688 -16 1 95.19 302 GLY B C 1
ATOM 6687 O O . GLY B 1 302 ? -9.453 10.242 -15.625 1 95.19 302 GLY B O 1
ATOM 6688 N N . GLU B 1 303 ? -7.562 10.281 -16.859 1 95.38 303 GLU B N 1
ATOM 6689 C CA . GLU B 1 303 ? -7.781 11.609 -17.422 1 95.38 303 GLU B CA 1
ATOM 6690 C C . GLU B 1 303 ? -8.992 11.633 -18.344 1 95.38 303 GLU B C 1
ATOM 6692 O O . GLU B 1 303 ? -9.531 12.703 -18.641 1 95.38 303 GLU B O 1
ATOM 6697 N N . LYS B 1 304 ? -9.375 10.477 -18.75 1 93.25 304 LYS B N 1
ATOM 6698 C CA . LYS B 1 304 ? -10.445 10.391 -19.734 1 93.25 304 LYS B CA 1
ATOM 6699 C C . LYS B 1 304 ? -11.789 10.07 -19.078 1 93.25 304 LYS B C 1
ATOM 6701 O O . LYS B 1 304 ? -12.672 10.93 -19.016 1 93.25 304 LYS B O 1
ATOM 6706 N N . TRP B 1 305 ? -11.867 9.016 -18.391 1 93.44 305 TRP B N 1
ATOM 6707 C CA . TRP B 1 305 ? -13.172 8.555 -17.922 1 93.44 305 TRP B CA 1
ATOM 6708 C C . TRP B 1 305 ? -13.664 9.406 -16.766 1 93.44 305 TRP B C 1
ATOM 6710 O O . TRP B 1 305 ? -14.875 9.578 -16.578 1 93.44 305 TRP B O 1
ATOM 6720 N N . MET B 1 306 ? -12.828 10.031 -15.984 1 91.88 306 MET B N 1
ATOM 6721 C CA . MET B 1 306 ? -13.273 10.789 -14.82 1 91.88 306 MET B CA 1
ATOM 6722 C C . MET B 1 306 ? -13.922 12.109 -15.25 1 91.88 306 MET B C 1
ATOM 6724 O O . MET B 1 306 ? -14.602 12.75 -14.445 1 91.88 306 MET B O 1
ATOM 6728 N N . ASN B 1 307 ? -13.672 12.516 -16.453 1 88.62 307 ASN B N 1
ATOM 6729 C CA . ASN B 1 307 ? -14.234 13.766 -16.953 1 88.62 307 ASN B CA 1
ATOM 6730 C C . ASN B 1 307 ? -15.43 13.508 -17.875 1 88.62 307 ASN B C 1
ATOM 6732 O O . ASN B 1 307 ? -16 14.453 -18.422 1 88.62 307 ASN B O 1
ATOM 6736 N N . GLU B 1 308 ? -15.789 12.289 -18 1 90.25 308 GLU B N 1
ATOM 6737 C CA . GLU B 1 308 ? -16.938 11.953 -18.828 1 90.25 308 GLU B CA 1
ATOM 6738 C C . GLU B 1 308 ? -18.25 12.219 -18.109 1 90.25 308 GLU B C 1
ATOM 6740 O O . GLU B 1 308 ? -18.406 11.859 -16.938 1 90.25 308 GLU B O 1
ATOM 6745 N N . GLU B 1 309 ? -19.156 12.836 -18.797 1 91.81 309 GLU B N 1
ATOM 6746 C CA . GLU B 1 309 ? -20.484 13.086 -18.234 1 91.81 309 GLU B CA 1
ATOM 6747 C C . GLU B 1 309 ? -21.406 11.883 -18.453 1 91.81 309 GLU B C 1
ATOM 6749 O O . GLU B 1 309 ? -21.438 11.32 -19.547 1 91.81 309 GLU B O 1
ATOM 6754 N N . LEU B 1 310 ? -22.062 11.5 -17.391 1 94.75 310 LEU B N 1
ATOM 6755 C CA . LEU B 1 310 ? -22.953 10.352 -17.438 1 94.75 310 LEU B CA 1
ATOM 6756 C C . LEU B 1 310 ? -24.406 10.805 -17.391 1 94.75 310 LEU B C 1
ATOM 6758 O O . LEU B 1 310 ? -24.75 11.734 -16.656 1 94.75 310 LEU B O 1
ATOM 6762 N N . ASP B 1 311 ? -25.297 10.234 -18.25 1 94.25 311 ASP B N 1
ATOM 6763 C CA . ASP B 1 311 ? -26.719 10.523 -18.266 1 94.25 311 ASP B CA 1
ATOM 6764 C C . ASP B 1 311 ? -27.516 9.32 -18.766 1 94.25 311 ASP B C 1
ATOM 6766 O O . ASP B 1 311 ? -26.969 8.422 -19.406 1 94.25 311 ASP B O 1
ATOM 6770 N N . GLY B 1 312 ? -28.719 9.234 -18.359 1 96.44 312 GLY B N 1
ATOM 6771 C CA . GLY B 1 312 ? -29.594 8.164 -18.828 1 96.44 312 GLY B CA 1
ATOM 6772 C C . GLY B 1 312 ? -29.203 6.805 -18.281 1 96.44 312 GLY B C 1
ATOM 6773 O O . GLY B 1 312 ? -28.984 6.652 -17.078 1 96.44 312 GLY B O 1
ATOM 6774 N N . MET B 1 313 ? -29.25 5.852 -19.172 1 97.5 313 MET B N 1
ATOM 6775 C CA . MET B 1 313 ? -28.875 4.496 -18.797 1 97.5 313 MET B CA 1
ATOM 6776 C C . MET B 1 313 ? -27.359 4.375 -18.625 1 97.5 313 MET B C 1
ATOM 6778 O O . MET B 1 313 ? -26.609 4.766 -19.516 1 97.5 313 MET B O 1
ATOM 6782 N N . VAL B 1 314 ? -26.969 3.84 -17.484 1 97.81 314 VAL B N 1
ATOM 6783 C CA . VAL B 1 314 ? -25.547 3.668 -17.219 1 97.81 314 VAL B CA 1
ATOM 6784 C C . VAL B 1 314 ? -25.281 2.24 -16.734 1 97.81 314 VAL B C 1
ATOM 6786 O O . VAL B 1 314 ? -26.109 1.651 -16.031 1 97.81 314 VAL B O 1
ATOM 6789 N N . LYS B 1 315 ? -24.297 1.653 -17.188 1 98.44 315 LYS B N 1
ATOM 6790 C CA . LYS B 1 315 ? -23.766 0.411 -16.641 1 98.44 315 LYS B CA 1
ATOM 6791 C C . LYS B 1 315 ? -22.578 0.688 -15.703 1 98.44 315 LYS B C 1
ATOM 6793 O O . LYS B 1 315 ? -21.688 1.468 -16.031 1 98.44 315 LYS B O 1
ATOM 6798 N N . PHE B 1 316 ? -22.594 0.119 -14.5 1 98.56 316 PHE B N 1
ATOM 6799 C CA . PHE B 1 316 ? -21.594 0.464 -13.5 1 98.56 316 PHE B CA 1
ATOM 6800 C C . PHE B 1 316 ? -21.344 -0.706 -12.555 1 98.56 316 PHE B C 1
ATOM 6802 O O . PHE B 1 316 ? -22.172 -1.622 -12.469 1 98.56 316 PHE B O 1
ATOM 6809 N N . LYS B 1 317 ? -20.172 -0.646 -11.938 1 98.69 317 LYS B N 1
ATOM 6810 C CA . LYS B 1 317 ? -19.828 -1.569 -10.867 1 98.69 317 LYS B CA 1
ATOM 6811 C C . LYS B 1 317 ? -19.734 -0.843 -9.523 1 98.69 317 LYS B C 1
ATOM 6813 O O . LYS B 1 317 ? -19.266 0.298 -9.461 1 98.69 317 LYS B O 1
ATOM 6818 N N . PHE B 1 318 ? -20.109 -1.469 -8.477 1 98 318 PHE B N 1
ATOM 6819 C CA . PHE B 1 318 ? -19.812 -0.955 -7.145 1 98 318 PHE B CA 1
ATOM 6820 C C . PHE B 1 318 ? -19.609 -2.096 -6.156 1 98 318 PHE B C 1
ATOM 6822 O O . PHE B 1 318 ? -20.266 -3.137 -6.262 1 98 318 PHE B O 1
ATOM 6829 N N . LYS B 1 319 ? -18.75 -1.91 -5.301 1 97.94 319 LYS B N 1
ATOM 6830 C CA . LYS B 1 319 ? -18.391 -2.893 -4.281 1 97.94 319 LYS B CA 1
ATOM 6831 C C . LYS B 1 319 ? -19.125 -2.629 -2.975 1 97.94 319 LYS B C 1
ATOM 6833 O O . LYS B 1 319 ? -19.266 -1.479 -2.557 1 97.94 319 LYS B O 1
ATOM 6838 N N . VAL B 1 320 ? -19.609 -3.641 -2.379 1 98.38 320 VAL B N 1
ATOM 6839 C CA . VAL B 1 320 ? -20.203 -3.605 -1.044 1 98.38 320 VAL B CA 1
ATOM 6840 C C . VAL B 1 320 ? -19.406 -4.496 -0.101 1 98.38 320 VAL B C 1
ATOM 6842 O O . VAL B 1 320 ? -19.156 -5.668 -0.402 1 98.38 320 VAL B O 1
ATOM 6845 N N . GLU B 1 321 ? -19.031 -3.979 1.015 1 97.56 321 GLU B N 1
ATOM 6846 C CA . GLU B 1 321 ? -18.219 -4.699 1.999 1 97.56 321 GLU B CA 1
ATOM 6847 C C . GLU B 1 321 ? -18.922 -4.742 3.355 1 97.56 321 GLU B C 1
ATOM 6849 O O . GLU B 1 321 ? -19.453 -3.732 3.816 1 97.56 321 GLU B O 1
ATOM 6854 N N . PHE B 1 322 ? -18.953 -5.875 3.947 1 97.94 322 PHE B N 1
ATOM 6855 C CA . PHE B 1 322 ? -19.531 -6.094 5.27 1 97.94 322 PHE B CA 1
ATOM 6856 C C . PHE B 1 322 ? -18.453 -6.426 6.285 1 97.94 322 PHE B C 1
ATOM 6858 O O . PHE B 1 322 ? -17.516 -7.16 5.977 1 97.94 322 PHE B O 1
ATOM 6865 N N . GLY B 1 323 ? -18.562 -5.879 7.402 1 96.12 323 GLY B N 1
ATOM 6866 C CA . GLY B 1 323 ? -17.609 -6.273 8.43 1 96.12 323 GLY B CA 1
ATOM 6867 C C . GLY B 1 323 ? -17.547 -5.297 9.586 1 96.12 323 GLY B C 1
ATOM 6868 O O . GLY B 1 323 ? -18.578 -4.809 10.055 1 96.12 323 GLY B O 1
ATOM 6869 N N . TRP B 1 324 ? -16.312 -5.09 10.102 1 93.5 324 TRP B N 1
ATOM 6870 C CA . TRP B 1 324 ? -16.078 -4.273 11.289 1 93.5 324 TRP B CA 1
ATOM 6871 C C . TRP B 1 324 ? -16.938 -4.746 12.453 1 93.5 324 TRP B C 1
ATOM 6873 O O . TRP B 1 324 ? -17.562 -5.809 12.383 1 93.5 324 TRP B O 1
ATOM 6883 N N . GLY B 1 325 ? -17.016 -3.973 13.562 1 89.62 325 GLY B N 1
ATOM 6884 C CA . GLY B 1 325 ? -17.781 -4.426 14.711 1 89.62 325 GLY B CA 1
ATOM 6885 C C . GLY B 1 325 ? -17 -4.391 16 1 89.62 325 GLY B C 1
ATOM 6886 O O . GLY B 1 325 ? -15.984 -3.695 16.094 1 89.62 325 GLY B O 1
ATOM 6887 N N . PRO B 1 326 ? -17.516 -5.18 16.891 1 92.62 326 PRO B N 1
ATOM 6888 C CA . PRO B 1 326 ? -17.016 -4.973 18.25 1 92.62 326 PRO B CA 1
ATOM 6889 C C . PRO B 1 326 ? -15.562 -5.43 18.406 1 92.62 326 PRO B C 1
ATOM 6891 O O . PRO B 1 326 ? -15.172 -6.457 17.844 1 92.62 326 PRO B O 1
ATOM 6894 N N . ASP B 1 327 ? -14.805 -4.676 19.109 1 89.31 327 ASP B N 1
ATOM 6895 C CA . ASP B 1 327 ? -13.422 -4.969 19.453 1 89.31 327 ASP B CA 1
ATOM 6896 C C . ASP B 1 327 ? -13.336 -6.176 20.391 1 89.31 327 ASP B C 1
ATOM 6898 O O . ASP B 1 327 ? -13.953 -6.184 21.453 1 89.31 327 ASP B O 1
ATOM 6902 N N . LEU B 1 328 ? -12.531 -7.125 20.094 1 88.88 328 LEU B N 1
ATOM 6903 C CA . LEU B 1 328 ? -12.414 -8.352 20.875 1 88.88 328 LEU B CA 1
ATOM 6904 C C . LEU B 1 328 ? -11.836 -8.062 22.25 1 88.88 328 LEU B C 1
ATOM 6906 O O . LEU B 1 328 ? -12.023 -8.852 23.188 1 88.88 328 LEU B O 1
ATOM 6910 N N . LYS B 1 329 ? -11.117 -6.965 22.422 1 84.75 329 LYS B N 1
ATOM 6911 C CA . LYS B 1 329 ? -10.602 -6.582 23.734 1 84.75 329 LYS B CA 1
ATOM 6912 C C . LYS B 1 329 ? -11.734 -6.184 24.688 1 84.75 329 LYS B C 1
ATOM 6914 O O . LYS B 1 329 ? -11.625 -6.348 25.891 1 84.75 329 LYS B O 1
ATOM 6919 N N . ILE B 1 330 ? -12.781 -5.668 24.031 1 90 330 ILE B N 1
ATOM 6920 C CA . ILE B 1 330 ? -13.93 -5.215 24.812 1 90 330 ILE B CA 1
ATOM 6921 C C . ILE B 1 330 ? -14.992 -6.312 24.859 1 90 330 ILE B C 1
ATOM 6923 O O . ILE B 1 330 ? -15.609 -6.555 25.891 1 90 330 ILE B O 1
ATOM 6927 N N . TYR B 1 331 ? -15.195 -6.918 23.703 1 93.06 331 TYR B N 1
ATOM 6928 C CA . TYR B 1 331 ? -16.203 -7.969 23.562 1 93.06 331 TYR B CA 1
ATOM 6929 C C . TYR B 1 331 ? -15.57 -9.266 23.047 1 93.06 331 TYR B C 1
ATOM 6931 O O . TYR B 1 331 ? -15.844 -9.695 21.938 1 93.06 331 TYR B O 1
ATOM 6939 N N . PRO B 1 332 ? -14.828 -10.031 23.859 1 90.75 332 PRO B N 1
ATOM 6940 C CA . PRO B 1 332 ? -14.039 -11.18 23.406 1 90.75 332 PRO B CA 1
ATOM 6941 C C . PRO B 1 332 ? -14.914 -12.336 22.922 1 90.75 332 PRO B C 1
ATOM 6943 O O . PRO B 1 332 ? -14.438 -13.211 22.188 1 90.75 332 PRO B O 1
ATOM 6946 N N . ASP B 1 333 ? -16.188 -12.367 23.297 1 93.94 333 ASP B N 1
ATOM 6947 C CA . ASP B 1 333 ? -17.062 -13.492 22.969 1 93.94 333 ASP B CA 1
ATOM 6948 C C . ASP B 1 333 ? -17.703 -13.305 21.594 1 93.94 333 ASP B C 1
ATOM 6950 O O . ASP B 1 333 ? -18.266 -14.25 21.031 1 93.94 333 ASP B O 1
ATOM 6954 N N . ILE B 1 334 ? -17.656 -12.141 21.016 1 95 334 ILE B N 1
ATOM 6955 C CA . ILE B 1 334 ? -18.297 -11.867 19.734 1 95 334 ILE B CA 1
ATOM 6956 C C . ILE B 1 334 ? -17.266 -11.914 18.625 1 95 334 ILE B C 1
ATOM 6958 O O . ILE B 1 334 ? -16.688 -10.891 18.25 1 95 334 ILE B O 1
ATOM 6962 N N . GLN B 1 335 ? -17.109 -13.07 18.016 1 92.31 335 GLN B N 1
ATOM 6963 C CA . GLN B 1 335 ? -16.016 -13.281 17.078 1 92.31 335 GLN B CA 1
ATOM 6964 C C . GLN B 1 335 ? -16.516 -13.367 15.641 1 92.31 335 GLN B C 1
ATOM 6966 O O . GLN B 1 335 ? -15.719 -13.367 14.695 1 92.31 335 GLN B O 1
ATOM 6971 N N . LYS B 1 336 ? -17.812 -13.484 15.453 1 94.12 336 LYS B N 1
ATOM 6972 C CA . LYS B 1 336 ? -18.344 -13.602 14.094 1 94.12 336 LYS B CA 1
ATOM 6973 C C . LYS B 1 336 ? -19.719 -12.938 13.984 1 94.12 336 LYS B C 1
ATOM 6975 O O . LYS B 1 336 ? -20.391 -12.719 14.992 1 94.12 336 LYS B O 1
ATOM 6980 N N . LYS B 1 337 ? -20.078 -12.547 12.82 1 96.25 337 LYS B N 1
ATOM 6981 C CA . LYS B 1 337 ? -21.375 -11.992 12.484 1 96.25 337 LYS B CA 1
ATOM 6982 C C . LYS B 1 337 ? -21.922 -12.609 11.195 1 96.25 337 LYS B C 1
ATOM 6984 O O . LYS B 1 337 ? -21.219 -12.695 10.195 1 96.25 337 LYS B O 1
ATOM 6989 N N . GLU B 1 338 ? -23.125 -13.125 11.297 1 97.12 338 GLU B N 1
ATOM 6990 C CA . GLU B 1 338 ? -23.828 -13.602 10.117 1 97.12 338 GLU B CA 1
ATOM 6991 C C . GLU B 1 338 ? -24.75 -12.523 9.547 1 97.12 338 GLU B C 1
ATOM 6993 O O . GLU B 1 338 ? -25.531 -11.922 10.273 1 97.12 338 GLU B O 1
ATOM 6998 N N . TRP B 1 339 ? -24.609 -12.242 8.312 1 98.06 339 TRP B N 1
ATOM 6999 C CA . TRP B 1 339 ? -25.406 -11.258 7.586 1 98.06 339 TRP B CA 1
ATOM 7000 C C . TRP B 1 339 ? -26.391 -11.953 6.641 1 98.06 339 TRP B C 1
ATOM 7002 O O . TRP B 1 339 ? -26.031 -12.93 5.984 1 98.06 339 TRP B O 1
ATOM 7012 N N . ILE B 1 340 ? -27.562 -11.492 6.594 1 98.19 340 ILE B N 1
ATOM 7013 C CA . ILE B 1 340 ? -28.531 -11.859 5.562 1 98.19 340 ILE B CA 1
ATOM 7014 C C . ILE B 1 340 ? -28.969 -10.617 4.793 1 98.19 340 ILE B C 1
ATOM 7016 O O . ILE B 1 340 ? -29.328 -9.602 5.395 1 98.19 340 ILE B O 1
ATOM 7020 N N . GLY B 1 341 ? -28.891 -10.734 3.504 1 98 341 GLY B N 1
ATOM 7021 C CA . GLY B 1 341 ? -29.188 -9.531 2.748 1 98 341 GLY B CA 1
ATOM 7022 C C . GLY B 1 341 ? -29.828 -9.812 1.4 1 98 341 GLY B C 1
ATOM 7023 O O . GLY B 1 341 ? -29.984 -10.977 1.014 1 98 341 GLY B O 1
ATOM 7024 N N . LYS B 1 342 ? -30.25 -8.758 0.839 1 98.25 342 LYS B N 1
ATOM 7025 C CA . LYS B 1 342 ? -30.859 -8.742 -0.488 1 98.25 342 LYS B CA 1
ATOM 7026 C C . LYS B 1 342 ? -30.547 -7.445 -1.226 1 98.25 342 LYS B C 1
ATOM 7028 O O . LYS B 1 342 ? -30.5 -6.375 -0.616 1 98.25 342 LYS B O 1
ATOM 7033 N N . LEU B 1 343 ? -30.234 -7.547 -2.504 1 98.62 343 LEU B N 1
ATOM 7034 C CA . LEU B 1 343 ? -30.094 -6.379 -3.365 1 98.62 343 LEU B CA 1
ATOM 7035 C C . LEU B 1 343 ? -31.203 -6.336 -4.414 1 98.62 343 LEU B C 1
ATOM 7037 O O . LEU B 1 343 ? -31.516 -7.359 -5.023 1 98.62 343 LEU B O 1
ATOM 7041 N N . ASN B 1 344 ? -31.797 -5.141 -4.547 1 98.25 344 ASN B N 1
ATOM 7042 C CA . ASN B 1 344 ? -32.812 -4.891 -5.57 1 98.25 344 ASN B CA 1
ATOM 7043 C C . ASN B 1 344 ? -32.469 -3.643 -6.387 1 98.25 344 ASN B C 1
ATOM 7045 O O . ASN B 1 344 ? -31.984 -2.65 -5.844 1 98.25 344 ASN B O 1
ATOM 7049 N N . THR B 1 345 ? -32.719 -3.721 -7.691 1 98.12 345 THR B N 1
ATOM 7050 C CA . THR B 1 345 ? -32.531 -2.582 -8.586 1 98.12 345 THR B CA 1
ATOM 7051 C C . THR B 1 345 ? -33.688 -2.51 -9.594 1 98.12 345 THR B C 1
ATOM 7053 O O . THR B 1 345 ? -34.344 -3.516 -9.859 1 98.12 345 THR B O 1
ATOM 7056 N N . SER B 1 346 ? -34 -1.28 -10.023 1 94.94 346 SER B N 1
ATOM 7057 C CA . SER B 1 346 ? -34.969 -1.145 -11.094 1 94.94 346 SER B CA 1
ATOM 7058 C C . SER B 1 346 ? -34.375 -1.487 -12.445 1 94.94 346 SER B C 1
ATOM 7060 O O . SER B 1 346 ? -35.094 -1.687 -13.43 1 94.94 346 SER B O 1
ATOM 7062 N N . GLY B 1 347 ? -33.062 -1.488 -12.43 1 97.62 347 GLY B N 1
ATOM 7063 C CA . GLY B 1 347 ? -32.344 -1.869 -13.641 1 97.62 347 GLY B CA 1
ATOM 7064 C C . GLY B 1 347 ? -32.094 -3.361 -13.734 1 97.62 347 GLY B C 1
ATOM 7065 O O . GLY B 1 347 ? -32.969 -4.168 -13.453 1 97.62 347 GLY B O 1
ATOM 7066 N N . LYS B 1 348 ? -30.953 -3.709 -14.25 1 98.19 348 LYS B N 1
ATOM 7067 C CA . LYS B 1 348 ? -30.578 -5.105 -14.469 1 98.19 348 LYS B CA 1
ATOM 7068 C C . LYS B 1 348 ? -29.219 -5.418 -13.844 1 98.19 348 LYS B C 1
ATOM 7070 O O . LYS B 1 348 ? -28.266 -4.664 -14.016 1 98.19 348 LYS B O 1
ATOM 7075 N N . ILE B 1 349 ? -29.188 -6.547 -13.125 1 98.56 349 ILE B N 1
ATOM 7076 C CA . ILE B 1 349 ? -27.906 -7.059 -12.633 1 98.56 349 ILE B CA 1
ATOM 7077 C C . ILE B 1 349 ? -27.172 -7.773 -13.766 1 98.56 349 ILE B C 1
ATOM 7079 O O . ILE B 1 349 ? -27.641 -8.797 -14.266 1 98.56 349 ILE B O 1
ATOM 7083 N N . CYS B 1 350 ? -26.078 -7.215 -14.133 1 98.5 350 CYS B N 1
ATOM 7084 C CA . CYS B 1 350 ? -25.312 -7.77 -15.25 1 98.5 350 CYS B CA 1
ATOM 7085 C C . CYS B 1 350 ? -24.359 -8.859 -14.773 1 98.5 350 CYS B C 1
ATOM 7087 O O . CYS B 1 350 ? -24.125 -9.844 -15.477 1 98.5 350 CYS B O 1
ATOM 7089 N N . SER B 1 351 ? -23.75 -8.695 -13.68 1 97.94 351 SER B N 1
ATOM 7090 C CA . SER B 1 351 ? -22.859 -9.68 -13.078 1 97.94 351 SER B CA 1
ATOM 7091 C C . SER B 1 351 ? -22.672 -9.422 -11.586 1 97.94 351 SER B C 1
ATOM 7093 O O . SER B 1 351 ? -22.969 -8.328 -11.102 1 97.94 351 SER B O 1
ATOM 7095 N N . ILE B 1 352 ? -22.281 -10.414 -10.82 1 98.25 352 ILE B N 1
ATOM 7096 C CA . ILE B 1 352 ? -21.938 -10.328 -9.406 1 98.25 352 ILE B CA 1
ATOM 7097 C C . ILE B 1 352 ? -20.594 -11.023 -9.164 1 98.25 352 ILE B C 1
ATOM 7099 O O . ILE B 1 352 ? -20.453 -12.219 -9.414 1 98.25 352 ILE B O 1
ATOM 7103 N N . GLU B 1 353 ? -19.625 -10.289 -8.742 1 98 353 GLU B N 1
ATOM 7104 C CA . GLU B 1 353 ? -18.344 -10.875 -8.367 1 98 353 GLU B CA 1
ATOM 7105 C C . GLU B 1 353 ? -18.25 -11.078 -6.859 1 98 353 GLU B C 1
ATOM 7107 O O . GLU B 1 353 ? -18.609 -10.188 -6.082 1 98 353 GLU B O 1
ATOM 7112 N N . LYS B 1 354 ? -17.797 -12.172 -6.465 1 97.75 354 LYS B N 1
ATOM 7113 C CA . LYS B 1 354 ? -17.672 -12.531 -5.055 1 97.75 354 LYS B CA 1
ATOM 7114 C C . LYS B 1 354 ? -16.344 -12.055 -4.48 1 97.75 354 LYS B C 1
ATOM 7116 O O . LYS B 1 354 ? -15.289 -12.289 -5.066 1 97.75 354 LYS B O 1
ATOM 7121 N N . CYS B 1 355 ? -16.359 -11.328 -3.428 1 97.44 355 CYS B N 1
ATOM 7122 C CA . CYS B 1 355 ? -15.172 -10.906 -2.686 1 97.44 355 CYS B CA 1
ATOM 7123 C C . CYS B 1 355 ? -15.07 -11.641 -1.355 1 97.44 355 CYS B C 1
ATOM 7125 O O . CYS B 1 355 ? -15.086 -11.016 -0.293 1 97.44 355 CYS B O 1
ATOM 7127 N N . TRP B 1 356 ? -14.898 -12.938 -1.44 1 96.5 356 TRP B N 1
ATOM 7128 C CA . TRP B 1 356 ? -14.961 -13.789 -0.256 1 96.5 356 TRP B CA 1
ATOM 7129 C C . TRP B 1 356 ? -13.562 -14.117 0.253 1 96.5 356 TRP B C 1
ATOM 7131 O O . TRP B 1 356 ? -12.703 -14.555 -0.516 1 96.5 356 TRP B O 1
ATOM 7141 N N . THR B 1 357 ? -13.336 -13.883 1.486 1 92.62 357 THR B N 1
ATOM 7142 C CA . THR B 1 357 ? -12.031 -14.102 2.104 1 92.62 357 THR B CA 1
ATOM 7143 C C . THR B 1 357 ? -12.062 -15.328 3.002 1 92.62 357 THR B C 1
ATOM 7145 O O . THR B 1 357 ? -11.023 -15.758 3.512 1 92.62 357 THR B O 1
ATOM 7148 N N . SER B 1 358 ? -13.242 -15.867 3.236 1 90.44 358 SER B N 1
ATOM 7149 C CA . SER B 1 358 ? -13.414 -17.078 4.043 1 90.44 358 SER B CA 1
ATOM 7150 C C . SER B 1 358 ? -14.578 -17.922 3.531 1 90.44 358 SER B C 1
ATOM 7152 O O . SER B 1 358 ? -15.234 -17.547 2.555 1 90.44 358 SER B O 1
ATOM 7154 N N . ARG B 1 359 ? -14.781 -19.047 4.191 1 90.06 359 ARG B N 1
ATOM 7155 C CA . ARG B 1 359 ? -15.852 -19.953 3.777 1 90.06 359 ARG B CA 1
ATOM 7156 C C . ARG B 1 359 ? -17.172 -19.578 4.445 1 90.06 359 ARG B C 1
ATOM 7158 O O . ARG B 1 359 ? -17.188 -18.828 5.43 1 90.06 359 ARG B O 1
ATOM 7165 N N . GLY B 1 360 ? -18.25 -20.109 3.873 1 89.44 360 GLY B N 1
ATOM 7166 C CA . GLY B 1 360 ? -19.547 -20.016 4.531 1 89.44 360 GLY B CA 1
ATOM 7167 C C . GLY B 1 360 ? -20.438 -18.938 3.93 1 89.44 360 GLY B C 1
ATOM 7168 O O . GLY B 1 360 ? -21.516 -18.672 4.441 1 89.44 360 GLY B O 1
ATOM 7169 N N . GLN B 1 361 ? -20.047 -18.344 2.898 1 96.62 361 GLN B N 1
ATOM 7170 C CA . GLN B 1 361 ? -20.859 -17.328 2.234 1 96.62 361 GLN B CA 1
ATOM 7171 C C . GLN B 1 361 ? -21.766 -17.953 1.177 1 96.62 361 GLN B C 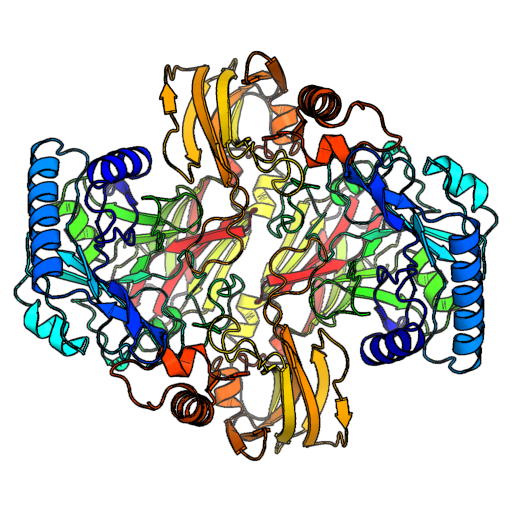1
ATOM 7173 O O . GLN B 1 361 ? -21.516 -19.078 0.719 1 96.62 361 GLN B O 1
ATOM 7178 N N . TRP B 1 362 ? -22.797 -17.297 0.829 1 97.31 362 TRP B N 1
ATOM 7179 C CA . TRP B 1 362 ? -23.641 -17.797 -0.254 1 97.31 362 TRP B CA 1
ATOM 7180 C C . TRP B 1 362 ? -24.375 -16.656 -0.945 1 97.31 362 TRP B C 1
ATOM 7182 O O . TRP B 1 362 ? -24.562 -15.594 -0.361 1 97.31 362 TRP B O 1
ATOM 7192 N N . ILE B 1 363 ? -24.672 -16.797 -2.141 1 97.31 363 ILE B N 1
ATOM 7193 C CA . ILE B 1 363 ? -25.562 -15.961 -2.945 1 97.31 363 ILE B CA 1
ATOM 7194 C C . ILE B 1 363 ? -26.562 -16.844 -3.689 1 97.31 363 ILE B C 1
ATOM 7196 O O . ILE B 1 363 ? -26.203 -17.891 -4.234 1 97.31 363 ILE B O 1
ATOM 7200 N N . ASN B 1 364 ? -27.797 -16.5 -3.635 1 95.5 364 ASN B N 1
ATOM 7201 C CA . ASN B 1 364 ? -28.844 -17.281 -4.281 1 95.5 364 ASN B CA 1
ATOM 7202 C C . ASN B 1 364 ? -29.953 -16.375 -4.832 1 95.5 364 ASN B C 1
ATOM 7204 O O . ASN B 1 364 ? -29.875 -15.156 -4.707 1 95.5 364 ASN B O 1
ATOM 7208 N N . GLU B 1 365 ? -30.875 -16.984 -5.633 1 94.56 365 GLU B N 1
ATOM 7209 C CA . GLU B 1 365 ? -32.031 -16.312 -6.234 1 94.56 365 GLU B CA 1
ATOM 7210 C C . GLU B 1 365 ? -31.578 -15.109 -7.062 1 94.56 365 GLU B C 1
ATOM 7212 O O . GLU B 1 365 ? -32.125 -14.016 -6.914 1 94.56 365 GLU B O 1
ATOM 7217 N N . VAL B 1 366 ? -30.562 -15.352 -7.766 1 96.19 366 VAL B N 1
ATOM 7218 C CA . VAL B 1 366 ? -30.047 -14.281 -8.617 1 96.19 366 VAL B CA 1
ATOM 7219 C C . VAL B 1 366 ? -30.953 -14.109 -9.836 1 96.19 366 VAL B C 1
ATOM 7221 O O . VAL B 1 366 ? -31 -14.977 -10.711 1 96.19 366 VAL B O 1
ATOM 7224 N N . GLY B 1 367 ? -31.719 -13.07 -9.859 1 96.56 367 GLY B N 1
ATOM 7225 C CA . GLY B 1 367 ? -32.531 -12.711 -11 1 96.56 367 GLY B CA 1
ATOM 7226 C C . GLY B 1 367 ? -32 -11.508 -11.758 1 96.56 367 GLY B C 1
ATOM 7227 O O . GLY B 1 367 ? -30.875 -11.078 -11.547 1 96.56 367 GLY B O 1
ATOM 7228 N N . ASP B 1 368 ? -32.844 -11.016 -12.562 1 96.94 368 ASP B N 1
ATOM 7229 C CA . ASP B 1 368 ? -32.469 -9.891 -13.406 1 96.94 368 ASP B CA 1
ATOM 7230 C C . ASP B 1 368 ? -32.281 -8.617 -12.578 1 96.94 368 ASP B C 1
ATOM 7232 O O . ASP B 1 368 ? -31.469 -7.758 -12.93 1 96.94 368 ASP B O 1
ATOM 7236 N N . ASN B 1 369 ? -33.062 -8.586 -11.469 1 97.94 369 ASN B N 1
ATOM 7237 C CA . ASN B 1 369 ? -33.062 -7.297 -10.781 1 97.94 369 ASN B CA 1
ATOM 7238 C C . ASN B 1 369 ? -32.906 -7.473 -9.273 1 97.94 369 ASN B C 1
ATOM 7240 O O . ASN B 1 369 ? -33.031 -6.512 -8.516 1 97.94 369 ASN B O 1
ATOM 7244 N N . SER B 1 370 ? -32.656 -8.703 -8.883 1 98.19 370 SER B N 1
ATOM 7245 C CA . SER B 1 370 ? -32.531 -8.914 -7.445 1 98.19 370 SER B CA 1
ATOM 7246 C C . SER B 1 370 ? -31.688 -10.156 -7.145 1 98.19 370 SER B C 1
ATOM 7248 O O . SER B 1 370 ? -31.516 -11.016 -8.016 1 98.19 370 SER B O 1
ATOM 7250 N N . CYS B 1 371 ? -31.156 -10.227 -5.996 1 98.44 371 CYS B N 1
ATOM 7251 C CA . CYS B 1 371 ? -30.469 -11.406 -5.477 1 98.44 371 CYS B CA 1
ATOM 7252 C C . CYS B 1 371 ? -30.5 -11.43 -3.955 1 98.44 371 CYS B C 1
ATOM 7254 O O . CYS B 1 371 ? -30.766 -10.406 -3.318 1 98.44 371 CYS B O 1
ATOM 7256 N N . LYS B 1 372 ? -30.344 -12.562 -3.389 1 98.44 372 LYS B N 1
ATOM 7257 C CA . LYS B 1 372 ? -30.203 -12.773 -1.95 1 98.44 372 LYS B CA 1
ATOM 7258 C C . LYS B 1 372 ? -28.828 -13.32 -1.605 1 98.44 372 LYS B C 1
ATOM 7260 O O . LYS B 1 372 ? -28.219 -14.023 -2.414 1 98.44 372 LYS B O 1
ATOM 7265 N N . PHE B 1 373 ? -28.359 -12.969 -0.479 1 98.62 373 PHE B N 1
ATOM 7266 C CA . PHE B 1 373 ? -27.047 -13.461 -0.111 1 98.62 373 PHE B CA 1
ATOM 7267 C C . PHE B 1 373 ? -26.922 -13.617 1.4 1 98.62 373 PHE B C 1
ATOM 7269 O O . PHE B 1 373 ? -27.734 -13.055 2.152 1 98.62 373 PHE B O 1
ATOM 7276 N N . GLY B 1 374 ? -26.047 -14.398 1.789 1 98.31 374 GLY B N 1
ATOM 7277 C CA . GLY B 1 374 ? -25.609 -14.578 3.162 1 98.31 374 GLY B CA 1
ATOM 7278 C C . GLY B 1 374 ? -24.094 -14.547 3.316 1 98.31 374 GLY B C 1
ATOM 7279 O O . GLY B 1 374 ? -23.375 -15.133 2.512 1 98.31 374 GLY B O 1
ATOM 7280 N N . LEU B 1 375 ? -23.625 -13.742 4.262 1 98.12 375 LEU B N 1
ATOM 7281 C CA . LEU B 1 375 ? -22.203 -13.586 4.535 1 98.12 375 LEU B CA 1
ATOM 7282 C C . LEU B 1 375 ? -21.906 -13.828 6.012 1 98.12 375 LEU B C 1
ATOM 7284 O O . LEU B 1 375 ? -22.75 -13.594 6.871 1 98.12 375 LEU B O 1
ATOM 7288 N N . THR B 1 376 ? -20.734 -14.336 6.266 1 96.44 376 THR B N 1
ATOM 7289 C CA . THR B 1 376 ? -20.234 -14.445 7.625 1 96.44 376 THR B CA 1
ATOM 7290 C C . THR B 1 376 ? -18.891 -13.734 7.758 1 96.44 376 THR B C 1
ATOM 7292 O O . THR B 1 376 ? -17.906 -14.109 7.102 1 96.44 376 THR B O 1
ATOM 7295 N N . THR B 1 377 ? -18.844 -12.68 8.516 1 95.38 377 THR B N 1
ATOM 7296 C CA . THR B 1 377 ? -17.594 -11.992 8.805 1 95.38 377 THR B CA 1
ATOM 7297 C C . THR B 1 377 ? -17.031 -12.43 10.156 1 95.38 377 THR B C 1
ATOM 7299 O O . THR B 1 377 ? -17.781 -12.805 11.047 1 95.38 377 THR B O 1
ATOM 7302 N N . ARG B 1 378 ? -15.727 -12.375 10.266 1 91.5 378 ARG B N 1
ATOM 7303 C CA . ARG B 1 378 ? -15.062 -12.891 11.461 1 91.5 378 ARG B CA 1
ATOM 7304 C C . ARG B 1 378 ? -13.969 -11.945 11.938 1 91.5 378 ARG B C 1
ATOM 7306 O O . ARG B 1 378 ? -13.406 -11.188 11.148 1 91.5 378 ARG B O 1
ATOM 7313 N N . LYS B 1 379 ? -13.711 -11.977 13.227 1 87.62 379 LYS B N 1
ATOM 7314 C CA . LYS B 1 379 ? -12.586 -11.281 13.852 1 87.62 379 LYS B CA 1
ATOM 7315 C C . LYS B 1 379 ? -11.703 -12.258 14.617 1 87.62 379 LYS B C 1
ATOM 7317 O O . LYS B 1 379 ? -12.195 -13.211 15.219 1 87.62 379 LYS B O 1
ATOM 7322 N N . THR B 1 380 ? -10.508 -12.062 14.422 1 75.5 380 THR B N 1
ATOM 7323 C CA . THR B 1 380 ? -9.57 -12.891 15.172 1 75.5 380 THR B CA 1
ATOM 7324 C C . THR B 1 380 ? -8.539 -12.023 15.883 1 75.5 380 THR B C 1
ATOM 7326 O O . THR B 1 380 ? -8.312 -10.875 15.508 1 75.5 380 THR B O 1
ATOM 7329 N N . THR B 1 381 ? -8.195 -12.508 17.156 1 60.31 381 THR B N 1
ATOM 7330 C CA . THR B 1 381 ? -7.113 -11.836 17.859 1 60.31 381 THR B CA 1
ATOM 7331 C C . THR B 1 381 ? -5.766 -12.125 17.203 1 60.31 381 THR B C 1
ATOM 7333 O O . THR B 1 381 ? -4.75 -11.523 17.562 1 60.31 381 THR B O 1
ATOM 7336 N N . GLN B 1 382 ? -5.723 -13.234 16.531 1 52.62 382 GLN B N 1
ATOM 7337 C CA . GLN B 1 382 ? -4.465 -13.773 16.031 1 52.62 382 GLN B CA 1
ATOM 7338 C C . GLN B 1 382 ? -3.74 -12.758 15.156 1 52.62 382 GLN B C 1
ATOM 7340 O O . GLN B 1 382 ? -4.035 -12.633 13.969 1 52.62 382 GLN B O 1
ATOM 7345 N N . SER B 1 383 ? -3.473 -11.633 15.922 1 45.59 383 SER B N 1
ATOM 7346 C CA . SER B 1 383 ? -2.578 -10.648 15.32 1 45.59 383 SER B CA 1
ATOM 7347 C C . SER B 1 383 ? -1.145 -11.164 15.266 1 45.59 383 SER B C 1
ATOM 7349 O O . SER B 1 383 ? -0.719 -11.93 16.141 1 45.59 383 SER B O 1
ATOM 7351 N N . GLY B 1 384 ? -0.532 -11.641 14.133 1 46.38 384 GLY B N 1
ATOM 7352 C CA . GLY B 1 384 ? 0.909 -11.812 14.039 1 46.38 384 GLY B CA 1
ATOM 7353 C C . GLY B 1 384 ? 1.318 -13.227 13.648 1 46.38 384 GLY B C 1
ATOM 7354 O O . GLY B 1 384 ? 2.508 -13.539 13.609 1 46.38 384 GLY B O 1
ATOM 7355 N N . LYS B 1 385 ? 0.348 -14.125 13.938 1 45.03 385 LYS B N 1
ATOM 7356 C CA . LYS B 1 385 ? 0.875 -15.391 13.438 1 45.03 385 LYS B CA 1
ATOM 7357 C C . LYS B 1 385 ? 1.202 -15.305 11.953 1 45.03 385 LYS B C 1
ATOM 7359 O O . LYS B 1 385 ? 0.495 -14.641 11.195 1 45.03 385 LYS B O 1
ATOM 7364 N N . TRP B 1 386 ? 2.35 -15.703 11.695 1 40.88 386 TRP B N 1
ATOM 7365 C CA . TRP B 1 386 ? 3.031 -15.672 10.406 1 40.88 386 TRP B CA 1
ATOM 7366 C C . TRP B 1 386 ? 2.041 -15.867 9.258 1 40.88 386 TRP B C 1
ATOM 7368 O O . TRP B 1 386 ? 2.104 -15.156 8.25 1 40.88 386 TRP B O 1
ATOM 7378 N N . MET B 1 387 ? 1.146 -16.875 9.312 1 45.59 387 MET B N 1
ATOM 7379 C CA . MET B 1 387 ? 0.266 -17.234 8.203 1 45.59 387 MET B CA 1
ATOM 7380 C C . MET B 1 387 ? -1.188 -16.922 8.539 1 45.59 387 MET B C 1
ATOM 7382 O O . MET B 1 387 ? -2.102 -17.359 7.84 1 45.59 387 MET B O 1
ATOM 7386 N N . GLY B 1 388 ? -1.311 -15.977 9.555 1 48.75 388 GLY B N 1
ATOM 7387 C CA . GLY B 1 388 ? -2.682 -15.82 10.016 1 48.75 388 GLY B CA 1
ATOM 7388 C C . GLY B 1 388 ? -3.428 -14.703 9.312 1 48.75 388 GLY B C 1
ATOM 7389 O O . GLY B 1 388 ? -2.82 -13.875 8.633 1 48.75 388 GLY B O 1
ATOM 7390 N N . PRO B 1 389 ? -4.746 -14.875 9.391 1 48.72 389 PRO B N 1
ATOM 7391 C CA . PRO B 1 389 ? -5.633 -13.906 8.742 1 48.72 389 PRO B CA 1
ATOM 7392 C C . PRO B 1 389 ? -5.566 -12.523 9.391 1 48.72 389 PRO B C 1
ATOM 7394 O O . PRO B 1 389 ? -5.059 -12.391 10.508 1 48.72 389 PRO B O 1
ATOM 7397 N N . SER B 1 390 ? -5.996 -11.523 8.727 1 58.84 390 SER B N 1
ATOM 7398 C CA . SER B 1 390 ? -6.23 -10.172 9.234 1 58.84 390 SER B CA 1
ATOM 7399 C C . SER B 1 390 ? -7.145 -10.188 10.453 1 58.84 390 SER B C 1
ATOM 7401 O O . SER B 1 390 ? -8.023 -11.047 10.562 1 58.84 390 SER B O 1
ATOM 7403 N N . PRO B 1 391 ? -6.859 -9.352 11.375 1 64.88 391 PRO B N 1
ATOM 7404 C CA . PRO B 1 391 ? -7.707 -9.297 12.57 1 64.88 391 PRO B CA 1
ATOM 7405 C C . PRO B 1 391 ? -9.188 -9.125 12.234 1 64.88 391 PRO B C 1
ATOM 7407 O O . PRO B 1 391 ? -10.047 -9.539 13.016 1 64.88 391 PRO B O 1
ATOM 7410 N N . VAL B 1 392 ? -9.414 -8.461 11.148 1 71.94 392 VAL B N 1
ATOM 7411 C CA . VAL B 1 392 ? -10.789 -8.266 10.719 1 71.94 392 VAL B CA 1
ATOM 7412 C C . VAL B 1 392 ? -10.953 -8.711 9.266 1 71.94 392 VAL B C 1
ATOM 7414 O O . VAL B 1 392 ? -10.156 -8.328 8.406 1 71.94 392 VAL B O 1
ATOM 7417 N N . THR B 1 393 ? -11.883 -9.523 9.133 1 80.5 393 THR B N 1
ATOM 7418 C CA . THR B 1 393 ? -12.195 -10 7.789 1 80.5 393 THR B CA 1
ATOM 7419 C C . THR B 1 393 ? -13.461 -9.328 7.262 1 80.5 393 THR B C 1
ATOM 7421 O O . THR B 1 393 ? -14.477 -9.25 7.961 1 80.5 393 THR B O 1
ATOM 7424 N N . THR B 1 394 ? -13.344 -8.711 6.168 1 92.81 394 THR B N 1
ATOM 7425 C CA . THR B 1 394 ? -14.531 -8.227 5.477 1 92.81 394 THR B CA 1
ATOM 7426 C C . THR B 1 394 ? -14.938 -9.172 4.352 1 92.81 394 THR B C 1
ATOM 7428 O O . THR B 1 394 ? -14.094 -9.898 3.814 1 92.81 394 THR B O 1
ATOM 7431 N N . GLU B 1 395 ? -16.188 -9.312 4.141 1 97 395 GLU B N 1
ATOM 7432 C CA . GLU B 1 395 ? -16.781 -10.047 3.023 1 97 395 GLU B CA 1
ATOM 7433 C C . GLU B 1 395 ? -17.625 -9.125 2.152 1 97 395 GLU B C 1
ATOM 7435 O O . GLU B 1 395 ? -18.094 -8.078 2.609 1 97 395 GLU B O 1
ATOM 7440 N N . GLY B 1 396 ? -17.781 -9.539 0.927 1 97.38 396 GLY B N 1
ATOM 7441 C CA . GLY B 1 396 ? -18.609 -8.664 0.115 1 97.38 396 GLY B CA 1
ATOM 7442 C C . GLY B 1 396 ? -18.734 -9.125 -1.325 1 97.38 396 GLY B C 1
ATOM 7443 O O . GLY B 1 396 ? -18.531 -10.297 -1.625 1 97.38 396 GLY B O 1
ATOM 7444 N N . PHE B 1 397 ? -19.234 -8.219 -2.148 1 98.12 397 PHE B N 1
ATOM 7445 C CA . PHE B 1 397 ? -19.5 -8.414 -3.568 1 98.12 397 PHE B CA 1
ATOM 7446 C C . PHE B 1 397 ? -19.156 -7.164 -4.363 1 98.12 397 PHE B C 1
ATOM 7448 O O . PHE B 1 397 ? -19.125 -6.062 -3.812 1 98.12 397 PHE B O 1
ATOM 7455 N N . VAL B 1 398 ? -18.906 -7.363 -5.57 1 98.56 398 VAL B N 1
ATOM 7456 C CA . VAL B 1 398 ? -19.016 -6.289 -6.555 1 98.56 398 VAL B CA 1
ATOM 7457 C C . VAL B 1 398 ? -20.188 -6.555 -7.484 1 98.56 398 VAL B C 1
ATOM 7459 O O . VAL B 1 398 ? -20.234 -7.578 -8.172 1 98.56 398 VAL B O 1
ATOM 7462 N N . PHE B 1 399 ? -21.109 -5.656 -7.535 1 98.62 399 PHE B N 1
ATOM 7463 C CA . PHE B 1 399 ? -22.266 -5.754 -8.422 1 98.62 399 PHE B CA 1
ATOM 7464 C C . PHE B 1 399 ? -22.047 -4.934 -9.688 1 98.62 399 PHE B C 1
ATOM 7466 O O . PHE B 1 399 ? -21.609 -3.783 -9.617 1 98.62 399 PHE B O 1
ATOM 7473 N N . GLU B 1 400 ? -22.328 -5.504 -10.758 1 98.75 400 GLU B N 1
ATOM 7474 C CA . GLU B 1 400 ? -22.422 -4.781 -12.023 1 98.75 400 GLU B CA 1
ATOM 7475 C C . GLU B 1 400 ? -23.891 -4.613 -12.445 1 98.75 400 GLU B C 1
ATOM 7477 O O . GLU B 1 400 ? -24.594 -5.602 -12.68 1 98.75 400 GLU B O 1
ATOM 7482 N N . ILE B 1 401 ? -24.312 -3.412 -12.531 1 98.75 401 ILE B N 1
ATOM 7483 C CA . ILE B 1 401 ? -25.719 -3.107 -12.766 1 98.75 401 ILE B CA 1
ATOM 7484 C C . ILE B 1 401 ? -25.859 -2.137 -13.938 1 98.75 401 ILE B C 1
ATOM 7486 O O . ILE B 1 401 ? -25 -1.264 -14.125 1 98.75 401 ILE B O 1
ATOM 7490 N N . GLU B 1 402 ? -26.812 -2.316 -14.773 1 98.75 402 GLU B N 1
ATOM 7491 C CA . GLU B 1 402 ? -27.25 -1.342 -15.766 1 98.75 402 GLU B CA 1
ATOM 7492 C C . GLU B 1 402 ? -28.594 -0.734 -15.375 1 98.75 402 GLU B C 1
ATOM 7494 O O . GLU B 1 402 ? -29.578 -1.455 -15.188 1 98.75 402 GLU B O 1
ATOM 7499 N N . ALA B 1 403 ? -28.656 0.531 -15.156 1 98.56 403 ALA B N 1
ATOM 7500 C CA . ALA B 1 403 ? -29.875 1.203 -14.688 1 98.56 403 ALA B CA 1
ATOM 7501 C C . ALA B 1 403 ? -29.844 2.686 -15.047 1 98.56 403 ALA B C 1
ATOM 7503 O O . ALA B 1 403 ? -28.812 3.223 -15.438 1 98.56 403 ALA B O 1
ATOM 7504 N N . ASP B 1 404 ? -31.062 3.299 -15.016 1 98.31 404 ASP B N 1
ATOM 7505 C CA . ASP B 1 404 ? -31.141 4.75 -15.156 1 98.31 404 ASP B CA 1
ATOM 7506 C C . ASP B 1 404 ? -30.438 5.453 -14 1 98.31 404 ASP B C 1
ATOM 7508 O O . ASP B 1 404 ? -30.594 5.059 -12.844 1 98.31 404 ASP B O 1
ATOM 7512 N N . ILE B 1 405 ? -29.703 6.469 -14.312 1 97.62 405 ILE B N 1
ATOM 7513 C CA . ILE B 1 405 ? -28.844 7.137 -13.344 1 97.62 405 ILE B CA 1
ATOM 7514 C C . ILE B 1 405 ? -29.703 7.719 -12.211 1 97.62 405 ILE B C 1
ATOM 7516 O O . ILE B 1 405 ? -29.203 7.934 -11.102 1 97.62 405 ILE B O 1
ATOM 7520 N N . ASN B 1 406 ? -30.953 7.996 -12.391 1 97 406 ASN B N 1
ATOM 7521 C CA . ASN B 1 406 ? -31.844 8.57 -11.391 1 97 406 ASN B CA 1
ATOM 7522 C C . ASN B 1 406 ? -32.625 7.492 -10.648 1 97 406 ASN B C 1
ATOM 7524 O O . ASN B 1 406 ? -33.375 7.793 -9.719 1 97 406 ASN B O 1
ATOM 7528 N N . SER B 1 407 ? -32.438 6.258 -11.062 1 97.81 407 SER B N 1
ATOM 7529 C CA . SER B 1 407 ? -33.125 5.16 -10.383 1 97.81 407 SER B CA 1
ATOM 7530 C C . SER B 1 407 ? -32.438 4.816 -9.062 1 97.81 407 SER B C 1
ATOM 7532 O O . SER B 1 407 ? -31.438 5.449 -8.695 1 97.81 407 SER B O 1
ATOM 7534 N N . LYS B 1 408 ? -33.031 3.84 -8.398 1 96.75 408 LYS B N 1
ATOM 7535 C CA . LYS B 1 408 ? -32.531 3.518 -7.059 1 96.75 408 LYS B CA 1
ATOM 7536 C C . LYS B 1 408 ? -32.031 2.078 -6.988 1 96.75 408 LYS B C 1
ATOM 7538 O O . LYS B 1 408 ? -32.5 1.214 -7.73 1 96.75 408 LYS B O 1
ATOM 7543 N N . VAL B 1 409 ? -31.062 1.858 -6.184 1 98.06 409 VAL B N 1
ATOM 7544 C CA . VAL B 1 409 ? -30.625 0.548 -5.715 1 98.06 409 VAL B CA 1
ATOM 7545 C C . VAL B 1 409 ? -30.969 0.38 -4.238 1 98.06 409 VAL B C 1
ATOM 7547 O O . VAL B 1 409 ? -30.688 1.259 -3.424 1 98.06 409 VAL B O 1
ATOM 7550 N N . ILE B 1 410 ? -31.625 -0.709 -3.926 1 98.44 410 ILE B N 1
ATOM 7551 C CA . ILE B 1 410 ? -32.062 -0.973 -2.561 1 98.44 410 ILE B CA 1
ATOM 7552 C C . ILE B 1 410 ? -31.281 -2.146 -1.98 1 98.44 410 ILE B C 1
ATOM 7554 O O . ILE B 1 410 ? -31.266 -3.236 -2.559 1 98.44 410 ILE B O 1
ATOM 7558 N N . LEU B 1 411 ? -30.641 -1.974 -0.908 1 98.44 411 LEU B N 1
ATOM 7559 C CA . LEU B 1 411 ? -29.938 -3.01 -0.155 1 98.44 411 LEU B CA 1
ATOM 7560 C C . LEU B 1 411 ? -30.656 -3.301 1.159 1 98.44 411 LEU B C 1
ATOM 7562 O O . LEU B 1 411 ? -30.859 -2.398 1.974 1 98.44 411 LEU B O 1
ATOM 7566 N N . GLU B 1 412 ? -31.094 -4.465 1.325 1 98.19 412 GLU B N 1
ATOM 7567 C CA . GLU B 1 412 ? -31.656 -4.922 2.592 1 98.19 412 GLU B CA 1
ATOM 7568 C C . GLU B 1 412 ? -30.641 -5.754 3.377 1 98.19 412 GLU B C 1
ATOM 7570 O O . GLU B 1 412 ? -30.062 -6.703 2.846 1 98.19 412 GLU B O 1
ATOM 7575 N N . VAL B 1 413 ? -30.422 -5.398 4.539 1 98.06 413 VAL B N 1
ATOM 7576 C CA . VAL B 1 413 ? -29.484 -6.102 5.395 1 98.06 413 VAL B CA 1
ATOM 7577 C C . VAL B 1 413 ? -30.109 -6.375 6.754 1 98.06 413 VAL B C 1
ATOM 7579 O O . VAL B 1 413 ? -30.469 -5.445 7.48 1 98.06 413 VAL B O 1
ATOM 7582 N N . ASP B 1 414 ? -30.203 -7.613 7.082 1 96.25 414 ASP B N 1
ATOM 7583 C CA . ASP B 1 414 ? -30.75 -8.047 8.367 1 96.25 414 ASP B CA 1
ATOM 7584 C C . ASP B 1 414 ? -32.094 -7.363 8.648 1 96.25 414 ASP B C 1
ATOM 7586 O O . ASP B 1 414 ? -32.312 -6.832 9.734 1 96.25 414 ASP B O 1
ATOM 7590 N N . GLY B 1 415 ? -32.812 -7.273 7.672 1 93 415 GLY B N 1
ATOM 7591 C CA . GLY B 1 415 ? -34.188 -6.793 7.801 1 93 415 GLY B CA 1
ATOM 7592 C C . GLY B 1 415 ? -34.312 -5.285 7.645 1 93 415 GLY B C 1
ATOM 7593 O O . GLY B 1 415 ? -35.406 -4.742 7.645 1 93 415 GLY B O 1
ATOM 7594 N N . GLN B 1 416 ? -33.219 -4.559 7.535 1 96.31 416 GLN B N 1
ATOM 7595 C CA . GLN B 1 416 ? -33.219 -3.109 7.352 1 96.31 416 GLN B CA 1
ATOM 7596 C C . GLN B 1 416 ? -33 -2.736 5.891 1 96.31 416 GLN B C 1
ATOM 7598 O O . GLN B 1 416 ? -32.156 -3.324 5.223 1 96.31 416 GLN B O 1
ATOM 7603 N N . LYS B 1 417 ? -33.719 -1.763 5.438 1 97.19 417 LYS B N 1
ATOM 7604 C CA . LYS B 1 417 ? -33.656 -1.351 4.039 1 97.19 417 LYS B CA 1
ATOM 7605 C C . LYS B 1 417 ? -32.875 -0.054 3.883 1 97.19 417 LYS B C 1
ATOM 7607 O O . LYS B 1 417 ? -33.094 0.909 4.617 1 97.19 417 LYS B O 1
ATOM 7612 N N . PHE B 1 418 ? -32 -0.05 2.992 1 97.5 418 PHE B N 1
ATOM 7613 C CA . PHE B 1 418 ? -31.203 1.119 2.648 1 97.5 418 PHE B CA 1
ATOM 7614 C C . PHE B 1 418 ? -31.312 1.422 1.157 1 97.5 418 PHE B C 1
ATOM 7616 O O . PHE B 1 418 ? -31.047 0.555 0.323 1 97.5 418 PHE B O 1
ATOM 7623 N N . GLU B 1 419 ? -31.625 2.643 0.827 1 97.19 419 GLU B N 1
ATOM 7624 C CA . GLU B 1 419 ? -31.844 3.033 -0.563 1 97.19 419 GLU B CA 1
ATOM 7625 C C . GLU B 1 419 ? -30.828 4.094 -0.998 1 97.19 419 GLU B C 1
ATOM 7627 O O . GLU B 1 419 ? -30.547 5.031 -0.249 1 97.19 419 GLU B O 1
ATOM 7632 N N . LYS B 1 420 ? -30.266 3.936 -2.168 1 96.94 420 LYS B N 1
ATOM 7633 C CA . LYS B 1 420 ? -29.391 4.91 -2.811 1 96.94 420 LYS B CA 1
ATOM 7634 C C . LYS B 1 420 ? -29.719 5.055 -4.293 1 96.94 420 LYS B C 1
ATOM 7636 O O . LYS B 1 420 ? -30.031 4.066 -4.965 1 96.94 420 LYS B O 1
ATOM 7641 N N . SER B 1 421 ? -29.688 6.281 -4.758 1 97.62 421 SER B N 1
ATOM 7642 C CA . SER B 1 421 ? -29.766 6.449 -6.203 1 97.62 421 SER B CA 1
ATOM 7643 C C . SER B 1 421 ? -28.453 6.051 -6.883 1 97.62 421 SER B C 1
ATOM 7645 O O . SER B 1 421 ? -27.406 6.055 -6.254 1 97.62 421 SER B O 1
ATOM 7647 N N . VAL B 1 422 ? -28.578 5.703 -8.164 1 98.19 422 VAL B N 1
ATOM 7648 C CA . VAL B 1 422 ? -27.391 5.391 -8.938 1 98.19 422 VAL B CA 1
ATOM 7649 C C . VAL B 1 422 ? -26.453 6.602 -8.969 1 98.19 422 VAL B C 1
ATOM 7651 O O . VAL B 1 422 ? -25.234 6.453 -8.859 1 98.19 422 VAL B O 1
ATOM 7654 N N . ARG B 1 423 ? -27.031 7.758 -9.031 1 97.38 423 ARG B N 1
ATOM 7655 C CA . ARG B 1 423 ? -26.25 8.992 -9.016 1 97.38 423 ARG B CA 1
ATOM 7656 C C . ARG B 1 423 ? -25.438 9.109 -7.73 1 97.38 423 ARG B C 1
ATOM 7658 O O . ARG B 1 423 ? -24.281 9.508 -7.758 1 97.38 423 ARG B O 1
ATOM 7665 N N . GLU B 1 424 ? -26.062 8.781 -6.637 1 97.06 424 GLU B N 1
ATOM 7666 C CA . GLU B 1 424 ? -25.375 8.836 -5.348 1 97.06 424 GLU B CA 1
ATOM 7667 C C . GLU B 1 424 ? -24.25 7.816 -5.285 1 97.06 424 GLU B C 1
ATOM 7669 O O . GLU B 1 424 ? -23.172 8.102 -4.742 1 97.06 424 GLU B O 1
ATOM 7674 N N . LEU B 1 425 ? -24.484 6.617 -5.816 1 98.06 425 LEU B N 1
ATOM 7675 C CA . LEU B 1 425 ? -23.469 5.574 -5.832 1 98.06 425 LEU B CA 1
ATOM 7676 C C . LEU B 1 425 ? -22.266 6.004 -6.668 1 98.06 425 LEU B C 1
ATOM 7678 O O . LEU B 1 425 ? -21.109 5.703 -6.316 1 98.06 425 LEU B O 1
ATOM 7682 N N . LEU B 1 426 ? -22.531 6.707 -7.758 1 97.44 426 LEU B N 1
ATOM 7683 C CA . LEU B 1 426 ? -21.469 7.148 -8.664 1 97.44 426 LEU B CA 1
ATOM 7684 C C . LEU B 1 426 ? -20.719 8.352 -8.094 1 97.44 426 LEU B C 1
ATOM 7686 O O . LEU B 1 426 ? -19.625 8.672 -8.539 1 97.44 426 LEU B O 1
ATOM 7690 N N . ASP B 1 427 ? -21.359 8.977 -7.145 1 96 427 ASP B N 1
ATOM 7691 C CA . ASP B 1 427 ? -20.797 10.234 -6.645 1 96 427 ASP B CA 1
ATOM 7692 C C . ASP B 1 427 ? -19.734 9.977 -5.578 1 96 427 ASP B C 1
ATOM 7694 O O . ASP B 1 427 ? -18.688 10.633 -5.566 1 96 427 ASP B O 1
ATOM 7698 N N . ASN B 1 428 ? -20.062 9 -4.688 1 97.69 428 ASN B N 1
ATOM 7699 C CA . ASN B 1 428 ? -19.109 8.875 -3.586 1 97.69 428 ASN B CA 1
ATOM 7700 C C . ASN B 1 428 ? -19.297 7.562 -2.83 1 97.69 428 ASN B C 1
ATOM 7702 O O . ASN B 1 428 ? -20.297 6.855 -3.039 1 97.69 428 ASN B O 1
ATOM 7706 N N . THR B 1 429 ? -18.297 7.227 -1.994 1 98.12 429 THR B N 1
ATOM 7707 C CA . THR B 1 429 ? -18.375 6.129 -1.039 1 98.12 429 THR B CA 1
ATOM 7708 C C . THR B 1 429 ? -19.266 6.5 0.143 1 98.12 429 THR B C 1
ATOM 7710 O O . THR B 1 429 ? -19.25 7.645 0.602 1 98.12 429 THR B O 1
ATOM 7713 N N . SER B 1 430 ? -20.016 5.543 0.59 1 97.44 430 SER B N 1
ATOM 7714 C CA . SER B 1 430 ? -20.859 5.789 1.751 1 97.44 430 SER B CA 1
ATOM 7715 C C . SER B 1 430 ? -20.812 4.617 2.725 1 97.44 430 SER B C 1
ATOM 7717 O O . SER B 1 430 ? -20.297 3.549 2.396 1 97.44 430 SER B O 1
ATOM 7719 N N . LEU B 1 431 ? -21.391 4.867 3.92 1 97.06 431 LEU B N 1
ATOM 7720 C CA . LEU B 1 431 ? -21.312 3.891 5.004 1 97.06 431 LEU B CA 1
ATOM 7721 C C . LEU B 1 431 ? -22.672 3.703 5.664 1 97.06 431 LEU B C 1
ATOM 7723 O O . LEU B 1 431 ? -23.391 4.676 5.922 1 97.06 431 LEU B O 1
ATOM 7727 N N . ILE B 1 432 ? -23.031 2.49 5.828 1 97.38 432 ILE B N 1
ATOM 7728 C CA . ILE B 1 432 ? -24.125 2.109 6.719 1 97.38 432 ILE B CA 1
ATOM 7729 C C . ILE B 1 432 ? -23.562 1.665 8.062 1 97.38 432 ILE B C 1
ATOM 7731 O O . ILE B 1 432 ? -22.766 0.731 8.133 1 97.38 432 ILE B O 1
ATOM 7735 N N . VAL B 1 433 ? -23.969 2.332 9.117 1 97.44 433 VAL B N 1
ATOM 7736 C CA . VAL B 1 433 ? -23.453 2.037 10.453 1 97.44 433 VAL B CA 1
ATOM 7737 C C . VAL B 1 433 ? -24.578 1.493 11.328 1 97.44 433 VAL B C 1
ATOM 7739 O O . VAL B 1 433 ? -25.625 2.131 11.469 1 97.44 433 VAL B O 1
ATOM 7742 N N . PHE B 1 434 ? -24.391 0.4 11.891 1 97.56 434 PHE B N 1
ATOM 7743 C CA . PHE B 1 434 ? -25.391 -0.183 12.781 1 97.56 434 PHE B CA 1
ATOM 7744 C C . PHE B 1 434 ? -25.156 0.268 14.219 1 97.56 434 PHE B C 1
ATOM 7746 O O . PHE B 1 434 ? -24.906 -0.556 15.102 1 97.56 434 PHE B O 1
ATOM 7753 N N . LEU B 1 435 ? -25.344 1.51 14.43 1 96.94 435 LEU B N 1
ATOM 7754 C CA . LEU B 1 435 ? -25.031 2.189 15.68 1 96.94 435 LEU B CA 1
ATOM 7755 C C . LEU B 1 435 ? -26 1.771 16.781 1 96.94 435 LEU B C 1
ATOM 7757 O O . LEU B 1 435 ? -25.609 1.627 17.938 1 96.94 435 LEU B O 1
ATOM 7761 N N . ASP B 1 436 ? -27.312 1.628 16.484 1 96.75 436 ASP B N 1
ATOM 7762 C CA . ASP B 1 436 ? -28.312 1.274 17.469 1 96.75 436 ASP B CA 1
ATOM 7763 C C . ASP B 1 436 ? -28.016 -0.09 18.094 1 96.75 436 ASP B C 1
ATOM 7765 O O . ASP B 1 436 ? -28.203 -0.282 19.297 1 96.75 436 ASP B O 1
ATOM 7769 N N . GLU B 1 437 ? -27.609 -0.976 17.25 1 96.31 437 GLU B N 1
ATOM 7770 C CA . GLU B 1 437 ? -27.25 -2.295 17.766 1 96.31 437 GLU B CA 1
ATOM 7771 C C . GLU B 1 437 ? -26.047 -2.209 18.703 1 96.31 437 GLU B C 1
ATOM 7773 O O . GLU B 1 437 ? -26 -2.908 19.719 1 96.31 437 GLU B O 1
ATOM 7778 N N . ALA B 1 438 ? -25.078 -1.401 18.422 1 96.94 438 ALA B N 1
ATOM 7779 C CA . ALA B 1 438 ? -23.906 -1.219 19.266 1 96.94 438 ALA B CA 1
ATOM 7780 C C . ALA B 1 438 ? -24.281 -0.586 20.609 1 96.94 438 ALA B C 1
ATOM 7782 O O . ALA B 1 438 ? -23.75 -0.958 21.656 1 96.94 438 ALA B O 1
ATOM 7783 N N . LYS B 1 439 ? -25.141 0.385 20.562 1 96.88 439 LYS B N 1
ATOM 7784 C CA . LYS B 1 439 ? -25.625 1.009 21.781 1 96.88 439 LYS B CA 1
ATOM 7785 C C . LYS B 1 439 ? -26.359 -0.003 22.672 1 96.88 439 LYS B C 1
ATOM 7787 O O . LYS B 1 439 ? -26.156 -0.027 23.875 1 96.88 439 LYS B O 1
ATOM 7792 N N . ALA B 1 440 ? -27.203 -0.81 22.031 1 97.56 440 ALA B N 1
ATOM 7793 C CA . ALA B 1 440 ? -27.922 -1.848 22.766 1 97.56 440 ALA B CA 1
ATOM 7794 C C . ALA B 1 440 ? -26.938 -2.826 23.422 1 97.56 440 ALA B C 1
ATOM 7796 O O . ALA B 1 440 ? -27.156 -3.266 24.547 1 97.56 440 ALA B O 1
ATOM 7797 N N . LEU B 1 441 ? -25.938 -3.162 22.688 1 96.69 441 LEU B N 1
ATOM 7798 C CA . LEU B 1 441 ? -24.922 -4.066 23.203 1 96.69 441 LEU B CA 1
ATOM 7799 C C . LEU B 1 441 ? -24.203 -3.449 24.406 1 96.69 441 LEU B C 1
ATOM 7801 O O . LEU B 1 441 ? -23.969 -4.129 25.406 1 96.69 441 LEU B O 1
ATOM 7805 N N . ALA B 1 442 ? -23.828 -2.195 24.297 1 95.81 442 ALA B N 1
ATOM 7806 C CA . ALA B 1 442 ? -23.172 -1.497 25.406 1 95.81 442 ALA B CA 1
ATOM 7807 C C . ALA B 1 442 ? -24.094 -1.439 26.625 1 95.81 442 ALA B C 1
ATOM 7809 O O . ALA B 1 442 ? -23.641 -1.601 27.766 1 95.81 442 ALA B O 1
ATOM 7810 N N . LYS B 1 443 ? -25.297 -1.184 26.391 1 96.38 443 LYS B N 1
ATOM 7811 C CA . LYS B 1 443 ? -26.281 -1.167 27.484 1 96.38 443 LYS B CA 1
ATOM 7812 C C . LYS B 1 443 ? -26.359 -2.529 28.172 1 96.38 443 LYS B C 1
ATOM 7814 O O . LYS B 1 443 ? -26.375 -2.611 29.406 1 96.38 443 LYS B O 1
ATOM 7819 N N . GLU B 1 444 ? -26.438 -3.477 27.375 1 96.56 444 GLU B N 1
ATOM 7820 C CA . GLU B 1 444 ? -26.547 -4.836 27.906 1 96.56 444 GLU B CA 1
ATOM 7821 C C . GLU B 1 444 ? -25.297 -5.219 28.703 1 96.56 444 GLU B C 1
ATOM 7823 O O . GLU B 1 444 ? -25.406 -5.805 29.781 1 96.56 444 GLU B O 1
ATOM 7828 N N . ARG B 1 445 ? -24.141 -4.902 28.156 1 95.06 445 ARG B N 1
ATOM 7829 C CA . ARG B 1 445 ? -22.891 -5.414 28.719 1 95.06 445 ARG B CA 1
ATOM 7830 C C . ARG B 1 445 ? -22.359 -4.492 29.797 1 95.06 445 ARG B C 1
ATOM 7832 O O . ARG B 1 445 ? -21.719 -4.949 30.75 1 95.06 445 ARG B O 1
ATOM 7839 N N . PHE B 1 446 ? -22.609 -3.18 29.688 1 94.38 446 PHE B N 1
ATOM 7840 C CA . PHE B 1 446 ? -21.922 -2.24 30.562 1 94.38 446 PHE B CA 1
ATOM 7841 C C . PHE B 1 446 ? -22.922 -1.283 31.203 1 94.38 446 PHE B C 1
ATOM 7843 O O . PHE B 1 446 ? -22.547 -0.412 31.984 1 94.38 446 PHE B O 1
ATOM 7850 N N . GLY B 1 447 ? -24.141 -1.298 30.797 1 92.94 447 GLY B N 1
ATOM 7851 C CA . GLY B 1 447 ? -25.188 -0.581 31.484 1 92.94 447 GLY B CA 1
ATOM 7852 C C . GLY B 1 447 ? -25.359 0.845 31 1 92.94 447 GLY B C 1
ATOM 7853 O O . GLY B 1 447 ? -25.969 1.672 31.688 1 92.94 447 GLY B O 1
ATOM 7854 N N . PHE B 1 448 ? -24.75 1.219 29.859 1 90.06 448 PHE B N 1
ATOM 7855 C CA . PHE B 1 448 ? -24.953 2.572 29.344 1 90.06 448 PHE B CA 1
ATOM 7856 C C . PHE B 1 448 ? -25.188 2.559 27.844 1 90.06 448 PHE B C 1
ATOM 7858 O O . PHE B 1 448 ? -24.781 1.619 27.156 1 90.06 448 PHE B O 1
ATOM 7865 N N . ASP B 1 449 ? -25.859 3.549 27.359 1 89.94 449 ASP B N 1
ATOM 7866 C CA . ASP B 1 449 ? -26.125 3.682 25.922 1 89.94 449 ASP B CA 1
ATOM 7867 C C . ASP B 1 449 ? -26 5.133 25.484 1 89.94 449 ASP B C 1
ATOM 7869 O O . ASP B 1 449 ? -26.516 5.512 24.422 1 89.94 449 ASP B O 1
ATOM 7873 N N . ASP B 1 450 ? -25.344 5.898 26.359 1 89.81 450 ASP B N 1
ATOM 7874 C CA . ASP B 1 450 ? -25.094 7.301 26.047 1 89.81 450 ASP B CA 1
ATOM 7875 C C . ASP B 1 450 ? -23.719 7.734 26.547 1 89.81 450 ASP B C 1
ATOM 7877 O O . ASP B 1 450 ? -23.234 7.246 27.578 1 89.81 450 ASP B O 1
ATOM 7881 N N . TYR B 1 451 ? -23.172 8.5 25.844 1 89.81 451 TYR B N 1
ATOM 7882 C CA . TYR B 1 451 ? -21.859 9.078 26.109 1 89.81 451 TYR B CA 1
ATOM 7883 C C . TYR B 1 451 ? -21.656 10.359 25.312 1 89.81 451 TYR B C 1
ATOM 7885 O O . TYR B 1 451 ? -22.297 10.57 24.281 1 89.81 451 TYR B O 1
ATOM 7893 N N . TYR B 1 452 ? -20.859 11.242 25.75 1 89.94 452 TYR B N 1
ATOM 7894 C CA . TYR B 1 452 ? -20.75 12.555 25.109 1 89.94 452 TYR B CA 1
ATOM 7895 C C . TYR B 1 452 ? -20.094 12.43 23.734 1 89.94 452 TYR B C 1
ATOM 7897 O O . TYR B 1 452 ? -20.203 13.344 22.906 1 89.94 452 TYR B O 1
ATOM 7905 N N . ARG B 1 453 ? -19.438 11.305 23.438 1 92.69 453 ARG B N 1
ATOM 7906 C CA . ARG B 1 453 ? -18.906 10.953 22.125 1 92.69 453 ARG B CA 1
ATOM 7907 C C . ARG B 1 453 ? -19.422 9.594 21.672 1 92.69 453 ARG B C 1
ATOM 7909 O O . ARG B 1 453 ? -19.781 8.75 22.484 1 92.69 453 ARG B O 1
ATOM 7916 N N . SER B 1 454 ? -19.344 9.367 20.406 1 94.5 454 SER B N 1
ATOM 7917 C CA . SER B 1 454 ? -19.938 8.141 19.891 1 94.5 454 SER B CA 1
ATOM 7918 C C . SER B 1 454 ? -18.953 6.984 19.922 1 94.5 454 SER B C 1
ATOM 7920 O O . SER B 1 454 ? -19.297 5.848 19.609 1 94.5 454 SER B O 1
ATOM 7922 N N . ASP B 1 455 ? -17.719 7.156 20.406 1 93.88 455 ASP B N 1
ATOM 7923 C CA . ASP B 1 455 ? -16.594 6.242 20.25 1 93.88 455 ASP B CA 1
ATOM 7924 C C . ASP B 1 455 ? -16.938 4.859 20.797 1 93.88 455 ASP B C 1
ATOM 7926 O O . ASP B 1 455 ? -16.719 3.848 20.125 1 93.88 455 ASP B O 1
ATOM 7930 N N . PRO B 1 456 ? -17.531 4.805 22 1 93.5 456 PRO B N 1
ATOM 7931 C CA . PRO B 1 456 ? -17.766 3.467 22.547 1 93.5 456 PRO B CA 1
ATOM 7932 C C . PRO B 1 456 ? -18.75 2.648 21.703 1 93.5 456 PRO B C 1
ATOM 7934 O O . PRO B 1 456 ? -18.766 1.419 21.797 1 93.5 456 PRO B O 1
ATOM 7937 N N . PHE B 1 457 ? -19.578 3.363 20.969 1 96.44 457 PHE B N 1
ATOM 7938 C CA . PHE B 1 457 ? -20.594 2.693 20.156 1 96.44 457 PHE B CA 1
ATOM 7939 C C . PHE B 1 457 ? -20.109 2.504 18.719 1 96.44 457 PHE B C 1
ATOM 7941 O O . PHE B 1 457 ? -20.047 1.378 18.219 1 96.44 457 PHE B O 1
ATOM 7948 N N . TYR B 1 458 ? -19.641 3.559 18.125 1 96.88 458 TYR B N 1
ATOM 7949 C CA . TYR B 1 458 ? -19.203 3.51 16.734 1 96.88 458 TYR B CA 1
ATOM 7950 C C . TYR B 1 458 ? -18.047 2.533 16.547 1 96.88 458 TYR B C 1
ATOM 7952 O O . TYR B 1 458 ? -18.016 1.774 15.578 1 96.88 458 TYR B O 1
ATOM 7960 N N . HIS B 1 459 ? -17.062 2.545 17.453 1 94.81 459 HIS B N 1
ATOM 7961 C CA . HIS B 1 459 ? -15.891 1.688 17.359 1 94.81 459 HIS B CA 1
ATOM 7962 C C . HIS B 1 459 ? -16.281 0.214 17.422 1 94.81 459 HIS B C 1
ATOM 7964 O O . HIS B 1 459 ? -15.492 -0.655 17.031 1 94.81 459 HIS B O 1
ATOM 7970 N N . ASN B 1 460 ? -17.453 -0.007 17.906 1 95.44 460 ASN B N 1
ATOM 7971 C CA . ASN B 1 460 ? -17.891 -1.385 18.109 1 95.44 460 ASN B CA 1
ATOM 7972 C C . ASN B 1 460 ? -19.094 -1.724 17.25 1 95.44 460 ASN B C 1
ATOM 7974 O O . ASN B 1 460 ? -19.734 -2.764 17.438 1 95.44 460 ASN B O 1
ATOM 7978 N N . ALA B 1 461 ? -19.422 -0.875 16.344 1 97.06 461 ALA B N 1
ATOM 7979 C CA . ALA B 1 461 ? -20.578 -1.101 15.469 1 97.06 461 ALA B CA 1
ATOM 7980 C C . ALA B 1 461 ? -20.172 -1.899 14.234 1 97.06 461 ALA B C 1
ATOM 7982 O O . ALA B 1 461 ? -19.094 -1.692 13.68 1 97.06 461 ALA B O 1
ATOM 7983 N N . TYR B 1 462 ? -21.062 -2.832 13.844 1 97.19 462 TYR B N 1
ATOM 7984 C CA . TYR B 1 462 ? -20.953 -3.402 12.508 1 97.19 462 TYR B CA 1
ATOM 7985 C C . TYR B 1 462 ? -21.219 -2.348 11.445 1 97.19 462 TYR B C 1
ATOM 7987 O O . TYR B 1 462 ? -21.969 -1.396 11.672 1 97.19 462 TYR B O 1
ATOM 7995 N N . LYS B 1 463 ? -20.625 -2.521 10.359 1 97.31 463 LYS B N 1
ATOM 7996 C CA . LYS B 1 463 ? -20.766 -1.537 9.289 1 97.31 463 LYS B CA 1
ATOM 7997 C C . LYS B 1 463 ? -20.797 -2.211 7.922 1 97.31 463 LYS B C 1
ATOM 7999 O O . LYS B 1 463 ? -20.266 -3.312 7.754 1 97.31 463 LYS B O 1
ATOM 8004 N N . VAL B 1 464 ? -21.406 -1.568 6.992 1 98.06 464 VA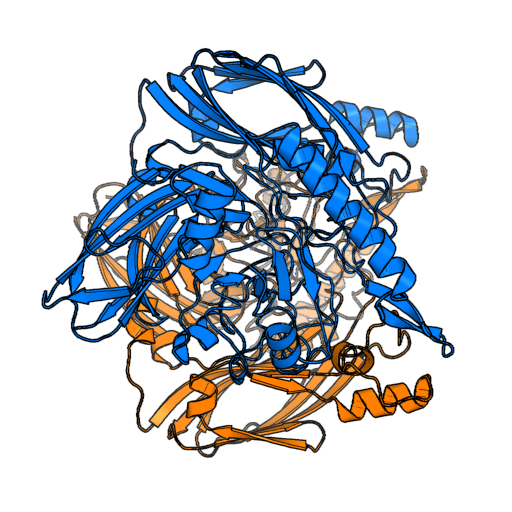L B N 1
ATOM 8005 C CA . VAL B 1 464 ? -21.406 -1.917 5.574 1 98.06 464 VAL B CA 1
ATOM 8006 C C . VAL B 1 464 ? -20.938 -0.719 4.746 1 98.06 464 VAL B C 1
ATOM 8008 O O . VAL B 1 464 ? -21.5 0.373 4.855 1 98.06 464 VAL B O 1
ATOM 8011 N N . ARG B 1 465 ? -19.953 -0.903 3.986 1 97.56 465 ARG B N 1
ATOM 8012 C CA . ARG B 1 465 ? -19.438 0.167 3.139 1 97.56 465 ARG B CA 1
ATOM 8013 C C . ARG B 1 465 ? -19.844 -0.043 1.685 1 97.56 465 ARG B C 1
ATOM 8015 O O . ARG B 1 465 ? -19.672 -1.134 1.137 1 97.56 465 ARG B O 1
ATOM 8022 N N . LEU B 1 466 ? -20.438 0.93 1.084 1 98.19 466 LEU B N 1
ATOM 8023 C CA . LEU B 1 466 ? -20.688 0.993 -0.35 1 98.19 466 LEU B CA 1
ATOM 8024 C C . LEU B 1 466 ? -19.656 1.87 -1.052 1 98.19 466 LEU B C 1
ATOM 8026 O O . LEU B 1 466 ? -19.719 3.1 -0.964 1 98.19 466 LEU B O 1
ATOM 8030 N N . MET B 1 467 ? -18.797 1.265 -1.754 1 98 467 MET B N 1
ATOM 8031 C CA . MET B 1 467 ? -17.719 2.008 -2.42 1 98 467 MET B CA 1
ATOM 8032 C C . MET B 1 467 ? -18.266 2.793 -3.609 1 98 467 MET B C 1
ATOM 8034 O O . MET B 1 467 ? -19.266 2.393 -4.219 1 98 467 MET B O 1
ATOM 8038 N N . LYS B 1 468 ? -17.609 3.877 -3.891 1 97.94 468 LYS B N 1
ATOM 8039 C CA . LYS B 1 468 ? -17.969 4.68 -5.055 1 97.94 468 LYS B CA 1
ATOM 8040 C C . LYS B 1 468 ? -18.094 3.811 -6.305 1 97.94 468 LYS B C 1
ATOM 8042 O O . LYS B 1 468 ? -17.188 3.043 -6.625 1 97.94 468 LYS B O 1
ATOM 8047 N N . ALA B 1 469 ? -19.172 3.932 -6.969 1 98.25 469 ALA B N 1
ATOM 8048 C CA . ALA B 1 469 ? -19.438 3.148 -8.172 1 98.25 469 ALA B CA 1
ATOM 8049 C C . ALA B 1 469 ? -18.578 3.637 -9.336 1 98.25 469 ALA B C 1
ATOM 8051 O O . ALA B 1 469 ? -18.188 4.805 -9.375 1 98.25 469 ALA B O 1
ATOM 8052 N N . LYS B 1 470 ? -18.312 2.74 -10.211 1 98.12 470 LYS B N 1
ATOM 8053 C CA . LYS B 1 470 ? -17.484 2.994 -11.391 1 98.12 470 LYS B CA 1
ATOM 8054 C C . LYS B 1 470 ? -18.281 2.717 -12.672 1 98.12 470 LYS B C 1
ATOM 8056 O O . LYS B 1 470 ? -18.75 1.601 -12.883 1 98.12 470 LYS B O 1
ATOM 8061 N N . PRO B 1 471 ? -18.375 3.719 -13.516 1 98.31 471 PRO B N 1
ATOM 8062 C CA . PRO B 1 471 ? -19.062 3.449 -14.781 1 98.31 471 PRO B CA 1
ATOM 8063 C C . PRO B 1 471 ? -18.25 2.527 -15.703 1 98.31 471 PRO B C 1
ATOM 8065 O O . PRO B 1 471 ? -17.031 2.41 -15.547 1 98.31 471 PRO B O 1
ATOM 8068 N N . GLU B 1 472 ? -18.844 1.925 -16.656 1 98.25 472 GLU B N 1
ATOM 8069 C CA . GLU B 1 472 ? -18.234 0.898 -17.5 1 98.25 472 GLU B CA 1
ATOM 8070 C C . GLU B 1 472 ? -16.984 1.42 -18.188 1 98.25 472 GLU B C 1
ATOM 8072 O O . GLU B 1 472 ? -15.984 0.699 -18.297 1 98.25 472 GLU B O 1
ATOM 8077 N N . ILE B 1 473 ? -16.984 2.637 -18.609 1 97.88 473 ILE B N 1
ATOM 8078 C CA . ILE B 1 473 ? -15.836 3.211 -19.328 1 97.88 473 ILE B CA 1
ATOM 8079 C C . ILE B 1 473 ? -14.617 3.221 -18.406 1 97.88 473 ILE B C 1
ATOM 8081 O O . ILE B 1 473 ? -13.477 3.287 -18.875 1 97.88 473 ILE B O 1
ATOM 8085 N N . ALA B 1 474 ? -14.891 3.174 -17.109 1 98.38 474 ALA B N 1
ATOM 8086 C CA . ALA B 1 474 ? -13.797 3.273 -16.141 1 98.38 474 ALA B CA 1
ATOM 8087 C C . ALA B 1 474 ? -13.062 1.945 -16 1 98.38 474 ALA B C 1
ATOM 8089 O O . ALA B 1 474 ? -11.898 1.912 -15.586 1 98.38 474 ALA B O 1
ATOM 8090 N N . TYR B 1 475 ? -13.719 0.806 -16.312 1 98.62 475 TYR B N 1
ATOM 8091 C CA . TYR B 1 475 ? -13.086 -0.466 -15.969 1 98.62 475 TYR B CA 1
ATOM 8092 C C . TYR B 1 475 ? -12.969 -1.357 -17.203 1 98.62 475 TYR B C 1
ATOM 8094 O O . TYR B 1 475 ? -12.609 -2.533 -17.094 1 98.62 475 TYR B O 1
ATOM 8102 N N . LYS B 1 476 ? -13.289 -0.877 -18.359 1 98.31 476 LYS B N 1
ATOM 8103 C CA . LYS B 1 476 ? -13.172 -1.612 -19.625 1 98.31 476 LYS B CA 1
ATOM 8104 C C . LYS B 1 476 ? -12.398 -0.807 -20.656 1 98.31 476 LYS B C 1
ATOM 8106 O O . LYS B 1 476 ? -12.75 0.34 -20.953 1 98.31 476 LYS B O 1
ATOM 8111 N N . ILE B 1 477 ? -11.375 -1.379 -21.172 1 98.25 477 ILE B N 1
ATOM 8112 C CA . ILE B 1 477 ? -10.555 -0.749 -22.203 1 98.25 477 ILE B CA 1
ATOM 8113 C C . ILE B 1 477 ? -10.336 -1.725 -23.359 1 98.25 477 ILE B C 1
ATOM 8115 O O . ILE B 1 477 ? -10.117 -2.918 -23.125 1 98.25 477 ILE B O 1
ATOM 8119 N N . ASP B 1 478 ? -10.477 -1.371 -24.547 1 98.12 478 ASP B N 1
ATOM 8120 C CA . ASP B 1 478 ? -10.07 -2.02 -25.797 1 98.12 478 ASP B CA 1
ATOM 8121 C C . ASP B 1 478 ? -9.328 -1.045 -26.703 1 98.12 478 ASP B C 1
ATOM 8123 O O . ASP B 1 478 ? -9.953 -0.275 -27.438 1 98.12 478 ASP B O 1
ATOM 8127 N N . LYS B 1 479 ? -7.984 -1.091 -26.656 1 97.12 479 LYS B N 1
ATOM 8128 C CA . LYS B 1 479 ? -7.195 -0.034 -27.281 1 97.12 479 LYS B CA 1
ATOM 8129 C C . LYS B 1 479 ? -6.031 -0.616 -28.078 1 97.12 479 LYS B C 1
ATOM 8131 O O . LYS B 1 479 ? -5.422 -1.605 -27.672 1 97.12 479 LYS B O 1
ATOM 8136 N N . GLU B 1 480 ? -5.734 -0.035 -29.188 1 98.25 480 GLU B N 1
ATOM 8137 C CA . GLU B 1 480 ? -4.566 -0.332 -30.016 1 98.25 480 GLU B CA 1
ATOM 8138 C C . GLU B 1 480 ? -3.629 0.871 -30.094 1 98.25 480 GLU B C 1
ATOM 8140 O O . GLU B 1 480 ? -4.086 2.012 -30.203 1 98.25 480 GLU B O 1
ATOM 8145 N N . VAL B 1 481 ? -2.377 0.632 -29.953 1 98.25 481 VAL B N 1
ATOM 8146 C CA . VAL B 1 481 ? -1.379 1.689 -30.078 1 98.25 481 VAL B CA 1
ATOM 8147 C C . VAL B 1 481 ? -0.218 1.213 -30.938 1 98.25 481 VAL B C 1
ATOM 8149 O O . VAL B 1 481 ? 0.188 0.051 -30.859 1 98.25 481 VAL B O 1
ATOM 8152 N N . MET B 1 482 ? 0.27 2.08 -31.812 1 98.56 482 MET B N 1
ATOM 8153 C CA . MET B 1 482 ? 1.45 1.804 -32.625 1 98.56 482 MET B CA 1
ATOM 8154 C C . MET B 1 482 ? 2.707 2.369 -31.969 1 98.56 482 MET B C 1
ATOM 8156 O O . MET B 1 482 ? 2.785 3.568 -31.703 1 98.56 482 MET B O 1
ATOM 8160 N N . LEU B 1 483 ? 3.656 1.522 -31.672 1 98.38 483 LEU B N 1
ATOM 8161 C CA . LEU B 1 483 ? 4.902 1.969 -31.062 1 98.38 483 LEU B CA 1
ATOM 8162 C C . LEU B 1 483 ? 6.102 1.572 -31.922 1 98.38 483 LEU B C 1
ATOM 8164 O O . LEU B 1 483 ? 6.074 0.54 -32.594 1 98.38 483 LEU B O 1
ATOM 8168 N N . ASP B 1 484 ? 7.152 2.309 -31.859 1 97.5 484 ASP B N 1
ATOM 8169 C CA . ASP B 1 484 ? 8.359 2.057 -32.656 1 97.5 484 ASP B CA 1
ATOM 8170 C C . ASP B 1 484 ? 9.055 0.778 -32.188 1 97.5 484 ASP B C 1
ATOM 8172 O O . ASP B 1 484 ? 9.008 0.429 -31 1 97.5 484 ASP B O 1
ATOM 8176 N N . PHE B 1 485 ? 9.617 0.09 -33.062 1 97.5 485 PHE B N 1
ATOM 8177 C CA . PHE B 1 485 ? 10.383 -1.122 -32.812 1 97.5 485 PHE B CA 1
ATOM 8178 C C . PHE B 1 485 ? 11.758 -1.037 -33.5 1 97.5 485 PHE B C 1
ATOM 8180 O O . PHE B 1 485 ? 11.852 -0.929 -34.719 1 97.5 485 PHE B O 1
ATOM 8187 N N . ASP B 1 486 ? 12.758 -1.087 -32.656 1 93.5 486 ASP B N 1
ATOM 8188 C CA . ASP B 1 486 ? 14.086 -0.827 -33.188 1 93.5 486 ASP B CA 1
ATOM 8189 C C . ASP B 1 486 ? 15.016 -2.018 -32.969 1 93.5 486 ASP B C 1
ATOM 8191 O O . ASP B 1 486 ? 15.984 -2.213 -33.719 1 93.5 486 ASP B O 1
ATOM 8195 N N . ASN B 1 487 ? 14.867 -2.791 -31.922 1 94.5 487 ASN B N 1
ATOM 8196 C CA . ASN B 1 487 ? 15.75 -3.906 -31.594 1 94.5 487 ASN B CA 1
ATOM 8197 C C . ASN B 1 487 ? 15.008 -5.004 -30.844 1 94.5 487 ASN B C 1
ATOM 8199 O O . ASN B 1 487 ? 13.875 -4.805 -30.406 1 94.5 487 ASN B O 1
ATOM 8203 N N . ASP B 1 488 ? 15.711 -6.195 -30.828 1 97.81 488 ASP B N 1
ATOM 8204 C CA . ASP B 1 488 ? 15.156 -7.312 -30.078 1 97.81 488 ASP B CA 1
ATOM 8205 C C . ASP B 1 488 ? 14.758 -6.879 -28.672 1 97.81 488 ASP B C 1
ATOM 8207 O O . ASP B 1 488 ? 15.562 -6.309 -27.938 1 97.81 488 ASP B O 1
ATOM 8211 N N . SER B 1 489 ? 13.469 -7.098 -28.297 1 98.31 489 SER B N 1
ATOM 8212 C CA . SER B 1 489 ? 12.93 -6.645 -27.031 1 98.31 489 SER B CA 1
ATOM 8213 C C . SER B 1 489 ? 11.82 -7.566 -26.531 1 98.31 489 SER B C 1
ATOM 8215 O O . SER B 1 489 ? 11.281 -8.359 -27.312 1 98.31 489 SER B O 1
ATOM 8217 N N . TYR B 1 490 ? 11.586 -7.555 -25.297 1 98.75 490 TYR B N 1
ATOM 8218 C CA . TYR B 1 490 ? 10.344 -8.109 -24.766 1 98.75 490 TYR B CA 1
ATOM 8219 C C . TYR B 1 490 ? 9.461 -7.012 -24.188 1 98.75 490 TYR B C 1
ATOM 8221 O O . TYR B 1 490 ? 9.961 -5.984 -23.734 1 98.75 490 TYR B O 1
ATOM 8229 N N . TYR B 1 491 ? 8.156 -7.246 -24.312 1 98.88 491 TYR B N 1
ATOM 8230 C CA . TYR B 1 491 ? 7.156 -6.285 -23.859 1 98.88 491 TYR B CA 1
ATOM 8231 C C . TYR B 1 491 ? 6.156 -6.938 -22.922 1 98.88 491 TYR B C 1
ATOM 8233 O O . TYR B 1 491 ? 5.812 -8.109 -23.078 1 98.88 491 TYR B O 1
ATOM 8241 N N . LEU B 1 492 ? 5.762 -6.312 -21.953 1 98.88 492 LEU B N 1
ATOM 8242 C CA . LEU B 1 492 ? 4.605 -6.691 -21.141 1 98.88 492 LEU B CA 1
ATOM 8243 C C . LEU B 1 492 ? 3.795 -5.465 -20.75 1 98.88 492 LEU B C 1
ATOM 8245 O O . LEU B 1 492 ? 4.266 -4.332 -20.891 1 98.88 492 LEU B O 1
ATOM 8249 N N . THR B 1 493 ? 2.59 -5.629 -20.344 1 98.88 493 THR B N 1
ATOM 8250 C CA . THR B 1 493 ? 1.757 -4.512 -19.906 1 98.88 493 THR B CA 1
ATOM 8251 C C . THR B 1 493 ? 1.357 -4.672 -18.438 1 98.88 493 THR B C 1
ATOM 8253 O O . THR B 1 493 ? 1.275 -5.793 -17.938 1 98.88 493 THR B O 1
ATOM 8256 N N . LYS B 1 494 ? 1.284 -3.723 -17.812 1 98.62 494 LYS B N 1
ATOM 8257 C CA . LYS B 1 494 ? 0.814 -3.633 -16.438 1 98.62 494 LYS B CA 1
ATOM 8258 C C . LYS B 1 494 ? -0.375 -2.684 -16.312 1 98.62 494 LYS B C 1
ATOM 8260 O O . LYS B 1 494 ? -0.313 -1.544 -16.781 1 98.62 494 LYS B O 1
ATOM 8265 N N . VAL B 1 495 ? -1.477 -3.098 -15.719 1 98.88 495 VAL B N 1
ATOM 8266 C CA . VAL B 1 495 ? -2.697 -2.326 -15.516 1 98.88 495 VAL B CA 1
ATOM 8267 C C . VAL B 1 495 ? -2.77 -1.846 -14.07 1 98.88 495 VAL B C 1
ATOM 8269 O O . VAL B 1 495 ? -2.686 -2.65 -13.141 1 98.88 495 VAL B O 1
ATOM 8272 N N . TYR B 1 496 ? -2.885 -0.55 -13.906 1 98.19 496 TYR B N 1
ATOM 8273 C CA . TYR B 1 496 ? -3.02 0.049 -12.578 1 98.19 496 TYR B CA 1
ATOM 8274 C C . TYR B 1 496 ? -4.449 0.518 -12.336 1 98.19 496 TYR B C 1
ATOM 8276 O O . TYR B 1 496 ? -4.984 1.325 -13.102 1 98.19 496 TYR B O 1
ATOM 8284 N N . CYS B 1 497 ? -5.008 0.067 -11.25 1 97.62 497 CYS B N 1
ATOM 8285 C CA . CYS B 1 497 ? -6.355 0.5 -10.906 1 97.62 497 CYS B CA 1
ATOM 8286 C C . CYS B 1 497 ? -6.324 1.589 -9.844 1 97.62 497 CYS B C 1
ATOM 8288 O O . CYS B 1 497 ? -5.293 1.811 -9.203 1 97.62 497 CYS B O 1
ATOM 8290 N N . THR B 1 498 ? -7.457 2.225 -9.656 1 96.12 498 THR B N 1
ATOM 8291 C CA . THR B 1 498 ? -7.539 3.402 -8.805 1 96.12 498 THR B CA 1
ATOM 8292 C C . THR B 1 498 ? -7.453 3.012 -7.332 1 96.12 498 THR B C 1
ATOM 8294 O O . THR B 1 498 ? -7.133 3.844 -6.48 1 96.12 498 THR B O 1
ATOM 8297 N N . ASP B 1 499 ? -7.703 1.762 -7.039 1 94.62 499 ASP B N 1
ATOM 8298 C CA . ASP B 1 499 ? -7.629 1.336 -5.645 1 94.62 499 ASP B CA 1
ATOM 8299 C C . ASP B 1 499 ? -6.25 0.771 -5.312 1 94.62 499 ASP B C 1
ATOM 8301 O O . ASP B 1 499 ? -6.027 0.268 -4.211 1 94.62 499 ASP B O 1
ATOM 8305 N N . GLY B 1 500 ? -5.355 0.76 -6.293 1 95.06 500 GLY B N 1
ATOM 8306 C CA . GLY B 1 500 ? -4.004 0.283 -6.066 1 95.06 500 GLY B CA 1
ATOM 8307 C C . GLY B 1 500 ? -3.777 -1.132 -6.562 1 95.06 500 GLY B C 1
ATOM 8308 O O . GLY B 1 500 ? -2.639 -1.598 -6.633 1 95.06 500 GLY B O 1
ATOM 8309 N N . SER B 1 501 ? -4.84 -1.857 -6.902 1 96.88 501 SER B N 1
ATOM 8310 C CA . SER B 1 501 ? -4.656 -3.188 -7.477 1 96.88 501 SER B CA 1
ATOM 8311 C C . SER B 1 501 ? -4.02 -3.113 -8.859 1 96.88 501 SER B C 1
ATOM 8313 O O . SER B 1 501 ? -4.176 -2.115 -9.562 1 96.88 501 SER B O 1
ATOM 8315 N N . VAL B 1 502 ? -3.299 -4.207 -9.18 1 98.25 502 VAL B N 1
ATOM 8316 C CA . VAL B 1 502 ? -2.605 -4.219 -10.461 1 98.25 502 VAL B CA 1
ATOM 8317 C C . VAL B 1 502 ? -2.748 -5.594 -11.117 1 98.25 502 VAL B C 1
ATOM 8319 O O . VAL B 1 502 ? -3.076 -6.574 -10.445 1 98.25 502 VAL B O 1
ATOM 8322 N N . ALA B 1 503 ? -2.576 -5.59 -12.414 1 98.88 503 ALA B N 1
ATOM 8323 C CA . ALA B 1 503 ? -2.457 -6.816 -13.195 1 98.88 503 ALA B CA 1
ATOM 8324 C C . ALA B 1 503 ? -1.27 -6.742 -14.156 1 98.88 503 ALA B C 1
ATOM 8326 O O . ALA B 1 503 ? -0.973 -5.68 -14.703 1 98.88 503 ALA B O 1
ATOM 8327 N N . TRP B 1 504 ? -0.542 -7.852 -14.32 1 98.94 504 TRP B N 1
ATOM 8328 C CA . TRP B 1 504 ? 0.587 -7.977 -15.234 1 98.94 504 TRP B CA 1
ATOM 8329 C C . TRP B 1 504 ? 0.293 -8.992 -16.328 1 98.94 504 TRP B C 1
ATOM 8331 O O . TRP B 1 504 ? -0.198 -10.086 -16.062 1 98.94 504 TRP B O 1
ATOM 8341 N N . SER B 1 505 ? 0.592 -8.625 -17.531 1 98.94 505 SER B N 1
ATOM 8342 C CA . SER B 1 505 ? 0.621 -9.648 -18.562 1 98.94 505 SER B CA 1
ATOM 8343 C C . SER B 1 505 ? 1.937 -10.422 -18.547 1 98.94 505 SER B C 1
ATOM 8345 O O . SER B 1 505 ? 2.928 -9.953 -17.984 1 98.94 505 SER B O 1
ATOM 8347 N N . SER B 1 506 ? 1.896 -11.625 -19.156 1 98.94 506 SER B N 1
ATOM 8348 C CA . SER B 1 506 ? 3.164 -12.234 -19.547 1 98.94 506 SER B CA 1
ATOM 8349 C C . SER B 1 506 ? 3.846 -11.445 -20.656 1 98.94 506 SER B C 1
ATOM 8351 O O . SER B 1 506 ? 3.189 -10.703 -21.391 1 98.94 506 SER B O 1
ATOM 8353 N N . PRO B 1 507 ? 5.168 -11.57 -20.766 1 98.94 507 PRO B N 1
ATOM 8354 C CA . PRO B 1 507 ? 5.895 -10.867 -21.812 1 98.94 507 PRO B CA 1
ATOM 8355 C C . PRO B 1 507 ? 5.668 -11.477 -23.203 1 98.94 507 PRO B C 1
ATOM 8357 O O . PRO B 1 507 ? 5.289 -12.641 -23.312 1 98.94 507 PRO B O 1
ATOM 8360 N N . ILE B 1 508 ? 5.793 -10.656 -24.156 1 98.94 508 ILE B N 1
ATOM 8361 C CA . ILE B 1 508 ? 5.926 -11.047 -25.547 1 98.94 508 ILE B CA 1
ATOM 8362 C C . ILE B 1 508 ? 7.328 -10.719 -26.047 1 98.94 508 ILE B C 1
ATOM 8364 O O . ILE B 1 508 ? 7.781 -9.578 -25.938 1 98.94 508 ILE B O 1
ATOM 8368 N N . TRP B 1 509 ? 8.039 -11.703 -26.547 1 98.88 509 TRP B N 1
ATOM 8369 C CA . TRP B 1 509 ? 9.391 -11.5 -27.062 1 98.88 509 TRP B CA 1
ATOM 8370 C C . TRP B 1 509 ? 9.375 -11.281 -28.562 1 98.88 509 TRP B C 1
ATOM 8372 O O . TRP B 1 509 ? 8.875 -12.117 -29.312 1 98.88 509 TRP B O 1
ATOM 8382 N N . VAL B 1 510 ? 9.906 -10.148 -28.984 1 98.81 510 VAL B N 1
ATOM 8383 C CA . VAL B 1 510 ? 9.898 -9.766 -30.391 1 98.81 510 VAL B CA 1
ATOM 8384 C C . VAL B 1 510 ? 11.336 -9.633 -30.891 1 98.81 510 VAL B C 1
ATOM 8386 O O . VAL B 1 510 ? 12.148 -8.922 -30.297 1 98.81 510 VAL B O 1
ATOM 8389 N N . LYS B 1 511 ? 11.617 -10.281 -31.922 1 97.88 511 LYS B N 1
ATOM 8390 C CA . LYS B 1 511 ? 12.93 -10.211 -32.562 1 97.88 511 LYS B CA 1
ATOM 8391 C C . LYS B 1 511 ? 12.836 -9.586 -33.938 1 97.88 511 LYS B C 1
ATOM 8393 O O . LYS B 1 511 ? 11.797 -9.68 -34.594 1 97.88 511 LYS B O 1
ATOM 8398 N N . ARG B 1 512 ? 13.883 -8.953 -34.312 1 94.56 512 ARG B N 1
ATOM 8399 C CA . ARG B 1 512 ? 13.977 -8.422 -35.656 1 94.56 512 ARG B CA 1
ATOM 8400 C C . ARG B 1 512 ? 14.367 -9.508 -36.656 1 94.56 512 ARG B C 1
ATOM 8402 O O . ARG B 1 512 ? 15.133 -10.414 -36.312 1 94.56 512 ARG B O 1
#

pLDDT: mean 95.22, std 7.64, range [40.28, 98.94]

Radius of gyration: 28.55 Å; Cα contacts (8 Å, |Δi|>4): 2749; chains: 2; bounding box: 71×79×77 Å